Protein AF-0000000087536213 (afdb_homodimer)

Structure (mmCIF, N/CA/C/O backbone):
data_AF-0000000087536213-model_v1
#
loop_
_entity.id
_entity.type
_entity.pdbx_description
1 polymer 'Xylulose kinase'
#
loop_
_atom_site.group_PDB
_atom_site.id
_atom_site.type_symbol
_atom_site.label_atom_id
_atom_site.label_alt_id
_atom_site.label_comp_id
_atom_site.label_asym_id
_atom_site.label_entity_id
_atom_site.label_seq_id
_atom_site.pdbx_PDB_ins_code
_atom_site.Cartn_x
_atom_site.Cartn_y
_atom_site.Cartn_z
_atom_site.occupancy
_atom_site.B_iso_or_equiv
_atom_site.auth_seq_id
_atom_site.auth_comp_id
_atom_site.auth_asym_id
_atom_site.auth_atom_id
_atom_site.pdbx_PDB_model_num
ATOM 1 N N . MET A 1 1 ? -15.266 61.188 14.656 1 58.62 1 MET A N 1
ATOM 2 C CA . MET A 1 1 ? -14.773 59.844 14.297 1 58.62 1 MET A CA 1
ATOM 3 C C . MET A 1 1 ? -15.812 59.094 13.477 1 58.62 1 MET A C 1
ATOM 5 O O . MET A 1 1 ? -17 59.156 13.758 1 58.62 1 MET A O 1
ATOM 9 N N . LYS A 1 2 ? -15.414 58.688 12.219 1 81.06 2 LYS A N 1
ATOM 10 C CA . LYS A 1 2 ? -16.359 58 11.344 1 81.06 2 LYS A CA 1
ATOM 11 C C . LYS A 1 2 ? -16.891 56.719 11.977 1 81.06 2 LYS A C 1
ATOM 13 O O . LYS A 1 2 ? -16.203 56.125 12.812 1 81.06 2 LYS A O 1
ATOM 18 N N . GLU A 1 3 ? -18.062 56.438 11.695 1 92.06 3 GLU A N 1
ATOM 19 C CA . GLU A 1 3 ? -18.656 55.188 12.156 1 92.06 3 GLU A CA 1
ATOM 20 C C . GLU A 1 3 ? -17.859 54 11.664 1 92.06 3 GLU A C 1
ATOM 22 O O . GLU A 1 3 ? -17.469 53.938 10.5 1 92.06 3 GLU A O 1
ATOM 27 N N . LYS A 1 4 ? -17.516 53.125 12.594 1 95.56 4 LYS A N 1
ATOM 28 C CA . LYS A 1 4 ? -16.766 51.906 12.242 1 95.56 4 LYS A CA 1
ATOM 29 C C . LYS A 1 4 ? -17.688 50.875 11.602 1 95.56 4 LYS A C 1
ATOM 31 O O . LYS A 1 4 ? -18.828 50.719 12.008 1 95.56 4 LYS A O 1
ATOM 36 N N . LYS A 1 5 ? -17.078 50.156 10.578 1 96.81 5 LYS A N 1
ATOM 37 C CA . LYS A 1 5 ? -17.891 49.219 9.828 1 96.81 5 LYS A CA 1
ATOM 38 C C . LYS A 1 5 ? -17.125 47.938 9.508 1 96.81 5 LYS A C 1
ATOM 40 O O . LYS A 1 5 ? -17.719 46.906 9.164 1 96.81 5 LYS A O 1
ATOM 45 N N . TYR A 1 6 ? -15.82 48.062 9.742 1 98.38 6 TYR A N 1
ATOM 46 C CA . TYR A 1 6 ? -15.008 46.969 9.227 1 98.38 6 TYR A CA 1
ATOM 47 C C . TYR A 1 6 ? -13.953 46.531 10.242 1 98.38 6 TYR A C 1
ATOM 49 O O . TYR A 1 6 ? -13.648 47.281 11.18 1 98.38 6 TYR A O 1
ATOM 57 N N . VAL A 1 7 ? -13.445 45.344 10.094 1 98.62 7 VAL A N 1
ATOM 58 C CA . VAL A 1 7 ? -12.297 44.812 10.82 1 98.62 7 VAL A CA 1
ATOM 59 C C . VAL A 1 7 ? -11.375 44.062 9.844 1 98.62 7 VAL A C 1
ATOM 61 O O . VAL A 1 7 ? -11.828 43.594 8.805 1 98.62 7 VAL A O 1
ATOM 64 N N . VAL A 1 8 ? -10.133 43.969 10.203 1 98.69 8 VAL A N 1
ATOM 65 C CA . VAL A 1 8 ? -9.133 43.375 9.328 1 98.69 8 VAL A CA 1
ATOM 66 C C . VAL A 1 8 ? -8.539 42.125 10.016 1 98.69 8 VAL A C 1
ATOM 68 O O . VAL A 1 8 ? -8.18 42.188 11.195 1 98.69 8 VAL A O 1
ATOM 71 N N . GLY A 1 9 ? -8.531 41.031 9.312 1 98.62 9 GLY A N 1
ATOM 72 C CA . GLY A 1 9 ? -7.824 39.844 9.727 1 98.62 9 GLY A CA 1
ATOM 73 C C . GLY A 1 9 ? -6.645 39.5 8.836 1 98.62 9 GLY A C 1
ATOM 74 O O . GLY A 1 9 ? -6.801 39.312 7.625 1 98.62 9 GLY A O 1
ATOM 75 N N . VAL A 1 10 ? -5.418 39.375 9.414 1 98.56 10 VAL A N 1
ATOM 76 C CA . VAL A 1 10 ? -4.191 39.031 8.703 1 98.56 10 VAL A CA 1
ATOM 77 C C . VAL A 1 10 ? -3.748 37.625 9.07 1 98.56 10 VAL A C 1
ATOM 79 O O . VAL A 1 10 ? -3.578 37.312 10.25 1 98.56 10 VAL A O 1
ATOM 82 N N . ASP A 1 11 ? -3.615 36.812 8.086 1 97.38 11 ASP A N 1
ATOM 83 C CA . ASP A 1 11 ? -3.131 35.438 8.25 1 97.38 11 ASP A CA 1
ATOM 84 C C . ASP A 1 11 ? -1.73 35.281 7.66 1 97.38 11 ASP A C 1
ATOM 86 O O . ASP A 1 11 ? -1.565 35.219 6.441 1 97.38 11 ASP A O 1
ATOM 90 N N . LEU A 1 12 ? -0.753 35.219 8.539 1 97.19 12 LEU A N 1
ATOM 91 C CA . LEU A 1 12 ? 0.597 34.875 8.102 1 97.19 12 LEU A CA 1
ATOM 92 C C . LEU A 1 12 ? 0.786 33.344 8.047 1 97.19 12 LEU A C 1
ATOM 94 O O . LEU A 1 12 ? 1.367 32.75 8.953 1 97.19 12 LEU A O 1
ATOM 98 N N . GLY A 1 13 ? 0.361 32.844 6.949 1 92.25 13 GLY A N 1
ATOM 99 C CA . GLY A 1 13 ? 0.583 31.422 6.723 1 92.25 13 GLY A CA 1
ATOM 100 C C . GLY A 1 13 ? 2.006 31.094 6.305 1 92.25 13 GLY A C 1
ATOM 101 O O . GLY A 1 13 ? 2.803 32 6.051 1 92.25 13 GLY A O 1
ATOM 102 N N . THR A 1 14 ? 2.291 29.828 6.211 1 87.44 14 THR A N 1
ATOM 103 C CA . THR A 1 14 ? 3.65 29.406 5.887 1 87.44 14 THR A CA 1
ATOM 104 C C . THR A 1 14 ? 3.988 29.734 4.434 1 87.44 14 THR A C 1
ATOM 106 O O . THR A 1 14 ? 5.043 30.297 4.152 1 87.44 14 THR A O 1
ATOM 109 N N . THR A 1 15 ? 3.104 29.484 3.504 1 82.38 15 THR A N 1
ATOM 110 C CA . THR A 1 15 ? 3.402 29.625 2.082 1 82.38 15 THR A CA 1
ATOM 111 C C . THR A 1 15 ? 2.959 30.984 1.566 1 82.38 15 THR A C 1
ATOM 113 O O . THR A 1 15 ? 3.465 31.469 0.551 1 82.38 15 THR A O 1
ATOM 116 N N . SER A 1 16 ? 1.965 31.516 2.244 1 91.06 16 SER A N 1
ATOM 117 C CA . SER A 1 16 ? 1.464 32.812 1.814 1 91.06 16 SER A CA 1
ATOM 118 C C . SER A 1 16 ? 0.905 33.625 2.992 1 91.06 16 SER A C 1
ATOM 120 O O . SER A 1 16 ? 0.621 33.031 4.051 1 91.06 16 SER A O 1
ATOM 122 N N . THR A 1 17 ? 0.858 34.844 2.715 1 96.31 17 THR A N 1
ATOM 123 C CA . THR A 1 17 ? 0.197 35.75 3.637 1 96.31 17 THR A CA 1
ATOM 124 C C . THR A 1 17 ? -1.086 36.312 3.021 1 96.31 17 THR A C 1
ATOM 126 O O . THR A 1 17 ? -1.092 36.75 1.869 1 96.31 17 THR A O 1
ATOM 129 N N . LYS A 1 18 ? -2.113 36.219 3.844 1 97 18 LYS A N 1
ATOM 130 C CA . LYS A 1 18 ? -3.412 36.688 3.377 1 97 18 LYS A CA 1
ATOM 131 C C . LYS A 1 18 ? -3.992 37.75 4.336 1 97 18 LYS A C 1
ATOM 133 O O . LYS A 1 18 ? -3.949 37.562 5.555 1 97 18 LYS A O 1
ATOM 138 N N . THR A 1 19 ? -4.445 38.812 3.764 1 98.38 19 THR A N 1
ATOM 139 C CA . THR A 1 19 ? -5.191 39.844 4.516 1 98.38 19 THR A CA 1
ATOM 140 C C . THR A 1 19 ? -6.613 39.969 3.977 1 98.38 19 THR A C 1
ATOM 142 O O . THR A 1 19 ? -6.816 40.062 2.766 1 98.38 19 THR A O 1
ATOM 145 N N . VAL A 1 20 ? -7.555 39.906 4.906 1 98.31 20 VAL A N 1
ATOM 146 C CA . VAL A 1 20 ? -8.945 40.031 4.496 1 98.31 20 VAL A CA 1
ATOM 147 C C . VAL A 1 20 ? -9.648 41.094 5.332 1 98.31 20 VAL A C 1
ATOM 149 O O . VAL A 1 20 ? -9.43 41.188 6.543 1 98.31 20 VAL A O 1
ATOM 152 N N . ILE A 1 21 ? -10.406 41.938 4.676 1 98.69 21 ILE A N 1
ATOM 153 C CA . ILE A 1 21 ? -11.25 42.906 5.332 1 98.69 21 ILE A CA 1
ATOM 154 C C . ILE A 1 21 ? -12.695 42.406 5.391 1 98.69 21 ILE A C 1
ATOM 156 O O . ILE A 1 21 ? -13.266 42.031 4.363 1 98.69 21 ILE A O 1
ATOM 160 N N . PHE A 1 22 ? -13.219 42.438 6.602 1 98.5 22 PHE A N 1
ATOM 161 C CA . PHE A 1 22 ? -14.578 41.938 6.824 1 98.5 22 PHE A CA 1
ATOM 162 C C . PHE A 1 22 ? -15.477 43.062 7.336 1 98.5 22 PHE A C 1
ATOM 164 O O . PHE A 1 22 ? -15.008 43.969 8.016 1 98.5 22 PHE A O 1
ATOM 171 N N . ASP A 1 23 ? -16.781 42.938 7.012 1 98.38 23 ASP A N 1
ATOM 172 C CA . ASP A 1 23 ? -17.734 43.75 7.773 1 98.38 23 ASP A CA 1
ATOM 173 C C . ASP A 1 23 ? -18.125 43.031 9.07 1 98.38 23 ASP A C 1
ATOM 175 O O . ASP A 1 23 ? -17.609 41.938 9.375 1 98.38 23 ASP A O 1
ATOM 179 N N . PHE A 1 24 ? -18.984 43.656 9.852 1 98 24 PHE A N 1
ATOM 180 C CA . PHE A 1 24 ? -19.297 43.156 11.18 1 98 24 PHE A CA 1
ATOM 181 C C . PHE A 1 24 ? -20.219 41.938 11.094 1 98 24 PHE A C 1
ATOM 183 O O . PHE A 1 24 ? -20.484 41.281 12.102 1 98 24 PHE A O 1
ATOM 190 N N . GLU A 1 25 ? -20.625 41.531 9.875 1 97.06 25 GLU A N 1
ATOM 191 C CA . GLU A 1 25 ? -21.438 40.312 9.664 1 97.06 25 GLU A CA 1
ATOM 192 C C . GLU A 1 25 ? -20.594 39.156 9.164 1 97.06 25 GLU A C 1
ATOM 194 O O . GLU A 1 25 ? -21.109 38.062 8.984 1 97.06 25 GLU A O 1
ATOM 199 N N . GLY A 1 26 ? -19.359 39.438 9.039 1 96.62 26 GLY A N 1
ATOM 200 C CA . GLY A 1 26 ? -18.453 38.375 8.609 1 96.62 26 GLY A CA 1
ATOM 201 C C . GLY A 1 26 ? -18.328 38.25 7.098 1 96.62 26 GLY A C 1
ATOM 202 O O . GLY A 1 26 ? -17.703 37.344 6.582 1 96.62 26 GLY A O 1
ATOM 203 N N . ASN A 1 27 ? -18.891 39.25 6.328 1 96.62 27 ASN A N 1
ATOM 204 C CA . ASN A 1 27 ? -18.766 39.25 4.875 1 96.62 27 ASN A CA 1
ATOM 205 C C . ASN A 1 27 ? -17.422 39.812 4.434 1 96.62 27 ASN A C 1
ATOM 207 O O . ASN A 1 27 ? -16.953 40.812 4.988 1 96.62 27 ASN A O 1
ATOM 211 N N . VAL A 1 28 ? -16.875 39.25 3.424 1 96.94 28 VAL A N 1
ATOM 212 C CA . VAL A 1 28 ? -15.617 39.719 2.867 1 96.94 28 VAL A CA 1
ATOM 213 C C . VAL A 1 28 ? -15.852 40.969 2.029 1 96.94 28 VAL A C 1
ATOM 215 O O . VAL A 1 28 ? -16.703 40.969 1.127 1 96.94 28 VAL A O 1
ATOM 218 N N . VAL A 1 29 ? -15.094 41.906 2.293 1 97.69 29 VAL A N 1
ATOM 219 C CA . VAL A 1 29 ? -15.203 43.188 1.585 1 97.69 29 VAL A CA 1
ATOM 220 C C . VAL A 1 29 ? -13.984 43.375 0.685 1 97.69 29 VAL A C 1
ATOM 222 O O . VAL A 1 29 ? -14.07 44.031 -0.352 1 97.69 29 VAL A O 1
ATOM 225 N N . GLY A 1 30 ? -12.906 42.844 1.032 1 97.69 30 GLY A N 1
ATOM 226 C CA . GLY A 1 30 ? -11.656 42.906 0.291 1 97.69 30 GLY A CA 1
ATOM 227 C C . GLY A 1 30 ? -10.633 41.875 0.774 1 97.69 30 GLY A C 1
ATOM 228 O O . GLY A 1 30 ? -10.656 41.469 1.936 1 97.69 30 GLY A O 1
ATOM 229 N N . ALA A 1 31 ? -9.773 41.531 -0.156 1 97.88 31 ALA A N 1
ATOM 230 C CA . ALA A 1 31 ? -8.766 40.531 0.193 1 97.88 31 ALA A CA 1
ATOM 231 C C . ALA A 1 31 ? -7.48 40.75 -0.6 1 97.88 31 ALA A C 1
ATOM 233 O O . ALA A 1 31 ? -7.516 41.312 -1.71 1 97.88 31 ALA A O 1
ATOM 234 N N . GLY A 1 32 ? -6.371 40.406 -0.011 1 97.75 32 GLY A N 1
ATOM 235 C CA . GLY A 1 32 ? -5.051 40.406 -0.618 1 97.75 32 GLY A CA 1
ATOM 236 C C . GLY A 1 32 ? -4.207 39.219 -0.191 1 97.75 32 GLY A C 1
ATOM 237 O O . GLY A 1 32 ? -4.266 38.781 0.963 1 97.75 32 GLY A O 1
ATOM 238 N N . GLN A 1 33 ? -3.475 38.719 -1.093 1 96.69 33 GLN A N 1
ATOM 239 C CA . GLN A 1 33 ? -2.611 37.594 -0.82 1 96.69 33 GLN A CA 1
ATOM 240 C C . GLN A 1 33 ? -1.28 37.719 -1.555 1 96.69 33 GLN A C 1
ATOM 242 O O . GLN A 1 33 ? -1.24 38.156 -2.705 1 96.69 33 GLN A O 1
ATOM 247 N N . VAL A 1 34 ? -0.228 37.375 -0.865 1 96.88 34 VAL A N 1
ATOM 248 C CA . VAL A 1 34 ? 1.113 37.375 -1.438 1 96.88 34 VAL A CA 1
ATOM 249 C C . VAL A 1 34 ? 1.863 36.125 -0.998 1 96.88 34 VAL A C 1
ATOM 251 O O . VAL A 1 34 ? 1.768 35.719 0.16 1 96.88 34 VAL A O 1
ATOM 254 N N . GLU A 1 35 ? 2.549 35.531 -1.876 1 93.44 35 GLU A N 1
ATOM 255 C CA . GLU A 1 35 ? 3.344 34.344 -1.547 1 93.44 35 GLU A CA 1
ATOM 256 C C . GLU A 1 35 ? 4.543 34.719 -0.68 1 93.44 35 GLU A C 1
ATOM 258 O O . GLU A 1 35 ? 5.184 35.75 -0.902 1 93.44 35 GLU A O 1
ATOM 263 N N . ASN A 1 36 ? 4.75 33.875 0.329 1 93.38 36 ASN A N 1
ATOM 264 C CA . ASN A 1 36 ? 5.91 34.062 1.187 1 93.38 36 ASN A CA 1
ATOM 265 C C . ASN A 1 36 ? 7.195 33.562 0.528 1 93.38 36 ASN A C 1
ATOM 267 O O . ASN A 1 36 ? 7.227 32.469 -0.015 1 93.38 36 ASN A O 1
ATOM 271 N N . PRO A 1 37 ? 8.164 34.344 0.509 1 92.25 37 PRO A N 1
ATOM 272 C CA . PRO A 1 37 ? 9.438 33.844 -0.02 1 92.25 37 PRO A CA 1
ATOM 273 C C . PRO A 1 37 ? 10.133 32.875 0.92 1 92.25 37 PRO A C 1
ATOM 275 O O . PRO A 1 37 ? 10.602 33.281 1.995 1 92.25 37 PRO A O 1
ATOM 278 N N . LEU A 1 38 ? 10.148 31.656 0.631 1 89.81 38 LEU A N 1
ATOM 279 C CA . LEU A 1 38 ? 10.828 30.641 1.415 1 89.81 38 LEU A CA 1
ATOM 280 C C . LEU A 1 38 ? 12.133 30.203 0.745 1 89.81 38 LEU A C 1
ATOM 282 O O . LEU A 1 38 ? 12.219 30.172 -0.484 1 89.81 38 LEU A O 1
ATOM 286 N N . TYR A 1 39 ? 13.148 29.969 1.532 1 90 39 TYR A N 1
ATOM 287 C CA . TYR A 1 39 ? 14.461 29.547 1.063 1 90 39 TYR A CA 1
ATOM 288 C C . TYR A 1 39 ? 14.789 28.141 1.552 1 90 39 TYR A C 1
ATOM 290 O O . TYR A 1 39 ? 14.438 27.766 2.674 1 90 39 TYR A O 1
ATOM 298 N N . TYR A 1 40 ? 15.414 27.406 0.723 1 84.19 40 TYR A N 1
ATOM 299 C CA . TYR A 1 40 ? 15.789 26.031 1.015 1 84.19 40 TYR A CA 1
ATOM 300 C C . TYR A 1 40 ? 17.297 25.844 0.874 1 84.19 40 TYR A C 1
ATOM 302 O O . TYR A 1 40 ? 17.766 25.219 -0.083 1 84.19 40 TYR A O 1
ATOM 310 N N . PRO A 1 41 ? 18.031 26.234 1.802 1 85.25 41 PRO A N 1
ATOM 311 C CA . PRO A 1 41 ? 19.5 26.281 1.681 1 85.25 41 PRO A CA 1
ATOM 312 C C . PRO A 1 41 ? 20.125 24.891 1.597 1 85.25 41 PRO A C 1
ATOM 314 O O . PRO A 1 41 ? 21.25 24.75 1.113 1 85.25 41 PRO A O 1
ATOM 317 N N . ALA A 1 42 ? 19.516 23.891 2.178 1 76.25 42 ALA A N 1
ATOM 318 C CA . ALA A 1 42 ? 19.938 22.484 2.168 1 76.25 42 ALA A CA 1
ATOM 319 C C . ALA A 1 42 ? 18.766 21.547 2.35 1 76.25 42 ALA A C 1
ATOM 321 O O . ALA A 1 42 ? 17.672 21.984 2.734 1 76.25 42 ALA A O 1
ATOM 322 N N . PRO A 1 43 ? 19 20.297 1.912 1 65.25 43 PRO A N 1
ATOM 323 C CA . PRO A 1 43 ? 17.906 19.359 2.145 1 65.25 43 PRO A CA 1
ATOM 324 C C . PRO A 1 43 ? 17.438 19.344 3.598 1 65.25 43 PRO A C 1
ATOM 326 O O . PRO A 1 43 ? 18.266 19.25 4.516 1 65.25 43 PRO A O 1
ATOM 329 N N . GLY A 1 44 ? 16.141 19.516 3.805 1 72 44 GLY A N 1
ATOM 330 C CA . GLY A 1 44 ? 15.547 19.484 5.133 1 72 44 GLY A CA 1
ATOM 331 C C . GLY A 1 44 ? 15.594 20.828 5.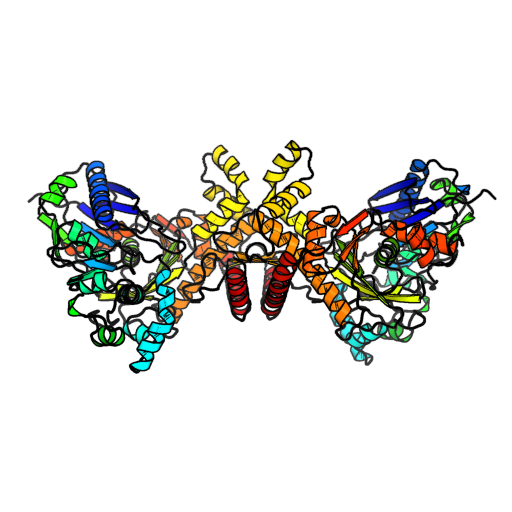836 1 72 44 GLY A C 1
ATOM 332 O O . GLY A 1 44 ? 15.086 20.969 6.949 1 72 44 GLY A O 1
ATOM 333 N N . ARG A 1 45 ? 16.172 21.828 5.086 1 85.19 45 ARG A N 1
ATOM 334 C CA . ARG A 1 45 ? 16.281 23.156 5.695 1 85.19 45 ARG A CA 1
ATOM 335 C C . ARG A 1 45 ? 15.352 24.141 5.004 1 85.19 45 ARG A C 1
ATOM 337 O O . ARG A 1 45 ? 15.227 24.141 3.777 1 85.19 45 ARG A O 1
ATOM 344 N N . GLN A 1 46 ? 14.609 24.797 5.785 1 89.06 46 GLN A N 1
ATOM 345 C CA . GLN A 1 46 ? 13.688 25.828 5.305 1 89.06 46 GLN A CA 1
ATOM 346 C C . GLN A 1 46 ? 13.805 27.109 6.125 1 89.06 46 GLN A C 1
ATOM 348 O O . GLN A 1 46 ? 13.758 27.062 7.355 1 89.06 46 GLN A O 1
ATOM 353 N N . GLU A 1 47 ? 13.969 28.234 5.414 1 94.19 47 GLU A N 1
ATOM 354 C CA . GLU A 1 47 ? 14.18 29.516 6.059 1 94.19 47 GLU A CA 1
ATOM 355 C C . GLU A 1 47 ? 13.383 30.625 5.363 1 94.19 47 GLU A C 1
ATOM 357 O O . GLU A 1 47 ? 12.844 30.422 4.273 1 94.19 47 GLU A O 1
ATOM 362 N N . CYS A 1 48 ? 13.219 31.656 6.051 1 94.69 48 CYS A N 1
ATOM 363 C CA . CYS A 1 48 ? 12.695 32.875 5.434 1 94.69 48 CYS A CA 1
ATOM 364 C C . CYS A 1 48 ? 13.477 34.094 5.902 1 94.69 48 CYS A C 1
ATOM 366 O O . CYS A 1 48 ? 14.195 34.031 6.902 1 94.69 48 CYS A O 1
ATOM 368 N N . ASP A 1 49 ? 13.445 35.125 5.055 1 96.19 49 ASP A N 1
ATOM 369 C CA . ASP A 1 49 ? 14.023 36.438 5.395 1 96.19 49 ASP A CA 1
ATOM 370 C C . ASP A 1 49 ? 13.008 37.312 6.102 1 96.19 49 ASP A C 1
ATOM 372 O O . ASP A 1 49 ? 11.938 37.594 5.562 1 96.19 49 ASP A O 1
ATOM 376 N N . GLY A 1 50 ? 13.398 37.781 7.309 1 96.75 50 GLY A N 1
ATOM 377 C CA . GLY A 1 50 ? 12.469 38.531 8.133 1 96.75 50 GLY A CA 1
ATOM 378 C C . GLY A 1 50 ? 11.984 39.812 7.48 1 96.75 50 GLY A C 1
ATOM 379 O O . GLY A 1 50 ? 10.789 40.125 7.5 1 96.75 50 GLY A O 1
ATOM 380 N N . ASP A 1 51 ? 12.852 40.531 6.926 1 96.81 51 ASP A N 1
ATOM 381 C CA . ASP A 1 51 ? 12.5 41.812 6.289 1 96.81 51 ASP A CA 1
ATOM 382 C C . ASP A 1 51 ? 11.617 41.594 5.066 1 96.81 51 ASP A C 1
ATOM 384 O O . ASP A 1 51 ? 10.672 42.344 4.824 1 96.81 51 ASP A O 1
ATOM 388 N N . GLU A 1 52 ? 11.992 40.625 4.352 1 96.94 52 GLU A N 1
ATOM 389 C CA . GLU A 1 52 ? 11.164 40.281 3.197 1 96.94 52 GLU A CA 1
ATOM 390 C C . GLU A 1 52 ? 9.758 39.875 3.625 1 96.94 52 GLU A C 1
ATOM 392 O O . GLU A 1 52 ? 8.781 40.219 2.967 1 96.94 52 GLU A O 1
ATOM 397 N N . LEU A 1 53 ? 9.727 39.156 4.676 1 96.88 53 LEU A N 1
ATOM 398 C CA . LEU A 1 53 ? 8.43 38.688 5.168 1 96.88 53 LEU A CA 1
ATOM 399 C C . LEU A 1 53 ? 7.586 39.875 5.633 1 96.88 53 LEU A C 1
ATOM 401 O O . LEU A 1 53 ? 6.375 39.906 5.406 1 96.88 53 LEU A O 1
ATOM 405 N N . ILE A 1 54 ? 8.203 40.812 6.266 1 97.44 54 ILE A N 1
ATOM 406 C CA . ILE A 1 54 ? 7.516 42.031 6.715 1 97.44 54 ILE A CA 1
ATOM 407 C C . ILE A 1 54 ? 6.926 42.75 5.512 1 97.44 54 ILE A C 1
ATOM 409 O O . ILE A 1 54 ? 5.773 43.188 5.543 1 97.44 54 ILE A O 1
ATOM 413 N N . HIS A 1 55 ? 7.723 42.812 4.52 1 97.81 55 HIS A N 1
ATOM 414 C CA . HIS A 1 55 ? 7.25 43.469 3.303 1 97.81 55 HIS A CA 1
ATOM 415 C C . HIS A 1 55 ? 6.043 42.75 2.721 1 97.81 55 HIS A C 1
ATOM 417 O O . HIS A 1 55 ? 5.09 43.375 2.262 1 97.81 55 HIS A O 1
ATOM 423 N N . VAL A 1 56 ? 6.078 41.469 2.715 1 97.56 56 VAL A N 1
ATOM 424 C CA . VAL A 1 56 ? 5.012 40.625 2.182 1 97.56 56 VAL A CA 1
ATOM 425 C C . VAL A 1 56 ? 3.73 40.844 2.982 1 97.56 56 VAL A C 1
ATOM 427 O O . VAL A 1 56 ? 2.643 40.938 2.41 1 97.56 56 VAL A O 1
ATOM 430 N N . ILE A 1 57 ? 3.828 40.938 4.258 1 98 57 ILE A N 1
ATOM 431 C CA . ILE A 1 57 ? 2.693 41.125 5.148 1 98 57 ILE A CA 1
ATOM 432 C C . ILE A 1 57 ? 2.012 42.469 4.805 1 98 57 ILE A C 1
ATOM 434 O O . ILE A 1 57 ? 0.791 42.5 4.648 1 98 57 ILE A O 1
ATOM 438 N N . LEU A 1 58 ? 2.793 43.469 4.656 1 98.44 58 LEU A N 1
ATOM 439 C CA . LEU A 1 58 ? 2.262 44.812 4.379 1 98.44 58 LEU A CA 1
ATOM 440 C C . LEU A 1 58 ? 1.706 44.875 2.959 1 98.44 58 LEU A C 1
ATOM 442 O O . LEU A 1 58 ? 0.701 45.531 2.717 1 98.44 58 LEU A O 1
ATOM 446 N N . ASP A 1 59 ? 2.414 44.188 2.107 1 98.62 59 ASP A N 1
ATOM 447 C CA . ASP A 1 59 ? 1.946 44.156 0.726 1 98.62 59 ASP A CA 1
ATOM 448 C C . ASP A 1 59 ? 0.589 43.469 0.61 1 98.62 59 ASP A C 1
ATOM 450 O O . ASP A 1 59 ? -0.286 43.938 -0.128 1 98.62 59 ASP A O 1
ATOM 454 N N . ALA A 1 60 ? 0.397 42.375 1.252 1 98.38 60 ALA A N 1
ATOM 455 C CA . ALA A 1 60 ? -0.894 41.688 1.261 1 98.38 60 ALA A CA 1
ATOM 456 C C . ALA A 1 60 ? -1.994 42.594 1.798 1 98.38 60 ALA A C 1
ATOM 458 O O . ALA A 1 60 ? -3.125 42.594 1.308 1 98.38 60 ALA A O 1
ATOM 459 N N . THR A 1 61 ? -1.648 43.375 2.775 1 98.62 61 THR A N 1
ATOM 460 C CA . THR A 1 61 ? -2.602 44.281 3.375 1 98.62 61 THR A CA 1
ATOM 461 C C . THR A 1 61 ? -2.939 45.406 2.406 1 98.62 61 THR A C 1
ATOM 463 O O . THR A 1 61 ? -4.102 45.812 2.275 1 98.62 61 THR A O 1
ATOM 466 N N . ARG A 1 62 ? -1.941 45.906 1.788 1 98.69 62 ARG A N 1
ATOM 467 C CA . ARG A 1 62 ? -2.156 46.938 0.771 1 98.69 62 ARG A CA 1
ATOM 468 C C . ARG A 1 62 ? -3.127 46.469 -0.3 1 98.69 62 ARG A C 1
ATOM 470 O O . ARG A 1 62 ? -4.047 47.188 -0.686 1 98.69 62 ARG A O 1
ATOM 477 N N . LEU A 1 63 ? -2.885 45.281 -0.761 1 98.62 63 LEU A N 1
ATOM 478 C CA . LEU A 1 63 ? -3.729 44.688 -1.793 1 98.62 63 LEU A CA 1
ATOM 479 C C . LEU A 1 63 ? -5.16 44.531 -1.294 1 98.62 63 LEU A C 1
ATOM 481 O O . LEU A 1 63 ? -6.113 44.75 -2.049 1 98.62 63 LEU A O 1
ATOM 485 N N . ALA A 1 64 ? -5.355 44.156 -0.074 1 98.5 64 ALA A N 1
ATOM 486 C CA . ALA A 1 64 ? -6.688 44 0.504 1 98.5 64 ALA A CA 1
ATOM 487 C C . ALA A 1 64 ? -7.418 45.344 0.573 1 98.5 64 ALA A C 1
ATOM 489 O O . ALA A 1 64 ? -8.617 45.406 0.282 1 98.5 64 ALA A O 1
ATOM 490 N N . VAL A 1 65 ? -6.719 46.344 0.993 1 98.38 65 VAL A N 1
ATOM 491 C CA . VAL A 1 65 ? -7.297 47.688 1.113 1 98.38 65 VAL A CA 1
ATOM 492 C C . VAL A 1 65 ? -7.711 48.188 -0.265 1 98.38 65 VAL A C 1
ATOM 494 O O . VAL A 1 65 ? -8.805 48.75 -0.429 1 98.38 65 VAL A O 1
ATOM 497 N N . LYS A 1 66 ? -6.809 48 -1.174 1 98.31 66 LYS A N 1
ATOM 498 C CA . LYS A 1 66 ? -7.109 48.438 -2.541 1 98.31 66 LYS A CA 1
ATOM 499 C C . LYS A 1 66 ? -8.344 47.688 -3.076 1 98.31 66 LYS A C 1
ATOM 501 O O . LYS A 1 66 ? -9.203 48.312 -3.711 1 98.31 66 LYS A O 1
ATOM 506 N N . ASP A 1 67 ? -8.414 46.469 -2.82 1 98.19 67 ASP A N 1
ATOM 507 C CA . ASP A 1 67 ? -9.531 45.656 -3.287 1 98.19 67 ASP A CA 1
ATOM 508 C C . ASP A 1 67 ? -10.836 46.094 -2.637 1 98.19 67 ASP A C 1
ATOM 510 O O . ASP A 1 67 ? -11.883 46.094 -3.287 1 98.19 67 ASP A O 1
ATOM 514 N N . ALA A 1 68 ? -10.812 46.344 -1.38 1 97.69 68 ALA A N 1
ATOM 515 C CA . ALA A 1 68 ? -12.008 46.719 -0.625 1 97.69 68 ALA A CA 1
ATOM 516 C C . ALA A 1 68 ? -12.562 48.062 -1.084 1 97.69 68 ALA A C 1
ATOM 518 O O . ALA A 1 68 ? -13.773 48.281 -1.044 1 97.69 68 ALA A O 1
ATOM 519 N N . ASP A 1 69 ? -11.648 48.969 -1.452 1 97.19 69 ASP A N 1
ATOM 520 C CA . ASP A 1 69 ? -12.023 50.281 -1.922 1 97.19 69 ASP A CA 1
ATOM 521 C C . ASP A 1 69 ? -13 50.969 -0.956 1 97.19 69 ASP A C 1
ATOM 523 O O . ASP A 1 69 ? -14.086 51.406 -1.359 1 97.19 69 ASP A O 1
ATOM 527 N N . ILE A 1 70 ? -12.641 51 0.269 1 96.75 70 ILE A N 1
ATOM 528 C CA . ILE A 1 70 ? -13.469 51.594 1.312 1 96.75 70 ILE A CA 1
ATOM 529 C C . ILE A 1 70 ? -12.734 52.781 1.949 1 96.75 70 ILE A C 1
ATOM 531 O O . ILE A 1 70 ? -11.555 53 1.68 1 96.75 70 ILE A O 1
ATOM 535 N N . ASP A 1 71 ? -13.492 53.531 2.74 1 97.38 71 ASP A N 1
ATOM 536 C CA . ASP A 1 71 ? -12.867 54.5 3.629 1 97.38 71 ASP A CA 1
ATOM 537 C C . ASP A 1 71 ? -12.242 53.812 4.84 1 97.38 71 ASP A C 1
ATOM 539 O O . ASP A 1 71 ? -12.953 53.406 5.762 1 97.38 71 ASP A O 1
ATOM 543 N N . THR A 1 72 ? -10.977 53.781 4.945 1 97.44 72 THR A N 1
ATOM 544 C CA . THR A 1 72 ? -10.258 52.969 5.93 1 97.44 72 THR A CA 1
ATOM 545 C C . THR A 1 72 ? -10.414 53.562 7.328 1 97.44 72 THR A C 1
ATOM 547 O O . THR A 1 72 ? -10.102 52.906 8.32 1 97.44 72 THR A O 1
ATOM 550 N N . GLU A 1 73 ? -10.867 54.75 7.398 1 97 73 GLU A N 1
ATOM 551 C CA . GLU A 1 73 ? -11.195 55.312 8.703 1 97 73 GLU A CA 1
ATOM 552 C C . GLU A 1 73 ? -12.32 54.5 9.375 1 97 73 GLU A C 1
ATOM 554 O O . GLU A 1 73 ? -12.539 54.625 10.578 1 97 73 GLU A O 1
ATOM 559 N N . GLN A 1 74 ? -12.984 53.75 8.562 1 98.06 74 GLN A N 1
ATOM 560 C CA . GLN A 1 74 ? -14.109 52.969 9.07 1 98.06 74 GLN A CA 1
ATOM 561 C C . GLN A 1 74 ? -13.648 51.625 9.609 1 98.06 74 GLN A C 1
ATOM 563 O O . GLN A 1 74 ? -14.461 50.844 10.094 1 98.06 74 GLN A O 1
ATOM 568 N N . ILE A 1 75 ? -12.406 51.344 9.594 1 98.38 75 ILE A N 1
ATOM 569 C CA . ILE A 1 75 ? -11.859 50.094 10.148 1 98.38 75 ILE A CA 1
ATOM 570 C C . ILE A 1 75 ? -11.68 50.25 11.656 1 98.38 75 ILE A C 1
ATOM 572 O O . ILE A 1 75 ? -10.992 51.156 12.117 1 98.38 75 ILE A O 1
ATOM 576 N N . ALA A 1 76 ? -12.273 49.344 12.383 1 98.5 76 ALA A N 1
ATOM 577 C CA . ALA A 1 76 ? -12.297 49.438 13.836 1 98.5 76 ALA A CA 1
ATOM 578 C C . ALA A 1 76 ? -11.008 48.875 14.445 1 98.5 76 ALA A C 1
ATOM 580 O O . ALA A 1 76 ? -10.609 49.281 15.539 1 98.5 76 ALA A O 1
ATOM 581 N N . GLY A 1 77 ? -10.398 47.938 13.742 1 98.44 77 GLY A N 1
ATOM 582 C CA . GLY A 1 77 ? -9.188 47.344 14.266 1 98.44 77 GLY A CA 1
ATOM 583 C C . GLY A 1 77 ? -8.625 46.25 13.367 1 98.44 77 GLY A C 1
ATOM 584 O O . GLY A 1 77 ? -9.297 45.812 12.438 1 98.44 77 GLY A O 1
ATOM 585 N N . ILE A 1 78 ? -7.406 45.875 13.625 1 98.62 78 ILE A N 1
ATOM 586 C CA . ILE A 1 78 ? -6.695 44.844 12.906 1 98.62 78 ILE A CA 1
ATOM 587 C C . ILE A 1 78 ? -6.16 43.812 13.898 1 98.62 78 ILE A C 1
ATOM 589 O O . ILE A 1 78 ? -5.688 44.156 14.977 1 98.62 78 ILE A O 1
ATOM 593 N N . SER A 1 79 ? -6.352 42.562 13.625 1 98.75 79 SER A N 1
ATOM 594 C CA . SER A 1 79 ? -5.691 41.469 14.344 1 98.75 79 SER A CA 1
ATOM 595 C C . SER A 1 79 ? -5.012 40.5 13.383 1 98.75 79 SER A C 1
ATOM 597 O O . SER A 1 79 ? -5.242 40.562 12.172 1 98.75 79 SER A O 1
ATOM 599 N N . VAL A 1 80 ? -4.145 39.625 13.961 1 98.31 80 VAL A N 1
ATOM 600 C CA . VAL A 1 80 ? -3.26 38.844 13.109 1 98.31 80 VAL A CA 1
ATOM 601 C C . VAL A 1 80 ? -3.135 37.438 13.656 1 98.31 80 VAL A C 1
ATOM 603 O O . VAL A 1 80 ? -3.387 37.188 14.844 1 98.31 80 VAL A O 1
ATOM 606 N N . ASP A 1 81 ? -2.9 36.531 12.828 1 97.31 81 ASP A N 1
ATOM 607 C CA . ASP A 1 81 ? -2.377 35.219 13.227 1 97.31 81 ASP A CA 1
ATOM 608 C C . ASP A 1 81 ? -1.074 34.906 12.492 1 97.31 81 ASP A C 1
ATOM 610 O O . ASP A 1 81 ? -0.615 35.688 11.664 1 97.31 81 ASP A O 1
ATOM 614 N N . CYS A 1 82 ? -0.423 33.844 12.906 1 96.06 82 CYS A N 1
ATOM 615 C CA . CYS A 1 82 ? 0.838 33.438 12.297 1 96.06 82 CYS A CA 1
ATOM 616 C C . CYS A 1 82 ? 1.032 31.922 12.414 1 96.06 82 CYS A C 1
ATOM 618 O O . CYS A 1 82 ? 0.444 31.281 13.289 1 96.06 82 CYS A O 1
ATOM 620 N N . PHE A 1 83 ? 1.785 31.438 11.414 1 92.12 83 PHE A N 1
ATOM 621 C CA . PHE A 1 83 ? 2.227 30.062 11.641 1 92.12 83 PHE A CA 1
ATOM 622 C C . PHE A 1 83 ? 3.057 29.969 12.914 1 92.12 83 PHE A C 1
ATOM 624 O O . PHE A 1 83 ? 3.791 30.891 13.258 1 92.12 83 PHE A O 1
ATOM 631 N N . ARG A 1 84 ? 2.943 28.844 13.578 1 92.38 84 ARG A N 1
ATOM 632 C CA . ARG A 1 84 ? 3.514 28.703 14.914 1 92.38 84 ARG A CA 1
ATOM 633 C C . ARG A 1 84 ? 4.852 27.969 14.859 1 92.38 84 ARG A C 1
ATOM 635 O O . ARG A 1 84 ? 5.461 27.859 13.789 1 92.38 84 ARG A O 1
ATOM 642 N N . CYS A 1 85 ? 5.402 27.734 15.984 1 91.5 85 CYS A N 1
ATOM 643 C CA . CYS A 1 85 ? 6.59 26.922 16.219 1 91.5 85 CYS A CA 1
ATOM 644 C C . CYS A 1 85 ? 7.805 27.531 15.516 1 91.5 85 CYS A C 1
ATOM 646 O O . CYS A 1 85 ? 8.664 26.797 15.016 1 91.5 85 CYS A O 1
ATOM 648 N N . THR A 1 86 ? 7.789 28.797 15.359 1 94.19 86 THR A N 1
ATOM 649 C CA . THR A 1 86 ? 8.867 29.547 14.734 1 94.19 86 THR A CA 1
ATOM 650 C C . THR A 1 86 ? 9.227 30.781 15.562 1 94.19 86 THR A C 1
ATOM 652 O O . THR A 1 86 ? 8.344 31.453 16.094 1 94.19 86 THR A O 1
ATOM 655 N N . ILE A 1 87 ? 10.547 30.984 15.656 1 94.69 87 ILE A N 1
ATOM 656 C CA . ILE A 1 87 ? 10.992 32.125 16.438 1 94.69 87 ILE A CA 1
ATOM 657 C C . ILE A 1 87 ? 11.945 32.969 15.609 1 94.69 87 ILE A C 1
ATOM 659 O O . ILE A 1 87 ? 12.555 32.5 14.648 1 94.69 87 ILE A O 1
ATOM 663 N N . ALA A 1 88 ? 12 34.219 15.984 1 96.81 88 ALA A N 1
ATOM 664 C CA . ALA A 1 88 ? 12.922 35.188 15.398 1 96.81 88 ALA A CA 1
ATOM 665 C C . ALA A 1 88 ? 13.781 35.844 16.469 1 96.81 88 ALA A C 1
ATOM 667 O O . ALA A 1 88 ? 13.305 36.156 17.562 1 96.81 88 ALA A O 1
ATOM 668 N N . LEU A 1 89 ? 15.031 36.062 16.156 1 97.81 89 LEU A N 1
ATOM 669 C CA . LEU A 1 89 ? 15.984 36.688 17.062 1 97.81 89 LEU A CA 1
ATOM 670 C C . LEU A 1 89 ? 16.328 38.094 16.578 1 97.81 89 LEU A C 1
ATOM 672 O O . LEU A 1 89 ? 16.766 38.281 15.438 1 97.81 89 LEU A O 1
ATOM 676 N N . ARG A 1 90 ? 16.125 39.031 17.516 1 98.06 90 ARG A N 1
ATOM 677 C CA . ARG A 1 90 ? 16.359 40.438 17.188 1 98.06 90 ARG A CA 1
ATOM 678 C C . ARG A 1 90 ? 17.531 41 18 1 98.06 90 ARG A C 1
ATOM 680 O O . ARG A 1 90 ? 17.672 40.688 19.188 1 98.06 90 ARG A O 1
ATOM 687 N N . ASP A 1 91 ? 18.344 41.875 17.391 1 97.56 91 ASP A N 1
ATOM 688 C CA . ASP A 1 91 ? 19.406 42.562 18.125 1 97.56 91 ASP A CA 1
ATOM 689 C C . ASP A 1 91 ? 18.875 43.812 18.812 1 97.56 91 ASP A C 1
ATOM 691 O O . ASP A 1 91 ? 17.672 44.062 18.812 1 97.56 91 ASP A O 1
ATOM 695 N N . LYS A 1 92 ? 19.734 44.562 19.406 1 95.81 92 LYS A N 1
ATOM 696 C CA . LYS A 1 92 ? 19.359 45.719 20.219 1 95.81 92 LYS A CA 1
ATOM 697 C C . LYS A 1 92 ? 18.719 46.812 19.359 1 95.81 92 LYS A C 1
ATOM 699 O O . LYS A 1 92 ? 17.906 47.594 19.859 1 95.81 92 LYS A O 1
ATOM 704 N N . ASP A 1 93 ? 18.984 46.812 18.078 1 94.94 93 ASP A N 1
ATOM 705 C CA . ASP A 1 93 ? 18.469 47.844 17.172 1 94.94 93 ASP A CA 1
ATOM 706 C C . ASP A 1 93 ? 17.25 47.344 16.406 1 94.94 93 ASP A C 1
ATOM 708 O O . ASP A 1 93 ? 16.703 48.031 15.555 1 94.94 93 ASP A O 1
ATOM 712 N N . GLY A 1 94 ? 16.875 46.125 16.703 1 94.12 94 GLY A N 1
ATOM 713 C CA . GLY A 1 94 ? 15.672 45.594 16.078 1 94.12 94 GLY A CA 1
ATOM 714 C C . GLY A 1 94 ? 15.953 44.781 14.82 1 94.12 94 GLY A C 1
ATOM 715 O O . GLY A 1 94 ? 15.031 44.281 14.188 1 94.12 94 GLY A O 1
ATOM 716 N N . GLY A 1 95 ? 17.172 44.688 14.484 1 96.31 95 GLY A N 1
ATOM 717 C CA . GLY A 1 95 ? 17.562 43.875 13.336 1 96.31 95 GLY A CA 1
ATOM 718 C C . GLY A 1 95 ? 17.594 42.406 13.625 1 96.31 95 GLY A C 1
ATOM 719 O O . GLY A 1 95 ? 17.781 41.969 14.766 1 96.31 95 GLY A O 1
ATOM 720 N N . PHE A 1 96 ? 17.391 41.594 12.547 1 97.69 96 PHE A N 1
ATOM 721 C CA . PHE A 1 96 ? 17.469 40.156 12.695 1 97.69 96 PHE A CA 1
ATOM 722 C C . PHE A 1 96 ? 18.922 39.688 12.82 1 97.69 96 PHE A C 1
ATOM 724 O O . PHE A 1 96 ? 19.797 40.156 12.078 1 97.69 96 PHE A O 1
ATOM 731 N N . THR A 1 97 ? 19.203 38.719 13.734 1 97.56 97 THR A N 1
ATOM 732 C CA . THR A 1 97 ? 20.578 38.281 13.945 1 97.56 97 THR A CA 1
ATOM 733 C C . THR A 1 97 ? 20.891 37.094 13.031 1 97.56 97 THR A C 1
ATOM 735 O O . THR A 1 97 ? 22.047 36.656 12.938 1 97.56 97 THR A O 1
ATOM 738 N N . MET A 1 98 ? 19.969 36.562 12.375 1 96.62 98 MET A N 1
ATOM 739 C CA . MET A 1 98 ? 20.062 35.406 11.477 1 96.62 98 MET A CA 1
ATOM 740 C C . MET A 1 98 ? 18.797 35.281 10.641 1 96.62 98 MET A C 1
ATOM 742 O O . MET A 1 98 ? 17.781 35.875 10.938 1 96.62 98 MET A O 1
ATOM 746 N N . PRO A 1 99 ? 18.891 34.469 9.539 1 96.25 99 PRO A N 1
ATOM 747 C CA . PRO A 1 99 ? 17.641 34.125 8.883 1 96.25 99 PRO A CA 1
ATOM 748 C C . PRO A 1 99 ? 16.688 33.375 9.805 1 96.25 99 PRO A C 1
ATOM 750 O O . PRO A 1 99 ? 17.125 32.719 10.766 1 96.25 99 PRO A O 1
ATOM 753 N N . ILE A 1 100 ? 15.438 33.469 9.57 1 96.94 100 ILE A N 1
ATOM 754 C CA . ILE A 1 100 ? 14.438 32.781 10.391 1 96.94 100 ILE A CA 1
ATOM 755 C C . ILE A 1 100 ? 14.305 31.328 9.961 1 96.94 100 ILE A C 1
ATOM 757 O O . ILE A 1 100 ? 14 31.047 8.805 1 96.94 100 ILE A O 1
ATOM 761 N N . ILE A 1 101 ? 14.562 30.422 10.875 1 94.62 101 ILE A N 1
ATOM 762 C CA . ILE A 1 101 ? 14.328 29 10.656 1 94.62 101 ILE A CA 1
ATOM 763 C C . ILE A 1 101 ? 12.859 28.672 10.914 1 94.62 101 ILE A C 1
ATOM 765 O O . ILE A 1 101 ? 12.367 28.844 12.031 1 94.62 101 ILE A O 1
ATOM 769 N N . ILE A 1 102 ? 12.18 28.156 9.898 1 92.31 102 ILE A N 1
ATOM 770 C CA . ILE A 1 102 ? 10.734 28.031 10.086 1 92.31 102 ILE A CA 1
ATOM 771 C C . ILE A 1 102 ? 10.406 26.625 10.578 1 92.31 102 ILE A C 1
ATOM 773 O O . ILE A 1 102 ? 11.281 25.75 10.609 1 92.31 102 ILE A O 1
ATOM 777 N N . TRP A 1 103 ? 9.148 26.375 10.93 1 88.25 103 TRP A N 1
ATOM 778 C CA . TRP A 1 103 ? 8.703 25.203 11.68 1 88.25 103 TRP A CA 1
ATOM 779 C C . TRP A 1 103 ? 8.891 23.922 10.852 1 88.25 103 TRP A C 1
ATOM 781 O O . TRP A 1 103 ? 9.023 22.828 11.406 1 88.25 103 TRP A O 1
ATOM 791 N N . GLN A 1 104 ? 8.914 24.031 9.539 1 81 104 GLN A N 1
ATOM 792 C CA . GLN A 1 104 ? 9.016 22.859 8.68 1 81 104 GLN A CA 1
ATOM 793 C C . GLN A 1 104 ? 10.461 22.359 8.578 1 81 104 GLN A C 1
ATOM 795 O O . GLN A 1 104 ? 10.719 21.297 8.039 1 81 104 GLN A O 1
ATOM 800 N N . ASP A 1 105 ? 11.391 23.203 9.156 1 85.62 105 ASP A N 1
ATOM 801 C CA . ASP A 1 105 ? 12.805 22.859 9.117 1 85.62 105 ASP A CA 1
ATOM 802 C C . ASP A 1 105 ? 13.109 21.688 10.047 1 85.62 105 ASP A C 1
ATOM 804 O O . ASP A 1 105 ? 12.586 21.625 11.164 1 85.62 105 ASP A O 1
ATOM 808 N N . LEU A 1 106 ? 13.945 20.781 9.641 1 74.75 106 LEU A N 1
ATOM 809 C CA . LEU A 1 106 ? 14.141 19.547 10.375 1 74.75 106 LEU A CA 1
ATOM 810 C C . LEU A 1 106 ? 15.492 19.531 11.086 1 74.75 106 LEU A C 1
ATOM 812 O O . LEU A 1 106 ? 15.836 18.562 11.766 1 74.75 106 LEU A O 1
ATOM 816 N N . ARG A 1 107 ? 16.234 20.516 10.961 1 82.06 107 ARG A N 1
ATOM 817 C CA . ARG A 1 107 ? 17.609 20.484 11.461 1 82.06 107 ARG A CA 1
ATOM 818 C C . ARG A 1 107 ? 17.641 20.312 12.977 1 82.06 107 ARG A C 1
ATOM 820 O O . ARG A 1 107 ? 18.562 19.719 13.531 1 82.06 107 ARG A O 1
ATOM 827 N N . SER A 1 108 ? 16.656 20.766 13.617 1 88.12 108 SER A N 1
ATOM 828 C CA . SER A 1 108 ? 16.656 20.766 15.078 1 88.12 108 SER A CA 1
ATOM 829 C C . SER A 1 108 ? 16.406 19.359 15.633 1 88.12 108 SER A C 1
ATOM 831 O O . SER A 1 108 ? 16.609 19.109 16.812 1 88.12 108 SER A O 1
ATOM 833 N N . SER A 1 109 ? 15.938 18.469 14.844 1 81.62 109 SER A N 1
ATOM 834 C CA . SER A 1 109 ? 15.719 17.094 15.266 1 81.62 109 SER A CA 1
ATOM 835 C C . SER A 1 109 ? 17 16.484 15.82 1 81.62 109 SER A C 1
ATOM 837 O O . SER A 1 109 ? 16.953 15.609 16.688 1 81.62 109 SER A O 1
ATOM 839 N N . GLU A 1 110 ? 18.141 16.906 15.297 1 83.62 110 GLU A N 1
ATOM 840 C CA . GLU A 1 110 ? 19.422 16.375 15.742 1 83.62 110 GLU A CA 1
ATOM 841 C C . GLU A 1 110 ? 19.688 16.734 17.203 1 83.62 110 GLU A C 1
ATOM 843 O O . GLU A 1 110 ? 20.5 16.094 17.875 1 83.62 110 GLU A O 1
ATOM 848 N N . MET A 1 111 ? 18.906 17.656 17.719 1 91.19 111 MET A N 1
ATOM 849 C CA . MET A 1 111 ? 19.125 18.156 19.078 1 91.19 111 MET A CA 1
ATOM 850 C C . MET A 1 111 ? 18.344 17.328 20.094 1 91.19 111 MET A C 1
ATOM 852 O O . MET A 1 111 ? 18.594 17.406 21.297 1 91.19 111 MET A O 1
ATOM 856 N N . ILE A 1 112 ? 17.406 16.484 19.688 1 89.25 112 ILE A N 1
ATOM 857 C CA . ILE A 1 112 ? 16.422 15.867 20.562 1 89.25 112 ILE A CA 1
ATOM 858 C C . ILE A 1 112 ? 17.109 14.977 21.594 1 89.25 112 ILE A C 1
ATOM 860 O O . ILE A 1 112 ? 16.828 15.047 22.781 1 89.25 112 ILE A O 1
ATOM 864 N N . PRO A 1 113 ? 18.125 14.188 21.203 1 89.62 113 PRO A N 1
ATOM 865 C CA . PRO A 1 113 ? 18.812 13.383 22.219 1 89.62 113 PRO A CA 1
ATOM 866 C C . PRO A 1 113 ? 19.531 14.234 23.266 1 89.62 113 PRO A C 1
ATOM 868 O O . PRO A 1 113 ? 19.484 13.914 24.453 1 89.62 113 PRO A O 1
ATOM 871 N N . GLU A 1 114 ? 20.062 15.219 22.766 1 91.88 114 GLU A N 1
ATOM 872 C CA . GLU A 1 114 ? 20.781 16.109 23.688 1 91.88 114 GLU A CA 1
ATOM 873 C C . GLU A 1 114 ? 19.812 16.812 24.625 1 91.88 114 GLU A C 1
ATOM 875 O O . GLU A 1 114 ? 20.125 17.016 25.812 1 91.88 114 GLU A O 1
ATOM 880 N N . ILE A 1 115 ? 18.672 17.25 24.156 1 93.81 115 ILE A N 1
ATOM 881 C CA . ILE A 1 115 ? 17.672 17.922 24.969 1 93.81 115 ILE A CA 1
ATOM 882 C C . ILE A 1 115 ? 17.141 16.969 26.031 1 93.81 115 ILE A C 1
ATOM 884 O O . ILE A 1 115 ? 16.984 17.344 27.203 1 93.81 115 ILE A O 1
ATOM 888 N N . LYS A 1 116 ? 16.906 15.781 25.672 1 93.81 116 LYS A N 1
ATOM 889 C CA . LYS A 1 116 ? 16.438 14.773 26.625 1 93.81 116 LYS A CA 1
ATOM 890 C C . LYS A 1 116 ? 17.453 14.555 27.734 1 93.81 116 LYS A C 1
ATOM 892 O O . LYS A 1 116 ? 17.078 14.461 28.906 1 93.81 116 LYS A O 1
ATOM 897 N N . LYS A 1 117 ? 18.703 14.484 27.297 1 94.44 117 LYS A N 1
ATOM 898 C CA . LYS A 1 117 ? 19.766 14.328 28.281 1 94.44 117 LYS A CA 1
ATOM 899 C C . LYS A 1 117 ? 19.828 15.516 29.234 1 94.44 117 LYS A C 1
ATOM 901 O O . LYS A 1 117 ? 20 15.352 30.438 1 94.44 117 LYS A O 1
ATOM 906 N N . MET A 1 118 ? 19.688 16.688 28.688 1 93.31 118 MET A N 1
ATOM 907 C CA . MET A 1 118 ? 19.688 17.906 29.484 1 93.31 118 MET A CA 1
ATOM 908 C C . MET A 1 118 ? 18.578 17.891 30.516 1 93.31 118 MET A C 1
ATOM 910 O O . MET A 1 118 ? 18.781 18.266 31.672 1 93.31 118 MET A O 1
ATOM 914 N N . LEU A 1 119 ? 17.391 17.5 30.094 1 94.88 119 LEU A N 1
ATOM 915 C CA . LEU A 1 119 ? 16.234 17.422 31 1 94.88 119 LEU A CA 1
ATOM 916 C C . LEU A 1 119 ? 16.5 16.406 32.094 1 94.88 119 LEU A C 1
ATOM 918 O O . LEU A 1 119 ? 16.25 16.688 33.281 1 94.88 119 LEU A O 1
ATOM 922 N N . GLU A 1 120 ? 17.031 15.328 31.766 1 95.62 120 GLU A N 1
ATOM 923 C CA . GLU A 1 120 ? 17.328 14.266 32.719 1 95.62 120 GLU A CA 1
ATOM 924 C C . GLU A 1 120 ? 18.359 14.711 33.75 1 95.62 120 GLU A C 1
ATOM 926 O O . GLU A 1 120 ? 18.234 14.438 34.938 1 95.62 120 GLU A O 1
ATOM 931 N N . GLU A 1 121 ? 19.328 15.289 33.219 1 96.19 121 GLU A N 1
ATOM 932 C CA . GLU A 1 121 ? 20.406 15.766 34.094 1 96.19 121 GLU A CA 1
ATOM 933 C C . GLU A 1 121 ? 19.891 16.766 35.125 1 96.19 121 GLU A C 1
ATOM 935 O O . GLU A 1 121 ? 20.438 16.891 36.219 1 96.19 121 GLU A O 1
ATOM 940 N N . LYS A 1 122 ? 18.875 17.406 34.781 1 96 122 LYS A N 1
ATOM 941 C CA . LYS A 1 122 ? 18.297 18.406 35.688 1 96 122 LYS A CA 1
ATOM 942 C C . LYS A 1 122 ? 17.078 17.859 36.406 1 96 122 LYS A C 1
ATOM 944 O O . LYS A 1 122 ? 16.25 18.625 36.906 1 96 122 LYS A O 1
ATOM 949 N N . GLY A 1 123 ? 16.891 16.594 36.344 1 95.19 123 GLY A N 1
ATOM 950 C CA . GLY A 1 123 ? 15.859 15.914 37.125 1 95.19 123 GLY A CA 1
ATOM 951 C C . GLY A 1 123 ? 14.484 16 36.5 1 95.19 123 GLY A C 1
ATOM 952 O O . GLY A 1 123 ? 13.469 15.922 37.188 1 95.19 123 GLY A O 1
ATOM 953 N N . SER A 1 124 ? 14.453 16.219 35.219 1 95.31 124 SER A N 1
ATOM 954 C CA . SER A 1 124 ? 13.188 16.297 34.5 1 95.31 124 SER A CA 1
ATOM 955 C C . SER A 1 124 ? 13.164 15.305 33.344 1 95.31 124 SER A C 1
ATOM 957 O O . SER A 1 124 ? 14.016 14.422 33.25 1 95.31 124 SER A O 1
ATOM 959 N N . SER A 1 125 ? 12.07 15.328 32.594 1 94.19 125 SER A N 1
ATOM 960 C CA . SER A 1 125 ? 11.914 14.438 31.438 1 94.19 125 SER A CA 1
ATOM 961 C C . SER A 1 125 ? 11.078 15.094 30.328 1 94.19 125 SER A C 1
ATOM 963 O O . SER A 1 125 ? 10.477 16.141 30.547 1 94.19 125 SER A O 1
ATOM 965 N N . ALA A 1 126 ? 11.141 14.469 29.188 1 90.62 126 ALA A N 1
ATOM 966 C CA . ALA A 1 126 ? 10.297 14.93 28.078 1 90.62 126 ALA A CA 1
ATOM 967 C C . ALA A 1 126 ? 8.82 14.867 28.453 1 90.62 126 ALA A C 1
ATOM 969 O O . ALA A 1 126 ? 8.031 15.719 28.047 1 90.62 126 ALA A O 1
ATOM 970 N N . GLU A 1 127 ? 8.445 13.891 29.234 1 90.88 127 GLU A N 1
ATOM 971 C CA . GLU A 1 127 ? 7.074 13.734 29.703 1 90.88 127 GLU A CA 1
ATOM 972 C C . GLU A 1 127 ? 6.672 14.875 30.641 1 90.88 127 GLU A C 1
ATOM 974 O O . GLU A 1 127 ? 5.574 15.422 30.516 1 90.88 127 GLU A O 1
ATOM 979 N N . GLU A 1 128 ? 7.582 15.18 31.469 1 90.69 128 GLU A N 1
ATOM 980 C CA . GLU A 1 128 ? 7.312 16.281 32.375 1 90.69 128 GLU A CA 1
ATOM 981 C C . GLU A 1 128 ? 7.227 17.609 31.641 1 90.69 128 GLU A C 1
ATOM 983 O O . GLU A 1 128 ? 6.426 18.484 32 1 90.69 128 GLU A O 1
ATOM 988 N N . LEU A 1 129 ? 8.094 17.75 30.719 1 90.62 129 LEU A N 1
ATOM 989 C CA . LEU A 1 129 ? 8.031 18.953 29.906 1 90.62 129 LEU A CA 1
ATOM 990 C C . LEU A 1 129 ? 6.676 19.078 29.219 1 90.62 129 LEU A C 1
ATOM 992 O O . LEU A 1 129 ? 6.086 20.156 29.188 1 90.62 129 LEU A O 1
ATOM 996 N N . TYR A 1 130 ? 6.141 18.016 28.688 1 90.19 130 TYR A N 1
ATOM 997 C CA . TYR A 1 130 ? 4.816 18 28.078 1 90.19 130 TYR A CA 1
ATOM 998 C C . TYR A 1 130 ? 3.748 18.406 29.094 1 90.19 130 TYR A C 1
ATOM 1000 O O . TYR A 1 130 ? 2.844 19.188 28.766 1 90.19 130 TYR A O 1
ATOM 1008 N N . ASP A 1 131 ? 3.848 17.859 30.25 1 88.88 131 ASP A N 1
ATOM 1009 C CA . ASP A 1 131 ? 2.85 18.125 31.281 1 88.88 131 ASP A CA 1
ATOM 1010 C C . ASP A 1 131 ? 2.846 19.609 31.672 1 88.88 131 ASP A C 1
ATOM 1012 O O . ASP A 1 131 ? 1.824 20.141 32.125 1 88.88 131 ASP A O 1
ATOM 1016 N N . ARG A 1 132 ? 3.938 20.203 31.438 1 88.56 132 ARG A N 1
ATOM 1017 C CA . ARG A 1 132 ? 4.047 21.609 31.797 1 88.56 132 ARG A CA 1
ATOM 1018 C C . ARG A 1 132 ? 3.639 22.516 30.625 1 88.56 132 ARG A C 1
ATOM 1020 O O . ARG A 1 132 ? 2.973 23.531 30.828 1 88.56 132 ARG A O 1
ATOM 1027 N N . CYS A 1 133 ? 4.035 22.141 29.469 1 88.88 133 CYS A N 1
ATOM 1028 C CA . CYS A 1 133 ? 3.885 23.109 28.391 1 88.88 133 CYS A CA 1
ATOM 1029 C C . CYS A 1 133 ? 2.865 22.641 27.359 1 88.88 133 CYS A C 1
ATOM 1031 O O . CYS A 1 133 ? 2.391 23.422 26.547 1 88.88 133 CYS A O 1
ATOM 1033 N N . GLY A 1 134 ? 2.473 21.375 27.359 1 88 134 GLY A N 1
ATOM 1034 C CA . GLY A 1 134 ? 1.348 20.906 26.562 1 88 134 GLY A CA 1
ATOM 1035 C C . GLY A 1 134 ? 1.745 20.469 25.172 1 88 134 GLY A C 1
ATOM 1036 O O . GLY A 1 134 ? 0.889 20.312 24.297 1 88 134 GLY A O 1
ATOM 1037 N N . MET A 1 135 ? 3.02 20.25 24.875 1 88.06 135 MET A N 1
ATOM 1038 C CA . MET A 1 135 ? 3.465 19.828 23.547 1 88.06 135 MET A CA 1
ATOM 1039 C C . MET A 1 135 ? 4.582 18.797 23.656 1 88.06 135 MET A C 1
ATOM 1041 O O . MET A 1 135 ? 5.523 18.969 24.438 1 88.06 135 MET A O 1
ATOM 1045 N N . PRO A 1 136 ? 4.449 17.719 22.906 1 86.56 136 PRO A N 1
ATOM 1046 C CA . PRO A 1 136 ? 5.527 16.734 22.906 1 86.56 136 PRO A CA 1
ATOM 1047 C C . PRO A 1 136 ? 6.84 17.297 22.359 1 86.56 136 PRO A C 1
ATOM 1049 O O . PRO A 1 136 ? 6.836 18.094 21.422 1 86.56 136 PRO A O 1
ATOM 1052 N N . LEU A 1 137 ? 7.926 16.734 22.969 1 87.19 137 LEU A N 1
ATOM 1053 C CA . LEU A 1 137 ? 9.25 17.141 22.484 1 87.19 137 LEU A CA 1
ATOM 1054 C C . LEU A 1 137 ? 9.477 16.625 21.078 1 87.19 137 LEU A C 1
ATOM 1056 O O . LEU A 1 137 ? 9.258 15.445 20.781 1 87.19 137 LEU A O 1
ATOM 1060 N N . GLY A 1 138 ? 9.82 17.578 20.219 1 80.44 138 GLY A N 1
ATOM 1061 C CA . GLY A 1 138 ? 10.062 17.203 18.828 1 80.44 138 GLY A CA 1
ATOM 1062 C C . GLY A 1 138 ? 10.852 18.234 18.062 1 80.44 138 GLY A C 1
ATOM 1063 O O . GLY A 1 138 ? 11.297 19.234 18.625 1 80.44 138 GLY A O 1
ATOM 1064 N N . GLY A 1 139 ? 11.023 17.891 16.781 1 75.5 139 GLY A N 1
ATOM 1065 C CA . GLY A 1 139 ? 11.82 18.766 15.938 1 75.5 139 GLY A CA 1
ATOM 1066 C C . GLY A 1 139 ? 11.109 20.031 15.547 1 75.5 139 GLY A C 1
ATOM 1067 O O . GLY A 1 139 ? 11.742 21 15.102 1 75.5 139 GLY A O 1
ATOM 1068 N N . VAL A 1 140 ? 9.859 20.109 15.805 1 78.38 140 VAL A N 1
ATOM 1069 C CA . VAL A 1 140 ? 9.07 21.266 15.367 1 78.38 140 VAL A CA 1
ATOM 1070 C C . VAL A 1 140 ? 8.992 22.297 16.484 1 78.38 140 VAL A C 1
ATOM 1072 O O . VAL A 1 140 ? 8.695 23.469 16.234 1 78.38 140 VAL A O 1
ATOM 1075 N N . ASN A 1 141 ? 9.398 21.922 17.609 1 85 141 ASN A N 1
ATOM 1076 C CA . ASN A 1 141 ? 9.328 22.828 18.75 1 85 141 ASN A CA 1
ATOM 1077 C C . ASN A 1 141 ? 10.289 24 18.594 1 85 141 ASN A C 1
ATOM 1079 O O . ASN A 1 141 ? 11.461 23.812 18.25 1 85 141 ASN A O 1
ATOM 1083 N N . PRO A 1 142 ? 9.805 25.156 18.922 1 88.88 142 PRO A N 1
ATOM 1084 C CA . PRO A 1 142 ? 10.695 26.312 18.828 1 88.88 142 PRO A CA 1
ATOM 1085 C C . PRO A 1 142 ? 11.875 26.219 19.797 1 88.88 142 PRO A C 1
ATOM 1087 O O . PRO A 1 142 ? 12.961 26.719 19.5 1 88.88 142 PRO A O 1
ATOM 1090 N N . GLN A 1 143 ? 11.695 25.531 20.906 1 89.69 143 GLN A N 1
ATOM 1091 C CA . GLN A 1 143 ? 12.781 25.391 21.875 1 89.69 143 GLN A CA 1
ATOM 1092 C C . GLN A 1 143 ? 13.898 24.5 21.312 1 89.69 143 GLN A C 1
ATOM 1094 O O . GLN A 1 143 ? 15.07 24.719 21.609 1 89.69 143 GLN A O 1
ATOM 1099 N N . SER A 1 144 ? 13.508 23.516 20.578 1 90.94 144 SER A N 1
ATOM 1100 C CA . SER A 1 144 ? 14.508 22.672 19.938 1 90.94 144 SER A CA 1
ATOM 1101 C C . SER A 1 144 ? 15.312 23.469 18.906 1 90.94 144 SER A C 1
ATOM 1103 O O . SER A 1 144 ? 16.531 23.297 18.797 1 90.94 144 SER A O 1
ATOM 1105 N N . ASN A 1 145 ? 14.625 24.266 18.203 1 92 145 ASN A N 1
ATOM 1106 C CA . ASN A 1 145 ? 15.305 25.141 17.266 1 92 145 ASN A CA 1
ATOM 1107 C C . ASN A 1 145 ? 16.281 26.078 17.969 1 92 145 ASN A C 1
ATOM 1109 O O . ASN A 1 145 ? 17.391 26.312 17.484 1 92 145 ASN A O 1
ATOM 1113 N N . LEU A 1 146 ? 15.867 26.594 19.016 1 94.62 146 LEU A N 1
ATOM 1114 C CA . LEU A 1 146 ? 16.719 27.516 19.781 1 94.62 146 LEU A CA 1
ATOM 1115 C C . LEU A 1 146 ? 17.969 26.797 20.281 1 94.62 146 LEU A C 1
ATOM 1117 O O . LEU A 1 146 ? 19.047 27.391 20.312 1 94.62 146 LEU A O 1
ATOM 1121 N N . GLN A 1 147 ? 17.766 25.547 20.703 1 94.69 147 GLN A N 1
ATOM 1122 C CA . GLN A 1 147 ? 18.922 24.766 21.125 1 94.69 147 GLN A CA 1
ATOM 1123 C C . GLN A 1 147 ? 19.891 24.562 19.969 1 94.69 147 GLN A C 1
ATOM 1125 O O . GLN A 1 147 ? 21.109 24.625 20.172 1 94.69 147 GLN A O 1
ATOM 1130 N N . TRP A 1 148 ? 19.359 24.312 18.875 1 95.25 148 TRP A N 1
ATOM 1131 C CA . TRP A 1 148 ? 20.219 24.172 17.703 1 95.25 148 TRP A CA 1
ATOM 1132 C C . TRP A 1 148 ? 20.969 25.469 17.422 1 95.25 148 TRP A C 1
ATOM 1134 O O . TRP A 1 148 ? 22.172 25.453 17.109 1 95.25 148 TRP A O 1
ATOM 1144 N N . ILE A 1 149 ? 20.344 26.609 17.531 1 96 149 ILE A N 1
ATOM 1145 C CA . ILE A 1 149 ? 20.922 27.922 17.281 1 96 149 ILE A CA 1
ATOM 1146 C C . ILE A 1 149 ? 22.031 28.203 18.297 1 96 149 ILE A C 1
ATOM 1148 O O . ILE A 1 149 ? 23.125 28.641 17.922 1 96 149 ILE A O 1
ATOM 1152 N N . LYS A 1 150 ? 21.766 27.906 19.5 1 95.88 150 LYS A N 1
ATOM 1153 C CA . LYS A 1 150 ? 22.75 28.125 20.562 1 95.88 150 LYS A CA 1
ATOM 1154 C C . LYS A 1 150 ? 24.016 27.328 20.281 1 95.88 150 LYS A C 1
ATOM 1156 O O . LYS A 1 150 ? 25.125 27.812 20.531 1 95.88 150 LYS A O 1
ATOM 1161 N N . ARG A 1 151 ? 23.844 26.188 19.766 1 95.19 151 ARG A N 1
ATOM 1162 C CA . ARG A 1 151 ? 24.969 25.281 19.516 1 95.19 151 ARG A CA 1
ATOM 1163 C C . ARG A 1 151 ? 25.703 25.656 18.234 1 95.19 151 ARG A C 1
ATOM 1165 O O . ARG A 1 151 ? 26.938 25.688 18.203 1 95.19 151 ARG A O 1
ATOM 1172 N N . ASN A 1 152 ? 25 25.953 17.203 1 95.44 152 ASN A N 1
ATOM 1173 C CA . ASN A 1 152 ? 25.594 26.031 15.867 1 95.44 152 ASN A CA 1
ATOM 1174 C C . ASN A 1 152 ? 25.797 27.484 15.438 1 95.44 152 ASN A C 1
ATOM 1176 O O . ASN A 1 152 ? 26.594 27.766 14.531 1 95.44 152 ASN A O 1
ATOM 1180 N N . MET A 1 153 ? 25.062 28.359 16.031 1 96 153 MET A N 1
ATOM 1181 C CA . MET A 1 153 ? 25.156 29.781 15.727 1 96 153 MET A CA 1
ATOM 1182 C C . MET A 1 153 ? 25.172 30.609 17.016 1 96 153 MET A C 1
ATOM 1184 O O . MET A 1 153 ? 24.359 31.516 17.188 1 96 153 MET A O 1
ATOM 1188 N N . PRO A 1 154 ? 26.141 30.406 17.812 1 96.38 154 PRO A N 1
ATOM 1189 C CA . PRO A 1 154 ? 26.141 31.047 19.141 1 96.38 154 PRO A CA 1
ATOM 1190 C C . PRO A 1 154 ? 26.172 32.562 19.062 1 96.38 154 PRO A C 1
ATOM 1192 O O . PRO A 1 154 ? 25.578 33.25 19.922 1 96.38 154 PRO A O 1
ATOM 1195 N N . GLU A 1 155 ? 26.734 33.188 18.094 1 97.56 155 GLU A N 1
ATOM 1196 C CA . GLU A 1 155 ? 26.781 34.625 17.938 1 97.56 155 GLU A CA 1
ATOM 1197 C C . GLU A 1 155 ? 25.375 35.188 17.703 1 97.56 155 GLU A C 1
ATOM 1199 O O . GLU A 1 155 ? 25.062 36.281 18.188 1 97.56 155 GLU A O 1
ATOM 1204 N N . ALA A 1 156 ? 24.609 34.469 16.969 1 97.62 156 ALA A N 1
ATOM 1205 C CA . ALA A 1 156 ? 23.234 34.906 16.703 1 97.62 156 ALA A CA 1
ATOM 1206 C C . ALA A 1 156 ? 22.438 34.969 18 1 97.62 156 ALA A C 1
ATOM 1208 O O . ALA A 1 156 ? 21.672 35.938 18.219 1 97.62 156 ALA A O 1
ATOM 1209 N N . TYR A 1 157 ? 22.625 34 18.859 1 97.31 157 TYR A N 1
ATOM 1210 C CA . TYR A 1 157 ? 21.922 34 20.141 1 97.31 157 TYR A CA 1
ATOM 1211 C C . TYR A 1 157 ? 22.453 35.062 21.078 1 97.31 157 TYR A C 1
ATOM 1213 O O . TYR A 1 157 ? 21.672 35.75 21.734 1 97.31 157 TYR A O 1
ATOM 1221 N N . GLU A 1 158 ? 23.75 35.188 21.109 1 96.94 158 GLU A N 1
ATOM 1222 C CA . GLU A 1 158 ? 24.375 36.188 22 1 96.94 158 GLU A CA 1
ATOM 1223 C C . GLU A 1 158 ? 23.984 37.594 21.625 1 96.94 158 GLU A C 1
ATOM 1225 O O . GLU A 1 158 ? 23.766 38.438 22.5 1 96.94 158 GLU A O 1
ATOM 1230 N N . ASN A 1 159 ? 23.859 37.844 20.375 1 97.56 159 ASN A N 1
ATOM 1231 C CA . ASN A 1 159 ? 23.547 39.188 19.891 1 97.56 159 ASN A CA 1
ATOM 1232 C C . ASN A 1 159 ? 22.062 39.5 19.984 1 97.56 159 ASN A C 1
ATOM 1234 O O . ASN A 1 159 ? 21.641 40.656 19.875 1 97.56 159 ASN A O 1
ATOM 1238 N N . ALA A 1 160 ? 21.281 38.531 20.266 1 97.88 160 ALA A N 1
ATOM 1239 C CA . ALA A 1 160 ? 19.844 38.75 20.359 1 97.88 160 ALA A CA 1
ATOM 1240 C C . ALA A 1 160 ? 19.469 39.344 21.703 1 97.88 160 ALA A C 1
ATOM 1242 O O . ALA A 1 160 ? 19.891 38.875 22.75 1 97.88 160 ALA A O 1
ATOM 1243 N N . THR A 1 161 ? 18.734 40.406 21.625 1 97.56 161 THR A N 1
ATOM 1244 C CA . THR A 1 161 ? 18.219 41.031 22.828 1 97.56 161 THR A CA 1
ATOM 1245 C C . THR A 1 161 ? 16.734 40.688 23.016 1 97.56 161 THR A C 1
ATOM 1247 O O . THR A 1 161 ? 16.219 40.781 24.141 1 97.56 161 THR A O 1
ATOM 1250 N N . THR A 1 162 ? 16.109 40.344 21.922 1 97.56 162 THR A N 1
ATOM 1251 C CA . THR A 1 162 ? 14.703 39.938 21.969 1 97.56 162 THR A CA 1
ATOM 1252 C C . THR A 1 162 ? 14.477 38.688 21.094 1 97.56 162 THR A C 1
ATOM 1254 O O . THR A 1 162 ? 14.922 38.656 19.953 1 97.56 162 THR A O 1
ATOM 1257 N N . ILE A 1 163 ? 13.859 37.75 21.688 1 97.38 163 ILE A N 1
ATOM 1258 C CA . ILE A 1 163 ? 13.391 36.562 20.969 1 97.38 163 ILE A CA 1
ATOM 1259 C C . ILE A 1 163 ? 11.867 36.5 20.984 1 97.38 163 ILE A C 1
ATOM 1261 O O . ILE A 1 163 ? 11.25 36.531 22.047 1 97.38 163 ILE A O 1
ATOM 1265 N N . HIS A 1 164 ? 11.305 36.562 19.844 1 96.5 164 HIS A N 1
ATOM 1266 C CA . HIS A 1 164 ? 9.852 36.5 19.734 1 96.5 164 HIS A CA 1
ATOM 1267 C C . HIS A 1 164 ? 9.406 35.469 18.719 1 96.5 164 HIS A C 1
ATOM 1269 O O . HIS A 1 164 ? 10.203 35.031 17.875 1 96.5 164 HIS A O 1
ATOM 1275 N N . THR A 1 165 ? 8.141 35 18.859 1 96.06 165 THR A N 1
ATOM 1276 C CA . THR A 1 165 ? 7.539 34.156 17.828 1 96.06 165 THR A CA 1
ATOM 1277 C C . THR A 1 165 ? 7.164 35 16.609 1 96.06 165 THR A C 1
ATOM 1279 O O . THR A 1 165 ? 7.473 36.188 16.547 1 96.06 165 THR A O 1
ATOM 1282 N N . MET A 1 166 ? 6.551 34.375 15.656 1 96.19 166 MET A N 1
ATOM 1283 C CA . MET A 1 166 ? 6.148 35.125 14.461 1 96.19 166 MET A CA 1
ATOM 1284 C C . MET A 1 166 ? 5.059 36.125 14.781 1 96.19 166 MET A C 1
ATOM 1286 O O . MET A 1 166 ? 4.84 37.062 14.023 1 96.19 166 MET A O 1
ATOM 1290 N N . MET A 1 167 ? 4.418 35.938 15.898 1 96.75 167 MET A N 1
ATOM 1291 C CA . MET A 1 167 ? 3.424 36.906 16.359 1 96.75 167 MET A CA 1
ATOM 1292 C C . MET A 1 167 ? 4.062 38.281 16.578 1 96.75 167 MET A C 1
ATOM 1294 O O . MET A 1 167 ? 3.527 39.312 16.141 1 96.75 167 MET A O 1
ATOM 1298 N N . GLY A 1 168 ? 5.18 38.281 17.234 1 97.06 168 GLY A N 1
ATOM 1299 C CA . GLY A 1 168 ? 5.906 39.531 17.438 1 97.06 168 GLY A CA 1
ATOM 1300 C C . GLY A 1 168 ? 6.32 40.188 16.141 1 97.06 168 GLY A C 1
ATOM 1301 O O . GLY A 1 168 ? 6.336 41.406 16.047 1 97.06 168 GLY A O 1
ATOM 1302 N N . LEU A 1 169 ? 6.648 39.344 15.211 1 97.19 169 LEU A N 1
ATOM 1303 C CA . LEU A 1 169 ? 7.055 39.875 13.906 1 97.19 169 LEU A CA 1
ATOM 1304 C C . LEU A 1 169 ? 5.895 40.562 13.219 1 97.19 169 LEU A C 1
ATOM 1306 O O . LEU A 1 169 ? 6.039 41.719 12.766 1 97.19 169 LEU A O 1
ATOM 1310 N N . VAL A 1 170 ? 4.766 39.969 13.164 1 97.62 170 VAL A N 1
ATOM 1311 C CA . VAL A 1 170 ? 3.645 40.469 12.383 1 97.62 170 VAL A CA 1
ATOM 1312 C C . VAL A 1 170 ? 3.047 41.688 13.078 1 97.62 170 VAL A C 1
ATOM 1314 O O . VAL A 1 170 ? 2.742 42.688 12.438 1 97.62 170 VAL A O 1
ATOM 1317 N N . THR A 1 171 ? 2.896 41.688 14.367 1 97.81 171 THR A N 1
ATOM 1318 C CA . THR A 1 171 ? 2.297 42.812 15.078 1 97.81 171 THR A CA 1
ATOM 1319 C C . THR A 1 171 ? 3.207 44.031 15.023 1 97.81 171 THR A C 1
ATOM 1321 O O . THR A 1 171 ? 2.736 45.156 14.82 1 97.81 171 THR A O 1
ATOM 1324 N N . LYS A 1 172 ? 4.473 43.812 15.219 1 97.75 172 LYS A N 1
ATOM 1325 C CA . LYS A 1 172 ? 5.422 44.906 15.148 1 97.75 172 LYS A CA 1
ATOM 1326 C C . LYS A 1 172 ? 5.449 45.531 13.758 1 97.75 172 LYS A C 1
ATOM 1328 O O . LYS A 1 172 ? 5.633 46.719 13.609 1 97.75 172 LYS A O 1
ATOM 1333 N N . ALA A 1 173 ? 5.281 44.75 12.773 1 97.38 173 ALA A N 1
ATOM 1334 C CA . ALA A 1 173 ? 5.258 45.219 11.391 1 97.38 173 ALA A CA 1
ATOM 1335 C C . ALA A 1 173 ? 4.168 46.25 11.188 1 97.38 173 ALA A C 1
ATOM 1337 O O . ALA A 1 173 ? 4.324 47.188 10.375 1 97.38 173 ALA A O 1
ATOM 1338 N N . PHE A 1 174 ? 3.098 46.125 11.922 1 97.75 174 PHE A N 1
ATOM 1339 C CA . PHE A 1 174 ? 1.968 47.031 11.742 1 97.75 174 PHE A CA 1
ATOM 1340 C C . PHE A 1 174 ? 2.109 48.281 12.641 1 97.75 174 PHE A C 1
ATOM 1342 O O . PHE A 1 174 ? 1.365 49.25 12.492 1 97.75 174 PHE A O 1
ATOM 1349 N N . GLY A 1 175 ? 2.984 48.156 13.625 1 96.75 175 GLY A N 1
ATOM 1350 C CA . GLY A 1 175 ? 3.213 49.344 14.438 1 96.75 175 GLY A CA 1
ATOM 1351 C C . GLY A 1 175 ? 2.982 49.094 15.914 1 96.75 175 GLY A C 1
ATOM 1352 O O . GLY A 1 175 ? 2.896 50.062 16.688 1 96.75 175 GLY A O 1
ATOM 1353 N N . ALA A 1 176 ? 2.891 47.906 16.375 1 97.38 176 ALA A N 1
ATOM 1354 C CA . ALA A 1 176 ? 2.734 47.625 17.812 1 97.38 176 ALA A CA 1
ATOM 1355 C C . ALA A 1 176 ? 3.812 48.344 18.625 1 97.38 176 ALA A C 1
ATOM 1357 O O . ALA A 1 176 ? 4.895 48.625 18.109 1 97.38 176 ALA A O 1
ATOM 1358 N N . ASP A 1 177 ? 3.586 48.5 19.953 1 95.94 177 ASP A N 1
ATOM 1359 C CA . ASP A 1 177 ? 4.441 49.281 20.828 1 95.94 177 ASP A CA 1
ATOM 1360 C C . ASP A 1 177 ? 5.762 48.562 21.094 1 95.94 177 ASP A C 1
ATOM 1362 O O . ASP A 1 177 ? 6.77 49.219 21.406 1 95.94 177 ASP A O 1
ATOM 1366 N N . ASP A 1 178 ? 5.715 47.312 21.062 1 96.31 178 ASP A N 1
ATOM 1367 C CA . ASP A 1 178 ? 6.855 46.438 21.328 1 96.31 178 ASP A CA 1
ATOM 1368 C C . ASP A 1 178 ? 6.699 45.125 20.594 1 96.31 178 ASP A C 1
ATOM 1370 O O . ASP A 1 178 ? 5.734 44.906 19.859 1 96.31 178 ASP A O 1
ATOM 1374 N N . TYR A 1 179 ? 7.727 44.375 20.672 1 96.31 179 TYR A N 1
ATOM 1375 C CA . TYR A 1 179 ? 7.562 42.969 20.25 1 96.31 179 TYR A CA 1
ATOM 1376 C C . TYR A 1 179 ? 6.777 42.188 21.297 1 96.31 179 TYR A C 1
ATOM 1378 O O . TYR A 1 179 ? 7.219 42.031 22.438 1 96.31 179 TYR A O 1
ATOM 1386 N N . TYR A 1 180 ? 5.59 41.719 20.875 1 96.44 180 TYR A N 1
ATOM 1387 C CA . TYR A 1 180 ? 4.746 40.969 21.797 1 96.44 180 TYR A CA 1
ATOM 1388 C C . TYR A 1 180 ? 4.469 39.562 21.266 1 96.44 180 TYR A C 1
ATOM 1390 O O . TYR A 1 180 ? 4.328 39.375 20.047 1 96.44 180 TYR A O 1
ATOM 1398 N N . ASP A 1 181 ? 4.398 38.656 22.172 1 95.56 181 ASP A N 1
ATOM 1399 C CA . ASP A 1 181 ? 3.861 37.344 21.859 1 95.56 181 ASP A CA 1
ATOM 1400 C C . ASP A 1 181 ? 2.543 37.094 22.594 1 95.56 181 ASP A C 1
ATOM 1402 O O . ASP A 1 181 ? 2.289 37.688 23.641 1 95.56 181 ASP A O 1
ATOM 1406 N N . ASP A 1 182 ? 1.691 36.281 21.969 1 93.44 182 ASP A N 1
ATOM 1407 C CA . ASP A 1 182 ? 0.444 35.938 22.656 1 93.44 182 ASP A CA 1
ATOM 1408 C C . ASP A 1 182 ? 0.682 34.906 23.75 1 93.44 182 ASP A C 1
ATOM 1410 O O . ASP A 1 182 ? 1.589 34.094 23.656 1 93.44 182 ASP A O 1
ATOM 1414 N N . TYR A 1 183 ? -0.095 34.938 24.734 1 90.5 183 TYR A N 1
ATOM 1415 C CA . TYR A 1 183 ? 0.133 34.062 25.891 1 90.5 183 TYR A CA 1
ATOM 1416 C C . TYR A 1 183 ? -0.471 32.688 25.672 1 90.5 183 TYR A C 1
ATOM 1418 O O . TYR A 1 183 ? -0.432 31.844 26.562 1 90.5 183 TYR A O 1
ATOM 1426 N N . THR A 1 184 ? -1.041 32.438 24.484 1 92.06 184 THR A N 1
ATOM 1427 C CA . THR A 1 184 ? -1.757 31.203 24.25 1 92.06 184 THR A CA 1
ATOM 1428 C C . THR A 1 184 ? -0.847 30.172 23.594 1 92.06 184 THR A C 1
ATOM 1430 O O . THR A 1 184 ? -1.229 29.016 23.422 1 92.06 184 THR A O 1
ATOM 1433 N N . ASP A 1 185 ? 0.296 30.516 23.141 1 87.69 185 ASP A N 1
ATOM 1434 C CA . ASP A 1 185 ? 1.214 29.641 22.422 1 87.69 185 ASP A CA 1
ATOM 1435 C C . ASP A 1 185 ? 2.092 28.844 23.375 1 87.69 185 ASP A C 1
ATOM 1437 O O . ASP A 1 185 ? 3.32 28.922 23.312 1 87.69 185 ASP A O 1
ATOM 1441 N N . THR A 1 186 ? 1.614 28.016 24.109 1 73.75 186 THR A N 1
ATOM 1442 C CA . THR A 1 186 ? 2.23 27.391 25.266 1 73.75 186 THR A CA 1
ATOM 1443 C C . THR A 1 186 ? 3.426 26.531 24.844 1 73.75 186 THR A C 1
ATOM 1445 O O . THR A 1 186 ? 4.395 26.406 25.609 1 73.75 186 THR A O 1
ATOM 1448 N N . PRO A 1 187 ? 3.418 26.031 23.703 1 71.12 187 PRO A N 1
ATOM 1449 C CA . PRO A 1 187 ? 4.59 25.234 23.328 1 71.12 187 PRO A CA 1
ATOM 1450 C C . PRO A 1 187 ? 5.875 26.062 23.297 1 71.12 187 PRO A C 1
ATOM 1452 O O . PRO A 1 187 ? 6.969 25.5 23.219 1 71.12 187 PRO A O 1
ATOM 1455 N N . TRP A 1 188 ? 5.73 27.344 23.391 1 72.19 188 TRP A N 1
ATOM 1456 C CA . TRP A 1 188 ? 6.871 28.25 23.422 1 72.19 188 TRP A CA 1
ATOM 1457 C C . TRP A 1 188 ? 7.215 28.641 24.859 1 72.19 188 TRP A C 1
ATOM 1459 O O . TRP A 1 188 ? 7.07 29.797 25.25 1 72.19 188 TRP A O 1
ATOM 1469 N N . LEU A 1 189 ? 7.699 27.688 25.656 1 78.19 189 LEU A N 1
ATOM 1470 C CA . LEU A 1 189 ? 8.312 27.844 26.984 1 78.19 189 LEU A CA 1
ATOM 1471 C C . LEU A 1 189 ? 7.293 28.359 27.984 1 78.19 189 LEU A C 1
ATOM 1473 O O . LEU A 1 189 ? 7.668 28.969 29 1 78.19 189 LEU A O 1
ATOM 1477 N N . GLN A 1 190 ? 6.086 28.297 27.703 1 83.06 190 GLN A N 1
ATOM 1478 C CA . GLN A 1 190 ? 5.016 28.719 28.594 1 83.06 190 GLN A CA 1
ATOM 1479 C C . GLN A 1 190 ? 4.449 27.547 29.375 1 83.06 190 GLN A C 1
ATOM 1481 O O . GLN A 1 190 ? 4.5 26.406 28.906 1 83.06 190 GLN A O 1
ATOM 1486 N N . LEU A 1 191 ? 3.996 27.969 30.562 1 76.56 191 LEU A N 1
ATOM 1487 C CA . LEU A 1 191 ? 3.244 26.969 31.328 1 76.56 191 LEU A CA 1
ATOM 1488 C C . LEU A 1 191 ? 1.82 26.844 30.797 1 76.56 191 LEU A C 1
ATOM 1490 O O . LEU A 1 191 ? 1.143 27.859 30.578 1 76.56 191 LEU A O 1
ATOM 1494 N N . ASN A 1 192 ? 1.521 25.578 30.547 1 78.94 192 ASN A N 1
ATOM 1495 C CA . ASN A 1 192 ? 0.122 25.297 30.25 1 78.94 192 ASN A CA 1
ATOM 1496 C C . ASN A 1 192 ? -0.729 25.266 31.516 1 78.94 192 ASN A C 1
ATOM 1498 O O . ASN A 1 192 ? -1.179 24.203 31.953 1 78.94 192 ASN A O 1
ATOM 1502 N N . GLY A 1 193 ? -0.937 26.375 32.094 1 78.56 193 GLY A N 1
ATOM 1503 C CA . GLY A 1 193 ? -1.656 26.578 33.344 1 78.56 193 GLY A CA 1
ATOM 1504 C C . GLY A 1 193 ? -2.584 27.781 33.281 1 78.56 193 GLY A C 1
ATOM 1505 O O . GLY A 1 193 ? -2.955 28.25 32.219 1 78.56 193 GLY A O 1
ATOM 1506 N N . PRO A 1 194 ? -2.912 28.172 34.438 1 74.69 194 PRO A N 1
ATOM 1507 C CA . PRO A 1 194 ? -3.979 29.188 34.531 1 74.69 194 PRO A CA 1
ATOM 1508 C C . PRO A 1 194 ? -3.555 30.531 33.969 1 74.69 194 PRO A C 1
ATOM 1510 O O . PRO A 1 194 ? -4.402 31.328 33.531 1 74.69 194 PRO A O 1
ATOM 1513 N N . ASP A 1 195 ? -2.256 30.781 33.906 1 79.75 195 ASP A N 1
ATOM 1514 C CA . ASP A 1 195 ? -1.915 32.156 33.5 1 79.75 195 ASP A CA 1
ATOM 1515 C C . ASP A 1 195 ? -1.027 32.156 32.25 1 79.75 195 ASP A C 1
ATOM 1517 O O . ASP A 1 195 ? -0.692 33.219 31.734 1 79.75 195 ASP A O 1
ATOM 1521 N N . PHE A 1 196 ? -0.65 31.078 31.719 1 88.31 196 PHE A N 1
ATOM 1522 C CA . PHE A 1 196 ? 0.05 30.891 30.453 1 88.31 196 PHE A CA 1
ATOM 1523 C C . PHE A 1 196 ? 1.321 31.719 30.406 1 88.31 196 PHE A C 1
ATOM 1525 O O . PHE A 1 196 ? 1.736 32.156 29.328 1 88.31 196 PHE A O 1
ATOM 1532 N N . GLN A 1 197 ? 1.9 31.984 31.547 1 90.88 197 GLN A N 1
ATOM 1533 C CA . GLN A 1 197 ? 3.117 32.781 31.594 1 90.88 197 GLN A CA 1
ATOM 1534 C C . GLN A 1 197 ? 4.348 31.938 31.281 1 90.88 197 GLN A C 1
ATOM 1536 O O . GLN A 1 197 ? 4.309 30.719 31.391 1 90.88 197 GLN A O 1
ATOM 1541 N N . TYR A 1 198 ? 5.387 32.656 30.875 1 93.88 198 TYR A N 1
ATOM 1542 C CA . TYR A 1 198 ? 6.652 31.953 30.766 1 93.88 198 TYR A CA 1
ATOM 1543 C C . TYR A 1 198 ? 7 31.25 32.094 1 93.88 198 TYR A C 1
ATOM 1545 O O . TYR A 1 198 ? 6.793 31.797 33.156 1 93.88 198 TYR A O 1
ATOM 1553 N N . ASP A 1 199 ? 7.438 30.094 31.953 1 92 199 ASP A N 1
ATOM 1554 C CA . ASP A 1 199 ? 7.809 29.328 33.156 1 92 199 ASP A CA 1
ATOM 1555 C C . ASP A 1 199 ? 9.32 29.391 33.375 1 92 199 ASP A C 1
ATOM 1557 O O . ASP A 1 199 ? 10.094 28.812 32.625 1 92 199 ASP A O 1
ATOM 1561 N N . PRO A 1 200 ? 9.703 30.016 34.469 1 93 200 PRO A N 1
ATOM 1562 C CA . PRO A 1 200 ? 11.133 30.109 34.75 1 93 200 PRO A CA 1
ATOM 1563 C C . PRO A 1 200 ? 11.797 28.734 34.875 1 93 200 PRO A C 1
ATOM 1565 O O . PRO A 1 200 ? 12.969 28.578 34.531 1 93 200 PRO A O 1
ATOM 1568 N N . GLU A 1 201 ? 11.094 27.812 35.312 1 92.12 201 GLU A N 1
ATOM 1569 C CA . GLU A 1 201 ? 11.656 26.469 35.469 1 92.12 201 GLU A CA 1
ATOM 1570 C C . GLU A 1 201 ? 11.938 25.844 34.094 1 92.12 201 GLU A C 1
ATOM 1572 O O . GLU A 1 201 ? 12.969 25.188 33.906 1 92.12 201 GLU A O 1
ATOM 1577 N N . ILE A 1 202 ? 11.023 26 33.156 1 91.12 202 ILE A N 1
ATOM 1578 C CA . ILE A 1 202 ? 11.234 25.5 31.812 1 91.12 202 ILE A CA 1
ATOM 1579 C C . ILE A 1 202 ? 12.438 26.188 31.188 1 91.12 202 ILE A C 1
ATOM 1581 O O . ILE A 1 202 ? 13.266 25.547 30.531 1 91.12 202 ILE A O 1
ATOM 1585 N N . CYS A 1 203 ? 12.531 27.469 31.375 1 94.19 203 CYS A N 1
ATOM 1586 C CA . CYS A 1 203 ? 13.648 28.25 30.844 1 94.19 203 CYS A CA 1
ATOM 1587 C C . CYS A 1 203 ? 14.969 27.766 31.422 1 94.19 203 CYS A C 1
ATOM 1589 O O . CYS A 1 203 ? 15.961 27.641 30.703 1 94.19 203 CYS A O 1
ATOM 1591 N N . ASP A 1 204 ? 14.938 27.453 32.688 1 94.06 204 ASP A N 1
ATOM 1592 C CA . ASP A 1 204 ? 16.141 26.969 33.344 1 94.06 204 ASP A CA 1
ATOM 1593 C C . ASP A 1 204 ? 16.516 25.578 32.844 1 94.06 204 ASP A C 1
ATOM 1595 O O . ASP A 1 204 ? 17.688 25.312 32.562 1 94.06 204 ASP A O 1
ATOM 1599 N N . LEU A 1 205 ? 15.539 24.734 32.75 1 93.19 205 LEU A N 1
ATOM 1600 C CA . LEU A 1 205 ? 15.758 23.375 32.281 1 93.19 205 LEU A CA 1
ATOM 1601 C C . LEU A 1 205 ? 16.406 23.391 30.891 1 93.19 205 LEU A C 1
ATOM 1603 O O . LEU A 1 205 ? 17.25 22.547 30.594 1 93.19 205 LEU A O 1
ATOM 1607 N N . LEU A 1 206 ? 16.047 24.359 30.094 1 93.06 206 LEU A N 1
ATOM 1608 C CA . LEU A 1 206 ? 16.5 24.406 28.703 1 93.06 206 LEU A CA 1
ATOM 1609 C C . LEU A 1 206 ? 17.609 25.438 28.531 1 93.06 206 LEU A C 1
ATOM 1611 O O . LEU A 1 206 ? 18.078 25.672 27.422 1 93.06 206 LEU A O 1
ATOM 1615 N N . GLU A 1 207 ? 17.984 26.078 29.578 1 93.81 207 GLU A N 1
ATOM 1616 C CA . GLU A 1 207 ? 19.047 27.078 29.594 1 93.81 207 GLU A CA 1
ATOM 1617 C C . GLU A 1 207 ? 18.766 28.219 28.625 1 93.81 207 GLU A C 1
ATOM 1619 O O . GLU A 1 207 ? 19.609 28.562 27.812 1 93.81 207 GLU A O 1
ATOM 1624 N N . ILE A 1 208 ? 17.609 28.641 28.734 1 94.12 208 ILE A N 1
ATOM 1625 C CA . ILE A 1 208 ? 17.172 29.781 27.938 1 94.12 208 ILE A CA 1
ATOM 1626 C C . ILE A 1 208 ? 17.031 31.016 28.812 1 94.12 208 ILE A C 1
A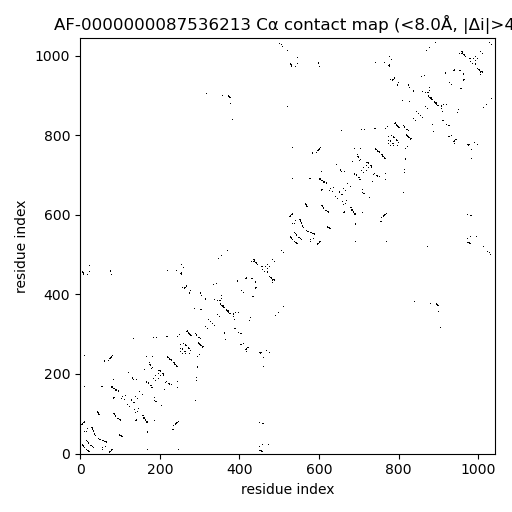TOM 1628 O O . ILE A 1 208 ? 16.406 30.953 29.875 1 94.12 208 ILE A O 1
ATOM 1632 N N . ASP A 1 209 ? 17.594 32.125 28.406 1 95.69 209 ASP A N 1
ATOM 1633 C CA . ASP A 1 209 ? 17.484 33.375 29.156 1 95.69 209 ASP A CA 1
ATOM 1634 C C . ASP A 1 209 ? 16.094 33.969 29.016 1 95.69 209 ASP A C 1
ATOM 1636 O O . ASP A 1 209 ? 15.75 34.531 27.969 1 95.69 209 ASP A O 1
ATOM 1640 N N . ILE A 1 210 ? 15.352 33.938 30.062 1 95.5 210 ILE A N 1
ATOM 1641 C CA . ILE A 1 210 ? 13.953 34.344 30.078 1 95.5 210 ILE A CA 1
ATOM 1642 C C . ILE A 1 210 ? 13.867 35.844 29.781 1 95.5 210 ILE A C 1
ATOM 1644 O O . ILE A 1 210 ? 12.859 36.344 29.281 1 95.5 210 ILE A O 1
ATOM 1648 N N . ASN A 1 211 ? 14.938 36.562 30 1 95.81 211 ASN A N 1
ATOM 1649 C CA . ASN A 1 211 ? 14.953 38.031 29.812 1 95.81 211 ASN A CA 1
ATOM 1650 C C . ASN A 1 211 ? 15.008 38.406 28.328 1 95.81 211 ASN A C 1
ATOM 1652 O O . ASN A 1 211 ? 14.75 39.531 27.969 1 95.81 211 ASN A O 1
ATOM 1656 N N . LYS A 1 212 ? 15.305 37.469 27.5 1 96.62 212 LYS A N 1
ATOM 1657 C CA . LYS A 1 212 ? 15.367 37.719 26.062 1 96.62 212 LYS A CA 1
ATOM 1658 C C . LYS A 1 212 ? 14 37.531 25.406 1 96.62 212 LYS A C 1
ATOM 1660 O O . LYS A 1 212 ? 13.789 37.906 24.266 1 96.62 212 LYS A O 1
ATOM 1665 N N . LEU A 1 213 ? 13.078 37 26.156 1 96.31 213 LEU A N 1
ATOM 1666 C CA . LEU A 1 213 ? 11.797 36.625 25.578 1 96.31 213 LEU A CA 1
ATOM 1667 C C . LEU A 1 213 ? 10.875 37.844 25.484 1 96.31 213 LEU A C 1
ATOM 1669 O O . LEU A 1 213 ? 10.836 38.656 26.391 1 96.31 213 LEU A O 1
ATOM 1673 N N . ALA A 1 214 ? 10.18 37.938 24.406 1 96.44 214 ALA A N 1
ATOM 1674 C CA . ALA A 1 214 ? 9.219 39.031 24.234 1 96.44 214 ALA A CA 1
ATOM 1675 C C . ALA A 1 214 ? 8.117 38.969 25.281 1 96.44 214 ALA A C 1
ATOM 1677 O O . ALA A 1 214 ? 7.656 37.875 25.641 1 96.44 214 ALA A O 1
ATOM 1678 N N . PRO A 1 215 ? 7.664 40.125 25.797 1 95.62 215 PRO A N 1
ATOM 1679 C CA . PRO A 1 215 ? 6.562 40.094 26.75 1 95.62 215 PRO A CA 1
ATOM 1680 C C . PRO A 1 215 ? 5.285 39.5 26.172 1 95.62 215 PRO A C 1
ATOM 1682 O O . PRO A 1 215 ? 5.02 39.625 24.969 1 95.62 215 PRO A O 1
ATOM 1685 N N . LEU A 1 216 ? 4.508 38.875 27.062 1 95.25 216 LEU A N 1
ATOM 1686 C CA . LEU A 1 216 ? 3.273 38.219 26.656 1 95.25 216 LEU A CA 1
ATOM 1687 C C . LEU A 1 216 ? 2.084 39.156 26.781 1 95.25 216 LEU A C 1
ATOM 1689 O O . LEU A 1 216 ? 2.053 40.031 27.656 1 95.25 216 LEU A O 1
ATOM 1693 N N . ARG A 1 217 ? 1.187 39.031 25.844 1 95.88 217 ARG A N 1
ATOM 1694 C CA . ARG A 1 217 ? -0.074 39.781 25.891 1 95.88 217 ARG A CA 1
ATOM 1695 C C . ARG A 1 217 ? -1.257 38.844 25.641 1 95.88 217 ARG A C 1
ATOM 1697 O O . ARG A 1 217 ? -1.111 37.812 24.969 1 95.88 217 ARG A O 1
ATOM 1704 N N . LYS A 1 218 ? -2.373 39.219 26.188 1 95 218 LYS A N 1
ATOM 1705 C CA . LYS A 1 218 ? -3.596 38.469 25.984 1 95 218 LYS A CA 1
ATOM 1706 C C . LYS A 1 218 ? -4.211 38.781 24.609 1 95 218 LYS A C 1
ATOM 1708 O O . LYS A 1 218 ? -4.34 39.938 24.25 1 95 218 LYS A O 1
ATOM 1713 N N . PRO A 1 219 ? -4.543 37.719 23.922 1 96.12 219 PRO A N 1
ATOM 1714 C CA . PRO A 1 219 ? -5.289 38.031 22.688 1 96.12 219 PRO A CA 1
ATOM 1715 C C . PRO A 1 219 ? -6.523 38.875 22.938 1 96.12 219 PRO A C 1
ATOM 1717 O O . PRO A 1 219 ? -7.23 38.688 23.938 1 96.12 219 PRO A O 1
ATOM 1720 N N . GLY A 1 220 ? -6.738 39.844 22.031 1 96.75 220 GLY A N 1
ATOM 1721 C CA . GLY A 1 220 ? -7.867 40.75 22.203 1 96.75 220 GLY A CA 1
ATOM 1722 C C . GLY A 1 220 ? -7.477 42.062 22.812 1 96.75 220 GLY A C 1
ATOM 1723 O O . GLY A 1 220 ? -8.242 43.031 22.766 1 96.75 220 GLY A O 1
ATOM 1724 N N . GLU A 1 221 ? -6.305 42.156 23.375 1 97.31 221 GLU A N 1
ATOM 1725 C CA . GLU A 1 221 ? -5.82 43.406 23.938 1 97.31 221 GLU A CA 1
ATOM 1726 C C . GLU A 1 221 ? -5.289 44.344 22.844 1 97.31 221 GLU A C 1
ATOM 1728 O O . GLU A 1 221 ? -4.668 43.875 21.891 1 97.31 221 GLU A O 1
ATOM 1733 N N . VAL A 1 222 ? -5.535 45.625 23.062 1 98.12 222 VAL A N 1
ATOM 1734 C CA . VAL A 1 222 ? -4.922 46.594 22.188 1 98.12 222 VAL A CA 1
ATOM 1735 C C . VAL A 1 222 ? -3.439 46.75 22.516 1 98.12 222 VAL A C 1
ATOM 1737 O O . VAL A 1 222 ? -3.082 47.031 23.672 1 98.12 222 VAL A O 1
ATOM 1740 N N . ILE A 1 223 ? -2.617 46.625 21.547 1 98.31 223 ILE A N 1
ATOM 1741 C CA . ILE A 1 223 ? -1.187 46.594 21.828 1 98.31 223 ILE A CA 1
ATOM 1742 C C . ILE A 1 223 ? -0.476 47.688 21.047 1 98.31 223 ILE A C 1
ATOM 1744 O O . ILE A 1 223 ? 0.753 47.688 20.938 1 98.31 223 ILE A O 1
ATOM 1748 N N . GLY A 1 224 ? -1.201 48.5 20.469 1 98 224 GLY A N 1
ATOM 1749 C CA . GLY A 1 224 ? -0.689 49.594 19.672 1 98 224 GLY A CA 1
ATOM 1750 C C . GLY A 1 224 ? -1.645 50.031 18.578 1 98 224 GLY A C 1
ATOM 1751 O O . GLY A 1 224 ? -2.84 49.75 18.625 1 98 224 GLY A O 1
ATOM 1752 N N . ALA A 1 225 ? -1.078 50.844 17.672 1 98.06 225 ALA A N 1
ATOM 1753 C CA . ALA A 1 225 ? -1.865 51.344 16.547 1 98.06 225 ALA A CA 1
ATOM 1754 C C . ALA A 1 225 ? -1.025 51.406 15.281 1 98.06 225 ALA A C 1
ATOM 1756 O O . ALA A 1 225 ? 0.202 51.5 15.344 1 98.06 225 ALA A O 1
ATOM 1757 N N . VAL A 1 226 ? -1.759 51.344 14.203 1 98.38 226 VAL A N 1
ATOM 1758 C CA . VAL A 1 226 ? -1.09 51.438 12.914 1 98.38 226 VAL A CA 1
ATOM 1759 C C . VAL A 1 226 ? -0.279 52.719 12.828 1 98.38 226 VAL A C 1
ATOM 1761 O O . VAL A 1 226 ? -0.809 53.812 13.062 1 98.38 226 VAL A O 1
ATOM 1764 N N . SER A 1 227 ? 0.967 52.594 12.453 1 97.25 227 SER A N 1
ATOM 1765 C CA . SER A 1 227 ? 1.846 53.75 12.375 1 97.25 227 SER A CA 1
ATOM 1766 C C . SER A 1 227 ? 1.593 54.531 11.102 1 97.25 227 SER A C 1
ATOM 1768 O O . SER A 1 227 ? 0.929 54.062 10.18 1 97.25 227 SER A O 1
ATOM 1770 N N . GLU A 1 228 ? 2.139 55.75 11.109 1 97 228 GLU A N 1
ATOM 1771 C CA . GLU A 1 228 ? 2.012 56.625 9.938 1 97 228 GLU A CA 1
ATOM 1772 C C . GLU A 1 228 ? 2.686 56 8.719 1 97 228 GLU A C 1
ATOM 1774 O O . GLU A 1 228 ? 2.148 56.031 7.609 1 97 228 GLU A O 1
ATOM 1779 N N . GLU A 1 229 ? 3.795 55.469 8.938 1 96.44 229 GLU A N 1
ATOM 1780 C CA . GLU A 1 229 ? 4.551 54.844 7.855 1 96.44 229 GLU A CA 1
ATOM 1781 C C . GLU A 1 229 ? 3.787 53.656 7.254 1 96.44 229 GLU A C 1
ATOM 1783 O O . GLU A 1 229 ? 3.73 53.5 6.031 1 96.44 229 GLU A O 1
ATOM 1788 N N . VAL A 1 230 ? 3.266 52.844 8.125 1 97.62 230 VAL A N 1
ATOM 1789 C CA . VAL A 1 230 ? 2.508 51.656 7.684 1 97.62 230 VAL A CA 1
ATOM 1790 C C . VAL A 1 230 ? 1.241 52.125 6.961 1 97.62 230 VAL A C 1
ATOM 1792 O O . VAL A 1 230 ? 0.848 51.531 5.953 1 97.62 230 VAL A O 1
ATOM 1795 N N . ALA A 1 231 ? 0.634 53.156 7.445 1 97.81 231 ALA A N 1
ATOM 1796 C CA . ALA A 1 231 ? -0.562 53.719 6.82 1 97.81 231 ALA A CA 1
ATOM 1797 C C . ALA A 1 231 ? -0.272 54.188 5.402 1 97.81 231 ALA A C 1
ATOM 1799 O O . ALA A 1 231 ? -1.071 53.969 4.488 1 97.81 231 ALA A O 1
ATOM 1800 N N . GLU A 1 232 ? 0.812 54.844 5.281 1 97.5 232 GLU A N 1
ATOM 1801 C CA . GLU A 1 232 ? 1.201 55.344 3.967 1 97.5 232 GLU A CA 1
ATOM 1802 C C . GLU A 1 232 ? 1.41 54.188 2.979 1 97.5 232 GLU A C 1
ATOM 1804 O O . GLU A 1 232 ? 1.038 54.312 1.808 1 97.5 232 GLU A O 1
ATOM 1809 N N . PHE A 1 233 ? 1.976 53.219 3.451 1 97.69 233 PHE A N 1
ATOM 1810 C CA . PHE A 1 233 ? 2.314 52.094 2.572 1 97.69 233 PHE A CA 1
ATOM 1811 C C . PHE A 1 233 ? 1.084 51.25 2.273 1 97.69 233 PHE A C 1
ATOM 1813 O O . PHE A 1 233 ? 0.887 50.812 1.138 1 97.69 233 PHE A O 1
ATOM 1820 N N . THR A 1 234 ? 0.209 50.938 3.246 1 98.06 234 THR A N 1
ATOM 1821 C CA . THR A 1 234 ? -0.842 49.906 3.129 1 98.06 234 THR A CA 1
ATOM 1822 C C . THR A 1 234 ? -2.166 50.562 2.734 1 98.06 234 THR A C 1
ATOM 1824 O O . THR A 1 234 ? -3.08 49.875 2.264 1 98.06 234 THR A O 1
ATOM 1827 N N . GLY A 1 235 ? -2.283 51.844 3.018 1 97.94 235 GLY A N 1
ATOM 1828 C CA . GLY A 1 235 ? -3.557 52.531 2.84 1 97.94 235 GLY A CA 1
ATOM 1829 C C . GLY A 1 235 ? -4.449 52.438 4.066 1 97.94 235 GLY A C 1
ATOM 1830 O O . GLY A 1 235 ? -5.527 53.062 4.094 1 97.94 235 GLY A O 1
ATOM 1831 N N . LEU A 1 236 ? -4.055 51.781 5.078 1 98.12 236 LEU A N 1
ATOM 1832 C CA . LEU A 1 236 ? -4.773 51.812 6.348 1 98.12 236 LEU A CA 1
ATOM 1833 C C . LEU A 1 236 ? -4.73 53.219 6.961 1 98.12 236 LEU A C 1
ATOM 1835 O O . LEU A 1 236 ? -3.922 54.062 6.555 1 98.12 236 LEU A O 1
ATOM 1839 N N . THR A 1 237 ? -5.59 53.438 7.918 1 97.94 237 THR A N 1
ATOM 1840 C CA . THR A 1 237 ? -5.578 54.719 8.609 1 97.94 237 THR A CA 1
ATOM 1841 C C . THR A 1 237 ? -4.641 54.656 9.812 1 97.94 237 THR A C 1
ATOM 1843 O O . THR A 1 237 ? -4.727 53.75 10.641 1 97.94 237 THR A O 1
ATOM 1846 N N . ALA A 1 238 ? -3.75 55.656 9.852 1 97.69 238 ALA A N 1
ATOM 1847 C CA . ALA A 1 238 ? -2.914 55.781 11.047 1 97.69 238 ALA A CA 1
ATOM 1848 C C . ALA A 1 238 ? -3.768 55.906 12.305 1 97.69 238 ALA A C 1
ATOM 1850 O O . ALA A 1 238 ? -4.785 56.594 12.312 1 97.69 238 ALA A O 1
ATOM 1851 N N . GLY A 1 239 ? -3.303 55.125 13.32 1 97.38 239 GLY A N 1
ATOM 1852 C CA . GLY A 1 239 ? -4.07 55.188 14.555 1 97.38 239 GLY A CA 1
ATOM 1853 C C . GLY A 1 239 ? -5.043 54.031 14.703 1 97.38 239 GLY A C 1
ATOM 1854 O O . GLY A 1 239 ? -5.59 53.781 15.781 1 97.38 239 GLY A O 1
ATOM 1855 N N . THR A 1 240 ? -5.332 53.312 13.633 1 97.88 240 THR A N 1
ATOM 1856 C CA . THR A 1 240 ? -6.164 52.094 13.742 1 97.88 240 THR A CA 1
ATOM 1857 C C . THR A 1 240 ? -5.602 51.156 14.805 1 97.88 240 THR A C 1
ATOM 1859 O O . THR A 1 240 ? -4.422 50.812 14.766 1 97.88 240 THR A O 1
ATOM 1862 N N . PRO A 1 241 ? -6.41 50.688 15.758 1 98.5 241 PRO A N 1
ATOM 1863 C CA . PRO A 1 241 ? -5.914 49.844 16.828 1 98.5 241 PRO A CA 1
ATOM 1864 C C . PRO A 1 241 ? -5.398 48.5 16.328 1 98.5 241 PRO A C 1
ATOM 1866 O O . PRO A 1 241 ? -6.008 47.875 15.438 1 98.5 241 PRO A O 1
ATOM 1869 N N . ILE A 1 242 ? -4.285 48.094 16.828 1 98.69 242 ILE A N 1
ATOM 1870 C CA . ILE A 1 242 ? -3.75 46.75 16.625 1 98.69 242 ILE A CA 1
ATOM 1871 C C . ILE A 1 242 ? -4.121 45.875 17.812 1 98.69 242 ILE A C 1
ATOM 1873 O O . ILE A 1 242 ? -3.719 46.156 18.938 1 98.69 242 ILE A O 1
ATOM 1877 N N . ILE A 1 243 ? -4.875 44.844 17.562 1 98.62 243 ILE A N 1
ATOM 1878 C CA . ILE A 1 243 ? -5.359 43.938 18.594 1 98.62 243 ILE A CA 1
ATOM 1879 C C . ILE A 1 243 ? -4.539 42.656 18.578 1 98.62 243 ILE A C 1
ATOM 1881 O O . ILE A 1 243 ? -4.344 42.062 17.531 1 98.62 243 ILE A O 1
ATOM 1885 N N . MET A 1 244 ? -4.09 42.219 19.734 1 98.25 244 MET A N 1
ATOM 1886 C CA . MET A 1 244 ? -3.277 41.031 19.859 1 98.25 244 MET A CA 1
ATOM 1887 C C . MET A 1 244 ? -4.016 39.812 19.297 1 98.25 244 MET A C 1
ATOM 1889 O O . MET A 1 244 ? -5.168 39.562 19.656 1 98.25 244 MET A O 1
ATOM 1893 N N . GLY A 1 245 ? -3.375 39.125 18.391 1 97.44 245 GLY A N 1
ATOM 1894 C CA . GLY A 1 245 ? -3.943 37.906 17.797 1 97.44 245 GLY A CA 1
ATOM 1895 C C . GLY A 1 245 ? -3.479 36.625 18.469 1 97.44 245 GLY A C 1
ATOM 1896 O O . GLY A 1 245 ? -3.16 36.625 19.656 1 97.44 245 GLY A O 1
ATOM 1897 N N . VAL A 1 246 ? -3.613 35.5 17.766 1 96.38 246 VAL A N 1
ATOM 1898 C CA . VAL A 1 246 ? -3.256 34.188 18.25 1 96.38 246 VAL A CA 1
ATOM 1899 C C . VAL A 1 246 ? -2.664 33.344 17.109 1 96.38 246 VAL A C 1
ATOM 1901 O O . VAL A 1 246 ? -2.572 33.812 15.977 1 96.38 246 VAL A O 1
ATOM 1904 N N . GLY A 1 247 ? -2.234 32.156 17.406 1 94.94 247 GLY A N 1
ATOM 1905 C CA . GLY A 1 247 ? -1.71 31.281 16.375 1 94.94 247 GLY A CA 1
ATOM 1906 C C . GLY A 1 247 ? -2.732 30.938 15.305 1 94.94 247 GLY A C 1
ATOM 1907 O O . GLY A 1 247 ? -3.938 31.078 15.523 1 94.94 247 GLY A O 1
ATOM 1908 N N . ASP A 1 248 ? -2.252 30.453 14.156 1 92.44 248 ASP A N 1
ATOM 1909 C CA . ASP A 1 248 ? -3.092 30.266 12.977 1 92.44 248 ASP A CA 1
ATOM 1910 C C . ASP A 1 248 ? -4.172 29.219 13.242 1 92.44 248 ASP A C 1
ATOM 1912 O O . ASP A 1 248 ? -5.34 29.422 12.914 1 92.44 248 ASP A O 1
ATOM 1916 N N . GLN A 1 249 ? -3.854 28.141 13.906 1 89.94 249 GLN A N 1
ATOM 1917 C CA . GLN A 1 249 ? -4.852 27.094 14.117 1 89.94 249 GLN A CA 1
ATOM 1918 C C . GLN A 1 249 ? -5.879 27.516 15.164 1 89.94 249 GLN A C 1
ATOM 1920 O O . GLN A 1 249 ? -7.062 27.188 15.047 1 89.94 249 GLN A O 1
ATOM 1925 N N . GLN A 1 250 ? -5.426 28.25 16.156 1 93.25 250 GLN A N 1
ATOM 1926 C CA . GLN A 1 250 ? -6.363 28.828 17.109 1 93.25 250 GLN A CA 1
ATOM 1927 C C . GLN A 1 250 ? -7.301 29.812 16.438 1 93.25 250 GLN A C 1
ATOM 1929 O O . GLN A 1 250 ? -8.508 29.828 16.703 1 93.25 250 GLN A O 1
ATOM 1934 N N . ALA A 1 251 ? -6.699 30.641 15.594 1 95.19 251 ALA A N 1
ATOM 1935 C CA . ALA A 1 251 ? -7.508 31.594 14.844 1 95.19 251 ALA A CA 1
ATOM 1936 C C . ALA A 1 251 ? -8.508 30.875 13.945 1 95.19 251 ALA A C 1
ATOM 1938 O O . ALA A 1 251 ? -9.648 31.328 13.797 1 95.19 251 ALA A O 1
ATOM 1939 N N . GLY A 1 252 ? -8.055 29.844 13.359 1 93.12 252 GLY A N 1
ATOM 1940 C CA . GLY A 1 252 ? -8.953 29.047 12.547 1 93.12 252 GLY A CA 1
ATOM 1941 C C . GLY A 1 252 ? -10.125 28.484 13.328 1 93.12 252 GLY A C 1
ATOM 1942 O O . GLY A 1 252 ? -11.258 28.484 12.844 1 93.12 252 GLY A O 1
ATOM 1943 N N . CYS A 1 253 ? -9.898 28.016 14.484 1 92.81 253 CYS A N 1
ATOM 1944 C CA . CYS A 1 253 ? -10.953 27.516 15.359 1 92.81 253 CYS A CA 1
ATOM 1945 C C . CYS A 1 253 ? -11.977 28.609 15.656 1 92.81 253 CYS A C 1
ATOM 1947 O O . CYS A 1 253 ? -13.18 28.391 15.57 1 92.81 253 CYS A O 1
ATOM 1949 N N . VAL A 1 254 ? -11.43 29.719 15.953 1 95.38 254 VAL A N 1
ATOM 1950 C CA . VAL A 1 254 ? -12.297 30.859 16.25 1 95.38 254 VAL A CA 1
ATOM 1951 C C . VAL A 1 254 ? -13.117 31.219 15 1 95.38 254 VAL A C 1
ATOM 1953 O O . VAL A 1 254 ? -14.328 31.406 15.086 1 95.38 254 VAL A O 1
ATOM 1956 N N . GLY A 1 255 ? -12.469 31.25 13.914 1 95.81 255 GLY A N 1
ATOM 1957 C CA . GLY A 1 255 ? -13.117 31.609 12.664 1 95.81 255 GLY A CA 1
ATOM 1958 C C . GLY A 1 255 ? -14.195 30.625 12.242 1 95.81 255 GLY A C 1
ATOM 1959 O O . GLY A 1 255 ? -15.102 30.969 11.492 1 95.81 255 GLY A O 1
ATOM 1960 N N . CYS A 1 256 ? -14.078 29.469 12.734 1 94.38 256 CYS A N 1
ATOM 1961 C CA . CYS A 1 256 ? -15.07 28.438 12.438 1 94.38 256 CYS A CA 1
ATOM 1962 C C . CYS A 1 256 ? -16.156 28.406 13.5 1 94.38 256 CYS A C 1
ATOM 1964 O O . CYS A 1 256 ? -17.062 27.578 13.43 1 94.38 256 CYS A O 1
ATOM 1966 N N . GLY A 1 257 ? -16.016 29.281 14.438 1 93.81 257 GLY A N 1
ATOM 1967 C CA . GLY A 1 257 ? -17.031 29.422 15.469 1 93.81 257 GLY A CA 1
ATOM 1968 C C . GLY A 1 257 ? -16.859 28.438 16.609 1 93.81 257 GLY A C 1
ATOM 1969 O O . GLY A 1 257 ? -17.766 28.25 17.422 1 93.81 257 GLY A O 1
ATOM 1970 N N . CYS A 1 258 ? -15.797 27.812 16.688 1 91.38 258 CYS A N 1
ATOM 1971 C CA . CYS A 1 258 ? -15.516 26.906 17.781 1 91.38 258 CYS A CA 1
ATOM 1972 C C . CYS A 1 258 ? -15.047 27.672 19.016 1 91.38 258 CYS A C 1
ATOM 1974 O O . CYS A 1 258 ? -13.922 27.484 19.484 1 91.38 258 CYS A O 1
ATOM 1976 N N . VAL A 1 259 ? -15.984 28.438 19.562 1 93.75 259 VAL A N 1
ATOM 1977 C CA . VAL A 1 259 ? -15.664 29.359 20.641 1 93.75 259 VAL A CA 1
ATOM 1978 C C . VAL A 1 259 ? -16.344 28.891 21.938 1 93.75 259 VAL A C 1
ATOM 1980 O O . VAL A 1 259 ? -16.203 29.531 22.984 1 93.75 259 VAL A O 1
ATOM 1983 N N . ARG A 1 260 ? -17.062 27.797 21.844 1 90.12 260 ARG A N 1
ATOM 1984 C CA . ARG A 1 260 ? -17.688 27.172 23 1 90.12 260 ARG A CA 1
ATOM 1985 C C . ARG A 1 260 ? -17.391 25.672 23.047 1 90.12 260 ARG A C 1
ATOM 1987 O O . ARG A 1 260 ? -16.891 25.109 22.062 1 90.12 260 ARG A O 1
ATOM 1994 N N . GLU A 1 261 ? -17.672 25.078 24.203 1 89.06 261 GLU A N 1
ATOM 1995 C CA . GLU A 1 261 ? -17.562 23.625 24.297 1 89.06 261 GLU A CA 1
ATOM 1996 C C . GLU A 1 261 ? -18.688 22.938 23.531 1 89.06 261 GLU A C 1
ATOM 1998 O O . GLU A 1 261 ? -19.75 23.531 23.312 1 89.06 261 GLU A O 1
ATOM 2003 N N . GLY A 1 262 ? -18.375 21.703 23.109 1 86.31 262 GLY A N 1
ATOM 2004 C CA . GLY A 1 262 ? -19.406 20.906 22.453 1 86.31 262 GLY A CA 1
ATOM 2005 C C . GLY A 1 262 ? -19.344 20.969 20.938 1 86.31 262 GLY A C 1
ATOM 2006 O O . GLY A 1 262 ? -20.188 20.406 20.25 1 86.31 262 GLY A O 1
ATOM 2007 N N . LEU A 1 263 ? -18.406 21.75 20.469 1 90.38 263 LEU A N 1
ATOM 2008 C CA . LEU A 1 263 ? -18.188 21.844 19.031 1 90.38 263 LEU A CA 1
ATOM 2009 C C . LEU A 1 263 ? -16.766 21.438 18.672 1 90.38 263 LEU A C 1
ATOM 2011 O O . LEU A 1 263 ? -15.797 22 19.172 1 90.38 263 LEU A O 1
ATOM 2015 N N . GLY A 1 264 ? -16.688 20.438 17.891 1 91.38 264 GLY A N 1
ATOM 2016 C CA . GLY A 1 264 ? -15.383 20.062 17.359 1 91.38 264 GLY A CA 1
ATOM 2017 C C . GLY A 1 264 ? -15 20.812 16.094 1 91.38 264 GLY A C 1
ATOM 2018 O O . GLY A 1 264 ? -15.852 21.438 15.461 1 91.38 264 GLY A O 1
ATOM 2019 N N . TYR A 1 265 ? -13.734 20.75 15.812 1 92.62 265 TYR A N 1
ATOM 2020 C CA . TYR A 1 265 ? -13.18 21.422 14.641 1 92.62 265 TYR A CA 1
ATOM 2021 C C . TYR A 1 265 ? -12.273 20.484 13.852 1 92.62 265 TYR A C 1
ATOM 2023 O O . TYR A 1 265 ? -11.5 19.719 14.438 1 92.62 265 TYR A O 1
ATOM 2031 N N . ALA A 1 266 ? -12.469 20.438 12.516 1 93.94 266 ALA A N 1
ATOM 2032 C CA . ALA A 1 266 ? -11.578 19.703 11.633 1 93.94 266 ALA A CA 1
ATOM 2033 C C . ALA A 1 266 ? -11.273 20.5 10.367 1 93.94 266 ALA A C 1
ATOM 2035 O O . ALA A 1 266 ? -12.188 21 9.703 1 93.94 266 ALA A O 1
ATOM 2036 N N . CYS A 1 267 ? -10.031 20.625 10.086 1 91.81 267 CYS A N 1
ATOM 2037 C CA . CYS A 1 267 ? -9.57 21.312 8.883 1 91.81 267 CYS A CA 1
ATOM 2038 C C . CYS A 1 267 ? -8.797 20.359 7.973 1 91.81 267 CYS A C 1
ATOM 2040 O O . CYS A 1 267 ? -7.84 19.719 8.406 1 91.81 267 CYS A O 1
ATOM 2042 N N . GLY A 1 268 ? -9.211 20.297 6.754 1 89.25 268 GLY A N 1
ATOM 2043 C CA . GLY A 1 268 ? -8.531 19.469 5.762 1 89.25 268 GLY A CA 1
ATOM 2044 C C . GLY A 1 268 ? -7.863 20.297 4.672 1 89.25 268 GLY A C 1
ATOM 2045 O O . GLY A 1 268 ? -8.461 20.562 3.629 1 89.25 268 GLY A O 1
ATOM 2046 N N . GLY A 1 269 ? -6.66 20.719 4.816 1 84.19 269 GLY A N 1
ATOM 2047 C CA . GLY A 1 269 ? -5.797 21.328 3.824 1 84.19 269 GLY A CA 1
ATOM 2048 C C . GLY A 1 269 ? -4.645 20.438 3.398 1 84.19 269 GLY A C 1
ATOM 2049 O O . GLY A 1 269 ? -4.805 19.234 3.27 1 84.19 269 GLY A O 1
ATOM 2050 N N . THR A 1 270 ? -3.504 21.141 3.141 1 79.81 270 THR A N 1
ATOM 2051 C CA . THR A 1 270 ? -2.314 20.328 2.912 1 79.81 270 THR A CA 1
ATOM 2052 C C . THR A 1 270 ? -2.076 19.375 4.078 1 79.81 270 THR A C 1
ATOM 2054 O O . THR A 1 270 ? -1.872 18.172 3.877 1 79.81 270 THR A O 1
ATOM 2057 N N . ALA A 1 271 ? -2.199 19.969 5.246 1 86.19 271 ALA A N 1
ATOM 2058 C CA . ALA A 1 271 ? -2.16 19.203 6.496 1 86.19 271 ALA A CA 1
ATOM 2059 C C . ALA A 1 271 ? -3.555 19.062 7.098 1 86.19 271 ALA A C 1
ATOM 2061 O O . ALA A 1 271 ? -4.508 19.688 6.621 1 86.19 271 ALA A O 1
ATOM 2062 N N . GLY A 1 272 ? -3.684 18.141 7.977 1 89.38 272 GLY A N 1
ATOM 2063 C CA . GLY A 1 272 ? -4.922 18 8.719 1 89.38 272 GLY A CA 1
ATOM 2064 C C . GLY A 1 272 ? -4.82 18.484 10.156 1 89.38 272 GLY A C 1
ATOM 2065 O O . GLY A 1 272 ? -3.791 18.297 10.805 1 89.38 272 GLY A O 1
ATOM 2066 N N . ILE A 1 273 ? -5.934 19.141 10.602 1 91.94 273 ILE A N 1
ATOM 2067 C CA . ILE A 1 273 ? -5.969 19.656 11.969 1 91.94 273 ILE A CA 1
ATOM 2068 C C . ILE A 1 273 ? -7.316 19.328 12.609 1 91.94 273 ILE A C 1
ATOM 2070 O O . ILE A 1 273 ? -8.359 19.406 11.953 1 91.94 273 ILE A O 1
ATOM 2074 N N . THR A 1 274 ? -7.289 18.906 13.789 1 93.44 274 THR A N 1
ATOM 2075 C CA . THR A 1 274 ? -8.477 18.844 14.625 1 93.44 274 THR A CA 1
ATOM 2076 C C . THR A 1 274 ? -8.273 19.641 15.914 1 93.44 274 THR A C 1
ATOM 2078 O O . THR A 1 274 ? -7.141 19.844 16.359 1 93.44 274 THR A O 1
ATOM 2081 N N . ALA A 1 275 ? -9.383 20.141 16.406 1 92.88 275 ALA A N 1
ATOM 2082 C CA . ALA A 1 275 ? -9.281 20.891 17.656 1 92.88 275 ALA A CA 1
ATOM 2083 C C . ALA A 1 275 ? -10.594 20.844 18.438 1 92.88 275 ALA A C 1
ATOM 2085 O O . ALA A 1 275 ? -11.664 20.672 17.844 1 92.88 275 ALA A O 1
ATOM 2086 N N . ASP A 1 276 ? -10.438 20.984 19.688 1 89.19 276 ASP A N 1
ATOM 2087 C CA . ASP A 1 276 ? -11.57 21.078 20.609 1 89.19 276 ASP A CA 1
ATOM 2088 C C . ASP A 1 276 ? -11.25 22 21.781 1 89.19 276 ASP A C 1
ATOM 2090 O O . ASP A 1 276 ? -10.125 21.984 22.297 1 89.19 276 ASP A O 1
ATOM 2094 N N . LYS A 1 277 ? -12.234 22.766 22.125 1 90.19 277 LYS A N 1
ATOM 2095 C CA . LYS A 1 277 ? -12.062 23.734 23.203 1 90.19 277 LYS A CA 1
ATOM 2096 C C . LYS A 1 277 ? -12.617 23.219 24.531 1 90.19 277 LYS A C 1
ATOM 2098 O O . LYS A 1 277 ? -13.617 22.484 24.531 1 90.19 277 LYS A O 1
ATOM 2103 N N . SER A 1 278 ? -11.914 23.594 25.578 1 88.75 278 SER A N 1
ATOM 2104 C CA . SER A 1 278 ? -12.406 23.312 26.922 1 88.75 278 SER A CA 1
ATOM 2105 C C . SER A 1 278 ? -12.148 24.484 27.859 1 88.75 278 SER A C 1
ATOM 2107 O O . SER A 1 278 ? -11.094 25.125 27.797 1 88.75 278 SER A O 1
ATOM 2109 N N . PHE A 1 279 ? -13.086 24.719 28.719 1 88.25 279 PHE A N 1
ATOM 2110 C CA . PHE A 1 279 ? -12.906 25.766 29.719 1 88.25 279 PHE A CA 1
ATOM 2111 C C . PHE A 1 279 ? -12.195 25.219 30.953 1 88.25 279 PHE A C 1
ATOM 2113 O O . PHE A 1 279 ? -11.805 25.984 31.844 1 88.25 279 PHE A O 1
ATOM 2120 N N . LYS A 1 280 ? -11.938 23.922 30.891 1 85.75 280 LYS A N 1
ATOM 2121 C CA . LYS A 1 280 ? -11.148 23.297 31.953 1 85.75 280 LYS A CA 1
ATOM 2122 C C . LYS A 1 280 ? -9.742 22.953 31.453 1 85.75 280 LYS A C 1
ATOM 2124 O O . LYS A 1 280 ? -9.539 22.703 30.266 1 85.75 280 LYS A O 1
ATOM 2129 N N . LEU A 1 281 ? -8.914 22.969 32.5 1 83.62 281 LEU A N 1
ATOM 2130 C CA . LEU A 1 281 ? -7.535 22.625 32.156 1 83.62 281 LEU A CA 1
ATOM 2131 C C . LEU A 1 281 ? -7.469 21.266 31.5 1 83.62 281 LEU A C 1
ATOM 2133 O O . LEU A 1 281 ? -8.031 20.281 32 1 83.62 281 LEU A O 1
ATOM 2137 N N . LEU A 1 282 ? -6.852 21.266 30.328 1 82.94 282 LEU A N 1
ATOM 2138 C CA . LEU A 1 282 ? -6.727 20.047 29.562 1 82.94 282 LEU A CA 1
ATOM 2139 C C . LEU A 1 282 ? -5.336 19.438 29.719 1 82.94 282 LEU A C 1
ATOM 2141 O O . LEU A 1 282 ? -4.336 20.156 29.719 1 82.94 282 LEU A O 1
ATOM 2145 N N . ARG A 1 283 ? -5.332 18.141 30.062 1 80.44 283 ARG A N 1
ATOM 2146 C CA . ARG A 1 283 ? -4.109 17.344 30.062 1 80.44 283 ARG A CA 1
ATOM 2147 C C . ARG A 1 283 ? -4.32 16.016 29.328 1 80.44 283 ARG A C 1
ATOM 2149 O O . ARG A 1 283 ? -5.168 15.211 29.734 1 80.44 283 ARG A O 1
ATOM 2156 N N . ASP A 1 284 ? -3.613 15.844 28.25 1 85.12 284 ASP A N 1
ATOM 2157 C CA . ASP A 1 284 ? -3.674 14.547 27.578 1 85.12 284 ASP A CA 1
ATOM 2158 C C . ASP A 1 284 ? -2.838 13.508 28.344 1 85.12 284 ASP A C 1
ATOM 2160 O O . ASP A 1 284 ? -1.607 13.562 28.312 1 85.12 284 ASP A O 1
ATOM 2164 N N . PRO A 1 285 ? -3.475 12.57 28.922 1 83.31 285 PRO A N 1
ATOM 2165 C CA . PRO A 1 285 ? -2.715 11.594 29.719 1 83.31 285 PRO A CA 1
ATOM 2166 C C . PRO A 1 285 ? -1.742 10.781 28.859 1 83.31 285 PRO A C 1
ATOM 2168 O O . PRO A 1 285 ? -0.729 10.297 29.359 1 83.31 285 PRO A O 1
ATOM 2171 N N . SER A 1 286 ? -2.066 10.719 27.625 1 84.12 286 SER A N 1
ATOM 2172 C CA . SER A 1 286 ? -1.218 9.938 26.719 1 84.12 286 SER A CA 1
ATOM 2173 C C . SER A 1 286 ? -0.171 10.82 26.047 1 84.12 286 SER A C 1
ATOM 2175 O O . SER A 1 286 ? 0.729 10.312 25.375 1 84.12 286 SER A O 1
ATOM 2177 N N . ARG A 1 287 ? -0.227 12.141 26.281 1 86.19 287 ARG A N 1
ATOM 2178 C CA . ARG A 1 287 ? 0.747 13.125 25.812 1 86.19 287 ARG A CA 1
ATOM 2179 C C . ARG A 1 287 ? 0.906 13.062 24.297 1 86.19 287 ARG A C 1
ATOM 2181 O O . ARG A 1 287 ? 2.027 13.094 23.781 1 86.19 287 ARG A O 1
ATOM 2188 N N . ARG A 1 288 ? -0.252 12.883 23.672 1 86.44 288 ARG A N 1
ATOM 2189 C CA . ARG A 1 288 ? -0.242 12.703 22.219 1 86.44 288 ARG A CA 1
ATOM 2190 C C . ARG A 1 288 ? -0.681 13.977 21.516 1 86.44 288 ARG A C 1
ATOM 2192 O O . ARG A 1 288 ? -0.257 14.242 20.391 1 86.44 288 ARG A O 1
ATOM 2199 N N . CYS A 1 289 ? -1.533 14.773 22.125 1 89 289 CYS A N 1
ATOM 2200 C CA . CYS A 1 289 ? -2.146 15.945 21.516 1 89 289 CYS A CA 1
ATOM 2201 C C . CYS A 1 289 ? -1.442 17.219 21.969 1 89 289 CYS A C 1
ATOM 2203 O O . CYS A 1 289 ? -0.729 17.219 22.969 1 89 289 CYS A O 1
ATOM 2205 N N . TYR A 1 290 ? -1.638 18.297 21.203 1 89.38 290 TYR A N 1
ATOM 2206 C CA . TYR A 1 290 ? -1.168 19.609 21.609 1 89.38 290 TYR A CA 1
ATOM 2207 C C . TYR A 1 290 ? -2.205 20.328 22.469 1 89.38 290 TYR A C 1
ATOM 2209 O O . TYR A 1 290 ? -3.408 20.234 22.219 1 89.38 290 TYR A O 1
ATOM 2217 N N . VAL A 1 291 ? -1.762 20.922 23.5 1 90.25 291 VAL A N 1
ATOM 2218 C CA . VAL A 1 291 ? -2.66 21.703 24.344 1 90.25 291 VAL A CA 1
ATOM 2219 C C . VAL A 1 291 ? -2.184 23.156 24.422 1 90.25 291 VAL A C 1
ATOM 2221 O O . VAL A 1 291 ? -1.037 23.422 24.797 1 90.25 291 VAL A O 1
ATOM 2224 N N . LEU A 1 292 ? -3.039 24.047 24.016 1 92 292 LEU A N 1
ATOM 2225 C CA . LEU A 1 292 ? -2.729 25.469 23.969 1 92 292 LEU A CA 1
ATOM 2226 C C . LEU A 1 292 ? -3.84 26.281 24.641 1 92 292 LEU A C 1
ATOM 2228 O O . LEU A 1 292 ? -4.863 25.719 25.047 1 92 292 LEU A O 1
ATOM 2232 N N . GLY A 1 293 ? -3.562 27.547 24.719 1 91.69 293 GLY A N 1
ATOM 2233 C CA . GLY A 1 293 ? -4.598 28.453 25.219 1 91.69 293 GLY A CA 1
ATOM 2234 C C . GLY A 1 293 ? -5.48 29 24.109 1 91.69 293 GLY A C 1
ATOM 2235 O O . GLY A 1 293 ? -5.129 28.922 22.922 1 91.69 293 GLY A O 1
ATOM 2236 N N . THR A 1 294 ? -6.672 29.438 24.5 1 92.38 294 THR A N 1
ATOM 2237 C CA . THR A 1 294 ? -7.551 30.156 23.594 1 92.38 294 THR A CA 1
ATOM 2238 C C . THR A 1 294 ? -7.574 31.641 23.922 1 92.38 294 THR A C 1
ATOM 2240 O O . THR A 1 294 ? -7.164 32.062 25 1 92.38 294 THR A O 1
ATOM 2243 N N . PRO A 1 295 ? -8.031 32.406 22.984 1 92.31 295 PRO A N 1
ATOM 2244 C CA . PRO A 1 295 ? -8.008 33.875 23.219 1 92.31 295 PRO A CA 1
ATOM 2245 C C . PRO A 1 295 ? -8.781 34.281 24.469 1 92.31 295 PRO A C 1
ATOM 2247 O O . PRO A 1 295 ? -8.461 35.281 25.078 1 92.31 295 PRO A O 1
ATOM 2250 N N . ASP A 1 296 ? -9.719 33.531 24.891 1 91.19 296 ASP A N 1
ATOM 2251 C CA . ASP A 1 296 ? -10.57 33.906 26 1 91.19 296 ASP A CA 1
ATOM 2252 C C . ASP A 1 296 ? -10.117 33.219 27.297 1 91.19 296 ASP A C 1
ATOM 2254 O O . ASP A 1 296 ? -10.875 33.156 28.266 1 91.19 296 ASP A O 1
ATOM 2258 N N . GLY A 1 297 ? -8.93 32.688 27.297 1 90.12 297 GLY A N 1
ATOM 2259 C CA . GLY A 1 297 ? -8.328 32.188 28.516 1 90.12 297 GLY A CA 1
ATOM 2260 C C . GLY A 1 297 ? -8.648 30.719 28.797 1 90.12 297 GLY A C 1
ATOM 2261 O O . GLY A 1 297 ? -8.375 30.219 29.875 1 90.12 297 GLY A O 1
ATOM 2262 N N . ALA A 1 298 ? -9.258 30.125 27.859 1 91.62 298 ALA A N 1
ATOM 2263 C CA . ALA A 1 298 ? -9.547 28.688 27.953 1 91.62 298 ALA A CA 1
ATOM 2264 C C . ALA A 1 298 ? -8.445 27.859 27.312 1 91.62 298 ALA A C 1
ATOM 2266 O O . ALA A 1 298 ? -7.305 28.312 27.188 1 91.62 298 ALA A O 1
ATOM 2267 N N . TRP A 1 299 ? -8.727 26.547 27.141 1 91.38 299 TRP A N 1
ATOM 2268 C CA . TRP A 1 299 ? -7.754 25.656 26.531 1 91.38 299 TRP A CA 1
ATOM 2269 C C . TRP A 1 299 ? -8.305 25.031 25.266 1 91.38 299 TRP A C 1
ATOM 2271 O O . TRP A 1 299 ? -9.523 24.891 25.109 1 91.38 299 TRP A O 1
ATOM 2281 N N . VAL A 1 300 ? -7.375 24.703 24.406 1 91.88 300 VAL A N 1
ATOM 2282 C CA . VAL A 1 300 ? -7.715 23.969 23.188 1 91.88 300 VAL A CA 1
ATOM 2283 C C . VAL A 1 300 ? -6.758 22.797 23 1 91.88 300 VAL A C 1
ATOM 2285 O O . VAL A 1 300 ? -5.562 22.906 23.297 1 91.88 300 VAL A O 1
ATOM 2288 N N . MET A 1 301 ? -7.312 21.703 22.719 1 91.31 301 MET A N 1
ATOM 2289 C CA . MET A 1 301 ? -6.527 20.531 22.344 1 91.31 301 MET A CA 1
ATOM 2290 C C . MET A 1 301 ? -6.535 20.344 20.828 1 91.31 301 MET A C 1
ATOM 2292 O O . MET A 1 301 ? -7.578 20.469 20.188 1 91.31 301 MET A O 1
ATOM 2296 N N . GLU A 1 302 ? -5.305 20.094 20.297 1 92 302 GLU A N 1
ATOM 2297 C CA . GLU A 1 302 ? -5.176 20.016 18.859 1 92 302 GLU A CA 1
ATOM 2298 C C . GLU A 1 302 ? -4.535 18.688 18.422 1 92 302 GLU A C 1
ATOM 2300 O O . GLU A 1 302 ? -3.65 18.172 19.125 1 92 302 GLU A O 1
ATOM 2305 N N . GLY A 1 303 ? -5.043 18.141 17.359 1 92.06 303 GLY A N 1
ATOM 2306 C CA . GLY A 1 303 ? -4.367 17.109 16.594 1 92.06 303 GLY A CA 1
ATOM 2307 C C . GLY A 1 303 ? -3.896 17.578 15.234 1 92.06 303 GLY A C 1
ATOM 2308 O O . GLY A 1 303 ? -4.578 18.359 14.57 1 92.06 303 GLY A O 1
ATOM 2309 N N . VAL A 1 304 ? -2.729 17.016 14.828 1 90.94 304 VAL A N 1
ATOM 2310 C CA . VAL A 1 304 ? -2.15 17.469 13.57 1 90.94 304 VAL A CA 1
ATOM 2311 C C . VAL A 1 304 ? -1.741 16.266 12.727 1 90.94 304 VAL A C 1
ATOM 2313 O O . VAL A 1 304 ? -1.257 15.266 13.258 1 90.94 304 VAL A O 1
ATOM 2316 N N . ALA A 1 305 ? -2.016 16.359 11.453 1 92.12 305 ALA A N 1
ATOM 2317 C CA . ALA A 1 305 ? -1.513 15.414 10.461 1 92.12 305 ALA A CA 1
ATOM 2318 C C . ALA A 1 305 ? -0.672 16.125 9.406 1 92.12 305 ALA A C 1
ATOM 2320 O O . ALA A 1 305 ? -1.06 17.188 8.906 1 92.12 305 ALA A O 1
ATOM 2321 N N . ASN A 1 306 ? 0.409 15.547 9.055 1 86.69 306 ASN A N 1
ATOM 2322 C CA . ASN A 1 306 ? 1.313 16.172 8.102 1 86.69 306 ASN A CA 1
ATOM 2323 C C . ASN A 1 306 ? 0.756 16.109 6.684 1 86.69 306 ASN A C 1
ATOM 2325 O O . ASN A 1 306 ? 1.06 16.984 5.855 1 86.69 306 ASN A O 1
ATOM 2329 N N . ALA A 1 307 ? 0.001 15.07 6.457 1 89.25 307 ALA A N 1
ATOM 2330 C CA . ALA A 1 307 ? -0.542 14.898 5.109 1 89.25 307 ALA A CA 1
ATOM 2331 C C . ALA A 1 307 ? -2.041 14.617 5.156 1 89.25 307 ALA A C 1
ATOM 2333 O O . ALA A 1 307 ? -2.473 13.641 5.781 1 89.25 307 ALA A O 1
ATOM 2334 N N . SER A 1 308 ? -2.799 15.5 4.613 1 92.75 308 SER A N 1
ATOM 2335 C CA . SER A 1 308 ? -4.23 15.32 4.398 1 92.75 308 SER A CA 1
ATOM 2336 C C . SER A 1 308 ? -4.605 15.547 2.938 1 92.75 308 SER A C 1
ATOM 2338 O O . SER A 1 308 ? -4.395 14.68 2.092 1 92.75 308 SER A O 1
ATOM 2340 N N . GLY A 1 309 ? -4.898 16.797 2.621 1 90 309 GLY A N 1
ATOM 2341 C CA . GLY A 1 309 ? -5.137 17.094 1.218 1 90 309 GLY A CA 1
ATOM 2342 C C . GLY A 1 309 ? -3.928 16.828 0.339 1 90 309 GLY A C 1
ATOM 2343 O O . GLY A 1 309 ? -4.074 16.484 -0.835 1 90 309 GLY A O 1
ATOM 2344 N N . SER A 1 310 ? -2.777 16.953 0.89 1 87.75 310 SER A N 1
ATOM 2345 C CA . SER A 1 310 ? -1.548 16.719 0.135 1 87.75 310 SER A CA 1
ATOM 2346 C C . SER A 1 310 ? -1.401 15.258 -0.268 1 87.75 310 SER A C 1
ATOM 2348 O O . SER A 1 310 ? -0.801 14.953 -1.299 1 87.75 310 SER A O 1
ATOM 2350 N N . ALA A 1 311 ? -1.896 14.391 0.544 1 93.19 311 ALA A N 1
ATOM 2351 C CA . ALA A 1 311 ? -1.86 12.969 0.188 1 93.19 311 ALA A CA 1
ATOM 2352 C C . ALA A 1 311 ? -2.699 12.695 -1.058 1 93.19 311 ALA A C 1
ATOM 2354 O O . ALA A 1 311 ? -2.289 11.93 -1.932 1 93.19 311 ALA A O 1
ATOM 2355 N N . PHE A 1 312 ? -3.865 13.312 -1.088 1 92.5 312 PHE A N 1
ATOM 2356 C CA . PHE A 1 312 ? -4.73 13.156 -2.252 1 92.5 312 PHE A CA 1
ATOM 2357 C C . PHE A 1 312 ? -4.109 13.812 -3.479 1 92.5 312 PHE A C 1
ATOM 2359 O O . PHE A 1 312 ? -4.188 13.273 -4.586 1 92.5 312 PHE A O 1
ATOM 2366 N N . LYS A 1 313 ? -3.555 14.953 -3.291 1 87.5 313 LYS A N 1
ATOM 2367 C CA . LYS A 1 313 ? -2.861 15.633 -4.383 1 87.5 313 LYS A CA 1
ATOM 2368 C C . LYS A 1 313 ? -1.74 14.766 -4.945 1 87.5 313 LYS A C 1
ATOM 2370 O O . LYS A 1 313 ? -1.573 14.672 -6.16 1 87.5 313 LYS A O 1
ATOM 2375 N N . TRP A 1 314 ? -0.975 14.219 -4.059 1 90.81 314 TRP A N 1
ATOM 2376 C CA . TRP A 1 314 ? 0.096 13.312 -4.461 1 90.81 314 TRP A CA 1
ATOM 2377 C C . TRP A 1 314 ? -0.445 12.18 -5.328 1 90.81 314 TRP A C 1
ATOM 2379 O O . TRP A 1 314 ? 0.094 11.898 -6.398 1 90.81 314 TRP A O 1
ATOM 2389 N N . PHE A 1 315 ? -1.472 11.523 -4.895 1 93.81 315 PHE A N 1
ATOM 2390 C CA . PHE A 1 315 ? -2.059 10.414 -5.645 1 93.81 315 PHE A CA 1
ATOM 2391 C C . PHE A 1 315 ? -2.504 10.875 -7.027 1 93.81 315 PHE A C 1
ATOM 2393 O O . PHE A 1 315 ? -2.248 10.188 -8.023 1 93.81 315 PHE A O 1
ATOM 2400 N N . LYS A 1 316 ? -3.215 12.008 -7.043 1 89.12 316 LYS A N 1
ATOM 2401 C CA . LYS A 1 316 ? -3.697 12.562 -8.305 1 89.12 316 LYS A CA 1
ATOM 2402 C C . LYS A 1 316 ? -2.543 12.812 -9.273 1 89.12 316 LYS A C 1
ATOM 2404 O O . LYS A 1 316 ? -2.627 12.461 -10.453 1 89.12 316 LYS A O 1
ATOM 2409 N N . GLU A 1 317 ? -1.559 13.383 -8.82 1 86.75 317 GLU A N 1
ATOM 2410 C CA . GLU A 1 317 ? -0.43 13.758 -9.664 1 86.75 317 GLU A CA 1
ATOM 2411 C C . GLU A 1 317 ? 0.299 12.523 -10.188 1 86.75 317 GLU A C 1
ATOM 2413 O O . GLU A 1 317 ? 0.746 12.5 -11.336 1 86.75 317 GLU A O 1
ATOM 2418 N N . GLU A 1 318 ? 0.412 11.516 -9.438 1 89.25 318 GLU A N 1
ATOM 2419 C CA . GLU A 1 318 ? 1.209 10.352 -9.812 1 89.25 318 GLU A CA 1
ATOM 2420 C C . GLU A 1 318 ? 0.387 9.359 -10.633 1 89.25 318 GLU A C 1
ATOM 2422 O O . GLU A 1 318 ? 0.915 8.703 -11.531 1 89.25 318 GLU A O 1
ATOM 2427 N N . PHE A 1 319 ? -0.906 9.258 -10.406 1 90.12 319 PHE A N 1
ATOM 2428 C CA . PHE A 1 319 ? -1.607 8.109 -10.953 1 90.12 319 PHE A CA 1
ATOM 2429 C C . PHE A 1 319 ? -2.803 8.547 -11.789 1 90.12 319 PHE A C 1
ATOM 2431 O O . PHE A 1 319 ? -3.396 7.742 -12.508 1 90.12 319 PHE A O 1
ATOM 2438 N N . CYS A 1 320 ? -3.207 9.781 -11.719 1 82.81 320 CYS A N 1
ATOM 2439 C CA . CYS A 1 320 ? -4.422 10.188 -12.414 1 82.81 320 CYS A CA 1
ATOM 2440 C C . CYS A 1 320 ? -4.113 11.211 -13.508 1 82.81 320 CYS A C 1
ATOM 2442 O O . CYS A 1 320 ? -4.918 12.102 -13.773 1 82.81 320 CYS A O 1
ATOM 2444 N N . ASN A 1 321 ? -2.975 11.18 -14.047 1 69.5 321 ASN A N 1
ATOM 2445 C CA . ASN A 1 321 ? -2.559 12.156 -15.047 1 69.5 321 ASN A CA 1
ATOM 2446 C C . ASN A 1 321 ? -3.535 12.203 -16.219 1 69.5 321 ASN A C 1
ATOM 2448 O O . ASN A 1 321 ? -3.83 13.281 -16.75 1 69.5 321 ASN A O 1
ATOM 2452 N N . SER A 1 322 ? -3.992 11.086 -16.609 1 60.66 322 SER A N 1
ATOM 2453 C CA . SER A 1 322 ? -4.914 11.062 -17.734 1 60.66 322 SER A CA 1
ATOM 2454 C C . SER A 1 322 ? -6.207 11.797 -17.406 1 60.66 322 SER A C 1
ATOM 2456 O O . SER A 1 322 ? -6.836 12.391 -18.281 1 60.66 322 SER A O 1
ATOM 2458 N N . ALA A 1 323 ? -6.547 11.797 -16.297 1 55.22 323 ALA A N 1
ATOM 2459 C CA . ALA A 1 323 ? -7.758 12.461 -15.812 1 55.22 323 ALA A CA 1
ATOM 2460 C C . ALA A 1 323 ? -7.66 13.977 -15.984 1 55.22 323 ALA A C 1
ATOM 2462 O O . ALA A 1 323 ? -8.672 14.648 -16.188 1 55.22 323 ALA A O 1
ATOM 2463 N N . ASN A 1 324 ? -6.445 14.352 -15.852 1 52.53 324 ASN A N 1
ATOM 2464 C CA . ASN A 1 324 ? -6.227 15.781 -16.047 1 52.53 324 ASN A CA 1
ATOM 2465 C C . ASN A 1 324 ? -6.684 16.234 -17.422 1 52.53 324 ASN A C 1
ATOM 2467 O O . ASN A 1 324 ? -7.332 17.281 -17.562 1 52.53 324 ASN A O 1
ATOM 2471 N N . GLU A 1 325 ? -6.402 15.383 -18.25 1 50.28 325 GLU A N 1
ATOM 2472 C CA . GLU A 1 325 ? -6.785 15.711 -19.625 1 50.28 325 GLU A CA 1
ATOM 2473 C C . GLU A 1 325 ? -8.305 15.672 -19.797 1 50.28 325 GLU A C 1
ATOM 2475 O O . GLU A 1 325 ? -8.875 16.547 -20.453 1 50.28 325 GLU A O 1
ATOM 2480 N N . THR A 1 326 ? -8.867 14.828 -19.141 1 47.72 326 THR A N 1
ATOM 2481 C CA . THR A 1 326 ? -10.312 14.672 -19.234 1 47.72 326 THR A CA 1
ATOM 2482 C C . THR A 1 326 ? -11.023 15.805 -18.5 1 47.72 326 THR A C 1
ATOM 2484 O O . THR A 1 326 ? -12.023 16.344 -18.984 1 47.72 326 THR A O 1
ATOM 2487 N N . ALA A 1 327 ? -10.539 16.172 -17.375 1 57.22 327 ALA A N 1
ATOM 2488 C CA . ALA A 1 327 ? -11.148 17.203 -16.547 1 57.22 327 ALA A CA 1
ATOM 2489 C C . ALA A 1 327 ? -11.109 18.562 -17.266 1 57.22 327 ALA A C 1
ATOM 2491 O O . ALA A 1 327 ? -12.07 19.328 -17.188 1 57.22 327 ALA A O 1
ATOM 2492 N N . ILE A 1 328 ? -10.023 18.766 -17.844 1 46.31 328 ILE A N 1
ATOM 2493 C CA . ILE A 1 328 ? -9.891 19.984 -18.625 1 46.31 328 ILE A CA 1
ATOM 2494 C C . ILE A 1 328 ? -10.969 20.031 -19.703 1 46.31 328 ILE A C 1
ATOM 2496 O O . ILE A 1 328 ? -11.578 21.078 -19.938 1 46.31 328 ILE A O 1
ATOM 2500 N N . GLY A 1 329 ? -11.164 18.969 -20.234 1 46.53 329 GLY A N 1
ATOM 2501 C CA . GLY A 1 329 ? -12.211 18.906 -21.234 1 46.53 329 GLY A CA 1
ATOM 2502 C C . GLY A 1 329 ? -13.594 19.188 -20.688 1 46.53 329 GLY A C 1
ATOM 2503 O O . GLY A 1 329 ? -14.43 19.797 -21.359 1 46.53 329 GLY A O 1
ATOM 2504 N N . LEU A 1 330 ? -13.812 18.891 -19.484 1 48.16 330 LEU A N 1
ATOM 2505 C CA . LEU A 1 330 ? -15.141 19.031 -18.891 1 48.16 330 LEU A CA 1
ATOM 2506 C C . LEU A 1 330 ? -15.234 20.312 -18.062 1 48.16 330 LEU A C 1
ATOM 2508 O O . LEU A 1 330 ? -16.281 20.609 -17.484 1 48.16 330 LEU A O 1
ATOM 2512 N N . LYS A 1 331 ? -14.266 21.219 -18 1 54.97 331 LYS A N 1
ATOM 2513 C CA . LYS A 1 331 ? -14.211 22.484 -17.266 1 54.97 331 LYS A CA 1
ATOM 2514 C C . LYS A 1 331 ? -14.477 22.25 -15.773 1 54.97 331 LYS A C 1
ATOM 2516 O O . LYS A 1 331 ? -15.234 23 -15.148 1 54.97 331 LYS A O 1
ATOM 2521 N N . GLU A 1 332 ? -14.203 21.047 -15.336 1 62.31 332 GLU A N 1
ATOM 2522 C CA . GLU A 1 332 ? -14.336 20.688 -13.93 1 62.31 332 GLU A CA 1
ATOM 2523 C C . GLU A 1 332 ? -12.977 20.453 -13.281 1 62.31 332 GLU A C 1
ATOM 2525 O O . GLU A 1 332 ? -11.992 20.188 -13.977 1 62.31 332 GLU A O 1
ATOM 2530 N N . SER A 1 333 ? -12.945 20.844 -12.016 1 74.81 333 SER A N 1
ATOM 2531 C CA . SER A 1 333 ? -11.703 20.531 -11.305 1 74.81 333 SER A CA 1
ATOM 2532 C C . SER A 1 333 ? -11.43 19.031 -11.312 1 74.81 333 SER A C 1
ATOM 2534 O O . SER A 1 333 ? -12.352 18.234 -11.195 1 74.81 333 SER A O 1
ATOM 2536 N N . VAL A 1 334 ? -10.289 18.672 -11.695 1 76.56 334 VAL A N 1
ATOM 2537 C CA . VAL A 1 334 ? -9.859 17.266 -11.719 1 76.56 334 VAL A CA 1
ATOM 2538 C C . VAL A 1 334 ? -10.18 16.609 -10.383 1 76.56 334 VAL A C 1
ATOM 2540 O O . VAL A 1 334 ? -10.578 15.445 -10.336 1 76.56 334 VAL A O 1
ATOM 2543 N N . TYR A 1 335 ? -10.141 17.391 -9.367 1 79.19 335 TYR A N 1
ATOM 2544 C CA . TYR A 1 335 ? -10.43 16.875 -8.031 1 79.19 335 TYR A CA 1
ATOM 2545 C C . TYR A 1 335 ? -11.898 16.5 -7.902 1 79.19 335 TYR A C 1
ATOM 2547 O O . TYR A 1 335 ? -12.227 15.43 -7.379 1 79.19 335 TYR A O 1
ATOM 2555 N N . ASP A 1 336 ? -12.734 17.312 -8.383 1 81.12 336 ASP A N 1
ATOM 2556 C CA . ASP A 1 336 ? -14.172 17.062 -8.305 1 81.12 336 ASP A CA 1
ATOM 2557 C C . ASP A 1 336 ? -14.562 15.836 -9.133 1 81.12 336 ASP A C 1
ATOM 2559 O O . ASP A 1 336 ? -15.406 15.039 -8.719 1 81.12 336 ASP A O 1
ATOM 2563 N N . MET A 1 337 ? -13.945 15.766 -10.234 1 80.44 337 MET A N 1
ATOM 2564 C CA . MET A 1 337 ? -14.227 14.625 -11.102 1 80.44 337 MET A CA 1
ATOM 2565 C C . MET A 1 337 ? -13.805 13.32 -10.438 1 80.44 337 MET A C 1
ATOM 2567 O O . MET A 1 337 ? -14.578 12.359 -10.406 1 80.44 337 MET A O 1
ATOM 2571 N N . LEU A 1 338 ? -12.641 13.289 -9.875 1 84.31 338 LEU A N 1
ATOM 2572 C CA . LEU A 1 338 ? -12.109 12.086 -9.25 1 84.31 338 LEU A CA 1
ATOM 2573 C C . LEU A 1 338 ? -12.961 11.688 -8.047 1 84.31 338 LEU A C 1
ATOM 2575 O O . LEU A 1 338 ? -13.266 10.508 -7.863 1 84.31 338 LEU A O 1
ATOM 2579 N N . THR A 1 339 ? -13.359 12.656 -7.309 1 86.44 339 THR A N 1
ATOM 2580 C CA . THR A 1 339 ? -14.133 12.383 -6.098 1 86.44 339 THR A CA 1
ATOM 2581 C C . THR A 1 339 ? -15.523 11.875 -6.445 1 86.44 339 THR A C 1
ATOM 2583 O O . THR A 1 339 ? -16.047 10.961 -5.789 1 86.44 339 THR A O 1
ATOM 2586 N N . ARG A 1 340 ? -16.062 12.398 -7.461 1 84.06 340 ARG A N 1
ATOM 2587 C CA . ARG A 1 340 ? -17.391 11.977 -7.891 1 84.06 340 ARG A CA 1
ATOM 2588 C C . ARG A 1 340 ? -17.359 10.562 -8.461 1 84.06 340 ARG A C 1
ATOM 2590 O O . ARG A 1 340 ? -18.25 9.75 -8.18 1 84.06 340 ARG A O 1
ATOM 2597 N N . ILE A 1 341 ? -16.375 10.344 -9.211 1 81.88 341 ILE A N 1
ATOM 2598 C CA . ILE A 1 341 ? -16.25 9.023 -9.812 1 81.88 341 ILE A CA 1
ATOM 2599 C C . ILE A 1 341 ? -16.031 7.98 -8.719 1 81.88 341 ILE A C 1
ATOM 2601 O O . ILE A 1 341 ? -16.641 6.906 -8.75 1 81.88 341 ILE A O 1
ATOM 2605 N N . ALA A 1 342 ? -15.266 8.336 -7.793 1 83.56 342 ALA A N 1
ATOM 2606 C CA . ALA A 1 342 ? -15.008 7.41 -6.691 1 83.56 342 ALA A CA 1
ATOM 2607 C C . ALA A 1 342 ? -16.281 7.16 -5.875 1 83.56 342 ALA A C 1
ATO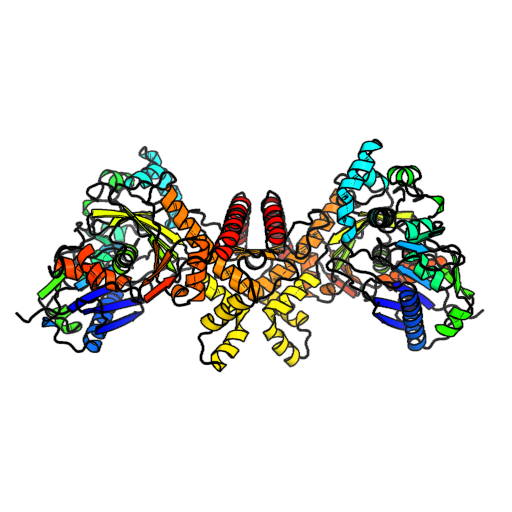M 2609 O O . ALA A 1 342 ? -16.531 6.035 -5.438 1 83.56 342 ALA A O 1
ATOM 2610 N N . ASP A 1 343 ? -17.031 8.125 -5.699 1 84.69 343 ASP A N 1
ATOM 2611 C CA . ASP A 1 343 ? -18.25 8.023 -4.914 1 84.69 343 ASP A CA 1
ATOM 2612 C C . ASP A 1 343 ? -19.281 7.117 -5.605 1 84.69 343 ASP A C 1
ATOM 2614 O O . ASP A 1 343 ? -20.031 6.402 -4.941 1 84.69 343 ASP A O 1
ATOM 2618 N N . ARG A 1 344 ? -19.219 7.133 -6.906 1 83.06 344 ARG A N 1
ATOM 2619 C CA . ARG A 1 344 ? -20.203 6.375 -7.672 1 83.06 344 ARG A CA 1
ATOM 2620 C C . ARG A 1 344 ? -19.719 4.953 -7.934 1 83.06 344 ARG A C 1
ATOM 2622 O O . ARG A 1 344 ? -20.531 4.023 -8.016 1 83.06 344 ARG A O 1
ATOM 2629 N N . SER A 1 345 ? -18.469 4.789 -7.977 1 84 345 SER A N 1
ATOM 2630 C CA . SER A 1 345 ? -17.953 3.539 -8.523 1 84 345 SER A CA 1
ATOM 2631 C C . SER A 1 345 ? -17.375 2.646 -7.426 1 84 345 SER A C 1
ATOM 2633 O O . SER A 1 345 ? -17.125 1.464 -7.656 1 84 345 SER A O 1
ATOM 2635 N N . SER A 1 346 ? -17.203 3.164 -6.281 1 87.56 346 SER A N 1
ATOM 2636 C CA . SER A 1 346 ? -16.656 2.41 -5.16 1 87.56 346 SER A CA 1
ATOM 2637 C C . SER A 1 346 ? -17.469 2.637 -3.889 1 87.56 346 SER A C 1
ATOM 2639 O O . SER A 1 346 ? -17.719 3.781 -3.504 1 87.56 346 SER A O 1
ATOM 2641 N N . ARG A 1 347 ? -17.859 1.657 -3.232 1 90.81 347 ARG A N 1
ATOM 2642 C CA . ARG A 1 347 ? -18.719 1.739 -2.059 1 90.81 347 ARG A CA 1
ATOM 2643 C C . ARG A 1 347 ? -17.922 2.145 -0.822 1 90.81 347 ARG A C 1
ATOM 2645 O O . ARG A 1 347 ? -16.703 2.031 -0.802 1 90.81 347 ARG A O 1
ATOM 2652 N N . ALA A 1 348 ? -18.656 2.607 0.221 1 95.5 348 ALA A N 1
ATOM 2653 C CA . ALA A 1 348 ? -18.047 2.881 1.515 1 95.5 348 ALA A CA 1
ATOM 2654 C C . ALA A 1 348 ? -17.172 1.708 1.965 1 95.5 348 ALA A C 1
ATOM 2656 O O . ALA A 1 348 ? -17.594 0.552 1.897 1 95.5 348 ALA A O 1
ATOM 2657 N N . GLY A 1 349 ? -15.961 2.027 2.287 1 96.75 349 GLY A N 1
ATOM 2658 C CA . GLY A 1 349 ? -15.016 0.996 2.68 1 96.75 349 GLY A CA 1
ATOM 2659 C C . GLY A 1 349 ? -14.086 0.575 1.554 1 96.75 349 GLY A C 1
ATOM 2660 O O . GLY A 1 349 ? -13.211 -0.268 1.748 1 96.75 349 GLY A O 1
ATOM 2661 N N . ALA A 1 350 ? -14.297 1.122 0.379 1 96.81 350 ALA A N 1
ATOM 2662 C CA . ALA A 1 350 ? -13.43 0.948 -0.785 1 96.81 350 ALA A CA 1
ATOM 2663 C C . ALA A 1 350 ? -13.156 -0.53 -1.049 1 96.81 350 ALA A C 1
ATOM 2665 O O . ALA A 1 350 ? -12.016 -0.921 -1.299 1 96.81 350 ALA A O 1
ATOM 2666 N N . ASN A 1 351 ? -14.125 -1.356 -0.788 1 94.44 351 ASN A N 1
ATOM 2667 C CA . ASN A 1 351 ? -14.055 -2.799 -1.002 1 94.44 351 ASN A CA 1
ATOM 2668 C C . ASN A 1 351 ? -12.914 -3.424 -0.207 1 94.44 351 ASN A C 1
ATOM 2670 O O . ASN A 1 351 ? -12.281 -4.379 -0.665 1 94.44 351 ASN A O 1
ATOM 2674 N N . GLY A 1 352 ? -12.562 -2.828 0.883 1 97.12 352 GLY A N 1
ATOM 2675 C CA . GLY A 1 352 ? -11.578 -3.395 1.79 1 97.12 352 GLY A CA 1
ATOM 2676 C C . GLY A 1 352 ? -10.164 -2.951 1.484 1 97.12 352 GLY A C 1
ATOM 2677 O O . GLY A 1 352 ? -9.203 -3.508 2.023 1 97.12 352 GLY A O 1
ATOM 2678 N N . LEU A 1 353 ? -10.047 -1.999 0.568 1 97.81 353 LEU A N 1
ATOM 2679 C CA . LEU A 1 353 ? -8.758 -1.354 0.325 1 97.81 353 LEU A CA 1
ATOM 2680 C C . LEU A 1 353 ? -8.531 -0.208 1.305 1 97.81 353 LEU A C 1
ATOM 2682 O O . LEU A 1 353 ? -9.398 0.655 1.468 1 97.81 353 LEU A O 1
ATOM 2686 N N . PHE A 1 354 ? -7.398 -0.207 2.01 1 98.75 354 PHE A N 1
ATOM 2687 C CA . PHE A 1 354 ? -7.105 0.802 3.021 1 98.75 354 PHE A CA 1
ATOM 2688 C C . PHE A 1 354 ? -5.871 1.612 2.639 1 98.75 354 PHE A C 1
ATOM 2690 O O . PHE A 1 354 ? -4.961 1.094 1.993 1 98.75 354 PHE A O 1
ATOM 2697 N N . PHE A 1 355 ? -5.898 2.828 3.059 1 98.62 355 PHE A N 1
ATOM 2698 C CA . PHE A 1 355 ? -4.766 3.73 2.871 1 98.62 355 PHE A CA 1
ATOM 2699 C C . PHE A 1 355 ? -4.383 4.398 4.188 1 98.62 355 PHE A C 1
ATOM 2701 O O . PHE A 1 355 ? -5.238 4.945 4.883 1 98.62 355 PHE A O 1
ATOM 2708 N N . LEU A 1 356 ? -3.156 4.305 4.609 1 98.62 356 LEU A N 1
ATOM 2709 C CA . LEU A 1 356 ? -2.592 5.074 5.711 1 98.62 356 LEU A CA 1
ATOM 2710 C C . LEU A 1 356 ? -1.788 6.262 5.191 1 98.62 356 LEU A C 1
ATOM 2712 O O . LEU A 1 356 ? -0.729 6.078 4.586 1 98.62 356 LEU A O 1
ATOM 2716 N N . PRO A 1 357 ? -2.26 7.465 5.422 1 97.69 357 PRO A N 1
ATOM 2717 C CA . PRO A 1 357 ? -1.753 8.641 4.707 1 97.69 357 PRO A CA 1
ATOM 2718 C C . PRO A 1 357 ? -0.472 9.203 5.324 1 97.69 357 PRO A C 1
ATOM 2720 O O . PRO A 1 357 ? -0.323 10.414 5.449 1 97.69 357 PRO A O 1
ATOM 2723 N N . TYR A 1 358 ? 0.492 8.391 5.699 1 96.19 358 TYR A N 1
ATOM 2724 C CA . TYR A 1 358 ? 1.693 8.828 6.398 1 96.19 358 TYR A CA 1
ATOM 2725 C C . TYR A 1 358 ? 2.848 9.031 5.426 1 96.19 358 TYR A C 1
ATOM 2727 O O . TYR A 1 358 ? 3.943 8.508 5.637 1 96.19 358 TYR A O 1
ATOM 2735 N N . LEU A 1 359 ? 2.576 9.82 4.348 1 94.19 359 LEU A N 1
ATOM 2736 C CA . LEU A 1 359 ? 3.57 10.148 3.336 1 94.19 359 LEU A CA 1
ATOM 2737 C C . LEU A 1 359 ? 4.672 11.023 3.922 1 94.19 359 LEU A C 1
ATOM 2739 O O . LEU A 1 359 ? 5.742 11.172 3.322 1 94.19 359 LEU A O 1
ATOM 2743 N N . ALA A 1 360 ? 4.391 11.617 5.09 1 87.69 360 ALA A N 1
ATOM 2744 C CA . ALA A 1 360 ? 5.359 12.453 5.797 1 87.69 360 ALA A CA 1
ATOM 2745 C C . ALA A 1 360 ? 5.375 12.133 7.289 1 87.69 360 ALA A C 1
ATOM 2747 O O . ALA A 1 360 ? 5.43 13.031 8.125 1 87.69 360 ALA A O 1
ATOM 2748 N N . GLY A 1 361 ? 5.223 10.812 7.578 1 89.44 361 GLY A N 1
ATOM 2749 C CA . GLY A 1 361 ? 5.203 10.383 8.969 1 89.44 361 GLY A CA 1
ATOM 2750 C C . GLY A 1 361 ? 3.869 10.633 9.648 1 89.44 361 GLY A C 1
ATOM 2751 O O . GLY A 1 361 ? 3.018 11.344 9.117 1 89.44 361 GLY A O 1
ATOM 2752 N N . ALA A 1 362 ? 3.734 9.984 10.797 1 91.38 362 ALA A N 1
ATOM 2753 C CA . ALA A 1 362 ? 2.535 10.164 11.609 1 91.38 362 ALA A CA 1
ATOM 2754 C C . ALA A 1 362 ? 2.801 11.117 12.773 1 91.38 362 ALA A C 1
ATOM 2756 O O . ALA A 1 362 ? 3.863 11.062 13.398 1 91.38 362 ALA A O 1
ATOM 2757 N N . VAL A 1 363 ? 1.86 12 13.008 1 90.12 363 VAL A N 1
ATOM 2758 C CA . VAL A 1 363 ? 1.979 12.906 14.148 1 90.12 363 VAL A CA 1
ATOM 2759 C C . VAL A 1 363 ? 0.941 12.539 15.203 1 90.12 363 VAL A C 1
ATOM 2761 O O . VAL A 1 363 ? 1.103 11.555 15.93 1 90.12 363 VAL A O 1
ATOM 2764 N N . THR A 1 364 ? -0.201 13.273 15.297 1 90.69 364 THR A N 1
ATOM 2765 C CA . THR A 1 364 ? -1.206 12.961 16.297 1 90.69 364 THR A CA 1
ATOM 2766 C C . THR A 1 364 ? -2.135 11.852 15.812 1 90.69 364 THR A C 1
ATOM 2768 O O . THR A 1 364 ? -2.635 11.906 14.688 1 90.69 364 THR A O 1
ATOM 2771 N N . PRO A 1 365 ? -2.428 10.836 16.438 1 90.56 365 PRO A N 1
ATOM 2772 C CA . PRO A 1 365 ? -2.014 10.586 17.828 1 90.56 365 PRO A CA 1
ATOM 2773 C C . PRO A 1 365 ? -0.775 9.703 17.922 1 90.56 365 PRO A C 1
ATOM 2775 O O . PRO A 1 365 ? -0.324 9.383 19.016 1 90.56 365 PRO A O 1
ATOM 2778 N N . ASN A 1 366 ? -0.226 9.273 16.844 1 88.88 366 ASN A N 1
ATOM 2779 C CA . ASN A 1 366 ? 0.726 8.164 16.844 1 88.88 366 ASN A CA 1
ATOM 2780 C C . ASN A 1 366 ? 2.148 8.648 17.109 1 88.88 366 ASN A C 1
ATOM 2782 O O . ASN A 1 366 ? 2.982 7.898 17.609 1 88.88 366 ASN A O 1
ATOM 2786 N N . GLN A 1 367 ? 2.439 9.867 16.844 1 86.19 367 GLN A N 1
ATOM 2787 C CA . GLN A 1 367 ? 3.758 10.461 17.031 1 86.19 367 GLN A CA 1
ATOM 2788 C C . GLN A 1 367 ? 4.859 9.523 16.531 1 86.19 367 GLN A C 1
ATOM 2790 O O . GLN A 1 367 ? 5.785 9.203 17.281 1 86.19 367 GLN A O 1
ATOM 2795 N N . ASN A 1 368 ? 4.77 9.117 15.328 1 89.5 368 ASN A N 1
ATOM 2796 C CA . ASN A 1 368 ? 5.684 8.164 14.703 1 89.5 368 ASN A CA 1
ATOM 2797 C C . ASN A 1 368 ? 6.273 8.727 13.414 1 89.5 368 ASN A C 1
ATOM 2799 O O . ASN A 1 368 ? 5.715 8.523 12.336 1 89.5 368 ASN A O 1
ATOM 2803 N N . PRO A 1 369 ? 7.398 9.344 13.547 1 84.38 369 PRO A N 1
ATOM 2804 C CA . PRO A 1 369 ? 8 9.945 12.352 1 84.38 369 PRO A CA 1
ATOM 2805 C C . PRO A 1 369 ? 8.422 8.906 11.312 1 84.38 369 PRO A C 1
ATOM 2807 O O . PRO A 1 369 ? 8.656 9.25 10.156 1 84.38 369 PRO A O 1
ATOM 2810 N N . ASN A 1 370 ? 8.516 7.645 11.719 1 90.88 370 ASN A N 1
ATOM 2811 C CA . ASN A 1 370 ? 8.977 6.594 10.812 1 90.88 370 ASN A CA 1
ATOM 2812 C C . ASN A 1 370 ? 7.82 5.977 10.039 1 90.88 370 ASN A C 1
ATOM 2814 O O . ASN A 1 370 ? 8.039 5.199 9.102 1 90.88 370 ASN A O 1
ATOM 2818 N N . ALA A 1 371 ? 6.617 6.324 10.43 1 95.19 371 ALA A N 1
ATOM 2819 C CA . ALA A 1 371 ? 5.473 5.797 9.688 1 95.19 371 ALA A CA 1
ATOM 2820 C C . ALA A 1 371 ? 5.527 6.219 8.227 1 95.19 371 ALA A C 1
ATOM 2822 O O . ALA A 1 371 ? 6.043 7.289 7.898 1 95.19 371 ALA A O 1
ATOM 2823 N N . ARG A 1 372 ? 5.07 5.383 7.316 1 95.62 372 ARG A N 1
ATOM 2824 C CA . ARG A 1 372 ? 5.129 5.602 5.875 1 95.62 372 ARG A CA 1
ATOM 2825 C C . ARG A 1 372 ? 3.768 5.355 5.227 1 95.62 372 ARG A C 1
ATOM 2827 O O . ARG A 1 372 ? 2.951 4.602 5.758 1 95.62 372 ARG A O 1
ATOM 2834 N N . GLY A 1 373 ? 3.566 6.062 4.082 1 97.81 373 GLY A N 1
ATOM 2835 C CA . GLY A 1 373 ? 2.367 5.785 3.309 1 97.81 373 GLY A CA 1
ATOM 2836 C C . GLY A 1 373 ? 2.201 4.312 2.969 1 97.81 373 GLY A C 1
ATOM 2837 O O . GLY A 1 373 ? 3.182 3.627 2.674 1 97.81 373 GLY A O 1
ATOM 2838 N N . THR A 1 374 ? 0.938 3.797 3.049 1 98.62 374 THR A N 1
ATOM 2839 C CA . THR A 1 374 ? 0.67 2.375 2.875 1 98.62 374 THR A CA 1
ATOM 2840 C C . THR A 1 374 ? -0.671 2.158 2.182 1 98.62 374 THR A C 1
ATOM 2842 O O . THR A 1 374 ? -1.693 2.693 2.613 1 98.62 374 THR A O 1
ATOM 2845 N N . TYR A 1 375 ? -0.722 1.496 1.083 1 98.69 375 TYR A N 1
ATOM 2846 C CA . TYR A 1 375 ? -1.926 0.875 0.541 1 98.69 375 TYR A CA 1
ATOM 2847 C C . TYR A 1 375 ? -1.96 -0.615 0.855 1 98.69 375 TYR A C 1
ATOM 2849 O O . TYR A 1 375 ? -0.97 -1.322 0.652 1 98.69 375 TYR A O 1
ATOM 2857 N N . ILE A 1 376 ? -3.033 -1.156 1.326 1 98.62 376 ILE A N 1
ATOM 2858 C CA . ILE A 1 376 ? -3.102 -2.568 1.689 1 98.62 376 ILE A CA 1
ATOM 2859 C C . ILE A 1 376 ? -4.531 -3.078 1.51 1 98.62 376 ILE A C 1
ATOM 2861 O O . ILE A 1 376 ? -5.488 -2.309 1.612 1 98.62 376 ILE A O 1
ATOM 2865 N N . GLY A 1 377 ? -4.703 -4.277 1.252 1 97.75 377 GLY A N 1
ATOM 2866 C CA . GLY A 1 377 ? -6 -4.922 1.101 1 97.75 377 GLY A CA 1
ATOM 2867 C C . GLY A 1 377 ? -6.336 -5.246 -0.341 1 97.75 377 GLY A C 1
ATOM 2868 O O . GLY A 1 377 ? -7.418 -5.77 -0.627 1 97.75 377 GLY A O 1
ATOM 2869 N N . MET A 1 378 ? -5.422 -5.07 -1.227 1 96.25 378 MET A N 1
ATOM 2870 C CA . MET A 1 378 ? -5.66 -5.156 -2.664 1 96.25 378 MET A CA 1
ATOM 2871 C C . MET A 1 378 ? -5.863 -6.602 -3.098 1 96.25 378 MET A C 1
ATOM 2873 O O . MET A 1 378 ? -5.141 -7.496 -2.65 1 96.25 378 MET A O 1
ATOM 2877 N N . THR A 1 379 ? -6.781 -6.82 -3.902 1 91.25 379 THR A N 1
ATOM 2878 C CA . THR A 1 379 ? -7 -8.023 -4.699 1 91.25 379 THR A CA 1
ATOM 2879 C C . THR A 1 379 ? -6.988 -7.691 -6.188 1 91.25 379 THR A C 1
ATOM 2881 O O . THR A 1 379 ? -6.902 -6.523 -6.57 1 91.25 379 THR A O 1
ATOM 2884 N N . VAL A 1 380 ? -7.055 -8.672 -7.047 1 86.62 380 VAL A N 1
ATOM 2885 C CA . VAL A 1 380 ? -7.035 -8.477 -8.492 1 86.62 380 VAL A CA 1
ATOM 2886 C C . VAL A 1 380 ? -8.281 -7.703 -8.93 1 86.62 380 VAL A C 1
ATOM 2888 O O . VAL A 1 380 ? -8.297 -7.102 -10 1 86.62 380 VAL A O 1
ATOM 2891 N N . GLY A 1 381 ? -9.273 -7.645 -8.055 1 86.69 381 GLY A N 1
ATOM 2892 C CA . GLY A 1 381 ? -10.523 -7 -8.406 1 86.69 381 GLY A CA 1
ATOM 2893 C C . GLY A 1 381 ? -10.531 -5.508 -8.125 1 86.69 381 GLY A C 1
ATOM 2894 O O . GLY A 1 381 ? -11.414 -4.785 -8.594 1 86.69 381 GLY A O 1
ATOM 2895 N N . HIS A 1 382 ? -9.57 -5.027 -7.422 1 92.25 382 HIS A N 1
ATOM 2896 C CA . HIS A 1 382 ? -9.531 -3.611 -7.078 1 92.25 382 HIS A CA 1
ATOM 2897 C C . HIS A 1 382 ? -9.141 -2.762 -8.281 1 92.25 382 HIS A C 1
ATOM 2899 O O . HIS A 1 382 ? -8.281 -3.16 -9.078 1 92.25 382 HIS A O 1
ATOM 2905 N N . THR A 1 383 ? -9.742 -1.639 -8.398 1 90.31 383 THR A N 1
ATOM 2906 C CA . THR A 1 383 ? -9.539 -0.732 -9.523 1 90.31 383 THR A CA 1
ATOM 2907 C C . THR A 1 383 ? -8.961 0.6 -9.047 1 90.31 383 THR A C 1
ATOM 2909 O O . THR A 1 383 ? -8.875 0.851 -7.844 1 90.31 383 THR A O 1
ATOM 2912 N N . LYS A 1 384 ? -8.656 1.414 -10.031 1 91.56 384 LYS A N 1
ATOM 2913 C CA . LYS A 1 384 ? -8.141 2.75 -9.742 1 91.56 384 LYS A CA 1
ATOM 2914 C C . LYS A 1 384 ? -9.141 3.555 -8.914 1 91.56 384 LYS A C 1
ATOM 2916 O O . LYS A 1 384 ? -8.742 4.332 -8.039 1 91.56 384 LYS A O 1
ATOM 2921 N N . THR A 1 385 ? -10.398 3.396 -9.148 1 92.62 385 THR A N 1
ATOM 2922 C CA . THR A 1 385 ? -11.422 4.145 -8.43 1 92.62 385 THR A CA 1
ATOM 2923 C C . THR A 1 385 ? -11.461 3.74 -6.957 1 92.62 385 THR A C 1
ATOM 2925 O O . THR A 1 385 ? -11.75 4.562 -6.086 1 92.62 385 THR A O 1
ATOM 2928 N N . ASP A 1 386 ? -11.195 2.463 -6.668 1 95 386 ASP A N 1
ATOM 2929 C CA . ASP A 1 386 ? -11.086 2.021 -5.281 1 95 386 ASP A CA 1
ATOM 2930 C C . ASP A 1 386 ? -9.938 2.734 -4.566 1 95 386 ASP A C 1
ATOM 2932 O O . ASP A 1 386 ? -10.031 3.037 -3.377 1 95 386 ASP A O 1
ATOM 2936 N N . PHE A 1 387 ? -8.867 2.979 -5.324 1 96 387 PHE A N 1
ATOM 2937 C CA . PHE A 1 387 ? -7.711 3.664 -4.754 1 96 387 PHE A CA 1
ATOM 2938 C C . PHE A 1 387 ? -8.047 5.121 -4.453 1 96 387 PHE A C 1
ATOM 2940 O O . PHE A 1 387 ? -7.609 5.668 -3.438 1 96 387 PHE A O 1
ATOM 2947 N N . VAL A 1 388 ? -8.781 5.754 -5.344 1 94.44 388 VAL A N 1
ATOM 2948 C CA . VAL A 1 388 ? -9.203 7.125 -5.102 1 94.44 388 VAL A CA 1
ATOM 2949 C C . VAL A 1 388 ? -10.016 7.195 -3.809 1 94.44 388 VAL A C 1
ATOM 2951 O O . VAL A 1 388 ? -9.727 8.016 -2.932 1 94.44 388 VAL A O 1
ATOM 2954 N N . ARG A 1 389 ? -10.969 6.344 -3.66 1 96.31 389 ARG A N 1
ATOM 2955 C CA . ARG A 1 389 ? -11.812 6.348 -2.471 1 96.31 389 ARG A CA 1
ATOM 2956 C C . ARG A 1 389 ? -11.008 6.008 -1.224 1 96.31 389 ARG A C 1
ATOM 2958 O O . ARG A 1 389 ? -11.18 6.633 -0.176 1 96.31 389 ARG A O 1
ATOM 2965 N N . ALA A 1 390 ? -10.156 4.961 -1.346 1 97.69 390 ALA A N 1
ATOM 2966 C CA . ALA A 1 390 ? -9.344 4.566 -0.2 1 97.69 390 ALA A CA 1
ATOM 2967 C C . ALA A 1 390 ? -8.461 5.719 0.27 1 97.69 390 ALA A C 1
ATOM 2969 O O . ALA A 1 390 ? -8.227 5.883 1.471 1 97.69 390 ALA A O 1
ATOM 2970 N N . THR A 1 391 ? -7.906 6.453 -0.7 1 97.19 391 THR A N 1
ATOM 2971 C CA . THR A 1 391 ? -7.082 7.605 -0.348 1 97.19 391 THR A CA 1
ATOM 2972 C C . THR A 1 391 ? -7.902 8.641 0.422 1 97.19 391 THR A C 1
ATOM 2974 O O . THR A 1 391 ? -7.453 9.156 1.448 1 97.19 391 THR A O 1
ATOM 2977 N N . MET A 1 392 ? -9.078 8.898 -0.044 1 96.62 392 MET A N 1
ATOM 2978 C CA . MET A 1 392 ? -9.977 9.82 0.647 1 96.62 392 MET A CA 1
ATOM 2979 C C . MET A 1 392 ? -10.312 9.305 2.043 1 96.62 392 MET A C 1
ATOM 2981 O O . MET A 1 392 ? -10.195 10.047 3.023 1 96.62 392 MET A O 1
ATOM 2985 N N . GLU A 1 393 ? -10.719 8.062 2.127 1 98.12 393 GLU A N 1
ATOM 2986 C CA . GLU A 1 393 ? -11.094 7.465 3.406 1 98.12 393 GLU A CA 1
ATOM 2987 C C . GLU A 1 393 ? -9.914 7.461 4.375 1 98.12 393 GLU A C 1
ATOM 2989 O O . GLU A 1 393 ? -10.094 7.691 5.574 1 98.12 393 GLU A O 1
ATOM 2994 N N . GLY A 1 394 ? -8.719 7.148 3.828 1 98.44 394 GLY A N 1
ATOM 2995 C CA . GLY A 1 394 ? -7.531 7.137 4.676 1 98.44 394 GLY A CA 1
ATOM 2996 C C . GLY A 1 394 ? -7.273 8.461 5.359 1 98.44 394 GLY A C 1
ATOM 2997 O O . GLY A 1 394 ? -6.949 8.508 6.547 1 98.44 394 GLY A O 1
ATOM 2998 N N . VAL A 1 395 ? -7.406 9.477 4.605 1 97.06 395 VAL A N 1
ATOM 2999 C CA . VAL A 1 395 ? -7.254 10.82 5.148 1 97.06 395 VAL A CA 1
ATOM 3000 C C . VAL A 1 395 ? -8.312 11.07 6.215 1 97.06 395 VAL A C 1
ATOM 3002 O O . VAL A 1 395 ? -8.008 11.562 7.305 1 97.06 395 VAL A O 1
ATOM 3005 N N . CYS A 1 396 ? -9.539 10.695 5.93 1 97.75 396 CYS A N 1
ATOM 3006 C CA . CYS A 1 396 ? -10.641 10.906 6.855 1 97.75 396 CYS A CA 1
ATOM 3007 C C . CYS A 1 396 ? -10.469 10.062 8.109 1 97.75 396 CYS A C 1
ATOM 3009 O O . CYS A 1 396 ? -10.836 10.484 9.211 1 97.75 396 CYS A O 1
ATOM 3011 N N . PHE A 1 397 ? -9.969 8.844 7.984 1 98.5 397 PHE A N 1
ATOM 3012 C CA . PHE A 1 397 ? -9.703 7.988 9.141 1 98.5 397 PHE A CA 1
ATOM 3013 C C . PHE A 1 397 ? -8.633 8.594 10.031 1 98.5 397 PHE A C 1
ATOM 3015 O O . PHE A 1 397 ? -8.719 8.508 11.258 1 98.5 397 PHE A O 1
ATOM 3022 N N . ASP A 1 398 ? -7.621 9.164 9.398 1 97.62 398 ASP A N 1
ATOM 3023 C CA . ASP A 1 398 ? -6.566 9.812 10.164 1 97.62 398 ASP A CA 1
ATOM 3024 C C . ASP A 1 398 ? -7.121 10.977 10.977 1 97.62 398 ASP A C 1
ATOM 3026 O O . ASP A 1 398 ? -6.766 11.156 12.148 1 97.62 398 ASP A O 1
ATOM 3030 N N . ILE A 1 399 ? -8.016 11.719 10.391 1 96.31 399 ILE A N 1
ATOM 3031 C CA . ILE A 1 399 ? -8.656 12.836 11.07 1 96.31 399 ILE A CA 1
ATOM 3032 C C . ILE A 1 399 ? -9.531 12.312 12.211 1 96.31 399 ILE A C 1
ATOM 3034 O O . ILE A 1 399 ? -9.562 12.891 13.297 1 96.31 399 ILE A O 1
ATOM 3038 N N . LYS A 1 400 ? -10.227 11.273 11.977 1 96.38 400 LYS A N 1
ATOM 3039 C CA . LYS A 1 400 ? -11.016 10.664 13.039 1 96.38 400 LYS A CA 1
ATOM 3040 C C . LYS A 1 400 ? -10.125 10.188 14.188 1 96.38 400 LYS A C 1
ATOM 3042 O O . LYS A 1 400 ? -10.477 10.344 15.359 1 96.38 400 LYS A O 1
ATOM 3047 N N . ASP A 1 401 ? -9.039 9.586 13.805 1 95.38 401 ASP A N 1
ATOM 3048 C CA . ASP A 1 401 ? -8.117 9.078 14.82 1 95.38 401 ASP A CA 1
ATOM 3049 C C . ASP A 1 401 ? -7.641 10.203 15.734 1 95.38 401 ASP A C 1
ATOM 3051 O O . ASP A 1 401 ? -7.523 10.016 16.953 1 95.38 401 ASP A O 1
ATOM 3055 N N . MET A 1 402 ? -7.402 11.32 15.18 1 93.12 402 MET A N 1
ATOM 3056 C CA . MET A 1 402 ? -7.023 12.5 15.953 1 93.12 402 MET A CA 1
ATOM 3057 C C . MET A 1 402 ? -8.164 12.938 16.875 1 93.12 402 MET A C 1
ATOM 3059 O O . MET A 1 402 ? -7.938 13.227 18.047 1 93.12 402 MET A O 1
ATOM 3063 N N . LEU A 1 403 ? -9.312 12.953 16.297 1 90.62 403 LEU A N 1
ATOM 3064 C CA . LEU A 1 403 ? -10.477 13.383 17.062 1 90.62 403 LEU A CA 1
ATOM 3065 C C . LEU A 1 403 ? -10.719 12.461 18.266 1 90.62 403 LEU A C 1
ATOM 3067 O O . LEU A 1 403 ? -11.008 12.922 19.359 1 90.62 403 LEU A O 1
ATOM 3071 N N . GLU A 1 404 ? -10.594 11.227 18 1 90.06 404 GLU A N 1
ATOM 3072 C CA . GLU A 1 404 ? -10.781 10.258 19.078 1 90.06 404 GLU A CA 1
ATOM 3073 C C . GLU A 1 404 ? -9.711 10.414 20.156 1 90.06 404 GLU A C 1
ATOM 3075 O O . GLU A 1 404 ? -9.992 10.242 21.344 1 90.06 404 GLU A O 1
ATOM 3080 N N . ALA A 1 405 ? -8.555 10.68 19.734 1 88.88 405 ALA A N 1
ATOM 3081 C CA . ALA A 1 405 ? -7.465 10.891 20.688 1 88.88 405 ALA A CA 1
ATOM 3082 C C . ALA A 1 405 ? -7.742 12.102 21.578 1 88.88 405 ALA A C 1
ATOM 3084 O O . ALA A 1 405 ? -7.414 12.102 22.766 1 88.88 405 ALA A O 1
ATOM 3085 N N . MET A 1 406 ? -8.297 13.094 21.031 1 87.62 406 MET A N 1
ATOM 3086 C CA . MET A 1 406 ? -8.641 14.289 21.797 1 87.62 406 MET A CA 1
ATOM 3087 C C . MET A 1 406 ? -9.711 13.977 22.844 1 87.62 406 MET A C 1
ATOM 3089 O O . MET A 1 406 ? -9.617 14.438 23.984 1 87.62 406 MET A O 1
ATOM 3093 N N . ILE A 1 407 ? -10.633 13.219 22.422 1 85.31 407 ILE A N 1
ATOM 3094 C CA . ILE A 1 407 ? -11.703 12.828 23.328 1 85.31 407 ILE A CA 1
ATOM 3095 C C . ILE A 1 407 ? -11.133 11.992 24.469 1 85.31 407 ILE A C 1
ATOM 3097 O O . ILE A 1 407 ? -11.438 12.227 25.641 1 85.31 407 ILE A O 1
ATOM 3101 N N . GLU A 1 408 ? -10.312 11.102 24.094 1 85.56 408 GLU A N 1
ATOM 3102 C CA . GLU A 1 408 ? -9.648 10.266 25.094 1 85.56 408 GLU A CA 1
ATOM 3103 C C . GLU A 1 408 ? -8.75 11.094 26 1 85.56 408 GLU A C 1
ATOM 3105 O O . GLU A 1 408 ? -8.516 10.734 27.156 1 85.56 408 GLU A O 1
ATOM 3110 N N . GLY A 1 409 ? -8.297 12.188 25.438 1 82.62 409 GLY A N 1
ATOM 3111 C CA . GLY A 1 409 ? -7.414 13.078 26.172 1 82.62 409 GLY A CA 1
ATOM 3112 C C . GLY A 1 409 ? -8.156 14.008 27.109 1 82.62 409 GLY A C 1
ATOM 3113 O O . GLY A 1 409 ? -7.543 14.773 27.844 1 82.62 409 GLY A O 1
ATOM 3114 N N . GLY A 1 410 ? -9.555 13.914 27.078 1 81.75 410 GLY A N 1
ATOM 3115 C CA . GLY A 1 410 ? -10.336 14.672 28.047 1 81.75 410 GLY A CA 1
ATOM 3116 C C . GLY A 1 410 ? -11.086 15.836 27.422 1 81.75 410 GLY A C 1
ATOM 3117 O O . GLY A 1 410 ? -11.688 16.641 28.125 1 81.75 410 GLY A O 1
ATOM 3118 N N . ALA A 1 411 ? -10.984 15.938 26.141 1 79.06 411 ALA A N 1
ATOM 3119 C CA . ALA A 1 411 ? -11.789 16.969 25.484 1 79.06 411 ALA A CA 1
ATOM 3120 C C . ALA A 1 411 ? -13.281 16.734 25.75 1 79.06 411 ALA A C 1
ATOM 3122 O O . ALA A 1 411 ? -13.711 15.602 25.953 1 79.06 411 ALA A O 1
ATOM 3123 N N . ALA A 1 412 ? -13.984 17.797 25.812 1 76.62 412 ALA A N 1
ATOM 3124 C CA . ALA A 1 412 ? -15.43 17.703 26 1 76.62 412 ALA A CA 1
ATOM 3125 C C . ALA A 1 412 ? -16.094 16.969 24.828 1 76.62 412 ALA A C 1
ATOM 3127 O O . ALA A 1 412 ? -15.68 17.125 23.672 1 76.62 412 ALA A O 1
ATOM 3128 N N . PRO A 1 413 ? -17 16.188 25.172 1 77.5 413 PRO A N 1
ATOM 3129 C CA . PRO A 1 413 ? -17.703 15.492 24.094 1 77.5 413 PRO A CA 1
ATOM 3130 C C . PRO A 1 413 ? -18.406 16.453 23.141 1 77.5 413 PRO A C 1
ATOM 3132 O O . PRO A 1 413 ? -18.938 17.484 23.562 1 77.5 413 PRO A O 1
ATOM 3135 N N . PHE A 1 414 ? -18.406 16.172 21.906 1 82.38 414 PHE A N 1
ATOM 3136 C CA . PHE A 1 414 ? -19.141 17 20.953 1 82.38 414 PHE A CA 1
ATOM 3137 C C . PHE A 1 414 ? -19.906 16.125 19.953 1 82.38 414 PHE A C 1
ATOM 3139 O O . PHE A 1 414 ? -19.438 15.039 19.594 1 82.38 414 PHE A O 1
ATOM 3146 N N . ASP A 1 415 ? -21.062 16.688 19.578 1 86.19 415 ASP A N 1
ATOM 3147 C CA . ASP A 1 415 ? -21.938 15.977 18.641 1 86.19 415 ASP A CA 1
ATOM 3148 C C . ASP A 1 415 ? -21.828 16.547 17.234 1 86.19 415 ASP A C 1
ATOM 3150 O O . ASP A 1 415 ? -22.266 15.938 16.266 1 86.19 415 ASP A O 1
ATOM 3154 N N . THR A 1 416 ? -21.234 17.766 17.188 1 94.31 416 THR A N 1
ATOM 3155 C CA . THR A 1 416 ? -21.078 18.453 15.914 1 94.31 416 THR A CA 1
ATOM 3156 C C . THR A 1 416 ? -19.625 18.828 15.664 1 94.31 416 THR A C 1
ATOM 3158 O O . THR A 1 416 ? -18.922 19.25 16.594 1 94.31 416 THR A O 1
ATOM 3161 N N . VAL A 1 417 ? -19.203 18.609 14.453 1 95.62 417 VAL A N 1
ATOM 3162 C CA . VAL A 1 417 ? -17.859 19 14.055 1 95.62 417 VAL A CA 1
ATOM 3163 C C . VAL A 1 417 ? -17.938 19.984 12.883 1 95.62 417 VAL A C 1
ATOM 3165 O O . VAL A 1 417 ? -18.578 19.703 11.875 1 95.62 417 VAL A O 1
ATOM 3168 N N . ARG A 1 418 ? -17.344 21.078 13.031 1 95.81 418 ARG A N 1
ATOM 3169 C CA . ARG A 1 418 ? -17.297 22.047 11.938 1 95.81 418 ARG A CA 1
ATOM 3170 C C . ARG A 1 418 ? -16.078 21.797 11.039 1 95.81 418 ARG A C 1
ATOM 3172 O O . ARG A 1 418 ? -14.969 21.594 11.531 1 95.81 418 ARG A O 1
ATOM 3179 N N . LEU A 1 419 ? -16.344 21.781 9.758 1 94.69 419 LEU A N 1
ATOM 3180 C CA . LEU A 1 419 ? -15.328 21.438 8.758 1 94.69 419 LEU A CA 1
ATOM 3181 C C . LEU A 1 419 ? -14.891 22.672 7.984 1 94.69 419 LEU A C 1
ATOM 3183 O O . LEU A 1 419 ? -15.719 23.531 7.652 1 94.69 419 LEU A O 1
ATOM 3187 N N . THR A 1 420 ? -13.578 22.75 7.738 1 90.5 420 THR A N 1
ATOM 3188 C CA . THR A 1 420 ? -13.016 23.766 6.863 1 90.5 420 THR A CA 1
ATOM 3189 C C . THR A 1 420 ? -11.797 23.219 6.117 1 90.5 420 THR A C 1
ATOM 3191 O O . THR A 1 420 ? -11.383 22.094 6.344 1 90.5 420 THR A O 1
ATOM 3194 N N . GLY A 1 421 ? -11.32 24.047 5.113 1 86.44 421 GLY A N 1
ATOM 3195 C CA . GLY A 1 421 ? -10.148 23.641 4.355 1 86.44 421 GLY A CA 1
ATOM 3196 C C . GLY A 1 421 ? -10.484 23.188 2.947 1 86.44 421 GLY A C 1
ATOM 3197 O O . GLY A 1 421 ? -11.648 22.953 2.619 1 86.44 421 GLY A O 1
ATOM 3198 N N . GLY A 1 422 ? -9.492 22.938 2.229 1 82.75 422 GLY A N 1
ATOM 3199 C CA . GLY A 1 422 ? -9.617 22.688 0.801 1 82.75 422 GLY A CA 1
ATOM 3200 C C . GLY A 1 422 ? -10.367 21.406 0.487 1 82.75 422 GLY A C 1
ATOM 3201 O O . GLY A 1 422 ? -11.18 21.359 -0.445 1 82.75 422 GLY A O 1
ATOM 3202 N N . ILE A 1 423 ? -10.141 20.312 1.219 1 87.62 423 ILE A N 1
ATOM 3203 C CA . ILE A 1 423 ? -10.758 19.031 0.852 1 87.62 423 ILE A CA 1
ATOM 3204 C C . ILE A 1 423 ? -12.25 19.078 1.18 1 87.62 423 ILE A C 1
ATOM 3206 O O . ILE A 1 423 ? -13.055 18.406 0.53 1 87.62 423 ILE A O 1
ATOM 3210 N N . PHE A 1 424 ? -12.688 19.953 2.064 1 90.5 424 PHE A N 1
ATOM 3211 C CA . PHE A 1 424 ? -14.086 19.984 2.486 1 90.5 424 PHE A CA 1
ATOM 3212 C C . PHE A 1 424 ? -14.883 20.984 1.641 1 90.5 424 PHE A C 1
ATOM 3214 O O . PHE A 1 424 ? -16 21.344 1.991 1 90.5 424 PHE A O 1
ATOM 3221 N N . ARG A 1 425 ? -14.289 21.406 0.614 1 85.31 425 ARG A N 1
ATOM 3222 C CA . ARG A 1 425 ? -15.055 22.094 -0.415 1 85.31 425 ARG A CA 1
ATOM 3223 C C . ARG A 1 425 ? -15.898 21.109 -1.223 1 85.31 425 ARG A C 1
ATOM 3225 O O . ARG A 1 425 ? -16.891 21.5 -1.845 1 85.31 425 ARG A O 1
ATOM 3232 N N . SER A 1 426 ? -15.43 19.906 -1.199 1 89.69 426 SER A N 1
ATOM 3233 C CA . SER A 1 426 ? -16.125 18.828 -1.9 1 89.69 426 SER A CA 1
ATOM 3234 C C . SER A 1 426 ? -17.234 18.234 -1.039 1 89.69 426 SER A C 1
ATOM 3236 O O . SER A 1 426 ? -17 17.844 0.109 1 89.69 426 SER A O 1
ATOM 3238 N N . GLU A 1 427 ? -18.391 18.125 -1.625 1 92.62 427 GLU A N 1
ATOM 3239 C CA . GLU A 1 427 ? -19.516 17.547 -0.904 1 92.62 427 GLU A CA 1
ATOM 3240 C C . GLU A 1 427 ? -19.266 16.094 -0.548 1 92.62 427 GLU A C 1
ATOM 3242 O O . GLU A 1 427 ? -19.688 15.625 0.509 1 92.62 427 GLU A O 1
ATOM 3247 N N . VAL A 1 428 ? -18.594 15.422 -1.406 1 93.69 428 VAL A N 1
ATOM 3248 C CA . VAL A 1 428 ? -18.312 14.008 -1.194 1 93.69 428 VAL A CA 1
ATOM 3249 C C . VAL A 1 428 ? -17.406 13.836 0.031 1 93.69 428 VAL A C 1
ATOM 3251 O O . VAL A 1 428 ? -17.672 12.977 0.877 1 93.69 428 VAL A O 1
ATOM 3254 N N . TRP A 1 429 ? -16.391 14.664 0.139 1 95.12 429 TRP A N 1
ATOM 3255 C CA . TRP A 1 429 ? -15.492 14.633 1.289 1 95.12 429 TRP A CA 1
ATOM 3256 C C . TRP A 1 429 ? -16.25 14.93 2.578 1 95.12 429 TRP A C 1
ATOM 3258 O O . TRP A 1 429 ? -16.031 14.281 3.602 1 95.12 429 TRP A O 1
ATOM 3268 N N . CYS A 1 430 ? -17.109 15.898 2.512 1 96.19 430 CYS A N 1
ATOM 3269 C CA . CYS A 1 430 ? -17.859 16.328 3.688 1 96.19 430 CYS A CA 1
ATOM 3270 C C . CYS A 1 430 ? -18.766 15.203 4.191 1 96.19 430 CYS A C 1
ATOM 3272 O O . CYS A 1 430 ? -18.781 14.891 5.383 1 96.19 430 CYS A O 1
ATOM 3274 N N . GLN A 1 431 ? -19.531 14.656 3.281 1 96.69 431 GLN A N 1
ATOM 3275 C CA . GLN A 1 431 ? -20.422 13.562 3.662 1 96.69 431 GLN A CA 1
ATOM 3276 C C . GLN A 1 431 ? -19.625 12.375 4.191 1 96.69 431 GLN A C 1
ATOM 3278 O O . GLN A 1 431 ? -20 11.766 5.195 1 96.69 431 GLN A O 1
ATOM 3283 N N . MET A 1 432 ? -18.578 12.062 3.535 1 97 432 MET A N 1
ATOM 3284 C CA . MET A 1 432 ? -17.734 10.953 3.949 1 97 432 MET A CA 1
ATOM 3285 C C . MET A 1 432 ? -17.219 11.156 5.371 1 97 432 MET A C 1
ATOM 3287 O O . MET A 1 432 ? -17.234 10.227 6.18 1 97 432 MET A O 1
ATOM 3291 N N . GLN A 1 433 ? -16.75 12.375 5.648 1 97.5 433 GLN A N 1
ATOM 3292 C CA . GLN A 1 433 ? -16.219 12.656 6.98 1 97.5 433 GLN A CA 1
ATOM 3293 C C . GLN A 1 433 ? -17.328 12.562 8.039 1 97.5 433 GLN A C 1
ATOM 3295 O O . GLN A 1 433 ? -17.094 12.062 9.141 1 97.5 433 GLN A O 1
ATOM 3300 N N . ALA A 1 434 ? -18.484 13.039 7.723 1 98 434 ALA A N 1
ATOM 3301 C CA . ALA A 1 434 ? -19.625 12.906 8.633 1 98 434 ALA A CA 1
ATOM 3302 C C . ALA A 1 434 ? -19.938 11.438 8.914 1 98 434 ALA A C 1
ATOM 3304 O O . ALA A 1 434 ? -20.172 11.062 10.062 1 98 434 ALA A O 1
ATOM 3305 N N . ASP A 1 435 ? -19.953 10.68 7.879 1 98.25 435 ASP A N 1
ATOM 3306 C CA . ASP A 1 435 ? -20.219 9.25 8.023 1 98.25 435 ASP A CA 1
ATOM 3307 C C . ASP A 1 435 ? -19.156 8.586 8.891 1 98.25 435 ASP A C 1
ATOM 3309 O O . ASP A 1 435 ? -19.469 7.742 9.734 1 98.25 435 ASP A O 1
ATOM 3313 N N . ILE A 1 436 ? -17.922 8.953 8.664 1 98.06 436 ILE A N 1
ATOM 3314 C CA . ILE A 1 436 ? -16.812 8.328 9.359 1 98.06 436 ILE A CA 1
ATOM 3315 C C . ILE A 1 436 ? -16.797 8.781 10.82 1 98.06 436 ILE A C 1
ATOM 3317 O O . ILE A 1 436 ? -16.516 7.98 11.719 1 98.06 436 ILE A O 1
ATOM 3321 N N . PHE A 1 437 ? -17.125 10.031 11.039 1 96.44 437 PHE A N 1
ATOM 3322 C CA . PHE A 1 437 ? -17.219 10.539 12.406 1 96.44 437 PHE A CA 1
ATOM 3323 C C . PHE A 1 437 ? -18.438 9.953 13.109 1 96.44 437 PHE A C 1
ATOM 3325 O O . PHE A 1 437 ? -18.438 9.812 14.336 1 96.44 437 PHE A O 1
ATOM 3332 N N . ASN A 1 438 ? -19.406 9.648 12.32 1 96.19 438 ASN A N 1
ATOM 3333 C CA . ASN A 1 438 ? -20.734 9.359 12.844 1 96.19 438 ASN A CA 1
ATOM 3334 C C . ASN A 1 438 ? -2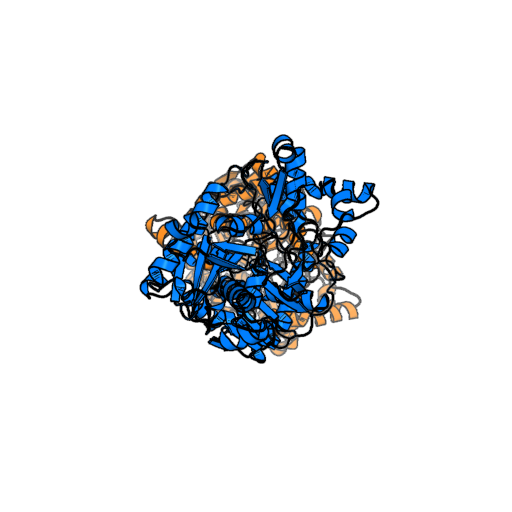1.25 10.492 13.719 1 96.19 438 ASN A C 1
ATOM 3336 O O . ASN A 1 438 ? -21.672 10.266 14.859 1 96.19 438 ASN A O 1
ATOM 3340 N N . ARG A 1 439 ? -21.094 11.711 13.25 1 95.69 439 ARG A N 1
ATOM 3341 C CA . ARG A 1 439 ? -21.516 12.961 13.859 1 95.69 439 ARG A CA 1
ATOM 3342 C C . ARG A 1 439 ? -21.984 13.961 12.805 1 95.69 439 ARG A C 1
ATOM 3344 O O . ARG A 1 439 ? -21.578 13.867 11.641 1 95.69 439 ARG A O 1
ATOM 3351 N N . THR A 1 440 ? -22.766 14.867 13.242 1 97.12 440 THR A N 1
ATOM 3352 C CA . THR A 1 440 ? -23.141 15.969 12.367 1 97.12 440 THR A CA 1
ATOM 3353 C C . THR A 1 440 ? -21.938 16.828 12.023 1 97.12 440 THR A C 1
ATOM 3355 O O . THR A 1 440 ? -21.141 17.172 12.898 1 97.12 440 THR A O 1
ATOM 3358 N N . CYS A 1 441 ? -21.781 17.125 10.711 1 97.44 441 CYS A N 1
ATOM 3359 C CA . CYS A 1 441 ? -20.719 18.031 10.266 1 97.44 441 CYS A CA 1
ATOM 3360 C C . CYS A 1 441 ? -21.297 19.281 9.617 1 97.44 441 CYS A C 1
ATOM 3362 O O . CYS A 1 441 ? -22.25 19.188 8.836 1 97.44 441 CYS A O 1
ATOM 3364 N N . GLU A 1 442 ? -20.797 20.391 10.023 1 97.06 442 GLU A N 1
ATOM 3365 C CA . GLU A 1 442 ? -21.172 21.672 9.438 1 97.06 442 GLU A CA 1
ATOM 3366 C C . GLU A 1 442 ? -20.016 22.312 8.688 1 97.06 442 GLU A C 1
ATOM 3368 O O . GLU A 1 442 ? -18.906 22.422 9.227 1 97.06 442 GLU A O 1
ATOM 3373 N N . VAL A 1 443 ? -20.281 22.672 7.484 1 95.5 443 VAL A N 1
ATOM 3374 C CA . VAL A 1 443 ? -19.266 23.391 6.727 1 95.5 443 VAL A CA 1
ATOM 3375 C C . VAL A 1 443 ? -19.469 24.906 6.875 1 95.5 443 VAL A C 1
ATOM 3377 O O . VAL A 1 443 ? -20.562 25.406 6.621 1 95.5 443 VAL A O 1
ATOM 3380 N N . VAL A 1 444 ? -18.438 25.516 7.25 1 93.44 444 VAL A N 1
ATOM 3381 C CA . VAL A 1 444 ? -18.516 26.953 7.422 1 93.44 444 VAL A CA 1
ATOM 3382 C C . VAL A 1 444 ? -18.406 27.641 6.066 1 93.44 444 VAL A C 1
ATOM 3384 O O . VAL A 1 444 ? -17.703 27.156 5.176 1 93.44 444 VAL A O 1
ATOM 3387 N N . ALA A 1 445 ? -19.031 28.734 5.902 1 90.19 445 ALA A N 1
ATOM 3388 C CA . ALA A 1 445 ? -19.156 29.438 4.625 1 90.19 445 ALA A CA 1
ATOM 3389 C C . ALA A 1 445 ? -17.844 30.141 4.258 1 90.19 445 ALA A C 1
ATOM 3391 O O . ALA A 1 445 ? -17.516 30.25 3.076 1 90.19 445 ALA A O 1
ATOM 3392 N N . VAL A 1 446 ? -17.156 30.547 5.223 1 85.94 446 VAL A N 1
ATOM 3393 C CA . VAL A 1 446 ? -15.961 31.328 4.965 1 85.94 446 VAL A CA 1
ATOM 3394 C C . VAL A 1 446 ? -14.852 30.438 4.434 1 85.94 446 VAL A C 1
ATOM 3396 O O . VAL A 1 446 ? -14.656 29.312 4.926 1 85.94 446 VAL A O 1
ATOM 3399 N N . GLU A 1 447 ? -14.172 30.875 3.502 1 80.06 447 GLU A N 1
ATOM 3400 C CA . GLU A 1 447 ? -13.055 30.141 2.93 1 80.06 447 GLU A CA 1
ATOM 3401 C C . GLU A 1 447 ? -11.766 30.375 3.715 1 80.06 447 GLU A C 1
ATOM 3403 O O . GLU A 1 447 ? -10.922 29.484 3.828 1 80.06 447 GLU A O 1
ATOM 3408 N N . GLU A 1 448 ? -11.68 31.594 4.176 1 87.06 448 GLU A N 1
ATOM 3409 C CA . GLU A 1 448 ? -10.508 31.984 4.945 1 87.06 448 GLU A CA 1
ATOM 3410 C C . GLU A 1 448 ? -10.82 32.062 6.438 1 87.06 448 GLU A C 1
ATOM 3412 O O . GLU A 1 448 ? -10.836 33.125 7.02 1 87.06 448 GLU A O 1
ATOM 3417 N N . ALA A 1 449 ? -10.852 30.891 7.02 1 91.38 449 ALA A N 1
ATOM 3418 C CA . ALA A 1 449 ? -11.297 30.797 8.406 1 91.38 449 ALA A CA 1
ATOM 3419 C C . ALA A 1 449 ? -10.297 31.438 9.359 1 91.38 449 ALA A C 1
ATOM 3421 O O . ALA A 1 449 ? -10.672 32.031 10.367 1 91.38 449 ALA A O 1
ATOM 3422 N N . THR A 1 450 ? -9.055 31.312 9.07 1 93.75 450 THR A N 1
ATOM 3423 C CA . THR A 1 450 ? -8.039 31.875 9.945 1 93.75 450 THR A CA 1
ATOM 3424 C C . THR A 1 450 ? -8.125 33.406 9.961 1 93.75 450 THR A C 1
ATOM 3426 O O . THR A 1 450 ? -8.062 34 11.031 1 93.75 450 THR A O 1
ATOM 3429 N N . SER A 1 451 ? -8.359 33.969 8.797 1 96.81 451 SER A N 1
ATOM 3430 C CA . SER A 1 451 ? -8.508 35.438 8.727 1 96.81 451 SER A CA 1
ATOM 3431 C C . SER A 1 451 ? -9.781 35.875 9.438 1 96.81 451 SER A C 1
ATOM 3433 O O . SER A 1 451 ? -9.797 36.938 10.078 1 96.81 451 SER A O 1
ATOM 3435 N N . LEU A 1 452 ? -10.75 35.125 9.273 1 97.62 452 LEU A N 1
ATOM 3436 C CA . LEU A 1 452 ? -11.984 35.469 9.953 1 97.62 452 LEU A CA 1
ATOM 3437 C C . LEU A 1 452 ? -11.812 35.406 11.469 1 97.62 452 LEU A C 1
ATOM 3439 O O . LEU A 1 452 ? -12.352 36.25 12.188 1 97.62 452 LEU A O 1
ATOM 3443 N N . GLY A 1 453 ? -11.148 34.375 11.898 1 97.75 453 GLY A N 1
ATOM 3444 C CA . GLY A 1 453 ? -10.836 34.312 13.32 1 97.75 453 GLY A CA 1
ATOM 3445 C C . GLY A 1 453 ? -10.133 35.531 13.836 1 97.75 453 GLY A C 1
ATOM 3446 O O . GLY A 1 453 ? -10.477 36.062 14.898 1 97.75 453 GLY A O 1
ATOM 3447 N N . CYS A 1 454 ? -9.18 36 13.125 1 98.31 454 CYS A N 1
ATOM 3448 C CA . CYS A 1 454 ? -8.477 37.219 13.484 1 98.31 454 CYS A CA 1
ATOM 3449 C C . CYS A 1 454 ? -9.43 38.406 13.508 1 98.31 454 CYS A C 1
ATOM 3451 O O . CYS A 1 454 ? -9.383 39.25 14.43 1 98.31 454 CYS A O 1
ATOM 3453 N N . ALA A 1 455 ? -10.266 38.469 12.516 1 98.5 455 ALA A N 1
ATOM 3454 C CA . ALA A 1 455 ? -11.227 39.562 12.43 1 98.5 455 ALA A CA 1
ATOM 3455 C C . ALA A 1 455 ? -12.172 39.562 13.625 1 98.5 455 ALA A C 1
ATOM 3457 O O . ALA A 1 455 ? -12.547 40.625 14.141 1 98.5 455 ALA A O 1
ATOM 3458 N N . MET A 1 456 ? -12.562 38.438 14 1 98.56 456 MET A N 1
ATOM 3459 C CA . MET A 1 456 ? -13.43 38.281 15.164 1 98.56 456 MET A CA 1
ATOM 3460 C C . MET A 1 456 ? -12.727 38.781 16.422 1 98.56 456 MET A C 1
ATOM 3462 O O . MET A 1 456 ? -13.32 39.5 17.25 1 98.56 456 MET A O 1
ATOM 3466 N N . ILE A 1 457 ? -11.516 38.406 16.562 1 98.44 457 ILE A N 1
ATOM 3467 C CA . ILE A 1 457 ? -10.727 38.844 17.703 1 98.44 457 ILE A CA 1
ATOM 3468 C C . ILE A 1 457 ? -10.586 40.375 17.672 1 98.44 457 ILE A C 1
ATOM 3470 O O . ILE A 1 457 ? -10.703 41.031 18.703 1 98.44 457 ILE A O 1
ATOM 3474 N N . ALA A 1 458 ? -10.344 40.875 16.5 1 98.69 458 ALA A N 1
ATOM 3475 C CA . ALA A 1 458 ? -10.25 42.344 16.312 1 98.69 458 ALA A CA 1
ATOM 3476 C C . ALA A 1 458 ? -11.555 43.031 16.719 1 98.69 458 ALA A C 1
ATOM 3478 O O . ALA A 1 458 ? -11.547 44.062 17.359 1 98.69 458 ALA A O 1
ATOM 3479 N N . ALA A 1 459 ? -12.625 42.469 16.297 1 98.62 459 ALA A N 1
ATOM 3480 C CA . ALA A 1 459 ? -13.93 43.031 16.594 1 98.62 459 ALA A CA 1
ATOM 3481 C C . ALA A 1 459 ? -14.188 43.062 18.094 1 98.62 459 ALA A C 1
ATOM 3483 O O . ALA A 1 459 ? -14.727 44.031 18.625 1 98.62 459 ALA A O 1
ATOM 3484 N N . VAL A 1 460 ? -13.859 42.031 18.75 1 98.25 460 VAL A N 1
ATOM 3485 C CA . VAL A 1 460 ? -14.023 41.969 20.203 1 98.25 460 VAL A CA 1
ATOM 3486 C C . VAL A 1 460 ? -13.086 42.969 20.875 1 98.25 460 VAL A C 1
ATOM 3488 O O . VAL A 1 460 ? -13.508 43.75 21.75 1 98.25 460 VAL A O 1
ATOM 3491 N N . GLY A 1 461 ? -11.828 42.969 20.484 1 98 461 GLY A N 1
ATOM 3492 C CA . GLY A 1 461 ? -10.852 43.906 21.047 1 98 461 GLY A CA 1
ATOM 3493 C C . GLY A 1 461 ? -11.188 45.344 20.828 1 98 461 GLY A C 1
ATOM 3494 O O . GLY A 1 461 ? -10.852 46.219 21.656 1 98 461 GLY A O 1
ATOM 3495 N N . ALA A 1 462 ? -11.844 45.625 19.75 1 97.75 462 ALA A N 1
ATOM 3496 C CA . ALA A 1 462 ? -12.234 47 19.406 1 97.75 462 ALA A CA 1
ATOM 3497 C C . ALA A 1 462 ? -13.547 47.375 20.078 1 97.75 462 ALA A C 1
ATOM 3499 O O . ALA A 1 462 ? -14.008 48.5 19.953 1 97.75 462 ALA A O 1
ATOM 3500 N N . GLY A 1 463 ? -14.148 46.438 20.672 1 97.19 463 GLY A N 1
ATOM 3501 C CA . GLY A 1 463 ? -15.359 46.688 21.422 1 97.19 463 GLY A CA 1
ATOM 3502 C C . GLY A 1 463 ? -16.625 46.594 20.594 1 97.19 463 GLY A C 1
ATOM 3503 O O . GLY A 1 463 ? -17.688 47.062 21.016 1 97.19 463 GLY A O 1
ATOM 3504 N N . ILE A 1 464 ? -16.516 46.125 19.422 1 97.88 464 ILE A N 1
ATOM 3505 C CA . ILE A 1 464 ? -17.688 45.969 18.562 1 97.88 464 ILE A CA 1
ATOM 3506 C C . ILE A 1 464 ? -18.578 44.844 19.125 1 97.88 464 ILE A C 1
ATOM 3508 O O . ILE A 1 464 ? -19.797 45 19.172 1 97.88 464 ILE A O 1
ATOM 3512 N N . TYR A 1 465 ? -17.984 43.75 19.531 1 97.94 465 TYR A N 1
ATOM 3513 C CA . TYR A 1 465 ? -18.672 42.625 20.188 1 97.94 465 TYR A CA 1
ATOM 3514 C C . TYR A 1 465 ? -18.141 42.438 21.594 1 97.94 465 TYR A C 1
ATOM 3516 O O . TYR A 1 465 ? -16.969 42.688 21.875 1 97.94 465 TYR A O 1
ATOM 3524 N N . LYS A 1 466 ? -18.984 41.906 22.453 1 97.19 466 LYS A N 1
ATOM 3525 C CA . LYS A 1 466 ? -18.641 41.75 23.875 1 97.19 466 LYS A CA 1
ATOM 3526 C C . LYS A 1 466 ? -17.641 40.594 24.062 1 97.19 466 LYS A C 1
ATOM 3528 O O . LYS A 1 466 ? -16.797 40.656 24.969 1 97.19 466 LYS A O 1
ATOM 3533 N N . ASP A 1 467 ? -17.859 39.594 23.328 1 96.88 467 ASP A N 1
ATOM 3534 C CA . ASP A 1 467 ? -17 38.406 23.422 1 96.88 467 ASP A CA 1
ATOM 3535 C C . ASP A 1 467 ? -17.031 37.594 22.125 1 96.88 467 ASP A C 1
ATOM 3537 O O . ASP A 1 467 ? -17.672 38 21.156 1 96.88 467 ASP A O 1
ATOM 3541 N N . LEU A 1 468 ? -16.281 36.562 22.156 1 97.19 468 LEU A N 1
ATOM 3542 C CA . LEU A 1 468 ? -16.156 35.75 20.953 1 97.19 468 LEU A CA 1
ATOM 3543 C C . LEU A 1 468 ? -17.469 35.062 20.625 1 97.19 468 LEU A C 1
ATOM 3545 O O . LEU A 1 468 ? -17.766 34.812 19.453 1 97.19 468 LEU A O 1
ATOM 3549 N N . GLU A 1 469 ? -18.25 34.719 21.562 1 96.19 469 GLU A N 1
ATOM 3550 C CA . GLU A 1 469 ? -19.547 34.094 21.312 1 96.19 469 GLU A CA 1
ATOM 3551 C C . GLU A 1 469 ? -20.469 35.031 20.516 1 96.19 469 GLU A C 1
ATOM 3553 O O . GLU A 1 469 ? -21.156 34.594 19.594 1 96.19 469 GLU A O 1
ATOM 3558 N N . GLU A 1 470 ? -20.484 36.25 20.984 1 97.5 470 GLU A N 1
ATOM 3559 C CA . GLU A 1 470 ? -21.281 37.219 20.234 1 97.5 470 GLU A CA 1
ATOM 3560 C C . GLU A 1 470 ? -20.75 37.406 18.828 1 97.5 470 GLU A C 1
ATOM 3562 O O . GLU A 1 470 ? -21.531 37.5 17.859 1 97.5 470 GLU A O 1
ATOM 3567 N N . ALA A 1 471 ? -19.469 37.531 18.688 1 98 471 ALA A N 1
ATOM 3568 C CA . ALA A 1 471 ? -18.859 37.656 17.375 1 98 471 ALA A CA 1
ATOM 3569 C C . ALA A 1 471 ? -19.25 36.5 16.469 1 98 471 ALA A C 1
ATOM 3571 O O . ALA A 1 471 ? -19.547 36.688 15.289 1 98 471 ALA A O 1
ATOM 3572 N N . GLU A 1 472 ? -19.203 35.281 17.031 1 96.94 472 GLU A N 1
ATOM 3573 C CA . GLU A 1 472 ? -19.547 34.094 16.281 1 96.94 472 GLU A CA 1
ATOM 3574 C C . GLU A 1 472 ? -20.969 34.156 15.742 1 96.94 472 GLU A C 1
ATOM 3576 O O . GLU A 1 472 ? -21.219 33.812 14.578 1 96.94 472 GLU A O 1
ATOM 3581 N N . LYS A 1 473 ? -21.891 34.562 16.531 1 96.44 473 LYS A N 1
ATOM 3582 C CA . LYS A 1 473 ? -23.297 34.656 16.141 1 96.44 473 LYS A CA 1
ATOM 3583 C C . LYS A 1 473 ? -23.484 35.562 14.938 1 96.44 473 LYS A C 1
ATOM 3585 O O . LYS A 1 473 ? -24.375 35.344 14.109 1 96.44 473 LYS A O 1
ATOM 3590 N N . HIS A 1 474 ? -22.656 36.5 14.844 1 97.44 474 HIS A N 1
ATOM 3591 C CA . HIS A 1 474 ? -22.859 37.5 13.812 1 97.44 474 HIS A CA 1
ATOM 3592 C C . HIS A 1 474 ? -22 37.219 12.586 1 97.44 474 HIS A C 1
ATOM 3594 O O . HIS A 1 474 ? -22.422 37.469 11.453 1 97.44 474 HIS A O 1
ATOM 3600 N N . MET A 1 475 ? -20.844 36.656 12.797 1 97.88 475 MET A N 1
ATOM 3601 C CA . MET A 1 475 ? -19.844 36.688 11.727 1 97.88 475 MET A CA 1
ATOM 3602 C C . MET A 1 475 ? -19.672 35.312 11.094 1 97.88 475 MET A C 1
ATOM 3604 O O . MET A 1 475 ? -19.188 35.188 9.977 1 97.88 475 MET A O 1
ATOM 3608 N N . VAL A 1 476 ? -19.969 34.25 11.844 1 96.94 476 VAL A N 1
ATOM 3609 C CA . VAL A 1 476 ? -19.797 32.906 11.32 1 96.94 476 VAL A CA 1
ATOM 3610 C C . VAL A 1 476 ? -21.094 32.406 10.703 1 96.94 476 VAL A C 1
ATOM 3612 O O . VAL A 1 476 ? -22.156 32.469 11.328 1 96.94 476 VAL A O 1
ATOM 3615 N N . LYS A 1 477 ? -20.984 31.969 9.477 1 95.75 477 LYS A N 1
ATOM 3616 C CA . LYS A 1 477 ? -22.125 31.422 8.758 1 95.75 477 LYS A CA 1
ATOM 3617 C C . LYS A 1 477 ? -21.891 29.969 8.344 1 95.75 477 LYS A C 1
ATOM 3619 O O . LYS A 1 477 ? -20.766 29.609 7.965 1 95.75 477 LYS A O 1
ATOM 3624 N N . ILE A 1 478 ? -22.922 29.188 8.469 1 95.12 478 ILE A N 1
ATOM 3625 C CA . ILE A 1 478 ? -22.859 27.781 8.062 1 95.12 478 ILE A CA 1
ATOM 3626 C C . ILE A 1 478 ? -23.344 27.641 6.625 1 95.12 478 ILE A C 1
ATOM 3628 O O . ILE A 1 478 ? -24.453 28.094 6.293 1 95.12 478 ILE A O 1
ATOM 3632 N N . LYS A 1 479 ? -22.562 27.047 5.84 1 94.81 479 LYS A N 1
ATOM 3633 C CA . LYS A 1 479 ? -22.891 26.859 4.434 1 94.81 479 LYS A CA 1
ATOM 3634 C C . LYS A 1 479 ? -23.781 25.641 4.242 1 94.81 479 LYS A C 1
ATOM 3636 O O . LYS A 1 479 ? -24.766 25.688 3.488 1 94.81 479 LYS A O 1
ATOM 3641 N N . LYS A 1 480 ? -23.422 24.547 4.824 1 96.25 480 LYS A N 1
ATOM 3642 C CA . LYS A 1 480 ? -24.156 23.297 4.633 1 96.25 480 LYS A CA 1
ATOM 3643 C C . LYS A 1 480 ? -23.938 22.344 5.812 1 96.25 480 LYS A C 1
ATOM 3645 O O . LYS A 1 480 ? -22.891 22.391 6.469 1 96.25 480 LYS A O 1
ATOM 3650 N N . ILE A 1 481 ? -24.969 21.562 6.105 1 97.44 481 ILE A N 1
ATOM 3651 C CA . ILE A 1 481 ? -24.938 20.562 7.168 1 97.44 481 ILE A CA 1
ATOM 3652 C C . ILE A 1 481 ? -24.984 19.156 6.562 1 97.44 481 ILE A C 1
ATOM 3654 O O . ILE A 1 481 ? -25.766 18.906 5.637 1 97.44 481 ILE A O 1
ATOM 3658 N N . TYR A 1 482 ? -24.141 18.297 7.031 1 97.69 482 TYR A N 1
ATOM 3659 C CA . TYR A 1 482 ? -24.109 16.906 6.605 1 97.69 482 TYR A CA 1
ATOM 3660 C C . TYR A 1 482 ? -24.391 15.969 7.781 1 97.69 482 TYR A C 1
ATOM 3662 O O . TYR A 1 482 ? -23.656 15.977 8.773 1 97.69 482 TYR A O 1
ATOM 3670 N N . GLU A 1 483 ? -25.391 15.211 7.652 1 98.12 483 GLU A N 1
ATOM 3671 C CA . GLU A 1 483 ? -25.703 14.18 8.641 1 98.12 483 GLU A CA 1
ATOM 3672 C C . GLU A 1 483 ? -25.141 12.828 8.234 1 98.12 483 GLU A C 1
ATOM 3674 O O . GLU A 1 483 ? -25.141 12.477 7.055 1 98.12 483 GLU A O 1
ATOM 3679 N N . PRO A 1 484 ? -24.688 12.094 9.227 1 97.75 484 PRO A N 1
ATOM 3680 C CA . PRO A 1 484 ? -24.172 10.766 8.875 1 97.75 484 PRO A CA 1
ATOM 3681 C C . PRO A 1 484 ? -25.25 9.867 8.266 1 97.75 484 PRO A C 1
ATOM 3683 O O . PRO A 1 484 ? -26.406 9.891 8.703 1 97.75 484 PRO A O 1
ATOM 3686 N N . ILE A 1 485 ? -24.891 9.188 7.254 1 97.56 485 ILE A N 1
ATOM 3687 C CA . ILE A 1 485 ? -25.734 8.133 6.695 1 97.56 485 ILE A CA 1
ATOM 3688 C C . ILE A 1 485 ? -25.516 6.832 7.461 1 97.56 485 ILE A C 1
ATOM 3690 O O . ILE A 1 485 ? -24.422 6.258 7.422 1 97.56 485 ILE A O 1
ATOM 3694 N N . PRO A 1 486 ? -26.516 6.332 8.109 1 97.38 486 PRO A N 1
ATOM 3695 C CA . PRO A 1 486 ? -26.344 5.219 9.047 1 97.38 486 PRO A CA 1
ATOM 3696 C C . PRO A 1 486 ? -25.688 4.004 8.406 1 97.38 486 PRO A C 1
ATOM 3698 O O . PRO A 1 486 ? -24.828 3.363 9.023 1 97.38 486 PRO A O 1
ATOM 3701 N N . GLU A 1 487 ? -26.031 3.66 7.211 1 96.5 487 GLU A N 1
ATOM 3702 C CA . GLU A 1 487 ? -25.453 2.506 6.531 1 96.5 487 GLU A CA 1
ATOM 3703 C C . GLU A 1 487 ? -23.953 2.682 6.328 1 96.5 487 GLU A C 1
ATOM 3705 O O . GLU A 1 487 ? -23.172 1.754 6.562 1 96.5 487 GLU A O 1
ATOM 3710 N N . ASN A 1 488 ? -23.594 3.848 5.895 1 97.38 488 ASN A N 1
ATOM 3711 C CA . ASN A 1 488 ? -22.188 4.152 5.715 1 97.38 488 ASN A CA 1
ATOM 3712 C C . ASN A 1 488 ? -21.438 4.156 7.047 1 97.38 488 ASN A C 1
ATOM 3714 O O . ASN A 1 488 ? -20.328 3.631 7.141 1 97.38 488 ASN A O 1
ATOM 3718 N N . ALA A 1 489 ? -22.062 4.734 8.023 1 97.88 489 ALA A N 1
ATOM 3719 C CA . ALA A 1 489 ? -21.438 4.859 9.336 1 97.88 489 ALA A CA 1
ATOM 3720 C C . ALA A 1 489 ? -21.094 3.486 9.914 1 97.88 489 ALA A C 1
ATOM 3722 O O . ALA A 1 489 ? -20.047 3.305 10.531 1 97.88 489 ALA A O 1
ATOM 3723 N N . ALA A 1 490 ? -21.953 2.568 9.719 1 97.56 490 ALA A N 1
ATOM 3724 C CA . ALA A 1 490 ? -21.734 1.215 10.219 1 97.56 490 ALA A CA 1
ATOM 3725 C C . ALA A 1 490 ? -20.531 0.567 9.539 1 97.56 490 ALA A C 1
ATOM 3727 O O . ALA A 1 490 ? -19.719 -0.081 10.188 1 97.56 490 ALA A O 1
ATOM 3728 N N . ILE A 1 491 ? -20.422 0.705 8.242 1 97.94 491 ILE A N 1
ATOM 3729 C CA . ILE A 1 491 ? -19.312 0.17 7.473 1 97.94 491 ILE A CA 1
ATOM 3730 C C . ILE A 1 491 ? -18.016 0.833 7.922 1 97.94 491 ILE A C 1
ATOM 3732 O O . ILE A 1 491 ? -17 0.157 8.125 1 97.94 491 ILE A O 1
ATOM 3736 N N . TYR A 1 492 ? -18.062 2.15 8.125 1 98.44 492 TYR A N 1
ATOM 3737 C CA . TYR A 1 492 ? -16.859 2.906 8.453 1 98.44 492 TYR A CA 1
ATOM 3738 C C . TYR A 1 492 ? -16.406 2.619 9.875 1 98.44 492 TYR A C 1
ATOM 3740 O O . TYR A 1 492 ? -15.211 2.705 10.188 1 98.44 492 TYR A O 1
ATOM 3748 N N . GLU A 1 493 ? -17.344 2.27 10.742 1 98.06 493 GLU A N 1
ATOM 3749 C CA . GLU A 1 493 ? -16.953 1.844 12.078 1 98.06 493 GLU A CA 1
ATOM 3750 C C . GLU A 1 493 ? -16.078 0.594 12.031 1 98.06 493 GLU A C 1
ATOM 3752 O O . GLU A 1 493 ? -15.039 0.525 12.695 1 98.06 493 GLU A O 1
ATOM 3757 N N . ASP A 1 494 ? -16.484 -0.347 11.25 1 98.25 494 ASP A N 1
ATOM 3758 C CA . ASP A 1 494 ? -15.695 -1.565 11.078 1 98.25 494 ASP A CA 1
ATOM 3759 C C . ASP A 1 494 ? -14.375 -1.27 10.367 1 98.25 494 ASP A C 1
ATOM 3761 O O . ASP A 1 494 ? -13.328 -1.795 10.758 1 98.25 494 ASP A O 1
ATOM 3765 N N . ALA A 1 495 ? -14.477 -0.474 9.359 1 98.56 495 ALA A N 1
ATOM 3766 C CA . ALA A 1 495 ? -13.281 -0.136 8.586 1 98.56 495 ALA A CA 1
ATOM 3767 C C . ALA A 1 495 ? -12.242 0.563 9.453 1 98.56 495 ALA A C 1
ATOM 3769 O O . ALA A 1 495 ? -11.039 0.311 9.312 1 98.56 495 ALA A O 1
ATOM 3770 N N . PHE A 1 496 ? -12.719 1.455 10.32 1 98.44 496 PHE A N 1
ATOM 3771 C CA . PHE A 1 496 ? -11.805 2.217 11.164 1 98.44 496 PHE A CA 1
ATOM 3772 C C . PHE A 1 496 ? -11.055 1.297 12.125 1 98.44 496 PHE A C 1
ATOM 3774 O O . PHE A 1 496 ? -9.875 1.501 12.391 1 98.44 496 PHE A O 1
ATOM 3781 N N . LYS A 1 497 ? -11.711 0.307 12.641 1 98.19 497 LYS A N 1
ATOM 3782 C CA . LYS A 1 497 ? -11.062 -0.68 13.5 1 98.19 497 LYS A CA 1
ATOM 3783 C C . LYS A 1 497 ? -9.945 -1.406 12.766 1 98.19 497 LYS A C 1
ATOM 3785 O O . LYS A 1 497 ? -8.859 -1.605 13.312 1 98.19 497 LYS A O 1
ATOM 3790 N N . VAL A 1 498 ? -10.219 -1.815 11.516 1 98.5 498 VAL A N 1
ATOM 3791 C CA . VAL A 1 498 ? -9.219 -2.494 10.695 1 98.5 498 VAL A CA 1
ATOM 3792 C C . VAL A 1 498 ? -8.055 -1.549 10.414 1 98.5 498 VAL A C 1
ATOM 3794 O O . VAL A 1 498 ? -6.891 -1.936 10.539 1 98.5 498 VAL A O 1
ATOM 3797 N N . TRP A 1 499 ? -8.406 -0.298 10.062 1 98.56 499 TRP A N 1
ATOM 3798 C CA . TRP A 1 499 ? -7.43 0.731 9.742 1 98.56 499 TRP A CA 1
ATOM 3799 C C . TRP A 1 499 ? -6.457 0.94 10.891 1 98.56 499 TRP A C 1
ATOM 3801 O O . TRP A 1 499 ? -5.238 0.98 10.688 1 98.56 499 TRP A O 1
ATOM 3811 N N . ARG A 1 500 ? -6.914 1.005 12.109 1 97.81 500 ARG A N 1
ATOM 3812 C CA . ARG A 1 500 ? -6.09 1.198 13.297 1 97.81 500 ARG A CA 1
ATOM 3813 C C . ARG A 1 500 ? -5.207 -0.02 13.555 1 97.81 500 ARG A C 1
ATOM 3815 O O . ARG A 1 500 ? -4.055 0.118 13.969 1 97.81 500 ARG A O 1
ATOM 3822 N N . GLN A 1 501 ? -5.777 -1.184 13.336 1 98.06 501 GLN A N 1
ATOM 3823 C CA . GLN A 1 501 ? -5.016 -2.404 13.578 1 98.06 501 GLN A CA 1
ATOM 3824 C C . GLN A 1 501 ? -3.861 -2.535 12.586 1 98.06 501 GLN A C 1
ATOM 3826 O O . GLN A 1 501 ? -2.787 -3.027 12.938 1 98.06 501 GLN A O 1
ATOM 3831 N N . ILE A 1 502 ? -4.105 -2.199 11.328 1 98.5 502 ILE A N 1
ATOM 3832 C CA . ILE A 1 502 ? -3.043 -2.207 10.328 1 98.5 502 ILE A CA 1
ATOM 3833 C C . ILE A 1 502 ? -1.867 -1.365 10.82 1 98.5 502 ILE A C 1
ATOM 3835 O O . ILE A 1 502 ? -0.72 -1.817 10.797 1 98.5 502 ILE A O 1
ATOM 3839 N N . TYR A 1 503 ? -2.162 -0.13 11.281 1 98 503 TYR A N 1
ATOM 3840 C CA . TYR A 1 503 ? -1.104 0.734 11.797 1 98 503 TYR A CA 1
ATOM 3841 C C . TYR A 1 503 ? -0.37 0.067 12.953 1 98 503 TYR A C 1
ATOM 3843 O O . TYR A 1 503 ? 0.862 0.068 12.992 1 98 503 TYR A O 1
ATOM 3851 N N . LYS A 1 504 ? -1.129 -0.461 13.906 1 97.56 504 LYS A N 1
ATOM 3852 C CA . LYS A 1 504 ? -0.542 -1.057 15.102 1 97.56 504 LYS A CA 1
ATOM 3853 C C . LYS A 1 504 ? 0.426 -2.18 14.742 1 97.56 504 LYS A C 1
ATOM 3855 O O . LYS A 1 504 ? 1.501 -2.295 15.336 1 97.56 504 LYS A O 1
ATOM 3860 N N . ASN A 1 505 ? 0.081 -3.012 13.797 1 98.19 505 ASN A N 1
ATOM 3861 C CA . ASN A 1 505 ? 0.949 -4.105 13.375 1 98.19 505 ASN A CA 1
ATOM 3862 C C . ASN A 1 505 ? 2.217 -3.59 12.703 1 98.19 505 ASN A C 1
ATOM 3864 O O . ASN A 1 505 ? 3.318 -4.051 13.008 1 98.19 505 ASN A O 1
ATOM 3868 N N . LEU A 1 506 ? 2.057 -2.652 11.805 1 98 506 LEU A N 1
ATOM 3869 C CA . LEU A 1 506 ? 3.191 -2.145 11.039 1 98 506 LEU A CA 1
ATOM 3870 C C . LEU A 1 506 ? 4.133 -1.347 11.938 1 98 506 LEU A C 1
ATOM 3872 O O . LEU A 1 506 ? 5.336 -1.268 11.672 1 98 506 LEU A O 1
ATOM 3876 N N . ALA A 1 507 ? 3.607 -0.756 13.039 1 95.81 507 ALA A N 1
ATOM 3877 C CA . ALA A 1 507 ? 4.387 0.073 13.953 1 95.81 507 ALA A CA 1
ATOM 3878 C C . ALA A 1 507 ? 5.266 -0.786 14.859 1 95.81 507 ALA A C 1
ATOM 3880 O O . ALA A 1 507 ? 6.137 -0.268 15.562 1 95.81 507 ALA A O 1
ATOM 3881 N N . ILE A 1 508 ? 5.125 -2.117 14.867 1 94.62 508 ILE A N 1
ATOM 3882 C CA . ILE A 1 508 ? 5.941 -3.004 15.688 1 94.62 508 ILE A CA 1
ATOM 3883 C C . ILE A 1 508 ? 7.402 -2.902 15.258 1 94.62 508 ILE A C 1
ATOM 3885 O O . ILE A 1 508 ? 8.273 -2.547 16.062 1 94.62 508 ILE A O 1
ATOM 3889 N N . ASP A 1 509 ? 7.648 -3.115 13.875 1 95 509 ASP A N 1
ATOM 3890 C CA . ASP A 1 509 ? 9.031 -3.1 13.414 1 95 509 ASP A CA 1
ATOM 3891 C C . ASP A 1 509 ? 9.125 -2.607 11.969 1 95 509 ASP A C 1
ATOM 3893 O O . ASP A 1 509 ? 10.156 -2.07 11.555 1 95 509 ASP A O 1
ATOM 3897 N N . ALA A 1 510 ? 8.133 -2.83 11.227 1 97 510 ALA A N 1
ATOM 3898 C CA . ALA A 1 510 ? 8.188 -2.637 9.781 1 97 510 ALA A CA 1
ATOM 3899 C C . ALA A 1 510 ? 8.508 -1.185 9.438 1 97 510 ALA A C 1
ATOM 3901 O O . ALA A 1 510 ? 9.383 -0.915 8.609 1 97 510 ALA A O 1
ATOM 3902 N N . TYR A 1 511 ? 7.781 -0.193 10.047 1 96.12 511 TYR A N 1
ATOM 3903 C CA . TYR A 1 511 ? 8.016 1.216 9.75 1 96.12 511 TYR A CA 1
ATOM 3904 C C . TYR A 1 511 ? 9.453 1.608 10.07 1 96.12 511 TYR A C 1
ATOM 3906 O O . TYR A 1 511 ? 10.102 2.312 9.289 1 96.12 511 TYR A O 1
ATOM 3914 N N . ASP A 1 512 ? 9.961 1.113 11.195 1 94.94 512 ASP A N 1
ATOM 3915 C CA . ASP A 1 512 ? 11.328 1.435 11.586 1 94.94 512 ASP A CA 1
ATOM 3916 C C . ASP A 1 512 ? 12.328 0.846 10.602 1 94.94 512 ASP A C 1
ATOM 3918 O O . ASP A 1 512 ? 13.297 1.511 10.219 1 94.94 512 ASP A O 1
ATOM 3922 N N . MET A 1 513 ? 12.141 -0.363 10.234 1 97.12 513 MET A N 1
ATOM 3923 C CA . MET A 1 513 ? 13.055 -1.029 9.312 1 97.12 513 MET A CA 1
ATOM 3924 C C . MET A 1 513 ? 13.016 -0.362 7.941 1 97.12 513 MET A C 1
ATOM 3926 O O . MET A 1 513 ? 14.047 -0.244 7.277 1 97.12 513 MET A O 1
ATOM 3930 N N . ILE A 1 514 ? 11.844 0.045 7.492 1 96.75 514 ILE A N 1
ATOM 3931 C CA . ILE A 1 514 ? 11.719 0.744 6.215 1 96.75 514 ILE A CA 1
ATOM 3932 C C . ILE A 1 514 ? 12.477 2.066 6.273 1 96.75 514 ILE A C 1
ATOM 3934 O O . ILE A 1 514 ? 13.242 2.389 5.359 1 96.75 514 ILE A O 1
ATOM 3938 N N . ALA A 1 515 ? 12.203 2.816 7.324 1 92.19 515 ALA A N 1
ATOM 3939 C CA . ALA A 1 515 ? 12.875 4.105 7.48 1 92.19 515 ALA A CA 1
ATOM 3940 C C . ALA A 1 515 ? 14.391 3.932 7.496 1 92.19 515 ALA A C 1
ATOM 3942 O O . ALA A 1 515 ? 15.117 4.719 6.887 1 92.19 515 ALA A O 1
ATOM 3943 N N . GLU A 1 516 ? 14.875 2.91 8.227 1 93.12 516 GLU A N 1
ATOM 3944 C CA . GLU A 1 516 ? 16.297 2.615 8.289 1 93.12 516 GLU A CA 1
ATOM 3945 C C . GLU A 1 516 ? 16.844 2.266 6.902 1 93.12 516 GLU A C 1
ATOM 3947 O O . GLU A 1 516 ? 17.938 2.707 6.531 1 93.12 516 GLU A O 1
ATOM 3952 N N . PHE A 1 517 ? 16.188 1.467 6.121 1 96.69 517 PHE A N 1
ATOM 3953 C CA . PHE A 1 517 ? 16.578 1.101 4.77 1 96.69 517 PHE A CA 1
ATOM 3954 C C . PHE A 1 517 ? 16.672 2.332 3.875 1 96.69 517 PHE A C 1
ATOM 3956 O O . PHE A 1 517 ? 17.625 2.498 3.123 1 96.69 517 PHE A O 1
ATOM 3963 N N . GLN A 1 518 ? 15.602 3.188 3.979 1 92.12 518 GLN A N 1
ATOM 3964 C CA . GLN A 1 518 ? 15.547 4.398 3.166 1 92.12 518 GLN A CA 1
ATOM 3965 C C . GLN A 1 518 ? 16.719 5.32 3.479 1 92.12 518 GLN A C 1
ATOM 3967 O O . GLN A 1 518 ? 17.281 5.953 2.578 1 92.12 518 GLN A O 1
ATOM 3972 N N . GLU A 1 519 ? 17.047 5.41 4.719 1 86.5 519 GLU A N 1
ATOM 3973 C CA . GLU A 1 519 ? 18.156 6.25 5.125 1 86.5 519 GLU A CA 1
ATOM 3974 C C . GLU A 1 519 ? 19.484 5.664 4.656 1 86.5 519 GLU A C 1
ATOM 3976 O O . GLU A 1 519 ? 20.359 6.395 4.188 1 86.5 519 GLU A O 1
ATOM 3981 N N . LYS A 1 520 ? 19.656 4.336 4.754 1 90.62 520 LYS A N 1
ATOM 3982 C CA . LYS A 1 520 ? 20.906 3.643 4.422 1 90.62 520 LYS A CA 1
ATOM 3983 C C . LYS A 1 520 ? 21.172 3.682 2.922 1 90.62 520 LYS A C 1
ATOM 3985 O O . LYS A 1 520 ? 22.328 3.805 2.496 1 90.62 520 LYS A O 1
ATOM 3990 N N . HIS A 1 521 ? 20.156 3.555 2.115 1 89.88 521 HIS A N 1
ATOM 3991 C CA . HIS A 1 521 ? 20.359 3.389 0.68 1 89.88 521 HIS A CA 1
ATOM 3992 C C . HIS A 1 521 ? 19.828 4.59 -0.092 1 89.88 521 HIS A C 1
ATOM 3994 O O . HIS A 1 521 ? 19.453 4.465 -1.261 1 89.88 521 HIS A O 1
ATOM 4000 N N . ARG A 1 522 ? 19.766 5.805 0.499 1 77.31 522 ARG A N 1
ATOM 4001 C CA . ARG A 1 522 ? 19.328 7.047 -0.127 1 77.31 522 ARG A CA 1
ATOM 4002 C C . ARG A 1 522 ? 20.297 7.488 -1.214 1 77.31 522 ARG A C 1
ATOM 4004 O O . ARG A 1 522 ? 21.516 7.348 -1.059 1 77.31 522 ARG A O 1
ATOM 4011 N N . MET B 1 1 ? 10.773 -48.844 -41.844 1 59.25 1 MET B N 1
ATOM 4012 C CA . MET B 1 1 ? 10.383 -47.75 -40.938 1 59.25 1 MET B CA 1
ATOM 4013 C C . MET B 1 1 ? 11.242 -46.531 -41.156 1 59.25 1 MET B C 1
ATOM 4015 O O . MET B 1 1 ? 12.445 -46.625 -41.375 1 59.25 1 MET B O 1
ATOM 4019 N N . LYS B 1 2 ? 10.57 -45.406 -41.5 1 81.31 2 LYS B N 1
ATOM 4020 C CA . LYS B 1 2 ? 11.312 -44.156 -41.781 1 81.31 2 LYS B CA 1
ATOM 4021 C C . LYS B 1 2 ? 12.164 -43.75 -40.594 1 81.31 2 LYS B C 1
ATOM 4023 O O . LYS B 1 2 ? 11.836 -44.062 -39.438 1 81.31 2 LYS B O 1
ATOM 4028 N N . GLU B 1 3 ? 13.234 -43.188 -40.938 1 92.12 3 GLU B N 1
ATOM 4029 C CA . GLU B 1 3 ? 14.109 -42.656 -39.875 1 92.12 3 GLU B CA 1
ATOM 4030 C C . GLU B 1 3 ? 13.375 -41.625 -39.031 1 92.12 3 GLU B C 1
ATOM 4032 O O . GLU B 1 3 ? 12.68 -40.75 -39.562 1 92.12 3 GLU B O 1
ATOM 4037 N N . LYS B 1 4 ? 13.43 -41.812 -37.75 1 95.56 4 LYS B N 1
ATOM 4038 C CA . LYS B 1 4 ? 12.781 -40.844 -36.812 1 95.56 4 LYS B CA 1
ATOM 4039 C C . LYS B 1 4 ? 13.609 -39.562 -36.688 1 95.56 4 LYS B C 1
ATOM 4041 O O . LYS B 1 4 ? 14.836 -39.625 -36.656 1 95.56 4 LYS B O 1
ATOM 4046 N N . LYS B 1 5 ? 12.828 -38.438 -36.594 1 96.81 5 LYS B N 1
ATOM 4047 C CA . LYS B 1 5 ? 13.523 -37.156 -36.562 1 96.81 5 LYS B CA 1
ATOM 4048 C C . LYS B 1 5 ? 12.867 -36.188 -35.562 1 96.81 5 LYS B C 1
ATOM 4050 O O . LYS B 1 5 ? 13.469 -35.188 -35.188 1 96.81 5 LYS B O 1
ATOM 4055 N N . TYR B 1 6 ? 11.688 -36.625 -35.125 1 98.38 6 TYR B N 1
ATOM 4056 C CA . TYR B 1 6 ? 10.906 -35.625 -34.375 1 98.38 6 TYR B CA 1
ATOM 4057 C C . TYR B 1 6 ? 10.266 -36.25 -33.156 1 98.38 6 TYR B C 1
ATOM 4059 O O . TYR B 1 6 ? 10.156 -37.5 -33.062 1 98.38 6 TYR B O 1
ATOM 4067 N N . VAL B 1 7 ? 9.898 -35.438 -32.188 1 98.62 7 VAL B N 1
ATOM 4068 C CA . VAL B 1 7 ? 9.094 -35.812 -31.031 1 98.62 7 VAL B CA 1
ATOM 4069 C C . VAL B 1 7 ? 8.047 -34.719 -30.797 1 98.62 7 VAL B C 1
ATOM 4071 O O . VAL B 1 7 ? 8.234 -33.562 -31.172 1 98.62 7 VAL B O 1
ATOM 4074 N N . VAL B 1 8 ? 6.977 -35.094 -30.156 1 98.69 8 VAL B N 1
ATOM 4075 C CA . VAL B 1 8 ? 5.859 -34.188 -29.922 1 98.69 8 VAL B CA 1
ATOM 4076 C C . VAL B 1 8 ? 5.66 -34 -28.422 1 98.69 8 VAL B C 1
ATOM 4078 O O . VAL B 1 8 ? 5.648 -34.969 -27.656 1 98.69 8 VAL B O 1
ATOM 4081 N N . GLY B 1 9 ? 5.59 -32.75 -28.016 1 98.62 9 GLY B N 1
ATOM 4082 C CA . GLY B 1 9 ? 5.207 -32.375 -26.656 1 98.62 9 GLY B CA 1
ATOM 4083 C C . GLY B 1 9 ? 3.877 -31.656 -26.594 1 98.62 9 GLY B C 1
ATOM 4084 O O . GLY B 1 9 ? 3.697 -30.609 -27.219 1 98.62 9 GLY B O 1
ATOM 4085 N N . VAL B 1 10 ? 2.902 -32.188 -25.781 1 98.56 10 VAL B N 1
ATOM 4086 C CA . VAL B 1 10 ? 1.578 -31.594 -25.609 1 98.56 10 VAL B CA 1
ATOM 4087 C C . VAL B 1 10 ? 1.458 -31.016 -24.188 1 98.56 10 VAL B C 1
ATOM 4089 O O . VAL B 1 10 ? 1.674 -31.719 -23.203 1 98.56 10 VAL B O 1
ATOM 4092 N N . ASP B 1 11 ? 1.159 -29.766 -24.109 1 97.44 11 ASP B N 1
ATOM 4093 C CA . ASP B 1 11 ? 0.935 -29.078 -22.844 1 97.44 11 ASP B CA 1
ATOM 4094 C C . ASP B 1 11 ? -0.541 -28.719 -22.672 1 97.44 11 ASP B C 1
ATOM 4096 O O . ASP B 1 11 ? -1.038 -27.781 -23.297 1 97.44 11 ASP B O 1
ATOM 4100 N N . LEU B 1 12 ? -1.21 -29.469 -21.828 1 97.25 12 LEU B N 1
ATOM 4101 C CA . LEU B 1 12 ? -2.57 -29.109 -21.438 1 97.25 12 LEU B CA 1
ATOM 4102 C C . LEU B 1 12 ? -2.562 -28.109 -20.281 1 97.25 12 LEU B C 1
ATOM 4104 O O . LEU B 1 12 ? -2.777 -28.484 -19.125 1 97.25 12 LEU B O 1
ATOM 4108 N N . GLY B 1 13 ? -2.4 -26.891 -20.656 1 92.31 13 GLY B N 1
ATOM 4109 C CA . GLY B 1 13 ? -2.486 -25.844 -19.656 1 92.31 13 GLY B CA 1
ATOM 4110 C C . GLY B 1 13 ? -3.912 -25.516 -19.25 1 92.31 13 GLY B C 1
ATOM 4111 O O . GLY B 1 13 ? -4.863 -26.016 -19.859 1 92.31 13 GLY B O 1
ATOM 4112 N N . THR B 1 14 ? -4.031 -24.656 -18.266 1 87.38 14 THR B N 1
ATOM 4113 C CA . THR B 1 14 ? -5.359 -24.328 -17.75 1 87.38 14 THR B CA 1
ATOM 4114 C C . THR B 1 14 ? -6.145 -23.5 -18.766 1 87.38 14 THR B C 1
ATOM 4116 O O . THR B 1 14 ? -7.305 -23.797 -19.062 1 87.38 14 THR B O 1
ATOM 4119 N N . THR B 1 15 ? -5.547 -22.516 -19.406 1 82.38 15 THR B N 1
ATOM 4120 C CA . THR B 1 15 ? -6.262 -21.578 -20.266 1 82.38 15 THR B CA 1
ATOM 4121 C C . THR B 1 15 ? -6.172 -22.016 -21.719 1 82.38 15 THR B C 1
ATOM 4123 O O . THR B 1 15 ? -7.012 -21.641 -22.547 1 82.38 15 THR B O 1
ATOM 4126 N N . SER B 1 16 ? -5.109 -22.734 -22.016 1 91 16 SER B N 1
ATOM 4127 C CA . SER B 1 16 ? -4.934 -23.188 -23.391 1 91 16 SER B CA 1
ATOM 4128 C C . SER B 1 16 ? -4.168 -24.5 -23.438 1 91 16 SER B C 1
ATOM 4130 O O . SER B 1 16 ? -3.514 -24.891 -22.469 1 91 16 SER B O 1
ATOM 4132 N N . THR B 1 17 ? -4.375 -25.094 -24.547 1 96.31 17 THR B N 1
ATOM 4133 C CA . THR B 1 17 ? -3.607 -26.281 -24.875 1 96.31 17 THR B CA 1
ATOM 4134 C C . THR B 1 17 ? -2.648 -26 -26.031 1 96.31 17 THR B C 1
ATOM 4136 O O . THR B 1 17 ? -3.041 -25.422 -27.047 1 96.31 17 THR B O 1
ATOM 4139 N N . LYS B 1 18 ? -1.364 -26.406 -25.766 1 95.56 18 LYS B N 1
ATOM 4140 C CA . LYS B 1 18 ? -0.336 -26.188 -26.781 1 95.56 18 LYS B CA 1
ATOM 4141 C C . LYS B 1 18 ? 0.345 -27.5 -27.172 1 95.56 18 LYS B C 1
ATOM 4143 O O . LYS B 1 18 ? 0.694 -28.312 -26.297 1 95.56 18 LYS B O 1
ATOM 4148 N N . THR B 1 19 ? 0.422 -27.703 -28.453 1 98.5 19 THR B N 1
ATOM 4149 C CA . THR B 1 19 ? 1.211 -28.812 -28.984 1 98.5 19 THR B CA 1
ATOM 4150 C C . THR B 1 19 ? 2.385 -28.297 -29.812 1 98.5 19 THR B C 1
ATOM 4152 O O . THR B 1 19 ? 2.213 -27.422 -30.672 1 98.5 19 THR B O 1
ATOM 4155 N N . VAL B 1 20 ? 3.553 -28.859 -29.5 1 98.31 20 VAL B N 1
ATOM 4156 C CA . VAL B 1 20 ? 4.742 -28.438 -30.234 1 98.31 20 VAL B CA 1
ATOM 4157 C C . VAL B 1 20 ? 5.5 -29.656 -30.75 1 98.31 20 VAL B C 1
ATOM 4159 O O . VAL B 1 20 ? 5.637 -30.656 -30.031 1 98.31 20 VAL B O 1
ATOM 4162 N N . ILE B 1 21 ? 5.914 -29.594 -31.969 1 98.69 21 ILE B N 1
ATOM 4163 C CA . ILE B 1 21 ? 6.766 -30.609 -32.562 1 98.69 21 ILE B CA 1
ATOM 4164 C C . ILE B 1 21 ? 8.219 -30.141 -32.594 1 98.69 21 ILE B C 1
ATOM 4166 O O . ILE B 1 21 ? 8.516 -29.047 -33.062 1 98.69 21 ILE B O 1
ATOM 4170 N N . PHE B 1 22 ? 9.07 -30.984 -32 1 98.44 22 PHE B N 1
ATOM 4171 C CA . PHE B 1 22 ? 10.484 -30.641 -31.906 1 98.44 22 PHE B CA 1
ATOM 4172 C C . PHE B 1 22 ? 11.328 -31.641 -32.688 1 98.44 22 PHE B C 1
ATOM 4174 O O . PHE B 1 22 ? 10.961 -32.812 -32.844 1 98.44 22 PHE B O 1
ATOM 4181 N N . ASP B 1 23 ? 12.492 -31.125 -33.188 1 98.38 23 ASP B N 1
ATOM 4182 C CA . ASP B 1 23 ? 13.508 -32.094 -33.594 1 98.38 23 ASP B CA 1
ATOM 4183 C C . ASP B 1 23 ? 14.352 -32.562 -32.406 1 98.38 23 ASP B C 1
ATOM 4185 O O . ASP B 1 23 ? 14.102 -32.156 -31.266 1 98.38 23 ASP B O 1
ATOM 4189 N N . PHE B 1 24 ? 15.312 -33.406 -32.688 1 98 24 PHE B N 1
ATOM 4190 C CA . PHE B 1 24 ? 16.062 -34.031 -31.594 1 98 24 PHE B CA 1
ATOM 4191 C C . PHE B 1 24 ? 17.078 -33.062 -31 1 98 24 PHE B C 1
ATOM 4193 O O . PHE B 1 24 ? 17.703 -33.375 -29.984 1 98 24 PHE B O 1
ATOM 4200 N N . GLU B 1 25 ? 17.156 -31.828 -31.516 1 97.06 25 GLU B N 1
ATOM 4201 C CA . GLU B 1 25 ? 18.031 -30.781 -30.984 1 97.06 25 GLU B CA 1
ATOM 4202 C C . GLU B 1 25 ? 17.25 -29.781 -30.156 1 97.06 25 GLU B C 1
ATOM 4204 O O . GLU B 1 25 ? 17.828 -28.859 -29.578 1 97.06 25 GLU B O 1
ATOM 4209 N N . GLY B 1 26 ? 15.992 -30.016 -30.078 1 96.62 26 GLY B N 1
ATOM 4210 C CA . GLY B 1 26 ? 15.156 -29.141 -29.281 1 96.62 26 GLY B CA 1
ATOM 4211 C C . GLY B 1 26 ? 14.617 -27.953 -30.062 1 96.62 26 GLY B C 1
ATOM 4212 O O . GLY B 1 26 ? 14.016 -27.047 -29.484 1 96.62 26 GLY B O 1
ATOM 4213 N N . ASN B 1 27 ? 14.789 -27.938 -3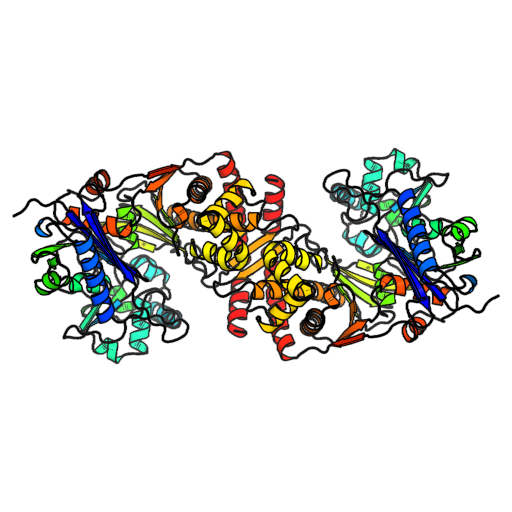1.406 1 96.62 27 ASN B N 1
ATOM 4214 C CA . ASN B 1 27 ? 14.25 -26.859 -32.25 1 96.62 27 ASN B CA 1
ATOM 4215 C C . ASN B 1 27 ? 12.773 -27.094 -32.562 1 96.62 27 ASN B C 1
ATOM 4217 O O . ASN B 1 27 ? 12.359 -28.203 -32.844 1 96.62 27 ASN B O 1
ATOM 4221 N N . VAL B 1 28 ? 12.039 -26.031 -32.562 1 96.94 28 VAL B N 1
ATOM 4222 C CA . VAL B 1 28 ? 10.617 -26.094 -32.875 1 96.94 28 VAL B CA 1
ATOM 4223 C C . VAL B 1 28 ? 10.438 -26.234 -34.375 1 96.94 28 VAL B C 1
ATOM 4225 O O . VAL B 1 28 ? 10.969 -25.453 -35.156 1 96.94 28 VAL B O 1
ATOM 4228 N N . VAL B 1 29 ? 9.664 -27.156 -34.719 1 97.69 29 VAL B N 1
ATOM 4229 C CA . VAL B 1 29 ? 9.391 -27.438 -36.125 1 97.69 29 VAL B CA 1
ATOM 4230 C C . VAL B 1 29 ? 7.949 -27.047 -36.469 1 97.69 29 VAL B C 1
ATOM 4232 O O . VAL B 1 29 ? 7.641 -26.688 -37.594 1 97.69 29 VAL B O 1
ATOM 4235 N N . GLY B 1 30 ? 7.098 -27.125 -35.531 1 97.69 30 GLY B N 1
ATOM 4236 C CA . GLY B 1 30 ? 5.691 -26.766 -35.656 1 97.69 30 GLY B CA 1
ATOM 4237 C C . GLY B 1 30 ? 5 -26.609 -34.312 1 97.69 30 GLY B C 1
ATOM 4238 O O . GLY B 1 30 ? 5.418 -27.219 -33.312 1 97.69 30 GLY B O 1
ATOM 4239 N N . ALA B 1 31 ? 3.963 -25.812 -34.375 1 97.88 31 ALA B N 1
ATOM 4240 C CA . ALA B 1 31 ? 3.244 -25.562 -33.125 1 97.88 31 ALA B CA 1
ATOM 4241 C C . ALA B 1 31 ? 1.768 -25.281 -33.375 1 97.88 31 ALA B C 1
ATOM 4243 O O . ALA B 1 31 ? 1.404 -24.781 -34.438 1 97.88 31 ALA B O 1
ATOM 4244 N N . GLY B 1 32 ? 0.922 -25.656 -32.438 1 97.69 32 GLY B N 1
ATOM 4245 C CA . GLY B 1 32 ? -0.504 -25.375 -32.406 1 97.69 32 GLY B CA 1
ATOM 4246 C C . GLY B 1 32 ? -1.016 -25.047 -31.016 1 97.69 32 GLY B C 1
ATOM 4247 O O . GLY B 1 32 ? -0.566 -25.625 -30.031 1 97.69 32 GLY B O 1
ATOM 4248 N N . GLN B 1 33 ? -1.895 -24.156 -30.984 1 96.69 33 GLN B N 1
ATOM 4249 C CA . GLN B 1 33 ? -2.477 -23.734 -29.703 1 96.69 33 GLN B CA 1
ATOM 4250 C C . GLN B 1 33 ? -3.969 -23.453 -29.859 1 96.69 33 GLN B C 1
ATOM 4252 O O . GLN B 1 33 ? -4.398 -22.875 -30.859 1 96.69 33 GLN B O 1
ATOM 4257 N N . VAL B 1 34 ? -4.727 -23.891 -28.906 1 96.88 34 VAL B N 1
ATOM 4258 C CA . VAL B 1 34 ? -6.164 -23.641 -28.859 1 96.88 34 VAL B CA 1
ATOM 4259 C C . VAL B 1 34 ? -6.578 -23.266 -27.438 1 96.88 34 VAL B C 1
ATOM 4261 O O . VAL B 1 34 ? -6.098 -23.844 -26.469 1 96.88 34 VAL B O 1
ATOM 4264 N N . GLU B 1 35 ? -7.402 -22.297 -27.297 1 93.5 35 GLU B N 1
ATOM 4265 C CA . GLU B 1 35 ? -7.902 -21.891 -25.984 1 93.5 35 GLU B CA 1
ATOM 4266 C C . GLU B 1 35 ? -8.844 -22.938 -25.406 1 93.5 35 GLU B C 1
ATOM 4268 O O . GLU B 1 35 ? -9.648 -23.531 -26.125 1 93.5 35 GLU B O 1
ATOM 4273 N N . ASN B 1 36 ? -8.617 -23.188 -24.109 1 93.5 36 ASN B N 1
ATOM 4274 C CA . ASN B 1 36 ? -9.5 -24.125 -23.422 1 93.5 36 ASN B CA 1
ATOM 4275 C C . ASN B 1 36 ? -10.836 -23.469 -23.062 1 93.5 36 ASN B C 1
ATOM 4277 O O . ASN B 1 36 ? -10.875 -22.359 -22.547 1 93.5 36 ASN B O 1
ATOM 4281 N N . PRO B 1 37 ? -11.867 -24.078 -23.375 1 92.25 37 PRO B N 1
ATOM 4282 C CA . PRO B 1 37 ? -13.164 -23.547 -22.969 1 92.25 37 PRO B CA 1
ATOM 4283 C C . PRO B 1 37 ? -13.422 -23.703 -21.469 1 92.25 37 PRO B C 1
ATOM 4285 O O . PRO B 1 37 ? -13.625 -24.828 -21 1 92.25 37 PRO B O 1
ATOM 4288 N N . LEU B 1 38 ? -13.359 -22.719 -20.719 1 89.75 38 LEU B N 1
ATOM 4289 C CA . LEU B 1 38 ? -13.633 -22.734 -19.281 1 89.75 38 LEU B CA 1
ATOM 4290 C C . LEU B 1 38 ? -15.008 -22.141 -19 1 89.75 38 LEU B C 1
ATOM 4292 O O . LEU B 1 38 ? -15.445 -21.219 -19.672 1 89.75 38 LEU B O 1
ATOM 4296 N N . TYR B 1 39 ? -15.703 -22.719 -18.047 1 90.19 39 TYR B N 1
ATOM 4297 C CA . TYR B 1 39 ? -17.031 -22.281 -17.641 1 90.19 39 TYR B CA 1
ATOM 4298 C C . TYR B 1 39 ? -17 -21.781 -16.188 1 90.19 39 TYR B C 1
ATOM 4300 O O . TYR B 1 39 ? -16.297 -22.328 -15.352 1 90.19 39 TYR B O 1
ATOM 4308 N N . TYR B 1 40 ? -17.734 -20.781 -15.953 1 84.12 40 TYR B N 1
ATOM 4309 C CA . TYR B 1 40 ? -17.828 -20.156 -14.633 1 84.12 40 TYR B CA 1
ATOM 4310 C C . TYR B 1 40 ? -19.266 -20.125 -14.141 1 84.12 40 TYR B C 1
ATOM 4312 O O . TYR B 1 40 ? -19.891 -19.078 -14.102 1 84.12 40 TYR B O 1
ATOM 4320 N N . PRO B 1 41 ? -19.75 -21.188 -13.672 1 85.12 41 PRO B N 1
ATOM 4321 C CA . PRO B 1 41 ? -21.172 -21.328 -13.359 1 85.12 41 PRO B CA 1
ATOM 4322 C C . PRO B 1 41 ? -21.609 -20.438 -12.188 1 85.12 41 PRO B C 1
ATOM 4324 O O . PRO B 1 41 ? -22.797 -20.141 -12.039 1 85.12 41 PRO B O 1
ATOM 4327 N N . ALA B 1 42 ? -20.719 -20.141 -11.258 1 76.19 42 ALA B N 1
ATOM 4328 C CA . ALA B 1 42 ? -20.938 -19.297 -10.094 1 76.19 42 ALA B CA 1
ATOM 4329 C C . ALA B 1 42 ? -19.641 -18.656 -9.617 1 76.19 42 ALA B C 1
ATOM 4331 O O . ALA B 1 42 ? -18.547 -19.078 -10.031 1 76.19 42 ALA B O 1
ATOM 4332 N N . PRO B 1 43 ? -19.828 -17.562 -8.875 1 65.25 43 PRO B N 1
ATOM 4333 C CA . PRO B 1 43 ? -18.594 -16.969 -8.336 1 65.25 43 PRO B CA 1
ATOM 4334 C C . PRO B 1 43 ? -17.734 -17.984 -7.605 1 65.25 43 PRO B C 1
ATOM 4336 O O . PRO B 1 43 ? -18.219 -18.719 -6.75 1 65.25 43 PRO B O 1
ATOM 4339 N N . GLY B 1 44 ? -16.453 -18.078 -7.992 1 72.12 44 GLY B N 1
ATOM 4340 C CA . GLY B 1 44 ? -15.508 -18.969 -7.355 1 72.12 44 GLY B CA 1
ATOM 4341 C C . GLY B 1 44 ? -15.523 -20.375 -7.934 1 72.12 44 GLY B C 1
ATOM 4342 O O . GLY B 1 44 ? -14.742 -21.234 -7.527 1 72.12 44 GLY B O 1
ATOM 4343 N N . ARG B 1 45 ? -16.438 -20.531 -8.945 1 85.44 45 ARG B N 1
ATOM 4344 C CA . ARG B 1 45 ? -16.547 -21.859 -9.547 1 85.44 45 ARG B CA 1
ATOM 4345 C C . ARG B 1 45 ? -16 -21.859 -10.977 1 85.44 45 ARG B C 1
ATOM 4347 O O . ARG B 1 45 ? -16.25 -20.938 -11.734 1 85.44 45 ARG B O 1
ATOM 4354 N N . GLN B 1 46 ? -15.156 -22.766 -11.219 1 89.38 46 GLN B N 1
ATOM 4355 C CA . GLN B 1 46 ? -14.562 -22.938 -12.539 1 89.38 46 GLN B CA 1
ATOM 4356 C C . GLN B 1 46 ? -14.609 -24.406 -12.977 1 89.38 46 GLN B C 1
ATOM 4358 O O . GLN B 1 46 ? -14.203 -25.297 -12.227 1 89.38 46 GLN B O 1
ATOM 4363 N N . GLU B 1 47 ? -15.117 -24.625 -14.203 1 94.25 47 GLU B N 1
ATOM 4364 C CA . GLU B 1 47 ? -15.305 -25.969 -14.727 1 94.25 47 GLU B CA 1
ATOM 4365 C C . GLU B 1 47 ? -14.906 -26.047 -16.188 1 94.25 47 GLU B C 1
ATOM 4367 O O . GLU B 1 47 ? -14.688 -25.031 -16.844 1 94.25 47 GLU B O 1
ATOM 4372 N N . CYS B 1 48 ? -14.688 -27.219 -16.609 1 94.75 48 CYS B N 1
ATOM 4373 C CA . CYS B 1 48 ? -14.539 -27.469 -18.047 1 94.75 48 CYS B CA 1
ATOM 4374 C C . CYS B 1 48 ? -15.312 -28.719 -18.453 1 94.75 48 CYS B C 1
ATOM 4376 O O . CYS B 1 48 ? -15.695 -29.516 -17.609 1 94.75 48 CYS B O 1
ATOM 4378 N N . ASP B 1 49 ? -15.664 -28.75 -19.75 1 96.25 49 ASP B N 1
ATOM 4379 C CA . ASP B 1 49 ? -16.297 -29.922 -20.359 1 96.25 49 ASP B CA 1
ATOM 4380 C C . ASP B 1 49 ? -15.242 -30.891 -20.891 1 96.25 49 ASP B C 1
ATOM 4382 O O . ASP B 1 49 ? -14.422 -30.516 -21.734 1 96.25 49 ASP B O 1
ATOM 4386 N N . GLY B 1 50 ? -15.32 -32.156 -20.406 1 96.81 50 GLY B N 1
ATOM 4387 C CA . GLY B 1 50 ? -14.297 -33.125 -20.75 1 96.81 50 GLY B CA 1
ATOM 4388 C C . GLY B 1 50 ? -14.203 -33.406 -22.234 1 96.81 50 GLY B C 1
ATOM 4389 O O . GLY B 1 50 ? -13.109 -33.438 -22.797 1 96.81 50 GLY B O 1
ATOM 4390 N N . ASP B 1 51 ? -15.289 -33.594 -22.859 1 96.81 51 ASP B N 1
ATOM 4391 C CA . ASP B 1 51 ? -15.312 -33.875 -24.281 1 96.81 51 ASP B CA 1
ATOM 4392 C C . ASP B 1 51 ? -14.797 -32.688 -25.094 1 96.81 51 ASP B C 1
ATOM 4394 O O . ASP B 1 51 ? -14.07 -32.875 -26.078 1 96.81 51 ASP B O 1
ATOM 4398 N N . GLU B 1 52 ? -15.234 -31.578 -24.688 1 97 52 GLU B N 1
ATOM 4399 C CA . GLU B 1 52 ? -14.742 -30.375 -25.359 1 97 52 GLU B CA 1
ATOM 4400 C C . GLU B 1 52 ? -13.227 -30.234 -25.219 1 97 52 GLU B C 1
ATOM 4402 O O . GLU B 1 52 ? -12.539 -29.844 -26.156 1 97 52 GLU B O 1
ATOM 4407 N N . LEU B 1 53 ? -12.797 -30.562 -24.062 1 96.94 53 LEU B N 1
ATOM 4408 C CA . LEU B 1 53 ? -11.367 -30.453 -23.812 1 96.94 53 LEU B CA 1
ATOM 4409 C C . LEU B 1 53 ? -10.586 -31.453 -24.656 1 96.94 53 LEU B C 1
ATOM 4411 O O . LEU B 1 53 ? -9.508 -31.125 -25.172 1 96.94 53 LEU B O 1
ATOM 4415 N N . ILE B 1 54 ? -11.117 -32.625 -24.797 1 97.44 54 ILE B N 1
ATOM 4416 C CA . ILE B 1 54 ? -10.5 -33.625 -25.641 1 97.44 54 ILE B CA 1
ATOM 4417 C C . ILE B 1 54 ? -10.391 -33.125 -27.078 1 97.44 54 ILE B C 1
ATOM 4419 O O . ILE B 1 54 ? -9.344 -33.281 -27.719 1 97.44 54 ILE B O 1
ATOM 4423 N N . HIS B 1 55 ? -11.43 -32.531 -27.484 1 97.81 55 HIS B N 1
ATOM 4424 C CA . HIS B 1 55 ? -11.422 -31.969 -28.828 1 97.81 55 HIS B CA 1
ATOM 4425 C C . HIS B 1 55 ? -10.352 -30.891 -28.969 1 97.81 55 HIS B C 1
ATOM 4427 O O . HIS B 1 55 ? -9.672 -30.828 -30 1 97.81 55 HIS B O 1
ATOM 4433 N N . VAL B 1 56 ? -10.227 -30.078 -28 1 97.56 56 VAL B N 1
ATOM 4434 C CA . VAL B 1 56 ? -9.25 -28.984 -28 1 97.56 56 VAL B CA 1
ATOM 4435 C C . VAL B 1 56 ? -7.836 -29.562 -28.062 1 97.56 56 VAL B C 1
ATOM 4437 O O . VAL B 1 56 ? -6.988 -29.047 -28.797 1 97.56 56 VAL B O 1
ATOM 4440 N N . ILE B 1 57 ? -7.57 -30.578 -27.344 1 98 57 ILE B N 1
ATOM 4441 C CA . ILE B 1 57 ? -6.27 -31.234 -27.312 1 98 57 ILE B CA 1
ATOM 4442 C C . ILE B 1 57 ? -5.902 -31.734 -28.703 1 98 57 ILE B C 1
ATOM 4444 O O . ILE B 1 57 ? -4.801 -31.484 -29.188 1 98 57 ILE B O 1
ATOM 4448 N N . LEU B 1 58 ? -6.816 -32.375 -29.312 1 98.44 58 LEU B N 1
ATOM 4449 C CA . LEU B 1 58 ? -6.574 -32.969 -30.625 1 98.44 58 LEU B CA 1
ATOM 4450 C C . LEU B 1 58 ? -6.469 -31.859 -31.688 1 98.44 58 LEU B C 1
ATOM 4452 O O . LEU B 1 58 ? -5.68 -31.984 -32.625 1 98.44 58 LEU B O 1
ATOM 4456 N N . ASP B 1 59 ? -7.297 -30.875 -31.484 1 98.56 59 ASP B N 1
ATOM 4457 C CA . ASP B 1 59 ? -7.254 -29.766 -32.438 1 98.56 59 ASP B CA 1
ATOM 4458 C C . ASP B 1 59 ? -5.906 -29.047 -32.375 1 98.56 59 ASP B C 1
ATOM 4460 O O . ASP B 1 59 ? -5.352 -28.672 -33.406 1 98.56 59 ASP B O 1
ATOM 4464 N N . ALA B 1 60 ? -5.387 -28.812 -31.219 1 98.31 60 ALA B N 1
ATOM 4465 C CA . ALA B 1 60 ? -4.07 -28.188 -31.078 1 98.31 60 ALA B CA 1
ATOM 4466 C C . ALA B 1 60 ? -2.996 -29.031 -31.75 1 98.31 60 ALA B C 1
ATOM 4468 O O . ALA B 1 60 ? -2.066 -28.5 -32.344 1 98.31 60 ALA B O 1
ATOM 4469 N N . THR B 1 61 ? -3.141 -30.297 -31.656 1 98.62 61 THR B N 1
ATOM 4470 C CA . THR B 1 61 ? -2.191 -31.219 -32.281 1 98.62 61 THR B CA 1
ATOM 4471 C C . THR B 1 61 ? -2.305 -31.172 -33.781 1 98.62 61 THR B C 1
ATOM 4473 O O . THR B 1 61 ? -1.293 -31.172 -34.5 1 98.62 61 THR B O 1
ATOM 4476 N N . ARG B 1 62 ? -3.5 -31.172 -34.25 1 98.69 62 ARG B N 1
ATOM 4477 C CA . ARG B 1 62 ? -3.732 -31.031 -35.656 1 98.69 62 ARG B CA 1
ATOM 4478 C C . ARG B 1 62 ? -3.059 -29.781 -36.219 1 98.69 62 ARG B C 1
ATOM 4480 O O . ARG B 1 62 ? -2.396 -29.844 -37.25 1 98.69 62 ARG B O 1
ATOM 4487 N N . LEU B 1 63 ? -3.252 -28.703 -35.531 1 98.62 63 LEU B N 1
ATOM 4488 C CA . LEU B 1 63 ? -2.67 -27.438 -35.969 1 98.62 63 LEU B CA 1
ATOM 4489 C C . LEU B 1 63 ? -1.146 -27.516 -35.969 1 98.62 63 LEU B C 1
ATOM 4491 O O . LEU B 1 63 ? -0.492 -26.953 -36.844 1 98.62 63 LEU B O 1
ATOM 4495 N N . ALA B 1 64 ? -0.557 -28.172 -35 1 98.5 64 ALA B N 1
ATOM 4496 C CA . ALA B 1 64 ? 0.894 -28.312 -34.938 1 98.5 64 ALA B CA 1
ATOM 4497 C C . ALA B 1 64 ? 1.426 -29.125 -36.125 1 98.5 64 ALA B C 1
ATOM 4499 O O . ALA B 1 64 ? 2.461 -28.797 -36.688 1 98.5 64 ALA B O 1
ATOM 4500 N N . VAL B 1 65 ? 0.749 -30.188 -36.406 1 98.44 65 VAL B N 1
ATOM 4501 C CA . VAL B 1 65 ? 1.151 -31.062 -37.5 1 98.44 65 VAL B CA 1
ATOM 4502 C C . VAL B 1 65 ? 1.075 -30.297 -38.812 1 98.44 65 VAL B C 1
ATOM 4504 O O . VAL B 1 65 ? 1.99 -30.375 -39.656 1 98.44 65 VAL B O 1
ATOM 4507 N N . LYS B 1 66 ? -0.019 -29.625 -38.969 1 98.31 66 LYS B N 1
ATOM 4508 C CA . LYS B 1 66 ? -0.187 -28.828 -40.188 1 98.31 66 LYS B CA 1
ATOM 4509 C C . LYS B 1 66 ? 0.921 -27.781 -40.312 1 98.31 66 LYS B C 1
ATOM 4511 O O . LYS B 1 66 ? 1.47 -27.578 -41.406 1 98.31 66 LYS B O 1
ATOM 4516 N N . ASP B 1 67 ? 1.23 -27.172 -39.25 1 98.19 67 ASP B N 1
ATOM 4517 C CA . ASP B 1 67 ? 2.26 -26.141 -39.25 1 98.19 67 ASP B CA 1
ATOM 4518 C C . ASP B 1 67 ? 3.635 -26.719 -39.562 1 98.19 67 ASP B C 1
ATOM 4520 O O . ASP B 1 67 ? 4.434 -26.094 -40.25 1 98.19 67 ASP B O 1
ATOM 4524 N N . ALA B 1 68 ? 3.936 -27.859 -39 1 97.75 68 ALA B N 1
ATOM 4525 C CA . ALA B 1 68 ? 5.238 -28.484 -39.188 1 97.75 68 ALA B CA 1
ATOM 4526 C C . ALA B 1 68 ? 5.453 -28.938 -40.625 1 97.75 68 ALA B C 1
ATOM 4528 O O . ALA B 1 68 ? 6.582 -28.938 -41.125 1 97.75 68 ALA B O 1
ATOM 4529 N N . ASP B 1 69 ? 4.363 -29.359 -41.25 1 97.25 69 ASP B N 1
ATOM 4530 C CA . ASP B 1 69 ? 4.402 -29.812 -42.625 1 97.25 69 ASP B CA 1
ATOM 4531 C C . ASP B 1 69 ? 5.52 -30.844 -42.844 1 97.25 69 ASP B C 1
ATOM 4533 O O . ASP B 1 69 ? 6.367 -30.672 -43.719 1 97.25 69 ASP B O 1
ATOM 4537 N N . ILE B 1 70 ? 5.516 -31.844 -42.062 1 96.75 70 ILE B N 1
ATOM 4538 C CA . ILE B 1 70 ? 6.523 -32.906 -42.125 1 96.75 70 ILE B CA 1
ATOM 4539 C C . ILE B 1 70 ? 5.859 -34.25 -42.406 1 96.75 70 ILE B C 1
ATOM 4541 O O . ILE B 1 70 ? 4.629 -34.344 -42.406 1 96.75 70 ILE B O 1
ATOM 4545 N N . ASP B 1 71 ? 6.715 -35.219 -42.719 1 97.31 71 ASP B N 1
ATOM 4546 C CA . ASP B 1 71 ? 6.246 -36.594 -42.719 1 97.31 71 ASP B CA 1
ATOM 4547 C C . ASP B 1 71 ? 6.098 -37.125 -41.312 1 97.31 71 ASP B C 1
ATOM 4549 O O . ASP B 1 71 ? 7.09 -37.5 -40.656 1 97.31 71 ASP B O 1
ATOM 4553 N N . THR B 1 72 ? 4.922 -37.375 -40.875 1 97.38 72 THR B N 1
ATOM 4554 C CA . THR B 1 72 ? 4.633 -37.688 -39.469 1 97.38 72 THR B CA 1
ATOM 4555 C C . THR B 1 72 ? 5.102 -39.094 -39.125 1 97.38 72 THR B C 1
ATOM 4557 O O . THR B 1 72 ? 5.172 -39.469 -37.969 1 97.38 72 THR B O 1
ATOM 4560 N N . GLU B 1 73 ? 5.402 -39.844 -40.094 1 96.94 73 GLU B N 1
ATOM 4561 C CA . GLU B 1 73 ? 6.016 -41.125 -39.844 1 96.94 73 GLU B CA 1
ATOM 4562 C C . GLU B 1 73 ? 7.379 -40.969 -39.188 1 96.94 73 GLU B C 1
ATOM 4564 O O . GLU B 1 73 ? 7.918 -41.938 -38.625 1 96.94 73 GLU B O 1
ATOM 4569 N N . GLN B 1 74 ? 7.875 -39.781 -39.281 1 98.06 74 GLN B N 1
ATOM 4570 C CA . GLN B 1 74 ? 9.195 -39.531 -38.719 1 98.06 74 GLN B CA 1
ATOM 4571 C C . GLN B 1 74 ? 9.102 -39.125 -37.25 1 98.06 74 GLN B C 1
ATOM 4573 O O . GLN B 1 74 ? 10.117 -38.844 -36.625 1 98.06 74 GLN B O 1
ATOM 4578 N N . ILE B 1 75 ? 7.953 -39.094 -36.719 1 98.38 75 ILE B N 1
ATOM 4579 C CA . ILE B 1 75 ? 7.766 -38.781 -35.281 1 98.38 75 ILE B CA 1
ATOM 4580 C C . ILE B 1 75 ? 8.008 -40.031 -34.469 1 98.38 75 ILE B C 1
ATOM 4582 O O . ILE B 1 75 ? 7.371 -41.062 -34.656 1 98.38 75 ILE B O 1
ATOM 4586 N N . ALA B 1 76 ? 8.906 -39.906 -33.5 1 98.5 76 ALA B N 1
ATOM 4587 C CA . ALA B 1 76 ? 9.344 -41.062 -32.719 1 98.5 76 ALA B CA 1
ATOM 4588 C C . ALA B 1 76 ? 8.375 -41.344 -31.562 1 98.5 76 ALA B C 1
ATOM 4590 O O . ALA B 1 76 ? 8.258 -42.469 -31.109 1 98.5 76 ALA B O 1
ATOM 4591 N N . GLY B 1 77 ? 7.715 -40.281 -31.109 1 98.5 77 GLY B N 1
ATOM 4592 C CA . GLY B 1 77 ? 6.797 -40.438 -29.984 1 98.5 77 GLY B CA 1
ATOM 4593 C C . GLY B 1 77 ? 6.152 -39.156 -29.547 1 98.5 77 GLY B C 1
ATOM 4594 O O . GLY B 1 77 ? 6.582 -38.062 -29.953 1 98.5 77 GLY B O 1
ATOM 4595 N N . ILE B 1 78 ? 5.129 -39.281 -28.766 1 98.62 78 ILE B N 1
ATOM 4596 C CA . ILE B 1 78 ? 4.387 -38.156 -28.188 1 98.62 78 ILE B CA 1
ATOM 4597 C C . ILE B 1 78 ? 4.309 -38.312 -26.672 1 98.62 78 ILE B C 1
ATOM 4599 O O . ILE B 1 78 ? 4.125 -39.406 -26.156 1 98.62 78 ILE B O 1
ATOM 4603 N N . SER B 1 79 ? 4.57 -37.25 -25.953 1 98.75 79 SER B N 1
ATOM 4604 C CA . SER B 1 79 ? 4.305 -37.188 -24.516 1 98.75 79 SER B CA 1
ATOM 4605 C C . SER B 1 79 ? 3.514 -35.938 -24.156 1 98.75 79 SER B C 1
ATOM 4607 O O . SER B 1 79 ? 3.379 -35.031 -24.984 1 98.75 79 SER B O 1
ATOM 4609 N N . VAL B 1 80 ? 2.979 -35.938 -22.906 1 98.38 80 VAL B N 1
ATOM 4610 C CA . VAL B 1 80 ? 1.997 -34.906 -22.578 1 98.38 80 VAL B CA 1
ATOM 4611 C C . VAL B 1 80 ? 2.23 -34.406 -21.141 1 98.38 80 VAL B C 1
ATOM 4613 O O . VAL B 1 80 ? 2.844 -35.125 -20.344 1 98.38 80 VAL B O 1
ATOM 4616 N N . ASP B 1 81 ? 1.891 -33.25 -20.891 1 97.38 81 ASP B N 1
ATOM 4617 C CA . ASP B 1 81 ? 1.69 -32.781 -19.531 1 97.38 81 ASP B CA 1
ATOM 4618 C C . ASP B 1 81 ? 0.288 -32.188 -19.344 1 97.38 81 ASP B C 1
ATOM 4620 O O . ASP B 1 81 ? -0.496 -32.156 -20.297 1 97.38 81 ASP B O 1
ATOM 4624 N N . CYS B 1 82 ? -0.067 -31.906 -18.109 1 96.06 82 CYS B N 1
ATOM 4625 C CA . CYS B 1 82 ? -1.381 -31.359 -17.797 1 96.06 82 CYS B CA 1
ATOM 4626 C C . CYS B 1 82 ? -1.326 -30.5 -16.531 1 96.06 82 CYS B C 1
ATOM 4628 O O . CYS B 1 82 ? -0.434 -30.672 -15.703 1 96.06 82 CYS B O 1
ATOM 4630 N N . PHE B 1 83 ? -2.26 -29.516 -16.547 1 92.25 83 PHE B N 1
ATOM 4631 C CA . PHE B 1 83 ? -2.424 -28.875 -15.258 1 92.25 83 PHE B CA 1
ATOM 4632 C C . PHE B 1 83 ? -2.83 -29.875 -14.188 1 92.25 83 PHE B C 1
ATOM 4634 O O . PHE B 1 83 ? -3.555 -30.828 -14.469 1 92.25 83 PHE B O 1
ATOM 4641 N N . ARG B 1 84 ? -2.381 -29.625 -12.992 1 92.44 84 ARG B N 1
ATOM 4642 C CA . ARG B 1 84 ? -2.516 -30.609 -11.914 1 92.44 84 ARG B CA 1
ATOM 4643 C C . ARG B 1 84 ? -3.699 -30.281 -11.016 1 92.44 84 ARG B C 1
ATOM 4645 O O . ARG B 1 84 ? -4.578 -29.5 -11.398 1 92.44 84 ARG B O 1
ATOM 4652 N N . CYS B 1 85 ? -3.863 -31.062 -10.016 1 91.56 85 CYS B N 1
ATOM 4653 C CA . CYS B 1 85 ? -4.816 -30.859 -8.922 1 91.56 85 CYS B CA 1
ATOM 4654 C C . CYS B 1 85 ? -6.25 -30.891 -9.438 1 91.56 85 CYS B C 1
ATOM 4656 O O . CYS B 1 85 ? -7.109 -30.172 -8.945 1 91.56 85 CYS B O 1
ATOM 4658 N N . THR B 1 86 ? -6.449 -31.609 -10.484 1 94.31 86 THR B N 1
ATOM 4659 C CA . THR B 1 86 ? -7.758 -31.766 -11.109 1 94.31 86 THR B CA 1
ATOM 4660 C C . THR B 1 86 ? -8.023 -33.25 -11.438 1 94.31 86 THR B C 1
ATOM 4662 O O . THR B 1 86 ? -7.125 -33.938 -11.891 1 94.31 86 THR B O 1
ATOM 4665 N N . ILE B 1 87 ? -9.273 -33.625 -11.156 1 94.88 87 ILE B N 1
ATOM 4666 C CA . ILE B 1 87 ? -9.625 -35 -11.422 1 94.88 87 ILE B CA 1
ATOM 4667 C C . ILE B 1 87 ? -10.883 -35.062 -12.281 1 94.88 87 ILE B C 1
ATOM 4669 O O . ILE B 1 87 ? -11.68 -34.125 -12.297 1 94.88 87 ILE B O 1
ATOM 4673 N N . ALA B 1 88 ? -11 -36.188 -12.984 1 97 88 ALA B N 1
ATOM 4674 C CA . ALA B 1 88 ? -12.18 -36.469 -13.797 1 97 88 ALA B CA 1
ATOM 4675 C C . ALA B 1 88 ? -12.773 -37.844 -13.398 1 97 88 ALA B C 1
ATOM 4677 O O . ALA B 1 88 ? -12.039 -38.781 -13.102 1 97 88 ALA B O 1
ATOM 4678 N N . LEU B 1 89 ? -14.062 -37.906 -13.367 1 97.88 89 LEU B N 1
ATOM 4679 C CA . LEU B 1 89 ? -14.797 -39.125 -13.039 1 97.88 89 LEU B CA 1
ATOM 4680 C C . LEU B 1 89 ? -15.445 -39.719 -14.281 1 97.88 89 LEU B C 1
ATOM 4682 O O . LEU B 1 89 ? -16.219 -39.031 -14.969 1 97.88 89 LEU B O 1
ATOM 4686 N N . ARG B 1 90 ? -15.109 -41 -14.5 1 98.12 90 ARG B N 1
ATOM 4687 C CA . ARG B 1 90 ? -15.625 -41.688 -15.672 1 98.12 90 ARG B CA 1
ATOM 4688 C C . ARG B 1 90 ? -16.562 -42.812 -15.266 1 98.12 90 ARG B C 1
ATOM 4690 O O . ARG B 1 90 ? -16.312 -43.531 -14.289 1 98.12 90 ARG B O 1
ATOM 4697 N N . ASP B 1 91 ? -17.641 -43.031 -16.062 1 97.56 91 ASP B N 1
ATOM 4698 C CA . ASP B 1 91 ? -18.516 -44.188 -15.828 1 97.56 91 ASP B CA 1
ATOM 4699 C C . ASP B 1 91 ? -17.984 -45.438 -16.516 1 97.56 91 ASP B C 1
ATOM 4701 O O . ASP B 1 91 ? -16.875 -45.438 -17.047 1 97.56 91 ASP B O 1
ATOM 4705 N N . LYS B 1 92 ? -18.734 -46.469 -16.453 1 95.88 92 LYS B N 1
ATOM 4706 C CA . LYS B 1 92 ? -18.297 -47.781 -16.953 1 95.88 92 LYS B CA 1
ATOM 4707 C C . LYS B 1 92 ? -18.078 -47.75 -18.469 1 95.88 92 LYS B C 1
ATOM 4709 O O . LYS B 1 92 ? -17.281 -48.531 -19 1 95.88 92 LYS B O 1
ATOM 4714 N N . ASP B 1 93 ? -18.719 -46.812 -19.156 1 95 93 ASP B N 1
ATOM 4715 C CA . ASP B 1 93 ? -18.625 -46.75 -20.609 1 95 93 ASP B CA 1
ATOM 4716 C C . ASP B 1 93 ? -17.625 -45.688 -21.047 1 95 93 ASP B C 1
ATOM 4718 O O . ASP B 1 93 ? -17.469 -45.406 -22.234 1 95 93 ASP B O 1
ATOM 4722 N N . GLY B 1 94 ? -17.016 -45.062 -20.078 1 94.31 94 GLY B N 1
ATOM 4723 C CA . GLY B 1 94 ? -15.992 -44.094 -20.391 1 94.31 94 GLY B CA 1
ATOM 4724 C C . GLY B 1 94 ? -16.516 -42.688 -20.469 1 94.31 94 GLY B C 1
ATOM 4725 O O . GLY B 1 94 ? -15.758 -41.75 -20.734 1 94.31 94 GLY B O 1
ATOM 4726 N N . GLY B 1 95 ? -17.766 -42.5 -20.234 1 96.38 95 GLY B N 1
ATOM 4727 C CA . GLY B 1 95 ? -18.359 -41.188 -20.203 1 96.38 95 GLY B CA 1
ATOM 4728 C C . GLY B 1 95 ? -18.094 -40.438 -18.906 1 96.38 95 GLY B C 1
ATOM 4729 O O . GLY B 1 95 ? -17.875 -41.062 -17.859 1 96.38 95 GLY B O 1
ATOM 4730 N N . PHE B 1 96 ? -18.109 -39.125 -19 1 97.75 96 PHE B N 1
ATOM 4731 C CA . PHE B 1 96 ? -17.953 -38.281 -17.797 1 97.75 96 PHE B CA 1
ATOM 4732 C C . PHE B 1 96 ? -19.234 -38.281 -16.969 1 97.75 96 PHE B C 1
ATOM 4734 O O . PHE B 1 96 ? -20.328 -38.156 -17.5 1 97.75 96 PHE B O 1
ATOM 4741 N N . THR B 1 97 ? -19.094 -38.375 -15.617 1 97.62 97 THR B N 1
ATOM 4742 C CA . THR B 1 97 ? -20.266 -38.438 -14.758 1 97.62 97 THR B CA 1
ATOM 4743 C C . THR B 1 97 ? -20.672 -37.031 -14.32 1 97.62 97 THR B C 1
ATOM 4745 O O . THR B 1 97 ? -21.734 -36.844 -13.734 1 97.62 97 THR B O 1
ATOM 4748 N N . MET B 1 98 ? -19.922 -36.062 -14.57 1 96.69 98 MET B N 1
ATOM 4749 C CA . MET B 1 98 ? -20.125 -34.656 -14.219 1 96.69 98 MET B CA 1
ATOM 4750 C C . MET B 1 98 ? -19.141 -33.75 -14.969 1 96.69 98 MET B C 1
ATOM 4752 O O . MET B 1 98 ? -18.172 -34.25 -15.555 1 96.69 98 MET B O 1
ATOM 4756 N N . PRO B 1 99 ? -19.438 -32.438 -15.016 1 96.31 99 PRO B N 1
ATOM 4757 C CA . PRO B 1 99 ? -18.391 -31.531 -15.492 1 96.31 99 PRO B CA 1
ATOM 4758 C C . PRO B 1 99 ? -17.109 -31.609 -14.664 1 96.31 99 PRO B C 1
ATOM 4760 O O . PRO B 1 99 ? -17.156 -31.969 -13.484 1 96.31 99 PRO B O 1
ATOM 4763 N N . ILE B 1 100 ? -16.016 -31.328 -15.234 1 97 100 ILE B N 1
ATOM 4764 C CA . ILE B 1 100 ? -14.742 -31.375 -14.531 1 97 100 ILE B CA 1
ATOM 4765 C C . ILE B 1 100 ? -14.547 -30.094 -13.734 1 97 100 ILE B C 1
ATOM 4767 O O . ILE B 1 100 ? -14.547 -29 -14.297 1 97 100 ILE B O 1
ATOM 4771 N N . ILE B 1 101 ? -14.391 -30.219 -12.414 1 94.75 101 ILE B N 1
ATOM 4772 C CA . ILE B 1 101 ? -14.039 -29.109 -11.547 1 94.75 101 ILE B CA 1
ATOM 4773 C C . ILE B 1 101 ? -12.531 -28.891 -11.578 1 94.75 101 ILE B C 1
ATOM 4775 O O . ILE B 1 101 ? -11.758 -29.766 -11.18 1 94.75 101 ILE B O 1
ATOM 4779 N N . ILE B 1 102 ? -12.109 -27.703 -11.992 1 92.5 102 ILE B N 1
ATOM 4780 C CA . ILE B 1 102 ? -10.672 -27.547 -12.203 1 92.5 102 ILE B CA 1
ATOM 4781 C C . ILE B 1 102 ? -10.031 -26.969 -10.953 1 92.5 102 ILE B C 1
ATOM 4783 O O . ILE B 1 102 ? -10.727 -26.547 -10.023 1 92.5 102 ILE B O 1
ATOM 4787 N N . TRP B 1 103 ? -8.695 -26.891 -10.914 1 88.38 103 TRP B N 1
ATOM 4788 C CA . TRP B 1 103 ? -7.902 -26.641 -9.719 1 88.38 103 TRP B CA 1
ATO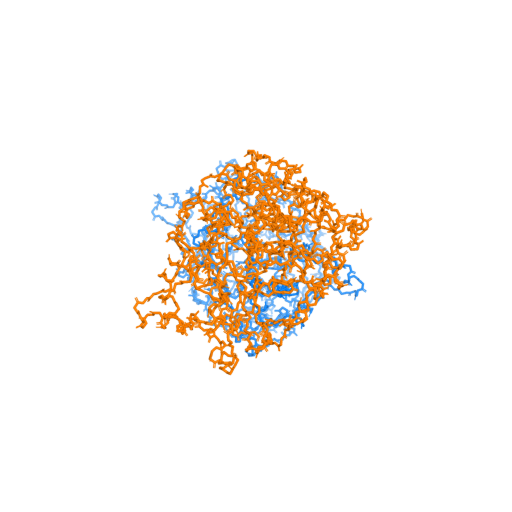M 4789 C C . TRP B 1 103 ? -8.148 -25.219 -9.195 1 88.38 103 TRP B C 1
ATOM 4791 O O . TRP B 1 103 ? -7.961 -24.953 -8.008 1 88.38 103 TRP B O 1
ATOM 4801 N N . GLN B 1 104 ? -8.562 -24.312 -10.039 1 81.06 104 GLN B N 1
ATOM 4802 C CA . GLN B 1 104 ? -8.742 -22.922 -9.641 1 81.06 104 GLN B CA 1
ATOM 4803 C C . GLN B 1 104 ? -10.078 -22.719 -8.922 1 81.06 104 GLN B C 1
ATOM 4805 O O . GLN B 1 104 ? -10.344 -21.641 -8.375 1 81.06 104 GLN B O 1
ATOM 4810 N N . ASP B 1 105 ? -10.906 -23.828 -8.938 1 85.81 105 ASP B N 1
ATOM 4811 C CA . ASP B 1 105 ? -12.219 -23.766 -8.297 1 85.81 105 ASP B CA 1
ATOM 4812 C C . ASP B 1 105 ? -12.078 -23.734 -6.773 1 85.81 105 ASP B C 1
ATOM 4814 O O . ASP B 1 105 ? -11.25 -24.453 -6.211 1 85.81 105 ASP B O 1
ATOM 4818 N N . LEU B 1 106 ? -12.875 -22.969 -6.105 1 74.69 106 LEU B N 1
ATOM 4819 C CA . LEU B 1 106 ? -12.688 -22.734 -4.68 1 74.69 106 LEU B CA 1
ATOM 4820 C C . LEU B 1 106 ? -13.758 -23.453 -3.865 1 74.69 106 LEU B C 1
ATOM 4822 O O . LEU B 1 106 ? -13.758 -23.391 -2.633 1 74.69 106 LEU B O 1
ATOM 4826 N N . ARG B 1 107 ? -14.625 -24.109 -4.453 1 82.12 107 ARG B N 1
ATOM 4827 C CA . ARG B 1 107 ? -15.766 -24.641 -3.732 1 82.12 107 ARG B CA 1
ATOM 4828 C C . ARG B 1 107 ? -15.328 -25.688 -2.705 1 82.12 107 ARG B C 1
ATOM 4830 O O . ARG B 1 107 ? -15.961 -25.844 -1.658 1 82.12 107 ARG B O 1
ATOM 4837 N N . SER B 1 108 ? -14.273 -26.328 -2.945 1 88.19 108 SER B N 1
ATOM 4838 C CA . SER B 1 108 ? -13.844 -27.422 -2.08 1 88.19 108 SER B CA 1
ATOM 4839 C C . SER B 1 108 ? -13.258 -26.891 -0.775 1 88.19 108 SER B C 1
ATOM 4841 O O . SER B 1 108 ? -13.078 -27.656 0.179 1 88.19 108 SER B O 1
ATOM 4843 N N . SER B 1 109 ? -12.922 -25.656 -0.708 1 81.62 109 SER B N 1
ATOM 4844 C CA . SER B 1 109 ? -12.406 -25.062 0.519 1 81.62 109 SER B CA 1
ATOM 4845 C C . SER B 1 109 ? -13.383 -25.25 1.678 1 81.62 109 SER B C 1
ATOM 4847 O O . SER B 1 109 ? -12.969 -25.328 2.836 1 81.62 109 SER B O 1
ATOM 4849 N N . GLU B 1 110 ? -14.672 -25.297 1.373 1 83.5 110 GLU B N 1
ATOM 4850 C CA . GLU B 1 110 ? -15.688 -25.484 2.406 1 83.5 110 GLU B CA 1
ATOM 4851 C C . GLU B 1 110 ? -15.555 -26.844 3.084 1 83.5 110 GLU B C 1
ATOM 4853 O O . GLU B 1 110 ? -16.047 -27.031 4.195 1 83.5 110 GLU B O 1
ATOM 4858 N N . MET B 1 111 ? -14.781 -27.703 2.475 1 91.19 111 MET B N 1
ATOM 4859 C CA . MET B 1 111 ? -14.664 -29.078 2.979 1 91.19 111 MET B CA 1
ATOM 4860 C C . MET B 1 111 ? -13.516 -29.188 3.973 1 91.19 111 MET B C 1
ATOM 4862 O O . MET B 1 111 ? -13.414 -30.188 4.699 1 91.19 111 MET B O 1
ATOM 4866 N N . ILE B 1 112 ? -12.641 -28.219 4.094 1 89.38 112 ILE B N 1
ATOM 4867 C CA . ILE B 1 112 ? -11.359 -28.328 4.789 1 89.38 112 ILE B CA 1
ATOM 4868 C C . ILE B 1 112 ? -11.602 -28.625 6.27 1 89.38 112 ILE B C 1
ATOM 4870 O O . ILE B 1 112 ? -10.984 -29.516 6.84 1 89.38 112 ILE B O 1
ATOM 4874 N N . PRO B 1 113 ? -12.562 -27.953 6.93 1 89.62 113 PRO B N 1
ATOM 4875 C CA . PRO B 1 113 ? -12.812 -28.281 8.336 1 89.62 113 PRO B CA 1
ATOM 4876 C C . PRO B 1 113 ? -13.297 -29.719 8.523 1 89.62 113 PRO B C 1
ATOM 4878 O O . PRO B 1 113 ? -12.867 -30.406 9.461 1 89.62 113 PRO B O 1
ATOM 4881 N N . GLU B 1 114 ? -14.086 -30.062 7.641 1 91.94 114 GLU B N 1
ATOM 4882 C CA . GLU B 1 114 ? -14.617 -31.422 7.73 1 91.94 114 GLU B CA 1
ATOM 4883 C C . GLU B 1 114 ? -13.523 -32.469 7.484 1 91.94 114 GLU B C 1
ATOM 4885 O O . GLU B 1 114 ? -13.5 -33.5 8.133 1 91.94 114 GLU B O 1
ATOM 4890 N N . ILE B 1 115 ? -12.641 -32.219 6.551 1 94 115 ILE B N 1
ATOM 4891 C CA . ILE B 1 115 ? -11.547 -33.156 6.238 1 94 115 ILE B CA 1
ATOM 4892 C C . ILE B 1 115 ? -10.609 -33.25 7.438 1 94 115 ILE B C 1
ATOM 4894 O O . ILE B 1 115 ? -10.172 -34.344 7.801 1 94 115 ILE B O 1
ATOM 4898 N N . LYS B 1 116 ? -10.312 -32.156 8.031 1 93.94 116 LYS B N 1
ATOM 4899 C CA . LYS B 1 116 ? -9.461 -32.156 9.211 1 93.94 116 LYS B CA 1
ATOM 4900 C C . LYS B 1 116 ? -10.07 -33 10.336 1 93.94 116 LYS B C 1
ATOM 4902 O O . LYS B 1 116 ? -9.367 -33.75 10.992 1 93.94 116 LYS B O 1
ATOM 4907 N N . LYS B 1 117 ? -11.367 -32.781 10.492 1 94.56 117 LYS B N 1
ATOM 4908 C CA . LYS B 1 117 ? -12.078 -33.562 11.508 1 94.56 117 LYS B CA 1
ATOM 4909 C C . LYS B 1 117 ? -12.023 -35.062 11.195 1 94.56 117 LYS B C 1
ATOM 4911 O O . LYS B 1 117 ? -11.805 -35.875 12.086 1 94.56 117 LYS B O 1
ATOM 4916 N N . MET B 1 118 ? -12.211 -35.406 9.945 1 93.38 118 MET B N 1
ATOM 4917 C CA . MET B 1 118 ? -12.148 -36.781 9.5 1 93.38 118 MET B CA 1
ATOM 4918 C C . MET B 1 118 ? -10.781 -37.406 9.805 1 93.38 118 MET B C 1
ATOM 4920 O O . MET B 1 118 ? -10.695 -38.531 10.273 1 93.38 118 MET B O 1
ATOM 4924 N N . LEU B 1 119 ? -9.719 -36.688 9.508 1 94.94 119 LEU B N 1
ATOM 4925 C CA . LEU B 1 119 ? -8.359 -37.125 9.781 1 94.94 119 LEU B CA 1
ATOM 4926 C C . LEU B 1 119 ? -8.141 -37.344 11.273 1 94.94 119 LEU B C 1
ATOM 4928 O O . LEU B 1 119 ? -7.613 -38.375 11.688 1 94.94 119 LEU B O 1
ATOM 4932 N N . GLU B 1 120 ? -8.617 -36.438 12.039 1 95.69 120 GLU B N 1
ATOM 4933 C CA . GLU B 1 120 ? -8.461 -36.531 13.492 1 95.69 120 GLU B CA 1
ATOM 4934 C C . GLU B 1 120 ? -9.211 -37.719 14.062 1 95.69 120 GLU B C 1
ATOM 4936 O O . GLU B 1 120 ? -8.695 -38.406 14.945 1 95.69 120 GLU B O 1
ATOM 4941 N N . GLU B 1 121 ? -10.352 -37.844 13.594 1 96.25 121 GLU B N 1
ATOM 4942 C CA . GLU B 1 121 ? -11.188 -38.969 14.07 1 96.25 121 GLU B CA 1
ATOM 4943 C C . GLU B 1 121 ? -10.539 -40.312 13.773 1 96.25 121 GLU B C 1
ATOM 4945 O O . GLU B 1 121 ? -10.766 -41.281 14.492 1 96.25 121 GLU B O 1
ATOM 4950 N N . LYS B 1 122 ? -9.758 -40.312 12.797 1 96.06 122 LYS B N 1
ATOM 4951 C CA . LYS B 1 122 ? -9.094 -41.562 12.414 1 96.06 122 LYS B CA 1
ATOM 4952 C C . LYS B 1 122 ? -7.645 -41.594 12.906 1 96.06 122 LYS B C 1
ATOM 4954 O O . LYS B 1 122 ? -6.824 -42.344 12.391 1 96.06 122 LYS B O 1
ATOM 4959 N N . GLY B 1 123 ? -7.316 -40.688 13.758 1 95.25 123 GLY B N 1
ATOM 4960 C CA . GLY B 1 123 ? -6.027 -40.688 14.438 1 95.25 123 GLY B CA 1
ATOM 4961 C C . GLY B 1 123 ? -4.918 -40.094 13.594 1 95.25 123 GLY B C 1
ATOM 4962 O O . GLY B 1 123 ? -3.746 -40.406 13.766 1 95.25 123 GLY B O 1
ATOM 4963 N N . SER B 1 124 ? -5.285 -39.281 12.672 1 95.44 124 SER B N 1
ATOM 4964 C CA . SER B 1 124 ? -4.316 -38.594 11.812 1 95.44 124 SER B CA 1
ATOM 4965 C C . SER B 1 124 ? -4.492 -37.094 11.852 1 95.44 124 SER B C 1
ATOM 4967 O O . SER B 1 124 ? -5.199 -36.562 12.719 1 95.44 124 SER B O 1
ATOM 4969 N N . SER B 1 125 ? -3.676 -36.375 11.078 1 94.31 125 SER B N 1
ATOM 4970 C CA . SER B 1 125 ? -3.744 -34.906 11.023 1 94.31 125 SER B CA 1
ATOM 4971 C C . SER B 1 125 ? -3.359 -34.406 9.641 1 94.31 125 SER B C 1
ATOM 4973 O O . SER B 1 125 ? -2.867 -35.156 8.805 1 94.31 125 SER B O 1
ATOM 4975 N N . ALA B 1 126 ? -3.672 -33.156 9.445 1 90.88 126 ALA B N 1
ATOM 4976 C CA . ALA B 1 126 ? -3.254 -32.5 8.195 1 90.88 126 ALA B CA 1
ATOM 4977 C C . ALA B 1 126 ? -1.737 -32.562 8.039 1 90.88 126 ALA B C 1
ATOM 4979 O O . ALA B 1 126 ? -1.225 -32.688 6.926 1 90.88 126 ALA B O 1
ATOM 4980 N N . GLU B 1 127 ? -1.022 -32.438 9.125 1 91 127 GLU B N 1
ATOM 4981 C CA . GLU B 1 127 ? 0.437 -32.5 9.125 1 91 127 GLU B CA 1
ATOM 4982 C C . GLU B 1 127 ? 0.932 -33.875 8.703 1 91 127 GLU B C 1
ATOM 4984 O O . GLU B 1 127 ? 1.86 -34 7.902 1 91 127 GLU B O 1
ATOM 4989 N N . GLU B 1 128 ? 0.265 -34.844 9.227 1 90.94 128 GLU B N 1
ATOM 4990 C CA . GLU B 1 128 ? 0.638 -36.188 8.867 1 90.94 128 GLU B CA 1
ATOM 4991 C C . GLU B 1 128 ? 0.322 -36.5 7.406 1 90.94 128 GLU B C 1
ATOM 4993 O O . GLU B 1 128 ? 1.066 -37.219 6.734 1 90.94 128 GLU B O 1
ATOM 4998 N N . LEU B 1 129 ? -0.787 -36 7.012 1 90.88 129 LEU B N 1
ATOM 4999 C CA . LEU B 1 129 ? -1.131 -36.156 5.602 1 90.88 129 LEU B CA 1
ATOM 5000 C C . LEU B 1 129 ? -0.058 -35.562 4.711 1 90.88 129 LEU B C 1
ATOM 5002 O O . LEU B 1 129 ? 0.343 -36.156 3.709 1 90.88 129 LEU B O 1
ATOM 5006 N N . TYR B 1 130 ? 0.441 -34.375 5.039 1 90.31 130 TYR B N 1
ATOM 5007 C CA . TYR B 1 130 ? 1.522 -33.75 4.301 1 90.31 130 TYR B CA 1
ATOM 5008 C C . TYR B 1 130 ? 2.771 -34.625 4.289 1 90.31 130 TYR B C 1
ATOM 5010 O O . TYR B 1 130 ? 3.426 -34.75 3.254 1 90.31 130 TYR B O 1
ATOM 5018 N N . ASP B 1 131 ? 3.086 -35.156 5.414 1 89.06 131 ASP B N 1
ATOM 5019 C CA . ASP B 1 131 ? 4.293 -35.969 5.539 1 89.06 131 ASP B CA 1
ATOM 5020 C C . ASP B 1 131 ? 4.211 -37.219 4.664 1 89.06 131 ASP B C 1
ATOM 5022 O O . ASP B 1 131 ? 5.234 -37.75 4.238 1 89.06 131 ASP B O 1
ATOM 5026 N N . ARG B 1 132 ? 3.02 -37.562 4.387 1 88.75 132 ARG B N 1
ATOM 5027 C CA . ARG B 1 132 ? 2.83 -38.75 3.576 1 88.75 132 ARG B CA 1
ATOM 5028 C C . ARG B 1 132 ? 2.762 -38.406 2.094 1 88.75 132 ARG B C 1
ATOM 5030 O O . ARG B 1 132 ? 3.316 -39.125 1.257 1 88.75 132 ARG B O 1
ATOM 5037 N N . CYS B 1 133 ? 2.094 -37.344 1.795 1 89 133 CYS B N 1
ATOM 5038 C CA . CYS B 1 133 ? 1.796 -37.156 0.38 1 89 133 CYS B CA 1
ATOM 5039 C C . CYS B 1 133 ? 2.523 -35.938 -0.168 1 89 133 CYS B C 1
ATOM 5041 O O . CYS B 1 133 ? 2.615 -35.75 -1.384 1 89 133 CYS B O 1
ATOM 5043 N N . GLY B 1 134 ? 3.076 -35.062 0.655 1 88.19 134 GLY B N 1
ATOM 5044 C CA . GLY B 1 134 ? 3.971 -34 0.21 1 88.19 134 GLY B CA 1
ATOM 5045 C C . GLY B 1 134 ? 3.244 -32.75 -0.182 1 88.19 134 GLY B C 1
ATOM 5046 O O . GLY B 1 134 ? 3.814 -31.875 -0.846 1 88.19 134 GLY B O 1
ATOM 5047 N N . MET B 1 135 ? 1.979 -32.562 0.188 1 88.12 135 MET B N 1
ATOM 5048 C CA . MET B 1 135 ? 1.229 -31.344 -0.153 1 88.12 135 MET B CA 1
ATOM 5049 C C . MET B 1 135 ? 0.345 -30.906 1.01 1 88.12 135 MET B C 1
ATOM 5051 O O . MET B 1 135 ? -0.349 -31.734 1.611 1 88.12 135 MET B O 1
ATOM 5055 N N . PRO B 1 136 ? 0.403 -29.641 1.331 1 86.75 136 PRO B N 1
ATOM 5056 C CA . PRO B 1 136 ? -0.486 -29.156 2.387 1 86.75 136 PRO B CA 1
ATOM 5057 C C . PRO B 1 136 ? -1.963 -29.281 2.025 1 86.75 136 PRO B C 1
ATOM 5059 O O . PRO B 1 136 ? -2.34 -29.109 0.865 1 86.75 136 PRO B O 1
ATOM 5062 N N . LEU B 1 137 ? -2.738 -29.531 3.119 1 87.5 137 LEU B N 1
ATOM 5063 C CA . LEU B 1 137 ? -4.184 -29.609 2.92 1 87.5 137 LEU B CA 1
ATOM 5064 C C . LEU B 1 137 ? -4.746 -28.25 2.525 1 87.5 137 LEU B C 1
ATOM 5066 O O . LEU B 1 137 ? -4.461 -27.234 3.176 1 87.5 137 LEU B O 1
ATOM 5070 N N . GLY B 1 138 ? -5.453 -28.266 1.403 1 80.88 138 GLY B N 1
ATOM 5071 C CA . GLY B 1 138 ? -6.035 -27.016 0.927 1 80.88 138 GLY B CA 1
ATOM 5072 C C . GLY B 1 138 ? -7.152 -27.219 -0.076 1 80.88 138 GLY B C 1
ATOM 5073 O O . GLY B 1 138 ? -7.543 -28.359 -0.351 1 80.88 138 GLY B O 1
ATOM 5074 N N . GLY B 1 139 ? -7.637 -26.062 -0.53 1 76.12 139 GLY B N 1
ATOM 5075 C CA . GLY B 1 139 ? -8.766 -26.109 -1.45 1 76.12 139 GLY B CA 1
ATOM 5076 C C . GLY B 1 139 ? -8.375 -26.547 -2.85 1 76.12 139 GLY B C 1
ATOM 5077 O O . GLY B 1 139 ? -9.234 -26.938 -3.643 1 76.12 139 GLY B O 1
ATOM 5078 N N . VAL B 1 140 ? -7.129 -26.594 -3.125 1 78.75 140 VAL B N 1
ATOM 5079 C CA . VAL B 1 140 ? -6.668 -26.891 -4.477 1 78.75 140 VAL B CA 1
ATOM 5080 C C . VAL B 1 140 ? -6.414 -28.391 -4.613 1 78.75 140 VAL B C 1
ATOM 5082 O O . VAL B 1 140 ? -6.367 -28.922 -5.727 1 78.75 140 VAL B O 1
ATOM 5085 N N . ASN B 1 141 ? -6.41 -29.062 -3.539 1 85.5 141 ASN B N 1
ATOM 5086 C CA . ASN B 1 141 ? -6.133 -30.484 -3.559 1 85.5 141 ASN B CA 1
ATOM 5087 C C . ASN B 1 141 ? -7.242 -31.266 -4.258 1 85.5 141 ASN B C 1
ATOM 5089 O O . ASN B 1 141 ? -8.422 -31.047 -3.98 1 85.5 141 ASN B O 1
ATOM 5093 N N . PRO B 1 142 ? -6.84 -32.188 -5.074 1 89.25 142 PRO B N 1
ATOM 5094 C CA . PRO B 1 142 ? -7.867 -33 -5.73 1 89.25 142 PRO B CA 1
ATOM 5095 C C . PRO B 1 142 ? -8.695 -33.844 -4.746 1 89.25 142 PRO B C 1
ATOM 5097 O O . PRO B 1 142 ? -9.875 -34.094 -4.984 1 89.25 142 PRO B O 1
ATOM 5100 N N . GLN B 1 143 ? -8.109 -34.188 -3.623 1 90 143 GLN B N 1
ATOM 5101 C CA . GLN B 1 143 ? -8.844 -34.969 -2.633 1 90 143 GLN B CA 1
ATOM 5102 C C . GLN B 1 143 ? -9.938 -34.125 -1.973 1 90 143 GLN B C 1
ATOM 5104 O O . GLN B 1 143 ? -11 -34.656 -1.63 1 90 143 GLN B O 1
ATOM 5109 N N . SER B 1 144 ? -9.641 -32.875 -1.782 1 91.19 144 SER B N 1
ATOM 5110 C CA . SER B 1 144 ? -10.672 -32 -1.243 1 91.19 144 SER B CA 1
ATOM 5111 C C . SER B 1 144 ? -11.836 -31.844 -2.215 1 91.19 144 SER B C 1
ATOM 5113 O O . SER B 1 144 ? -12.992 -31.828 -1.801 1 91.19 144 SER B O 1
ATOM 5115 N N . ASN B 1 145 ? -11.492 -31.734 -3.43 1 92.19 145 ASN B N 1
ATOM 5116 C CA . ASN B 1 145 ? -12.523 -31.703 -4.457 1 92.19 145 ASN B CA 1
ATOM 5117 C C . ASN B 1 145 ? -13.375 -32.969 -4.449 1 92.19 145 ASN B C 1
ATOM 5119 O O . ASN B 1 145 ? -14.594 -32.906 -4.598 1 92.19 145 ASN B O 1
ATOM 5123 N N . LEU B 1 146 ? -12.75 -34.031 -4.336 1 94.75 146 LEU B N 1
ATOM 5124 C CA . LEU B 1 146 ? -13.461 -35.312 -4.328 1 94.75 146 LEU B CA 1
ATOM 5125 C C . LEU B 1 146 ? -14.398 -35.406 -3.127 1 94.75 146 LEU B C 1
ATOM 5127 O O . LEU B 1 146 ? -15.492 -35.969 -3.234 1 94.75 146 LEU B O 1
ATOM 5131 N N . GLN B 1 147 ? -13.906 -34.875 -1.997 1 94.81 147 GLN B N 1
ATOM 5132 C CA . GLN B 1 147 ? -14.773 -34.844 -0.824 1 94.81 147 GLN B CA 1
ATOM 5133 C C . GLN B 1 147 ? -16.016 -34 -1.077 1 94.81 147 GLN B C 1
ATOM 5135 O O . GLN B 1 147 ? -17.109 -34.344 -0.658 1 94.81 147 GLN B O 1
ATOM 5140 N N . TRP B 1 148 ? -15.789 -32.938 -1.704 1 95.38 148 TRP B N 1
ATOM 5141 C CA . TRP B 1 148 ? -16.922 -32.062 -2.057 1 95.38 148 TRP B CA 1
ATOM 5142 C C . TRP B 1 148 ? -17.891 -32.812 -2.969 1 95.38 148 TRP B C 1
ATOM 5144 O O . TRP B 1 148 ? -19.109 -32.719 -2.789 1 95.38 148 TRP B O 1
ATOM 5154 N N . ILE B 1 149 ? -17.422 -33.531 -3.943 1 96.06 149 ILE B N 1
ATOM 5155 C CA . ILE B 1 149 ? -18.219 -34.281 -4.91 1 96.06 149 ILE B CA 1
ATOM 5156 C C . ILE B 1 149 ? -19.016 -35.375 -4.191 1 96.06 149 ILE B C 1
ATOM 5158 O O . ILE B 1 149 ? -20.219 -35.531 -4.418 1 96.06 149 ILE B O 1
ATOM 5162 N N . LYS B 1 150 ? -18.375 -36.062 -3.336 1 95.88 150 LYS B N 1
ATOM 5163 C CA . LYS B 1 150 ? -19.031 -37.125 -2.58 1 95.88 150 LYS B CA 1
ATOM 5164 C C . LYS B 1 150 ? -20.203 -36.562 -1.775 1 95.88 150 LYS B C 1
ATOM 5166 O O . LYS B 1 150 ? -21.25 -37.219 -1.672 1 95.88 150 LYS B O 1
ATOM 5171 N N . ARG B 1 151 ? -20.047 -35.438 -1.274 1 95.19 151 ARG B N 1
ATOM 5172 C CA . ARG B 1 151 ? -21.062 -34.812 -0.418 1 95.19 151 ARG B CA 1
ATOM 5173 C C . ARG B 1 151 ? -22.172 -34.188 -1.249 1 95.19 151 ARG B C 1
ATOM 5175 O O . ARG B 1 151 ? -23.359 -34.375 -0.934 1 95.19 151 ARG B O 1
ATOM 5182 N N . ASN B 1 152 ? -21.844 -33.5 -2.295 1 95.44 152 ASN B N 1
ATOM 5183 C CA . ASN B 1 152 ? -22.797 -32.656 -2.979 1 95.44 152 ASN B CA 1
ATOM 5184 C C . ASN B 1 152 ? -23.312 -33.281 -4.262 1 95.44 152 ASN B C 1
ATOM 5186 O O . ASN B 1 152 ? -24.359 -32.906 -4.777 1 95.44 152 ASN B O 1
ATOM 5190 N N . MET B 1 153 ? -22.562 -34.219 -4.781 1 96 153 MET B N 1
ATOM 5191 C CA . MET B 1 153 ? -22.938 -34.906 -6 1 96 153 MET B CA 1
ATOM 5192 C C . MET B 1 153 ? -22.688 -36.406 -5.852 1 96 153 MET B C 1
ATOM 5194 O O . MET B 1 153 ? -22 -37.031 -6.668 1 96 153 MET B O 1
ATOM 5198 N N . PRO B 1 154 ? -23.359 -37.031 -4.934 1 96.44 154 PRO B N 1
ATOM 5199 C CA . PRO B 1 154 ? -23.062 -38.406 -4.625 1 96.44 154 PRO B CA 1
ATOM 5200 C C . PRO B 1 154 ? -23.312 -39.344 -5.812 1 96.44 154 PRO B C 1
ATOM 5202 O O . PRO B 1 154 ? -22.594 -40.344 -5.977 1 96.44 154 PRO B O 1
ATOM 5205 N N . GLU B 1 155 ? -24.219 -39.094 -6.68 1 97.56 155 GLU B N 1
ATOM 5206 C CA . GLU B 1 155 ? -24.484 -39.938 -7.848 1 97.56 155 GLU B CA 1
ATOM 5207 C C . GLU B 1 155 ? -23.312 -39.938 -8.812 1 97.56 155 GLU B C 1
ATOM 5209 O O . GLU B 1 155 ? -23.016 -40.969 -9.438 1 97.56 155 GLU B O 1
ATOM 5214 N N . ALA B 1 156 ? -22.703 -38.812 -8.953 1 97.62 156 ALA B N 1
ATOM 5215 C CA . ALA B 1 156 ? -21.547 -38.688 -9.828 1 97.62 156 ALA B CA 1
ATOM 5216 C C . ALA B 1 156 ? -20.422 -39.625 -9.344 1 97.62 156 ALA B C 1
ATOM 5218 O O . ALA B 1 156 ? -19.766 -40.281 -10.148 1 97.62 156 ALA B O 1
ATOM 5219 N N . TYR B 1 157 ? -20.219 -39.656 -8.039 1 97.38 157 TYR B N 1
ATOM 5220 C CA . TYR B 1 157 ? -19.172 -40.5 -7.469 1 97.38 157 TYR B CA 1
ATOM 5221 C C . TYR B 1 157 ? -19.547 -41.969 -7.582 1 97.38 157 TYR B C 1
ATOM 5223 O O . TYR B 1 157 ? -18.703 -42.812 -7.934 1 97.38 157 TYR B O 1
ATOM 5231 N N . GLU B 1 158 ? -20.781 -42.25 -7.277 1 97 158 GLU B N 1
ATOM 5232 C CA . GLU B 1 158 ? -21.25 -43.625 -7.297 1 97 158 GLU B CA 1
ATOM 5233 C C . GLU B 1 158 ? -21.172 -44.219 -8.703 1 97 158 GLU B C 1
ATOM 5235 O O . GLU B 1 158 ? -20.828 -45.406 -8.883 1 97 158 GLU B O 1
ATOM 5240 N N . ASN B 1 159 ? -21.469 -43.438 -9.664 1 97.62 159 ASN B N 1
ATOM 5241 C CA . ASN B 1 159 ? -21.484 -43.875 -11.055 1 97.62 159 ASN B CA 1
ATOM 5242 C C . ASN B 1 159 ? -20.078 -43.938 -11.648 1 97.62 159 ASN B C 1
ATOM 5244 O O . ASN B 1 159 ? -19.875 -44.562 -12.703 1 97.62 159 ASN B O 1
ATOM 5248 N N . ALA B 1 160 ? -19.156 -43.438 -10.992 1 97.88 160 ALA B N 1
ATOM 5249 C CA . ALA B 1 160 ? -17.781 -43.438 -11.5 1 97.88 160 ALA B CA 1
ATOM 5250 C C . ALA B 1 160 ? -17.125 -44.781 -11.281 1 97.88 160 ALA B C 1
ATOM 5252 O O . ALA B 1 160 ? -17.156 -45.312 -10.172 1 97.88 160 ALA B O 1
ATOM 5253 N N . THR B 1 161 ? -16.578 -45.312 -12.312 1 97.56 161 THR B N 1
ATOM 5254 C CA . THR B 1 161 ? -15.82 -46.562 -12.211 1 97.56 161 THR B CA 1
ATOM 5255 C C . THR B 1 161 ? -14.32 -46.281 -12.281 1 97.56 161 THR B C 1
ATOM 5257 O O . THR B 1 161 ? -13.508 -47.094 -11.844 1 97.56 161 THR B O 1
ATOM 5260 N N . THR B 1 162 ? -14 -45.156 -12.852 1 97.62 162 THR B N 1
ATOM 5261 C CA . THR B 1 162 ? -12.602 -44.719 -12.938 1 97.62 162 THR B CA 1
ATOM 5262 C C . THR B 1 162 ? -12.469 -43.25 -12.578 1 97.62 162 THR B C 1
ATOM 5264 O O . THR B 1 162 ? -13.211 -42.406 -13.086 1 97.62 162 THR B O 1
ATOM 5267 N N . ILE B 1 163 ? -11.562 -42.969 -11.695 1 97.5 163 ILE B N 1
ATOM 5268 C CA . ILE B 1 163 ? -11.172 -41.625 -11.367 1 97.5 163 ILE B CA 1
ATOM 5269 C C . ILE B 1 163 ? -9.719 -41.375 -11.766 1 97.5 163 ILE B C 1
ATOM 5271 O O . ILE B 1 163 ? -8.828 -42.125 -11.32 1 97.5 163 ILE B O 1
ATOM 5275 N N . HIS B 1 164 ? -9.531 -40.469 -12.641 1 96.62 164 HIS B N 1
ATOM 5276 C CA . HIS B 1 164 ? -8.172 -40.156 -13.078 1 96.62 164 HIS B CA 1
ATOM 5277 C C . HIS B 1 164 ? -7.914 -38.656 -13.039 1 96.62 164 HIS B C 1
ATOM 5279 O O . HIS B 1 164 ? -8.852 -37.875 -12.984 1 96.62 164 HIS B O 1
ATOM 5285 N N . THR B 1 165 ? -6.613 -38.312 -12.969 1 96.19 165 THR B N 1
ATOM 5286 C CA . THR B 1 165 ? -6.234 -36.906 -13.133 1 96.19 165 THR B CA 1
ATOM 5287 C C . THR B 1 165 ? -6.348 -36.469 -14.594 1 96.19 165 THR B C 1
ATOM 5289 O O . THR B 1 165 ? -6.82 -37.25 -15.438 1 96.19 165 THR B O 1
ATOM 5292 N N . MET B 1 166 ? -5.949 -35.281 -14.875 1 96.31 166 MET B N 1
ATOM 5293 C CA . MET B 1 166 ? -6.012 -34.781 -16.25 1 96.31 166 MET B CA 1
ATOM 5294 C C . MET B 1 166 ? -5.027 -35.531 -17.141 1 96.31 166 MET B C 1
ATOM 5296 O O . MET B 1 166 ? -5.172 -35.562 -18.359 1 96.31 166 MET B O 1
ATOM 5300 N N . MET B 1 167 ? -4.066 -36.188 -16.531 1 96.88 167 MET B N 1
ATOM 5301 C CA . MET B 1 167 ? -3.129 -37 -17.281 1 96.88 167 MET B CA 1
ATOM 5302 C C . MET B 1 167 ? -3.854 -38.156 -17.984 1 96.88 167 MET B C 1
ATOM 5304 O O . MET B 1 167 ? -3.613 -38.406 -19.156 1 96.88 167 MET B O 1
ATOM 5308 N N . GLY B 1 168 ? -4.723 -38.781 -17.25 1 97.19 168 GLY B N 1
ATOM 5309 C CA . GLY B 1 168 ? -5.52 -39.844 -17.859 1 97.19 168 GLY B CA 1
ATOM 5310 C C . GLY B 1 168 ? -6.379 -39.375 -19.016 1 97.19 168 GLY B C 1
ATOM 5311 O O . GLY B 1 168 ? -6.594 -40.094 -19.984 1 97.19 168 GLY B O 1
ATOM 5312 N N . LEU B 1 169 ? -6.84 -38.156 -18.844 1 97.31 169 LEU B N 1
ATOM 5313 C CA . LEU B 1 169 ? -7.676 -37.562 -19.891 1 97.31 169 LEU B CA 1
ATOM 5314 C C . LEU B 1 169 ? -6.871 -37.344 -21.156 1 97.31 169 LEU B C 1
ATOM 5316 O O . LEU B 1 169 ? -7.289 -37.781 -22.25 1 97.31 169 LEU B O 1
ATOM 5320 N N . VAL B 1 170 ? -5.738 -36.75 -21.062 1 97.62 170 VAL B N 1
ATOM 5321 C CA . VAL B 1 170 ? -4.973 -36.344 -22.234 1 97.62 170 VAL B CA 1
ATOM 5322 C C . VAL B 1 170 ? -4.367 -37.594 -22.906 1 97.62 170 VAL B C 1
ATOM 5324 O O . VAL B 1 170 ? -4.398 -37.719 -24.141 1 97.62 170 VAL B O 1
ATOM 5327 N N . THR B 1 171 ? -3.846 -38.531 -22.188 1 97.81 171 THR B N 1
ATOM 5328 C CA . THR B 1 171 ? -3.223 -39.688 -22.781 1 97.81 171 THR B CA 1
ATOM 5329 C C . THR B 1 171 ? -4.266 -40.562 -23.469 1 97.81 171 THR B C 1
ATOM 5331 O O . THR B 1 171 ? -4.035 -41.062 -24.562 1 97.81 171 THR B O 1
ATOM 5334 N N . LYS B 1 172 ? -5.375 -40.75 -22.812 1 97.75 172 LYS B N 1
ATOM 5335 C CA . LYS B 1 172 ? -6.445 -41.562 -23.406 1 97.75 172 LYS B CA 1
ATOM 5336 C C . LYS B 1 172 ? -6.957 -40.906 -24.688 1 97.75 172 LYS B C 1
ATOM 5338 O O . LYS B 1 172 ? -7.336 -41.594 -25.641 1 97.75 172 LYS B O 1
ATOM 5343 N N . ALA B 1 173 ? -6.984 -39.625 -24.734 1 97.31 173 ALA B N 1
ATOM 5344 C CA . ALA B 1 173 ? -7.426 -38.906 -25.922 1 97.31 173 ALA B CA 1
ATOM 5345 C C . ALA B 1 173 ? -6.594 -39.281 -27.141 1 97.31 173 ALA B C 1
ATOM 5347 O O . ALA B 1 173 ? -7.098 -39.281 -28.266 1 97.31 173 ALA B O 1
ATOM 5348 N N . PHE B 1 174 ? -5.348 -39.594 -26.922 1 97.75 174 PHE B N 1
ATOM 5349 C CA . PHE B 1 174 ? -4.453 -39.906 -28.031 1 97.75 174 PHE B CA 1
ATOM 5350 C C . PHE B 1 174 ? -4.492 -41.375 -28.375 1 97.75 174 PHE B C 1
ATOM 5352 O O . PHE B 1 174 ? -3.961 -41.781 -29.406 1 97.75 174 PHE B O 1
ATOM 5359 N N . GLY B 1 175 ? -5.02 -42.156 -27.453 1 96.75 175 GLY B N 1
ATOM 5360 C CA . GLY B 1 175 ? -5.164 -43.562 -27.797 1 96.75 175 GLY B CA 1
ATOM 5361 C C . GLY B 1 175 ? -4.484 -44.5 -26.812 1 96.75 175 GLY B C 1
ATOM 5362 O O . GLY B 1 175 ? -4.297 -45.688 -27.094 1 96.75 175 GLY B O 1
ATOM 5363 N N . ALA B 1 176 ? -4.094 -44.062 -25.656 1 97.38 176 ALA B N 1
ATOM 5364 C CA . ALA B 1 176 ? -3.496 -44.938 -24.656 1 97.38 176 ALA B CA 1
ATOM 5365 C C . ALA B 1 176 ? -4.379 -46.156 -24.391 1 97.38 176 ALA B C 1
ATOM 5367 O O . ALA B 1 176 ? -5.594 -46.094 -24.594 1 97.38 176 ALA B O 1
ATOM 5368 N N . ASP B 1 177 ? -3.805 -47.219 -23.781 1 95.94 177 ASP B N 1
ATOM 5369 C CA . ASP B 1 177 ? -4.469 -48.5 -23.609 1 95.94 177 ASP B CA 1
ATOM 5370 C C . ASP B 1 177 ? -5.543 -48.438 -22.531 1 95.94 177 ASP B C 1
ATOM 5372 O O . ASP B 1 177 ? -6.496 -49.219 -22.531 1 95.94 177 ASP B O 1
ATOM 5376 N N . ASP B 1 178 ? -5.336 -47.594 -21.625 1 96.31 178 ASP B N 1
ATOM 5377 C CA . ASP B 1 178 ? -6.227 -47.375 -20.484 1 96.31 178 ASP B CA 1
ATOM 5378 C C . ASP B 1 178 ? -6.105 -45.938 -19.969 1 96.31 178 ASP B C 1
ATOM 5380 O O . ASP B 1 178 ? -5.383 -45.125 -20.531 1 96.31 178 ASP B O 1
ATOM 5384 N N . TYR B 1 179 ? -6.957 -45.656 -19.047 1 96.38 179 TYR B N 1
ATOM 5385 C CA . TYR B 1 179 ? -6.738 -44.438 -18.312 1 96.38 179 TYR B CA 1
ATOM 5386 C C . TYR B 1 179 ? -5.582 -44.594 -17.328 1 96.38 179 TYR B C 1
ATOM 5388 O O . TYR B 1 179 ? -5.645 -45.406 -16.422 1 96.38 179 TYR B O 1
ATOM 5396 N N . TYR B 1 180 ? -4.52 -43.781 -17.562 1 96.5 180 TYR B N 1
ATOM 5397 C CA . TYR B 1 180 ? -3.35 -43.875 -16.688 1 96.5 180 TYR B CA 1
ATOM 5398 C C . TYR B 1 180 ? -3.055 -42.531 -16.031 1 96.5 180 TYR B C 1
ATOM 5400 O O . TYR B 1 180 ? -3.24 -41.5 -16.656 1 96.5 180 TYR B O 1
ATOM 5408 N N . ASP B 1 181 ? -2.6 -42.625 -14.828 1 95.62 181 ASP B N 1
ATOM 5409 C CA . ASP B 1 181 ? -1.999 -41.469 -14.18 1 95.62 181 ASP B CA 1
ATOM 5410 C C . ASP B 1 181 ? -0.505 -41.688 -13.945 1 95.62 181 ASP B C 1
ATOM 5412 O O . ASP B 1 181 ? -0.042 -42.812 -13.852 1 95.62 181 ASP B O 1
ATOM 5416 N N . ASP B 1 182 ? 0.237 -40.594 -13.953 1 93.56 182 ASP B N 1
ATOM 5417 C CA . ASP B 1 182 ? 1.662 -40.719 -13.656 1 93.56 182 ASP B CA 1
ATOM 5418 C C . ASP B 1 182 ? 1.898 -40.906 -12.164 1 93.56 182 ASP B C 1
ATOM 5420 O O . ASP B 1 182 ? 1.122 -40.406 -11.336 1 93.56 182 ASP B O 1
ATOM 5424 N N . TYR B 1 183 ? 2.922 -41.531 -11.82 1 90.69 183 TYR B N 1
ATOM 5425 C CA . TYR B 1 183 ? 3.164 -41.875 -10.422 1 90.69 183 TYR B CA 1
ATOM 5426 C C . TYR B 1 183 ? 3.861 -40.719 -9.695 1 90.69 183 TYR B C 1
ATOM 5428 O O . TYR B 1 183 ? 4.25 -40.875 -8.531 1 90.69 183 TYR B O 1
ATOM 5436 N N . THR B 1 184 ? 4.066 -39.594 -10.359 1 92.25 184 THR B N 1
ATOM 5437 C CA . THR B 1 184 ? 4.848 -38.5 -9.773 1 92.25 184 THR B CA 1
ATOM 5438 C C . THR B 1 184 ? 3.93 -37.469 -9.141 1 92.25 184 THR B C 1
ATOM 5440 O O . THR B 1 184 ? 4.402 -36.531 -8.492 1 92.25 184 THR B O 1
ATOM 5443 N N . ASP B 1 185 ? 2.666 -37.531 -9.328 1 88.31 185 ASP B N 1
ATOM 5444 C CA . ASP B 1 185 ? 1.702 -36.531 -8.836 1 88.31 185 ASP B CA 1
ATOM 5445 C C . ASP B 1 185 ? 1.263 -36.875 -7.41 1 88.31 185 ASP B C 1
ATOM 5447 O O . ASP B 1 185 ? 0.069 -37.031 -7.141 1 88.31 185 ASP B O 1
ATOM 5451 N N . THR B 1 186 ? 2.053 -36.812 -6.488 1 74.12 186 THR B N 1
ATOM 5452 C CA . THR B 1 186 ? 1.896 -37.375 -5.148 1 74.12 186 THR B CA 1
ATOM 5453 C C . THR B 1 186 ? 0.758 -36.688 -4.402 1 74.12 186 THR B C 1
ATOM 5455 O O . THR B 1 186 ? 0.08 -37.312 -3.582 1 74.12 186 THR B O 1
ATOM 5458 N N . PRO B 1 187 ? 0.496 -35.5 -4.68 1 72.44 187 PRO B N 1
ATOM 5459 C CA . PRO B 1 187 ? -0.621 -34.875 -3.967 1 72.44 187 PRO B CA 1
ATOM 5460 C C . PRO B 1 187 ? -1.956 -35.531 -4.246 1 72.44 187 PRO B C 1
ATOM 5462 O O . PRO B 1 187 ? -2.947 -35.281 -3.562 1 72.44 187 PRO B O 1
ATOM 5465 N N . TRP B 1 188 ? -1.969 -36.406 -5.188 1 74.12 188 TRP B N 1
ATOM 5466 C CA . TRP B 1 188 ? -3.162 -37.188 -5.512 1 74.12 188 TRP B CA 1
ATOM 5467 C C . TRP B 1 188 ? -3.1 -38.562 -4.883 1 74.12 188 TRP B C 1
ATOM 5469 O O . TRP B 1 188 ? -2.971 -39.594 -5.586 1 74.12 188 TRP B O 1
ATOM 5479 N N . LEU B 1 189 ? -3.232 -38.656 -3.562 1 79.19 189 LEU B N 1
ATOM 5480 C CA . LEU B 1 189 ? -3.449 -39.812 -2.736 1 79.19 189 LEU B CA 1
ATOM 5481 C C . LEU B 1 189 ? -2.266 -40.781 -2.83 1 79.19 189 LEU B C 1
ATOM 5483 O O . LEU B 1 189 ? -2.414 -41.969 -2.617 1 79.19 189 LEU B O 1
ATOM 5487 N N . GLN B 1 190 ? -1.184 -40.312 -3.285 1 83.5 190 GLN B N 1
ATOM 5488 C CA . GLN B 1 190 ? 0.031 -41.125 -3.383 1 83.5 190 GLN B CA 1
ATOM 5489 C C . GLN B 1 190 ? 0.954 -40.875 -2.193 1 83.5 190 GLN B C 1
ATOM 5491 O O . GLN B 1 190 ? 0.938 -39.781 -1.607 1 83.5 190 GLN B O 1
ATOM 5496 N N . LEU B 1 191 ? 1.669 -41.969 -1.922 1 76.5 191 LEU B N 1
ATOM 5497 C CA . LEU B 1 191 ? 2.74 -41.812 -0.945 1 76.5 191 LEU B CA 1
ATOM 5498 C C . LEU B 1 191 ? 3.951 -41.125 -1.579 1 76.5 191 LEU B C 1
ATOM 5500 O O . LEU B 1 191 ? 4.402 -41.531 -2.65 1 76.5 191 LEU B O 1
ATOM 5504 N N . ASN B 1 192 ? 4.312 -40.062 -0.871 1 79.06 192 ASN B N 1
ATOM 5505 C CA . ASN B 1 192 ? 5.586 -39.469 -1.24 1 79.06 192 ASN B CA 1
ATOM 5506 C C . ASN B 1 192 ? 6.766 -40.281 -0.719 1 79.06 192 ASN B C 1
ATOM 5508 O O . ASN B 1 192 ? 7.441 -39.875 0.227 1 79.06 192 ASN B O 1
ATOM 5512 N N . GLY B 1 193 ? 7.004 -41.406 -1.284 1 78.56 193 GLY B N 1
ATOM 5513 C CA . GLY B 1 193 ? 8.023 -42.375 -0.914 1 78.56 193 GLY B CA 1
ATOM 5514 C C . GLY B 1 193 ? 8.711 -43 -2.111 1 78.56 193 GLY B C 1
ATOM 5515 O O . GLY B 1 193 ? 8.672 -42.438 -3.217 1 78.56 193 GLY B O 1
ATOM 5516 N N . PRO B 1 194 ? 9.328 -44.031 -1.812 1 74.69 194 PRO B N 1
ATOM 5517 C CA . PRO B 1 194 ? 10.211 -44.594 -2.834 1 74.69 194 PRO B CA 1
ATOM 5518 C C . PRO B 1 194 ? 9.453 -45.156 -4.043 1 74.69 194 PRO B C 1
ATOM 5520 O O . PRO B 1 194 ? 10.008 -45.25 -5.141 1 74.69 194 PRO B O 1
ATOM 5523 N N . ASP B 1 195 ? 8.172 -45.438 -3.869 1 79.56 195 ASP B N 1
ATOM 5524 C CA . ASP B 1 195 ? 7.539 -46.094 -5.008 1 79.56 195 ASP B CA 1
ATOM 5525 C C . ASP B 1 195 ? 6.348 -45.281 -5.512 1 79.56 195 ASP B C 1
ATOM 5527 O O . ASP B 1 195 ? 5.75 -45.625 -6.539 1 79.56 195 ASP B O 1
ATOM 5531 N N . PHE B 1 196 ? 5.984 -44.219 -4.941 1 88.12 196 PHE B N 1
ATOM 5532 C CA . PHE B 1 196 ? 4.992 -43.25 -5.363 1 88.12 196 PHE B CA 1
ATOM 5533 C C . PHE B 1 196 ? 3.656 -43.938 -5.656 1 88.12 196 PHE B C 1
ATOM 5535 O O . PHE B 1 196 ? 2.904 -43.469 -6.523 1 88.12 196 PHE B O 1
ATOM 5542 N N . GLN B 1 197 ? 3.387 -45.031 -4.977 1 90.88 197 GLN B N 1
ATOM 5543 C CA . GLN B 1 197 ? 2.135 -45.75 -5.199 1 90.88 197 GLN B CA 1
ATOM 5544 C C . GLN B 1 197 ? 0.995 -45.125 -4.402 1 90.88 197 GLN B C 1
ATOM 5546 O O . GLN B 1 197 ? 1.231 -44.406 -3.428 1 90.88 197 GLN B O 1
ATOM 5551 N N . TYR B 1 198 ? -0.205 -45.438 -4.887 1 94.06 198 TYR B N 1
ATOM 5552 C CA . TYR B 1 198 ? -1.34 -45.062 -4.051 1 94.06 198 TYR B CA 1
ATOM 5553 C C . TYR B 1 198 ? -1.195 -45.625 -2.646 1 94.06 198 TYR B C 1
ATOM 5555 O O . TYR B 1 198 ? -0.771 -46.781 -2.477 1 94.06 198 TYR B O 1
ATOM 5563 N N . ASP B 1 199 ? -1.473 -44.844 -1.726 1 92.19 199 ASP B N 1
ATOM 5564 C CA . ASP B 1 199 ? -1.375 -45.281 -0.338 1 92.19 199 ASP B CA 1
ATOM 5565 C C . ASP B 1 199 ? -2.74 -45.688 0.201 1 92.19 199 ASP B C 1
ATOM 5567 O O . ASP B 1 199 ? -3.617 -44.844 0.412 1 92.19 199 ASP B O 1
ATOM 5571 N N . PRO B 1 200 ? -2.869 -47 0.498 1 93.12 200 PRO B N 1
ATOM 5572 C CA . PRO B 1 200 ? -4.156 -47.469 1.015 1 93.12 200 PRO B CA 1
ATOM 5573 C C . PRO B 1 200 ? -4.566 -46.75 2.305 1 93.12 200 PRO B C 1
ATOM 5575 O O . PRO B 1 200 ? -5.758 -46.531 2.551 1 93.12 200 PRO B O 1
ATOM 5578 N N . GLU B 1 201 ? -3.643 -46.375 3.066 1 92.25 201 GLU B N 1
ATOM 5579 C CA . GLU B 1 201 ? -3.951 -45.688 4.316 1 92.25 201 GLU B CA 1
ATOM 5580 C C . GLU B 1 201 ? -4.531 -44.312 4.055 1 92.25 201 GLU B C 1
ATOM 5582 O O . GLU B 1 201 ? -5.477 -43.875 4.723 1 92.25 201 GLU B O 1
ATOM 5587 N N . ILE B 1 202 ? -3.963 -43.594 3.109 1 91.25 202 ILE B N 1
ATOM 5588 C CA . ILE B 1 202 ? -4.484 -42.281 2.744 1 91.25 202 ILE B CA 1
ATOM 5589 C C . ILE B 1 202 ? -5.906 -42.438 2.203 1 91.25 202 ILE B C 1
ATOM 5591 O O . ILE B 1 202 ? -6.789 -41.625 2.549 1 91.25 202 ILE B O 1
ATOM 5595 N N . CYS B 1 203 ? -6.109 -43.406 1.389 1 94.25 203 CYS B N 1
ATOM 5596 C CA . CYS B 1 203 ? -7.43 -43.656 0.819 1 94.25 203 CYS B CA 1
ATOM 5597 C C . CYS B 1 203 ? -8.445 -43.969 1.913 1 94.25 203 CYS B C 1
ATOM 5599 O O . CYS B 1 203 ? -9.578 -43.5 1.859 1 94.25 203 CYS B O 1
ATOM 5601 N N . ASP B 1 204 ? -8.008 -44.719 2.875 1 94.12 204 ASP B N 1
ATOM 5602 C CA . ASP B 1 204 ? -8.883 -45.062 3.988 1 94.12 204 ASP B CA 1
ATOM 5603 C C . ASP B 1 204 ? -9.203 -43.844 4.832 1 94.12 204 ASP B C 1
ATOM 5605 O O . ASP B 1 204 ? -10.359 -43.594 5.207 1 94.12 204 ASP B O 1
ATOM 5609 N N . LEU B 1 205 ? -8.18 -43.094 5.137 1 93.31 205 LEU B N 1
ATOM 5610 C CA . LEU B 1 205 ? -8.344 -41.875 5.934 1 93.31 205 LEU B CA 1
ATOM 5611 C C . LEU B 1 205 ? -9.359 -40.938 5.289 1 93.31 205 LEU B C 1
ATOM 5613 O O . LEU B 1 205 ? -10.141 -40.281 5.992 1 93.31 205 LEU B O 1
ATOM 5617 N N . LEU B 1 206 ? -9.391 -40.906 3.965 1 93.06 206 LEU B N 1
ATOM 5618 C CA . LEU B 1 206 ? -10.234 -39.969 3.246 1 93.06 206 LEU B CA 1
ATOM 5619 C C . LEU B 1 206 ? -11.477 -40.656 2.686 1 93.06 206 LEU B C 1
ATOM 5621 O O . LEU B 1 206 ? -12.281 -40.031 1.99 1 93.06 206 LEU B O 1
ATOM 5625 N N . GLU B 1 207 ? -11.602 -41.906 2.943 1 93.94 207 GLU B N 1
ATOM 5626 C CA . GLU B 1 207 ? -12.742 -42.719 2.518 1 93.94 207 GLU B CA 1
ATOM 5627 C C . GLU B 1 207 ? -12.906 -42.688 1 1 93.94 207 GLU B C 1
ATOM 5629 O O . GLU B 1 207 ? -14 -42.406 0.492 1 93.94 207 GLU B O 1
ATOM 5634 N N . ILE B 1 208 ? -11.844 -42.906 0.405 1 94.19 208 ILE B N 1
ATOM 5635 C CA . ILE B 1 208 ? -11.82 -42.969 -1.052 1 94.19 208 ILE B CA 1
ATOM 5636 C C . ILE B 1 208 ? -11.594 -44.406 -1.502 1 94.19 208 ILE B C 1
ATOM 5638 O O . ILE B 1 208 ? -10.688 -45.062 -1.01 1 94.19 208 ILE B O 1
ATOM 5642 N N . ASP B 1 209 ? -12.391 -44.906 -2.402 1 95.75 209 ASP B N 1
ATOM 5643 C CA . ASP B 1 209 ? -12.25 -46.25 -2.934 1 95.75 209 ASP B CA 1
ATOM 5644 C C . ASP B 1 209 ? -11.047 -46.344 -3.871 1 95.75 209 ASP B C 1
ATOM 5646 O O . ASP B 1 209 ? -11.102 -45.875 -5.008 1 95.75 209 ASP B O 1
ATOM 5650 N N . ILE B 1 210 ? -10.039 -47 -3.416 1 95.56 210 ILE B N 1
ATOM 5651 C CA . ILE B 1 210 ? -8.773 -47.094 -4.133 1 95.56 210 ILE B CA 1
ATOM 5652 C C . ILE B 1 210 ? -8.984 -47.812 -5.457 1 95.56 210 ILE B C 1
ATOM 5654 O O . ILE B 1 210 ? -8.234 -47.625 -6.414 1 95.56 210 ILE B O 1
ATOM 5658 N N . ASN B 1 211 ? -10.023 -48.594 -5.566 1 95.88 211 ASN B N 1
ATOM 5659 C CA . ASN B 1 211 ? -10.289 -49.406 -6.758 1 95.88 211 ASN B CA 1
ATOM 5660 C C . ASN B 1 211 ? -10.82 -48.531 -7.902 1 95.88 211 ASN B C 1
ATOM 5662 O O . ASN B 1 211 ? -10.852 -48.969 -9.055 1 95.88 211 ASN B O 1
ATOM 5666 N N . LYS B 1 212 ? -11.227 -47.375 -7.617 1 96.75 212 LYS B N 1
ATOM 5667 C CA . LYS B 1 212 ? -11.734 -46.469 -8.648 1 96.75 212 LYS B CA 1
ATOM 5668 C C . LYS B 1 212 ? -10.602 -45.656 -9.281 1 96.75 212 LYS B C 1
ATOM 5670 O O . LYS B 1 212 ? -10.797 -45 -10.312 1 96.75 212 LYS B O 1
ATOM 5675 N N . LEU B 1 213 ? -9.43 -45.75 -8.703 1 96.38 213 LEU B N 1
ATOM 5676 C CA . LEU B 1 213 ? -8.328 -44.906 -9.148 1 96.38 213 LEU B CA 1
ATOM 5677 C C . LEU B 1 213 ? -7.652 -45.469 -10.383 1 96.38 213 LEU B C 1
ATOM 5679 O O . LEU B 1 213 ? -7.465 -46.688 -10.477 1 96.38 213 LEU B O 1
ATOM 5683 N N . ALA B 1 214 ? -7.328 -44.656 -11.305 1 96.56 214 ALA B N 1
ATOM 5684 C CA . ALA B 1 214 ? -6.613 -45.094 -12.5 1 96.56 214 ALA B CA 1
ATOM 5685 C C . ALA B 1 214 ? -5.254 -45.688 -12.141 1 96.56 214 ALA B C 1
ATOM 5687 O O . ALA B 1 214 ? -4.57 -45.188 -11.242 1 96.56 214 ALA B O 1
ATOM 5688 N N . PRO B 1 215 ? -4.836 -46.75 -12.844 1 95.69 215 PRO B N 1
ATOM 5689 C CA . PRO B 1 215 ? -3.51 -47.281 -12.562 1 95.69 215 PRO B CA 1
ATOM 5690 C C . PRO B 1 215 ? -2.387 -46.281 -12.828 1 95.69 215 PRO B C 1
ATOM 5692 O O . PRO B 1 215 ? -2.5 -45.469 -13.727 1 95.69 215 PRO B O 1
ATOM 5695 N N . LEU B 1 216 ? -1.311 -46.469 -12.07 1 95.31 216 LEU B N 1
ATOM 5696 C CA . LEU B 1 216 ? -0.169 -45.562 -12.172 1 95.31 216 LEU B CA 1
ATOM 5697 C C . LEU B 1 216 ? 0.865 -46.094 -13.156 1 95.31 216 LEU B C 1
ATOM 5699 O O . LEU B 1 216 ? 1.043 -47.312 -13.273 1 95.31 216 LEU B O 1
ATOM 5703 N N . ARG B 1 217 ? 1.463 -45.219 -13.883 1 95.94 217 ARG B N 1
ATOM 5704 C CA . ARG B 1 217 ? 2.566 -45.531 -14.781 1 95.94 217 ARG B CA 1
ATOM 5705 C C . ARG B 1 217 ? 3.74 -44.594 -14.57 1 95.94 217 ARG B C 1
ATOM 5707 O O . ARG B 1 217 ? 3.553 -43.438 -14.148 1 95.94 217 ARG B O 1
ATOM 5714 N N . LYS B 1 218 ? 4.906 -45.094 -14.852 1 95.06 218 LYS B N 1
ATOM 5715 C CA . LYS B 1 218 ? 6.105 -44.281 -14.758 1 95.06 218 LYS B CA 1
ATOM 5716 C C . LYS B 1 218 ? 6.25 -43.375 -15.984 1 95.06 218 LYS B C 1
ATOM 5718 O O . LYS B 1 218 ? 6.105 -43.844 -17.125 1 95.06 218 LYS B O 1
ATOM 5723 N N . PRO B 1 219 ? 6.504 -42.125 -15.703 1 96.19 219 PRO B N 1
ATOM 5724 C CA . PRO B 1 219 ? 6.812 -41.281 -16.859 1 96.19 219 PRO B CA 1
ATOM 5725 C C . PRO B 1 219 ? 7.941 -41.844 -17.719 1 96.19 219 PRO B C 1
ATOM 5727 O O . PRO B 1 219 ? 8.93 -42.375 -17.188 1 96.19 219 PRO B O 1
ATOM 5730 N N . GLY B 1 220 ? 7.754 -41.75 -19.031 1 96.81 220 GLY B N 1
ATOM 5731 C CA . GLY B 1 220 ? 8.758 -42.312 -19.938 1 96.81 220 GLY B CA 1
ATOM 5732 C C . GLY B 1 220 ? 8.391 -43.688 -20.453 1 96.81 220 GLY B C 1
ATOM 5733 O O . GLY B 1 220 ? 8.977 -44.156 -21.438 1 96.81 220 GLY B O 1
ATOM 5734 N N . GLU B 1 221 ? 7.418 -44.312 -19.859 1 97.31 221 GLU B N 1
ATOM 5735 C CA . GLU B 1 221 ? 6.957 -45.625 -20.312 1 97.31 221 GLU B CA 1
ATOM 5736 C C . GLU B 1 221 ? 6.012 -45.469 -21.516 1 97.31 221 GLU B C 1
ATOM 5738 O O . GLU B 1 221 ? 5.203 -44.562 -21.562 1 97.31 221 GLU B O 1
ATOM 5743 N N . VAL B 1 222 ? 6.133 -46.438 -22.406 1 98.19 222 VAL B N 1
ATOM 5744 C CA . VAL B 1 222 ? 5.16 -46.5 -23.5 1 98.19 222 VAL B CA 1
ATOM 5745 C C . VAL B 1 222 ? 3.836 -47.031 -22.984 1 98.19 222 VAL B C 1
ATOM 5747 O O . VAL B 1 222 ? 3.789 -48.156 -22.422 1 98.19 222 VAL B O 1
ATOM 5750 N N . ILE B 1 223 ? 2.795 -46.344 -23.234 1 98.31 223 ILE B N 1
ATOM 5751 C CA . ILE B 1 223 ? 1.527 -46.719 -22.625 1 98.31 223 ILE B CA 1
ATOM 5752 C C . ILE B 1 223 ? 0.479 -46.969 -23.703 1 98.31 223 ILE B C 1
ATOM 5754 O O . ILE B 1 223 ? -0.716 -47.062 -23.422 1 98.31 223 ILE B O 1
ATOM 5758 N N . GLY B 1 224 ? 0.885 -46.938 -24.859 1 98 224 GLY B N 1
ATOM 5759 C CA . GLY B 1 224 ? 0.023 -47.125 -26.016 1 98 224 GLY B CA 1
ATOM 5760 C C . GLY B 1 224 ? 0.549 -46.469 -27.266 1 98 224 GLY B C 1
ATOM 5761 O O . GLY B 1 224 ? 1.738 -46.156 -27.359 1 98 224 GLY B O 1
ATOM 5762 N N . ALA B 1 225 ? -0.357 -46.375 -28.25 1 98.06 225 ALA B N 1
ATOM 5763 C CA . ALA B 1 225 ? -0.004 -45.75 -29.516 1 98.06 225 ALA B CA 1
ATOM 5764 C C . ALA B 1 225 ? -1.178 -44.938 -30.078 1 98.06 225 ALA B C 1
ATOM 5766 O O . ALA B 1 225 ? -2.336 -45.219 -29.75 1 98.06 225 ALA B O 1
ATOM 5767 N N . VAL B 1 226 ? -0.794 -44 -30.906 1 98.38 226 VAL B N 1
ATOM 5768 C CA . VAL B 1 226 ? -1.816 -43.188 -31.531 1 98.38 226 VAL B CA 1
ATOM 5769 C C . VAL B 1 226 ? -2.783 -44.062 -32.312 1 98.38 226 VAL B C 1
ATOM 5771 O O . VAL B 1 226 ? -2.359 -44.875 -33.156 1 98.38 226 VAL B O 1
ATOM 5774 N N . SER B 1 227 ? -4.039 -43.875 -32.062 1 97.19 227 SER B N 1
ATOM 5775 C CA . SER B 1 227 ? -5.055 -44.688 -32.719 1 97.19 227 SER B CA 1
ATOM 5776 C C . SER B 1 227 ? -5.293 -44.219 -34.156 1 97.19 227 SER B C 1
ATOM 5778 O O . SER B 1 227 ? -4.863 -43.125 -34.531 1 97.19 227 SER B O 1
ATOM 5780 N N . GLU B 1 228 ? -5.977 -45.062 -34.906 1 96.94 228 GLU B N 1
ATOM 5781 C CA . GLU B 1 228 ? -6.312 -44.719 -36.281 1 96.94 228 GLU B CA 1
ATOM 5782 C C . GLU B 1 228 ? -7.219 -43.5 -36.344 1 96.94 228 GLU B C 1
ATOM 5784 O O . GLU B 1 228 ? -7.039 -42.625 -37.219 1 96.94 228 GLU B O 1
ATOM 5789 N N . GLU B 1 229 ? -8.133 -43.469 -35.5 1 96.38 229 GLU B N 1
ATOM 5790 C CA . GLU B 1 229 ? -9.078 -42.375 -35.469 1 96.38 229 GLU B CA 1
ATOM 5791 C C . GLU B 1 229 ? -8.375 -41.062 -35.156 1 96.38 229 GLU B C 1
ATOM 5793 O O . GLU B 1 229 ? -8.656 -40.031 -35.781 1 96.38 229 GLU B O 1
ATOM 5798 N N . VAL B 1 230 ? -7.516 -41.094 -34.188 1 97.62 230 VAL B N 1
ATOM 5799 C CA . VAL B 1 230 ? -6.77 -39.906 -33.781 1 97.62 230 VAL B CA 1
ATOM 5800 C C . VAL B 1 230 ? -5.84 -39.5 -34.906 1 97.62 230 VAL B C 1
ATOM 5802 O O . VAL B 1 230 ? -5.68 -38.312 -35.188 1 97.62 230 VAL B O 1
ATOM 5805 N N . ALA B 1 231 ? -5.258 -40.438 -35.562 1 97.81 231 ALA B N 1
ATOM 5806 C CA . ALA B 1 231 ? -4.383 -40.156 -36.719 1 97.81 231 ALA B CA 1
ATOM 5807 C C . ALA B 1 231 ? -5.133 -39.438 -37.812 1 97.81 231 ALA B C 1
ATOM 5809 O O . ALA B 1 231 ? -4.609 -38.5 -38.438 1 97.81 231 ALA B O 1
ATOM 5810 N N . GLU B 1 232 ? -6.289 -39.938 -38.062 1 97.44 232 GLU B N 1
ATOM 5811 C CA . GLU B 1 232 ? -7.105 -39.312 -39.125 1 97.44 232 GLU B CA 1
ATOM 5812 C C . GLU B 1 232 ? -7.438 -37.875 -38.781 1 97.44 232 GLU B C 1
ATOM 5814 O O . GLU B 1 232 ? -7.434 -37 -39.656 1 97.44 232 GLU B O 1
ATOM 5819 N N . PHE B 1 233 ? -7.695 -37.656 -37.594 1 97.69 233 PHE B N 1
ATOM 5820 C CA . PHE B 1 233 ? -8.125 -36.312 -37.188 1 97.69 233 PHE B CA 1
ATOM 5821 C C . PHE B 1 233 ? -6.93 -35.375 -37.062 1 97.69 233 PHE B C 1
ATOM 5823 O O . PHE B 1 233 ? -7.012 -34.219 -37.469 1 97.69 233 PHE B O 1
ATOM 5830 N N . THR B 1 234 ? -5.785 -35.781 -36.5 1 98.06 234 THR B N 1
ATOM 5831 C CA . THR B 1 234 ? -4.688 -34.906 -36.125 1 98.06 234 THR B CA 1
ATOM 5832 C C . THR B 1 234 ? -3.635 -34.844 -37.219 1 98.06 234 THR B C 1
ATOM 5834 O O . THR B 1 234 ? -2.807 -33.938 -37.25 1 98.06 234 THR B O 1
ATOM 5837 N N . GLY B 1 235 ? -3.609 -35.875 -38.062 1 97.88 235 GLY B N 1
ATOM 5838 C CA . GLY B 1 235 ? -2.549 -36 -39.031 1 97.88 235 GLY B CA 1
ATOM 5839 C C . GLY B 1 235 ? -1.338 -36.75 -38.531 1 97.88 235 GLY B C 1
ATOM 5840 O O . GLY B 1 235 ? -0.393 -37 -39.281 1 97.88 235 GLY B O 1
ATOM 5841 N N . LEU B 1 236 ? -1.332 -37.125 -37.312 1 98.12 236 LEU B N 1
ATOM 5842 C CA . LEU B 1 236 ? -0.286 -38 -36.781 1 98.12 236 LEU B CA 1
ATOM 5843 C C . LEU B 1 236 ? -0.336 -39.375 -37.469 1 98.12 236 LEU B C 1
ATOM 5845 O O . LEU B 1 236 ? -1.333 -39.719 -38.094 1 98.12 236 LEU B O 1
ATOM 5849 N N . THR B 1 237 ? 0.725 -40.094 -37.281 1 97.88 237 THR B N 1
ATOM 5850 C CA . THR B 1 237 ? 0.74 -41.469 -37.844 1 97.88 237 THR B CA 1
ATOM 5851 C C . THR B 1 237 ? 0.209 -42.469 -36.812 1 97.88 237 THR B C 1
ATOM 5853 O O . THR B 1 237 ? 0.658 -42.469 -35.688 1 97.88 237 THR B O 1
ATOM 5856 N N . ALA B 1 238 ? -0.747 -43.25 -37.281 1 97.62 238 ALA B N 1
ATOM 5857 C CA . ALA B 1 238 ? -1.211 -44.344 -36.438 1 97.62 238 ALA B CA 1
ATOM 5858 C C . ALA B 1 238 ? -0.053 -45.25 -36 1 97.62 238 ALA B C 1
ATOM 5860 O O . ALA B 1 238 ? 0.82 -45.562 -36.812 1 97.62 238 ALA B O 1
ATOM 5861 N N . GLY B 1 239 ? -0.093 -45.594 -34.688 1 97.31 239 GLY B N 1
ATOM 5862 C CA . GLY B 1 239 ? 0.984 -46.438 -34.219 1 97.31 239 GLY B CA 1
ATOM 5863 C C . GLY B 1 239 ? 2.104 -45.656 -33.531 1 97.31 239 GLY B C 1
ATOM 5864 O O . GLY B 1 239 ? 2.967 -46.25 -32.906 1 97.31 239 GLY B O 1
ATOM 5865 N N . THR B 1 240 ? 2.164 -44.344 -33.719 1 97.81 240 THR B N 1
ATOM 5866 C CA . THR B 1 240 ? 3.143 -43.531 -33 1 97.81 240 THR B CA 1
ATOM 5867 C C . THR B 1 240 ? 3.045 -43.812 -31.5 1 97.81 240 THR B C 1
ATOM 5869 O O . THR B 1 240 ? 1.964 -43.688 -30.922 1 97.81 240 THR B O 1
ATOM 5872 N N . PRO B 1 241 ? 4.152 -44.125 -30.812 1 98.5 241 PRO B N 1
ATOM 5873 C CA . PRO B 1 241 ? 4.105 -44.438 -29.391 1 98.5 241 PRO B CA 1
ATOM 5874 C C . PRO B 1 241 ? 3.652 -43.25 -28.531 1 98.5 241 PRO B C 1
ATOM 5876 O O . PRO B 1 241 ? 4.055 -42.125 -28.781 1 98.5 241 PRO B O 1
ATOM 5879 N N . ILE B 1 242 ? 2.797 -43.531 -27.625 1 98.69 242 ILE B N 1
ATOM 5880 C CA . ILE B 1 242 ? 2.416 -42.594 -26.578 1 98.69 242 ILE B CA 1
ATOM 5881 C C . ILE B 1 242 ? 3.232 -42.844 -25.328 1 98.69 242 ILE B C 1
ATOM 5883 O O . ILE B 1 242 ? 3.143 -43.938 -24.734 1 98.69 242 ILE B O 1
ATOM 5887 N N . ILE B 1 243 ? 4.02 -41.906 -24.906 1 98.62 243 ILE B N 1
ATOM 5888 C CA . ILE B 1 243 ? 4.898 -42.031 -23.75 1 98.62 243 ILE B CA 1
ATOM 5889 C C . ILE B 1 243 ? 4.289 -41.281 -22.562 1 98.62 243 ILE B C 1
ATOM 5891 O O . ILE B 1 243 ? 3.879 -40.125 -22.688 1 98.62 243 ILE B O 1
ATOM 5895 N N . MET B 1 244 ? 4.246 -41.938 -21.422 1 98.25 244 MET B N 1
ATOM 5896 C CA . MET B 1 244 ? 3.674 -41.375 -20.203 1 98.25 244 MET B CA 1
ATOM 5897 C C . MET B 1 244 ? 4.375 -40.062 -19.844 1 98.25 244 MET B C 1
ATOM 5899 O O . MET B 1 244 ? 5.602 -40.031 -19.766 1 98.25 244 MET B O 1
ATOM 5903 N N . GLY B 1 245 ? 3.605 -39.031 -19.688 1 97.44 245 GLY B N 1
ATOM 5904 C CA . GLY B 1 245 ? 4.133 -37.719 -19.297 1 97.44 245 GLY B CA 1
ATOM 5905 C C . GLY B 1 245 ? 4.059 -37.469 -17.797 1 97.44 245 GLY B C 1
ATOM 5906 O O . GLY B 1 245 ? 4.105 -38.406 -17 1 97.44 245 GLY B O 1
ATOM 5907 N N . VAL B 1 246 ? 4.129 -36.188 -17.406 1 96.38 246 VAL B N 1
ATOM 5908 C CA . VAL B 1 246 ? 4.117 -35.75 -16.016 1 96.38 246 VAL B CA 1
ATOM 5909 C C . VAL B 1 246 ? 3.338 -34.438 -15.898 1 96.38 246 VAL B C 1
ATOM 5911 O O . VAL B 1 246 ? 2.85 -33.906 -16.906 1 96.38 246 VAL B O 1
ATOM 5914 N N . GLY B 1 247 ? 3.184 -33.938 -14.711 1 95 247 GLY B N 1
ATOM 5915 C CA . GLY B 1 247 ? 2.51 -32.656 -14.516 1 95 247 GLY B CA 1
ATOM 5916 C C . GLY B 1 247 ? 3.219 -31.5 -15.18 1 95 247 GLY B C 1
ATOM 5917 O O . GLY B 1 247 ? 4.402 -31.594 -15.516 1 95 247 GLY B O 1
ATOM 5918 N N . ASP B 1 248 ? 2.498 -30.391 -15.359 1 92.5 248 ASP B N 1
ATOM 5919 C CA . ASP B 1 248 ? 2.98 -29.266 -16.156 1 92.5 248 ASP B CA 1
ATOM 5920 C C . ASP B 1 248 ? 4.223 -28.641 -15.523 1 92.5 248 ASP B C 1
ATOM 5922 O O . ASP B 1 248 ? 5.207 -28.375 -16.219 1 92.5 248 ASP B O 1
ATOM 5926 N N . GLN B 1 249 ? 4.254 -28.5 -14.227 1 90 249 GLN B N 1
ATOM 5927 C CA . GLN B 1 249 ? 5.402 -27.844 -13.609 1 90 249 GLN B CA 1
ATOM 5928 C C . GLN B 1 249 ? 6.621 -28.75 -13.609 1 90 249 GLN B C 1
ATOM 5930 O O . GLN B 1 249 ? 7.754 -28.297 -13.773 1 90 249 GLN B O 1
ATOM 5935 N N . GLN B 1 250 ? 6.383 -30.031 -13.43 1 93.31 250 GLN B N 1
ATOM 5936 C CA . GLN B 1 250 ? 7.469 -31 -13.57 1 93.31 250 GLN B CA 1
ATOM 5937 C C . GLN B 1 250 ? 8.031 -31 -14.984 1 93.31 250 GLN B C 1
ATOM 5939 O O . GLN B 1 250 ? 9.242 -31.031 -15.18 1 93.31 250 GLN B O 1
ATOM 5944 N N . ALA B 1 251 ? 7.102 -30.984 -15.922 1 95.25 251 ALA B N 1
ATOM 5945 C CA . ALA B 1 251 ? 7.523 -30.922 -17.312 1 95.25 251 ALA B CA 1
ATOM 5946 C C . ALA B 1 251 ? 8.305 -29.656 -17.609 1 95.25 251 ALA B C 1
ATOM 5948 O O . ALA B 1 251 ? 9.281 -29.672 -18.359 1 95.25 251 ALA B O 1
ATOM 5949 N N . GLY B 1 252 ? 7.852 -28.609 -17.062 1 93.12 252 GLY B N 1
ATOM 5950 C CA . GLY B 1 252 ? 8.57 -27.359 -17.188 1 93.12 252 GLY B CA 1
ATOM 5951 C C . GLY B 1 252 ? 9.984 -27.422 -16.641 1 93.12 252 GLY B C 1
ATOM 5952 O O . GLY B 1 252 ? 10.922 -26.906 -17.266 1 93.12 252 GLY B O 1
ATOM 5953 N N . CYS B 1 253 ? 10.164 -28.016 -15.539 1 92.88 253 CYS B N 1
ATOM 5954 C CA . CYS B 1 253 ? 11.484 -28.219 -14.953 1 92.88 253 CYS B CA 1
ATOM 5955 C C . CYS B 1 253 ? 12.383 -29 -15.898 1 92.88 253 CYS B C 1
ATOM 5957 O O . CYS B 1 253 ? 13.539 -28.625 -16.125 1 92.88 253 CYS B O 1
ATOM 5959 N N . VAL B 1 254 ? 11.812 -30.016 -16.391 1 95.38 254 VAL B N 1
ATOM 5960 C CA . VAL B 1 254 ? 12.562 -30.844 -17.328 1 95.38 254 VAL B CA 1
ATOM 5961 C C . VAL B 1 254 ? 12.93 -30.031 -18.562 1 95.38 254 VAL B C 1
ATOM 5963 O O . VAL B 1 254 ? 14.078 -30.062 -19.016 1 95.38 254 VAL B O 1
ATOM 5966 N N . GLY B 1 255 ? 11.992 -29.328 -19.062 1 95.81 255 GLY B N 1
ATOM 5967 C CA . GLY B 1 255 ? 12.203 -28.531 -20.25 1 95.81 255 GLY B CA 1
ATOM 5968 C C . GLY B 1 255 ? 13.234 -27.438 -20.078 1 95.81 255 GLY B C 1
ATOM 5969 O O . GLY B 1 255 ? 13.828 -26.969 -21.047 1 95.81 255 GLY B O 1
ATOM 5970 N N . CYS B 1 256 ? 13.422 -27.078 -18.891 1 94.31 256 CYS B N 1
ATOM 5971 C CA . CYS B 1 256 ? 14.406 -26.047 -18.578 1 94.31 256 CYS B CA 1
ATOM 5972 C C . CYS B 1 256 ? 15.758 -26.672 -18.234 1 94.31 256 CYS B C 1
ATOM 5974 O O . CYS B 1 256 ? 16.703 -25.953 -17.922 1 94.31 256 CYS B O 1
ATOM 5976 N N . GLY B 1 257 ? 15.766 -27.953 -18.281 1 93.75 257 GLY B N 1
ATOM 5977 C CA . GLY B 1 257 ? 17.016 -28.672 -18.078 1 93.75 257 GLY B CA 1
ATOM 5978 C C . GLY B 1 257 ? 17.312 -28.922 -16.609 1 93.75 257 GLY B C 1
ATOM 5979 O O . GLY B 1 257 ? 18.438 -29.281 -16.25 1 93.75 257 GLY B O 1
ATOM 5980 N N . CYS B 1 258 ? 16.406 -28.719 -15.789 1 91.31 258 CYS B N 1
ATOM 5981 C CA . CYS B 1 258 ? 16.578 -29 -14.375 1 91.31 258 CYS B CA 1
ATOM 5982 C C . CYS B 1 258 ? 16.391 -30.484 -14.086 1 91.31 258 CYS B C 1
ATOM 5984 O O . CYS B 1 258 ? 15.484 -30.875 -13.344 1 91.31 258 CYS B O 1
ATOM 5986 N N . VAL B 1 259 ? 17.344 -31.266 -14.609 1 93.69 259 VAL B N 1
ATOM 5987 C CA . VAL B 1 259 ? 17.219 -32.719 -14.555 1 93.69 259 VAL B CA 1
ATOM 5988 C C . VAL B 1 259 ? 18.297 -33.281 -13.633 1 93.69 259 VAL B C 1
ATOM 5990 O O . VAL B 1 259 ? 18.391 -34.5 -13.461 1 93.69 259 VAL B O 1
ATOM 5993 N N . ARG B 1 260 ? 19.109 -32.406 -13.062 1 90 260 ARG B N 1
ATOM 5994 C CA . ARG B 1 260 ? 20.125 -32.781 -12.086 1 90 260 ARG B CA 1
ATOM 5995 C C . ARG B 1 260 ? 20.047 -31.891 -10.852 1 90 260 ARG B C 1
ATOM 5997 O O . ARG B 1 260 ? 19.375 -30.859 -10.867 1 90 260 ARG B O 1
ATOM 6004 N N . GLU B 1 261 ? 20.734 -32.344 -9.805 1 89.06 261 GLU B N 1
ATOM 6005 C CA . GLU B 1 261 ? 20.859 -31.5 -8.625 1 89.06 261 GLU B CA 1
ATOM 6006 C C . GLU B 1 261 ? 21.797 -30.328 -8.883 1 89.06 261 GLU B C 1
ATOM 6008 O O . GLU B 1 261 ? 22.656 -30.391 -9.766 1 89.06 261 GLU B O 1
ATOM 6013 N N . GLY B 1 262 ? 21.547 -29.25 -8.125 1 86.25 262 GLY B N 1
ATOM 6014 C CA . GLY B 1 262 ? 22.453 -28.094 -8.211 1 86.25 262 GLY B CA 1
ATOM 6015 C C . GLY B 1 262 ? 21.938 -27.016 -9.141 1 86.25 262 GLY B C 1
ATOM 6016 O O . GLY B 1 262 ? 22.641 -26.031 -9.383 1 86.25 262 GLY B O 1
ATOM 6017 N N . LEU B 1 263 ? 20.812 -27.297 -9.734 1 90.25 263 LEU B N 1
ATOM 6018 C CA . LEU B 1 263 ? 20.188 -26.312 -10.602 1 90.25 263 LEU B CA 1
ATOM 6019 C C . LEU B 1 263 ? 18.781 -25.953 -10.094 1 90.25 263 LEU B C 1
ATOM 6021 O O . LEU B 1 263 ? 17.938 -26.844 -9.93 1 90.25 263 LEU B O 1
ATOM 6025 N N . GLY B 1 264 ? 18.609 -24.734 -9.797 1 91.38 264 GLY B N 1
ATOM 6026 C CA . GLY B 1 264 ? 17.281 -24.281 -9.453 1 91.38 264 GLY B CA 1
ATOM 6027 C C . GLY B 1 264 ? 16.453 -23.859 -10.656 1 91.38 264 GLY B C 1
ATOM 6028 O O . GLY B 1 264 ? 17 -23.688 -11.75 1 91.38 264 GLY B O 1
ATOM 6029 N N . TYR B 1 265 ? 15.18 -23.781 -10.422 1 92.56 265 TYR B N 1
ATOM 6030 C CA . TYR B 1 265 ? 14.227 -23.406 -11.461 1 92.56 265 TYR B CA 1
ATOM 6031 C C . TYR B 1 265 ? 13.266 -22.344 -10.961 1 92.56 265 TYR B C 1
ATOM 6033 O O . TYR B 1 265 ? 12.805 -22.391 -9.82 1 92.56 265 TYR B O 1
ATOM 6041 N N . ALA B 1 266 ? 13.07 -21.281 -11.781 1 93.88 266 ALA B N 1
ATOM 6042 C CA . ALA B 1 266 ? 12.062 -20.266 -11.492 1 93.88 266 ALA B CA 1
ATOM 6043 C C . ALA B 1 266 ? 11.305 -19.875 -12.758 1 93.88 266 ALA B C 1
ATOM 6045 O O . ALA B 1 266 ? 11.906 -19.578 -13.789 1 93.88 266 ALA B O 1
ATOM 6046 N N . CYS B 1 267 ? 10.023 -19.906 -12.656 1 91.88 267 CYS B N 1
ATOM 6047 C CA . CYS B 1 267 ? 9.156 -19.516 -13.758 1 91.88 267 CYS B CA 1
ATOM 6048 C C . CYS B 1 267 ? 8.281 -18.328 -13.359 1 91.88 267 CYS B C 1
ATOM 6050 O O . CYS B 1 267 ? 7.594 -18.359 -12.344 1 91.88 267 CYS B O 1
ATOM 6052 N N . GLY B 1 268 ? 8.328 -17.312 -14.164 1 89.25 268 GLY B N 1
ATOM 6053 C CA . GLY B 1 268 ? 7.508 -16.125 -13.945 1 89.25 268 GLY B CA 1
ATOM 6054 C C . GLY B 1 268 ? 6.449 -15.93 -15.016 1 89.25 268 GLY B C 1
ATOM 6055 O O . GLY B 1 268 ? 6.688 -15.242 -16.016 1 89.25 268 GLY B O 1
ATOM 6056 N N . GLY B 1 269 ? 5.289 -16.453 -14.891 1 84.5 269 GLY B N 1
ATOM 6057 C CA . GLY B 1 269 ? 4.102 -16.219 -15.695 1 84.5 269 GLY B CA 1
ATOM 6058 C C . GLY B 1 269 ? 3.008 -15.484 -14.945 1 84.5 269 GLY B C 1
ATOM 6059 O O . GLY B 1 269 ? 3.287 -14.586 -14.156 1 84.5 269 GLY B O 1
ATOM 6060 N N . THR B 1 270 ? 1.766 -15.898 -15.273 1 80 270 THR B N 1
ATOM 6061 C CA . THR B 1 270 ? 0.683 -15.367 -14.453 1 80 270 THR B CA 1
ATOM 6062 C C . THR B 1 270 ? 0.926 -15.664 -12.977 1 80 270 THR B C 1
ATOM 6064 O O . THR B 1 270 ? 0.834 -14.766 -12.141 1 80 270 THR B O 1
ATOM 6067 N N . ALA B 1 271 ? 1.319 -16.906 -12.773 1 86.38 271 ALA B N 1
ATOM 6068 C CA . ALA B 1 271 ? 1.743 -17.359 -11.453 1 86.38 271 ALA B CA 1
ATOM 6069 C C . ALA B 1 271 ? 3.258 -17.531 -11.391 1 86.38 271 ALA B C 1
ATOM 6071 O O . ALA B 1 271 ? 3.943 -17.438 -12.414 1 86.38 271 ALA B O 1
ATOM 6072 N N . GLY B 1 272 ? 3.752 -17.578 -10.219 1 89.44 272 GLY B N 1
ATOM 6073 C CA . GLY B 1 272 ? 5.164 -17.859 -10.016 1 89.44 272 GLY B CA 1
ATOM 6074 C C . GLY B 1 272 ? 5.414 -19.266 -9.5 1 89.44 272 GLY B C 1
ATOM 6075 O O . GLY B 1 272 ? 4.648 -19.781 -8.68 1 89.44 272 GLY B O 1
ATOM 6076 N N . ILE B 1 273 ? 6.5 -19.891 -10.055 1 91.94 273 ILE B N 1
ATOM 6077 C CA . ILE B 1 273 ? 6.859 -21.25 -9.633 1 91.94 273 ILE B CA 1
ATOM 6078 C C . ILE B 1 273 ? 8.367 -21.328 -9.398 1 91.94 273 ILE B C 1
ATOM 6080 O O . ILE B 1 273 ? 9.148 -20.75 -10.148 1 91.94 273 ILE B O 1
ATOM 6084 N N . THR B 1 274 ? 8.734 -21.953 -8.375 1 93.44 274 THR B N 1
ATOM 6085 C CA . THR B 1 274 ? 10.117 -22.375 -8.172 1 93.44 274 THR B CA 1
ATOM 6086 C C . THR B 1 274 ? 10.188 -23.891 -7.949 1 93.44 274 THR B C 1
ATOM 6088 O O . THR B 1 274 ? 9.211 -24.5 -7.508 1 93.44 274 THR B O 1
ATOM 6091 N N . ALA B 1 275 ? 11.305 -24.438 -8.352 1 92.88 275 ALA B N 1
ATOM 6092 C CA . ALA B 1 275 ? 11.469 -25.875 -8.148 1 92.88 275 ALA B CA 1
ATOM 6093 C C . ALA B 1 275 ? 12.945 -26.25 -8.031 1 92.88 275 ALA B C 1
ATOM 6095 O O . ALA B 1 275 ? 13.812 -25.547 -8.562 1 92.88 275 ALA B O 1
ATOM 6096 N N . ASP B 1 276 ? 13.141 -27.297 -7.336 1 89 276 ASP B N 1
ATOM 6097 C CA . ASP B 1 276 ? 14.461 -27.891 -7.203 1 89 276 ASP B CA 1
ATOM 6098 C C . ASP B 1 276 ? 14.367 -29.422 -7.098 1 89 276 ASP B C 1
ATOM 6100 O O . ASP B 1 276 ? 13.453 -29.938 -6.457 1 89 276 ASP B O 1
ATOM 6104 N N . LYS B 1 277 ? 15.305 -30.031 -7.738 1 90.06 277 LYS B N 1
ATOM 6105 C CA . LYS B 1 277 ? 15.32 -31.5 -7.785 1 90.06 277 LYS B CA 1
ATOM 6106 C C . LYS B 1 277 ? 16.297 -32.062 -6.766 1 90.06 277 LYS B C 1
ATOM 6108 O O . LYS B 1 277 ? 17.359 -31.469 -6.504 1 90.06 277 LYS B O 1
ATOM 6113 N N . SER B 1 278 ? 15.883 -33.188 -6.219 1 88.62 278 SER B N 1
ATOM 6114 C CA . SER B 1 278 ? 16.781 -33.969 -5.352 1 88.62 278 SER B CA 1
ATOM 6115 C C . SER B 1 278 ? 16.641 -35.469 -5.598 1 88.62 278 SER B C 1
ATOM 6117 O O . SER B 1 278 ? 15.531 -35.969 -5.809 1 88.62 278 SER B O 1
ATOM 6119 N N . PHE B 1 279 ? 17.75 -36.125 -5.531 1 88.12 279 PHE B N 1
ATOM 6120 C CA . PHE B 1 279 ? 17.719 -37.594 -5.668 1 88.12 279 PHE B CA 1
ATOM 6121 C C . PHE B 1 279 ? 17.469 -38.25 -4.32 1 88.12 279 PHE B C 1
ATOM 6123 O O . PHE B 1 279 ? 17.25 -39.469 -4.254 1 88.12 279 PHE B O 1
ATOM 6130 N N . LYS B 1 280 ? 17.375 -37.406 -3.312 1 85.56 280 LYS B N 1
ATOM 6131 C CA . LYS B 1 280 ? 17.016 -37.875 -1.983 1 85.56 280 LYS B CA 1
ATOM 6132 C C . LYS B 1 280 ? 15.586 -37.5 -1.625 1 85.56 280 LYS B C 1
ATOM 6134 O O . LYS B 1 280 ? 15.094 -36.438 -2.074 1 85.56 280 LYS B O 1
ATOM 6139 N N . LEU B 1 281 ? 15.086 -38.406 -0.782 1 83.62 281 LEU B N 1
ATOM 6140 C CA . LEU B 1 281 ? 13.734 -38.094 -0.328 1 83.62 281 LEU B CA 1
ATOM 6141 C C . LEU B 1 281 ? 13.672 -36.719 0.325 1 83.62 281 LEU B C 1
ATOM 6143 O O . LEU B 1 281 ? 14.484 -36.406 1.199 1 83.62 281 LEU B O 1
ATOM 6147 N N . LEU B 1 282 ? 12.758 -35.938 -0.188 1 82.88 282 LEU B N 1
ATOM 6148 C CA . LEU B 1 282 ? 12.594 -34.594 0.318 1 82.88 282 LEU B CA 1
ATOM 6149 C C . LEU B 1 282 ? 11.414 -34.5 1.28 1 82.88 282 LEU B C 1
ATOM 6151 O O . LEU B 1 282 ? 10.359 -35.094 1.026 1 82.88 282 LEU B O 1
ATOM 6155 N N . ARG B 1 283 ? 11.68 -33.906 2.465 1 80.38 283 ARG B N 1
ATOM 6156 C CA . ARG B 1 283 ? 10.641 -33.562 3.422 1 80.38 283 ARG B CA 1
ATOM 6157 C C . ARG B 1 283 ? 10.805 -32.156 3.928 1 80.38 283 ARG B C 1
ATOM 6159 O O . ARG B 1 283 ? 11.828 -31.812 4.535 1 80.38 283 ARG B O 1
ATOM 6166 N N . ASP B 1 284 ? 9.844 -31.328 3.592 1 85.12 284 ASP B N 1
ATOM 6167 C CA . ASP B 1 284 ? 9.891 -29.984 4.156 1 85.12 284 ASP B CA 1
ATOM 6168 C C . ASP B 1 284 ? 9.445 -29.984 5.617 1 85.12 284 ASP B C 1
ATOM 6170 O O . ASP B 1 284 ? 8.266 -30.156 5.918 1 85.12 284 ASP B O 1
ATOM 6174 N N . PRO B 1 285 ? 10.352 -29.719 6.5 1 83.62 285 PRO B N 1
ATOM 6175 C CA . PRO B 1 285 ? 9.984 -29.781 7.918 1 83.62 285 PRO B CA 1
ATOM 6176 C C . PRO B 1 285 ? 8.922 -28.75 8.297 1 83.62 285 PRO B C 1
ATOM 6178 O O . PRO B 1 285 ? 8.18 -28.953 9.258 1 83.62 285 PRO B O 1
ATOM 6181 N N . SER B 1 286 ? 8.867 -27.734 7.508 1 84.56 286 SER B N 1
ATOM 6182 C CA . SER B 1 286 ? 7.906 -26.672 7.801 1 84.56 286 SER B CA 1
ATOM 6183 C C . SER B 1 286 ? 6.602 -26.891 7.039 1 84.56 286 SER B C 1
ATOM 6185 O O . SER B 1 286 ? 5.617 -26.188 7.273 1 84.56 286 SER B O 1
ATOM 6187 N N . ARG B 1 287 ? 6.559 -27.922 6.164 1 86.56 287 ARG B N 1
ATOM 6188 C CA . ARG B 1 287 ? 5.375 -28.344 5.43 1 86.56 287 ARG B CA 1
ATOM 6189 C C . ARG B 1 287 ? 4.789 -27.203 4.617 1 86.56 287 ARG B C 1
ATOM 6191 O O . ARG B 1 287 ? 3.574 -26.984 4.617 1 86.56 287 ARG B O 1
ATOM 6198 N N . ARG B 1 288 ? 5.719 -26.438 4.035 1 86.69 288 ARG B N 1
ATOM 6199 C CA . ARG B 1 288 ? 5.312 -25.25 3.311 1 86.69 288 ARG B CA 1
ATOM 6200 C C . ARG B 1 288 ? 5.359 -25.469 1.803 1 86.69 288 ARG B C 1
ATOM 6202 O O . ARG B 1 288 ? 4.602 -24.844 1.052 1 86.69 288 ARG B O 1
ATOM 6209 N N . CYS B 1 289 ? 6.246 -26.328 1.346 1 89.19 289 CYS B N 1
ATOM 6210 C CA . CYS B 1 289 ? 6.496 -26.547 -0.074 1 89.19 289 CYS B CA 1
ATOM 6211 C C . CYS B 1 289 ? 5.785 -27.812 -0.563 1 89.19 289 CYS B C 1
ATOM 6213 O O . CYS B 1 289 ? 5.391 -28.656 0.238 1 89.19 289 CYS B O 1
ATOM 6215 N N . TYR B 1 290 ? 5.605 -27.906 -1.889 1 89.44 290 TYR B N 1
ATOM 6216 C CA . TYR B 1 290 ? 5.094 -29.125 -2.51 1 89.44 290 TYR B CA 1
ATOM 6217 C C . TYR B 1 290 ? 6.227 -30.094 -2.83 1 89.44 290 TYR B C 1
ATOM 6219 O O . TYR B 1 290 ? 7.305 -29.672 -3.262 1 89.44 290 TYR B O 1
ATOM 6227 N N . VAL B 1 291 ? 6.016 -31.312 -2.531 1 90.31 291 VAL B N 1
ATOM 6228 C CA . VAL B 1 291 ? 7.012 -32.312 -2.863 1 90.31 291 VAL B CA 1
ATOM 6229 C C . VAL B 1 291 ? 6.387 -33.375 -3.77 1 90.31 291 VAL B C 1
ATOM 6231 O O . VAL B 1 291 ? 5.375 -34 -3.414 1 90.31 291 VAL B O 1
ATOM 6234 N N . LEU B 1 292 ? 6.953 -33.531 -4.934 1 92.06 292 LEU B N 1
ATOM 6235 C CA . LEU B 1 292 ? 6.457 -34.469 -5.938 1 92.06 292 LEU B CA 1
ATOM 6236 C C . LEU B 1 292 ? 7.59 -35.344 -6.477 1 92.06 292 LEU B C 1
ATOM 6238 O O . LEU B 1 292 ? 8.75 -35.156 -6.105 1 92.06 292 LEU B O 1
ATOM 6242 N N . GLY B 1 293 ? 7.176 -36.281 -7.289 1 91.75 293 GLY B N 1
ATOM 6243 C CA . GLY B 1 293 ? 8.172 -37.062 -7.973 1 91.75 293 GLY B CA 1
ATOM 6244 C C . GLY B 1 293 ? 8.617 -36.5 -9.297 1 91.75 293 GLY B C 1
ATOM 6245 O O . GLY B 1 293 ? 7.961 -35.594 -9.836 1 91.75 293 GLY B O 1
ATOM 6246 N N . THR B 1 294 ? 9.805 -36.906 -9.727 1 92.5 294 THR B N 1
ATOM 6247 C CA . THR B 1 294 ? 10.281 -36.562 -11.07 1 92.5 294 THR B CA 1
ATOM 6248 C C . THR B 1 294 ? 10.195 -37.75 -12 1 92.5 294 THR B C 1
ATOM 6250 O O . THR B 1 294 ? 10.062 -38.906 -11.539 1 92.5 294 THR B O 1
ATOM 6253 N N . PRO B 1 295 ? 10.258 -37.5 -13.266 1 92.5 295 PRO B N 1
ATOM 6254 C CA . PRO B 1 295 ? 10.109 -38.625 -14.211 1 92.5 295 PRO B CA 1
ATOM 6255 C C . PRO B 1 295 ? 11.148 -39.719 -14 1 92.5 295 PRO B C 1
ATOM 6257 O O . PRO B 1 295 ? 10.883 -40.875 -14.305 1 92.5 295 PRO B O 1
ATOM 6260 N N . ASP B 1 296 ? 12.266 -39.406 -13.453 1 91.25 296 ASP B N 1
ATOM 6261 C CA . ASP B 1 296 ? 13.344 -40.375 -13.32 1 91.25 296 ASP B CA 1
ATOM 6262 C C . ASP B 1 296 ? 13.375 -40.969 -11.922 1 91.25 296 ASP B C 1
ATOM 6264 O O . ASP B 1 296 ? 14.383 -41.562 -11.508 1 91.25 296 ASP B O 1
ATOM 6268 N N . GLY B 1 297 ? 12.328 -40.781 -11.156 1 90.19 297 GLY B N 1
ATOM 6269 C CA . GLY B 1 297 ? 12.18 -41.469 -9.883 1 90.19 297 GLY B CA 1
ATOM 6270 C C . GLY B 1 297 ? 12.766 -40.688 -8.719 1 90.19 297 GLY B C 1
ATOM 6271 O O . GLY B 1 297 ? 12.898 -41.219 -7.613 1 90.19 297 GLY B O 1
ATOM 6272 N N . ALA B 1 298 ? 13.148 -39.5 -9 1 91.56 298 ALA B N 1
ATOM 6273 C CA . ALA B 1 298 ? 13.648 -38.625 -7.953 1 91.56 298 ALA B CA 1
ATOM 6274 C C . ALA B 1 298 ? 12.523 -37.75 -7.398 1 91.56 298 ALA B C 1
ATOM 6276 O O . ALA B 1 298 ? 11.352 -38.094 -7.465 1 91.56 298 ALA B O 1
ATOM 6277 N N . TRP B 1 299 ? 12.922 -36.719 -6.598 1 91.44 299 TRP B N 1
ATOM 6278 C CA . TRP B 1 299 ? 11.945 -35.812 -6.004 1 91.44 299 TRP B CA 1
ATOM 6279 C C . TRP B 1 299 ? 12.18 -34.375 -6.453 1 91.44 299 TRP B C 1
ATOM 6281 O O . TRP B 1 299 ? 13.305 -34 -6.797 1 91.44 299 TRP B O 1
ATOM 6291 N N . VAL B 1 300 ? 11.094 -33.656 -6.445 1 91.94 300 VAL B N 1
ATOM 6292 C CA . VAL B 1 300 ? 11.164 -32.219 -6.723 1 91.94 300 VAL B CA 1
ATOM 6293 C C . VAL B 1 300 ? 10.367 -31.469 -5.668 1 91.94 300 VAL B C 1
ATOM 6295 O O . VAL B 1 300 ? 9.305 -31.922 -5.238 1 91.94 300 VAL B O 1
ATOM 6298 N N . MET B 1 301 ? 10.953 -30.469 -5.176 1 91.31 301 MET B N 1
ATOM 6299 C CA . MET B 1 301 ? 10.258 -29.531 -4.297 1 91.31 301 MET B CA 1
ATOM 6300 C C . MET B 1 301 ? 9.859 -28.281 -5.05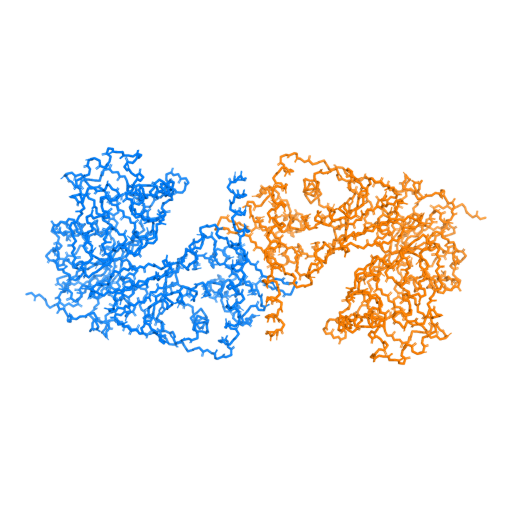9 1 91.31 301 MET B C 1
ATOM 6302 O O . MET B 1 301 ? 10.641 -27.734 -5.836 1 91.31 301 MET B O 1
ATOM 6306 N N . GLU B 1 302 ? 8.578 -27.891 -4.824 1 92 302 GLU B N 1
ATOM 6307 C CA . GLU B 1 302 ? 8.047 -26.766 -5.59 1 92 302 GLU B CA 1
ATOM 6308 C C . GLU B 1 302 ? 7.492 -25.672 -4.664 1 92 302 GLU B C 1
ATOM 6310 O O . GLU B 1 302 ? 6.926 -25.984 -3.613 1 92 302 GLU B O 1
ATOM 6315 N N . GLY B 1 303 ? 7.738 -24.453 -5.043 1 92.06 303 GLY B N 1
ATOM 6316 C CA . GLY B 1 303 ? 7.023 -23.312 -4.516 1 92.06 303 GLY B CA 1
ATOM 6317 C C . GLY B 1 303 ? 6.117 -22.641 -5.543 1 92.06 303 GLY B C 1
ATOM 6318 O O . GLY B 1 303 ? 6.465 -22.562 -6.723 1 92.06 303 GLY B O 1
ATOM 6319 N N . VAL B 1 304 ? 4.973 -22.141 -5.023 1 90.88 304 VAL B N 1
ATOM 6320 C CA . VAL B 1 304 ? 3.998 -21.562 -5.945 1 90.88 304 VAL B CA 1
ATOM 6321 C C . VAL B 1 304 ? 3.535 -20.203 -5.422 1 90.88 304 VAL B C 1
ATOM 6323 O O . VAL B 1 304 ? 3.371 -20.016 -4.215 1 90.88 304 VAL B O 1
ATOM 6326 N N . ALA B 1 305 ? 3.412 -19.266 -6.324 1 92.12 305 ALA B N 1
ATOM 6327 C CA . ALA B 1 305 ? 2.773 -17.984 -6.062 1 92.12 305 ALA B CA 1
ATOM 6328 C C . ALA B 1 305 ? 1.574 -17.766 -6.98 1 92.12 305 ALA B C 1
ATOM 6330 O O . ALA B 1 305 ? 1.651 -18.031 -8.188 1 92.12 305 ALA B O 1
ATOM 6331 N N . ASN B 1 306 ? 0.529 -17.266 -6.434 1 86.75 306 ASN B N 1
ATOM 6332 C CA . ASN B 1 306 ? -0.69 -17.078 -7.215 1 86.75 306 ASN B CA 1
ATOM 6333 C C . ASN B 1 306 ? -0.562 -15.898 -8.18 1 86.75 306 ASN B C 1
ATOM 6335 O O . ASN B 1 306 ? -1.204 -15.883 -9.227 1 86.75 306 ASN B O 1
ATOM 6339 N N . ALA B 1 307 ? 0.23 -14.953 -7.742 1 89.31 307 ALA B N 1
ATOM 6340 C CA . ALA B 1 307 ? 0.381 -13.758 -8.578 1 89.31 307 ALA B CA 1
ATOM 6341 C C . ALA B 1 307 ? 1.854 -13.406 -8.766 1 89.31 307 ALA B C 1
ATOM 6343 O O . ALA B 1 307 ? 2.576 -13.188 -7.793 1 89.31 307 ALA B O 1
ATOM 6344 N N . SER B 1 308 ? 2.291 -13.469 -9.969 1 92.88 308 SER B N 1
ATOM 6345 C CA . SER B 1 308 ? 3.611 -13 -10.375 1 92.88 308 SER B CA 1
ATOM 6346 C C . SER B 1 308 ? 3.512 -12 -11.523 1 92.88 308 SER B C 1
ATOM 6348 O O . SER B 1 308 ? 3.193 -10.828 -11.312 1 92.88 308 SER B O 1
ATOM 6350 N N . GLY B 1 309 ? 3.537 -12.523 -12.734 1 89.94 309 GLY B N 1
ATOM 6351 C CA . GLY B 1 309 ? 3.318 -11.625 -13.859 1 89.94 309 GLY B CA 1
ATOM 6352 C C . GLY B 1 309 ? 1.955 -10.961 -13.836 1 89.94 309 GLY B C 1
ATOM 6353 O O . GLY B 1 309 ? 1.801 -9.828 -14.312 1 89.94 309 GLY B O 1
ATOM 6354 N N . SER B 1 310 ? 1.011 -11.609 -13.266 1 87.75 310 SER B N 1
ATOM 6355 C CA . SER B 1 310 ? -0.342 -11.062 -13.195 1 87.75 310 SER B CA 1
ATOM 6356 C C . SER B 1 310 ? -0.4 -9.836 -12.289 1 87.75 310 SER B C 1
ATOM 6358 O O . SER B 1 310 ? -1.224 -8.945 -12.5 1 87.75 310 SER B O 1
ATOM 6360 N N . ALA B 1 311 ? 0.424 -9.812 -11.297 1 93.25 311 ALA B N 1
ATOM 6361 C CA . ALA B 1 311 ? 0.479 -8.641 -10.43 1 93.25 311 ALA B CA 1
ATOM 6362 C C . ALA B 1 311 ? 0.951 -7.41 -11.203 1 93.25 311 ALA B C 1
ATOM 6364 O O . ALA B 1 311 ? 0.414 -6.312 -11.031 1 93.25 311 ALA B O 1
ATOM 6365 N N . PHE B 1 312 ? 1.965 -7.625 -12.016 1 92.44 312 PHE B N 1
ATOM 6366 C CA . PHE B 1 312 ? 2.471 -6.531 -12.844 1 92.44 312 PHE B CA 1
ATOM 6367 C C . PHE B 1 312 ? 1.438 -6.113 -13.883 1 92.44 312 PHE B C 1
ATOM 6369 O O . PHE B 1 312 ? 1.266 -4.922 -14.148 1 92.44 312 PHE B O 1
ATOM 6376 N N . LYS B 1 313 ? 0.814 -7.074 -14.477 1 87.44 313 LYS B N 1
ATOM 6377 C CA . LYS B 1 313 ? -0.25 -6.785 -15.43 1 87.44 313 LYS B CA 1
ATOM 6378 C C . LYS B 1 313 ? -1.358 -5.957 -14.789 1 87.44 313 LYS B C 1
ATOM 6380 O O . LYS B 1 313 ? -1.854 -5 -15.391 1 87.44 313 LYS B O 1
ATOM 6385 N N . TRP B 1 314 ? -1.76 -6.375 -13.633 1 90.69 314 TRP B N 1
ATOM 6386 C CA . TRP B 1 314 ? -2.768 -5.637 -12.883 1 90.69 314 TRP B CA 1
ATOM 6387 C C . TRP B 1 314 ? -2.352 -4.18 -12.695 1 90.69 314 TRP B C 1
ATOM 6389 O O . TRP B 1 314 ? -3.133 -3.266 -12.961 1 90.69 314 TRP B O 1
ATOM 6399 N N . PHE B 1 315 ? -1.161 -3.936 -12.242 1 93.81 315 PHE B N 1
ATOM 6400 C CA . PHE B 1 315 ? -0.671 -2.58 -12.016 1 93.81 315 PHE B CA 1
ATOM 6401 C C . PHE B 1 315 ? -0.71 -1.771 -13.312 1 93.81 315 PHE B C 1
ATOM 6403 O O . PHE B 1 315 ? -1.145 -0.618 -13.312 1 93.81 315 PHE B O 1
ATOM 6410 N N . LYS B 1 316 ? -0.19 -2.395 -14.375 1 89.12 316 LYS B N 1
ATOM 6411 C CA . LYS B 1 316 ? -0.17 -1.74 -15.68 1 89.12 316 LYS B CA 1
ATOM 6412 C C . LYS B 1 316 ? -1.575 -1.329 -16.109 1 89.12 316 LYS B C 1
ATOM 6414 O O . LYS B 1 316 ? -1.786 -0.201 -16.562 1 89.12 316 LYS B O 1
ATOM 6419 N N . GLU B 1 317 ? -2.459 -2.166 -15.992 1 86.69 317 GLU B N 1
ATOM 6420 C CA . GLU B 1 317 ? -3.822 -1.923 -16.453 1 86.69 317 GLU B CA 1
ATOM 6421 C C . GLU B 1 317 ? -4.496 -0.833 -15.625 1 86.69 317 GLU B C 1
ATOM 6423 O O . GLU B 1 317 ? -5.25 -0.015 -16.156 1 86.69 317 GLU B O 1
ATOM 6428 N N . GLU B 1 318 ? -4.254 -0.775 -14.391 1 89.19 318 GLU B N 1
ATOM 6429 C CA . GLU B 1 318 ? -4.957 0.15 -13.508 1 89.19 318 GLU B CA 1
ATOM 6430 C C . GLU B 1 318 ? -4.281 1.518 -13.492 1 89.19 318 GLU B C 1
ATOM 6432 O O . GLU B 1 318 ? -4.949 2.545 -13.375 1 89.19 318 GLU B O 1
ATOM 6437 N N . PHE B 1 319 ? -2.979 1.586 -13.648 1 90.06 319 PHE B N 1
ATOM 6438 C CA . PHE B 1 319 ? -2.316 2.84 -13.312 1 90.06 319 PHE B CA 1
ATOM 6439 C C . PHE B 1 319 ? -1.484 3.348 -14.484 1 90.06 319 PHE B C 1
ATOM 6441 O O . PHE B 1 319 ? -1.021 4.492 -14.469 1 90.06 319 PHE B O 1
ATOM 6448 N N . CYS B 1 320 ? -1.243 2.557 -15.477 1 82.88 320 CYS B N 1
ATOM 6449 C CA . CYS B 1 320 ? -0.35 2.986 -16.547 1 82.88 320 CYS B CA 1
ATOM 6450 C C . CYS B 1 320 ? -1.102 3.111 -17.859 1 82.88 320 CYS B C 1
ATOM 6452 O O . CYS B 1 320 ? -0.54 2.854 -18.938 1 82.88 320 CYS B O 1
ATOM 6454 N N . ASN B 1 321 ? -2.338 3.375 -17.844 1 69.19 321 ASN B N 1
ATOM 6455 C CA . ASN B 1 321 ? -3.16 3.453 -19.047 1 69.19 321 ASN B CA 1
ATOM 6456 C C . ASN B 1 321 ? -2.578 4.434 -20.047 1 69.19 321 ASN B C 1
ATOM 6458 O O . ASN B 1 321 ? -2.605 4.18 -21.266 1 69.19 321 ASN B O 1
ATOM 6462 N N . SER B 1 322 ? -2.094 5.508 -19.562 1 60.62 322 SER B N 1
ATOM 6463 C CA . SER B 1 322 ? -1.537 6.492 -20.5 1 60.62 322 SER B CA 1
ATOM 6464 C C . SER B 1 322 ? -0.318 5.938 -21.219 1 60.62 322 SER B C 1
ATOM 6466 O O . SER B 1 322 ? -0.057 6.305 -22.375 1 60.62 322 SER B O 1
ATOM 6468 N N . ALA B 1 323 ? 0.316 5.133 -20.656 1 54.62 323 ALA B N 1
ATOM 6469 C CA . ALA B 1 323 ? 1.508 4.504 -21.219 1 54.62 323 ALA B CA 1
ATOM 6470 C C . ALA B 1 323 ? 1.155 3.648 -22.438 1 54.62 323 ALA B C 1
ATOM 6472 O O . ALA B 1 323 ? 1.96 3.51 -23.359 1 54.62 323 ALA B O 1
ATOM 6473 N N . ASN B 1 324 ? -0.007 3.141 -22.297 1 52.06 324 ASN B N 1
ATOM 6474 C CA . ASN B 1 324 ? -0.473 2.342 -23.422 1 52.06 324 ASN B CA 1
ATOM 6475 C C . ASN B 1 324 ? -0.502 3.158 -24.719 1 52.06 324 ASN B C 1
ATOM 6477 O O . ASN B 1 324 ? -0.072 2.682 -25.766 1 52.06 324 ASN B O 1
ATOM 6481 N N . GLU B 1 325 ? -0.887 4.293 -24.469 1 49.59 325 GLU B N 1
ATOM 6482 C CA . GLU B 1 325 ? -0.963 5.176 -25.625 1 49.59 325 GLU B CA 1
ATOM 6483 C C . GLU B 1 325 ? 0.428 5.531 -26.141 1 49.59 325 GLU B C 1
ATOM 6485 O O . GLU B 1 325 ? 0.66 5.562 -27.359 1 49.59 325 GLU B O 1
ATOM 6490 N N . THR B 1 326 ? 1.28 5.648 -25.281 1 48 326 THR B N 1
ATOM 6491 C CA . THR B 1 326 ? 2.646 6.016 -25.641 1 48 326 THR B CA 1
ATOM 6492 C C . THR B 1 326 ? 3.375 4.828 -26.266 1 48 326 THR B C 1
ATOM 6494 O O . THR B 1 326 ? 4.105 4.992 -27.25 1 48 326 THR B O 1
ATOM 6497 N N . ALA B 1 327 ? 3.18 3.668 -25.734 1 56.88 327 ALA B N 1
ATOM 6498 C CA . ALA B 1 327 ? 3.848 2.461 -26.203 1 56.88 327 ALA B CA 1
ATOM 6499 C C . ALA B 1 327 ? 3.424 2.129 -27.641 1 56.88 327 ALA B C 1
ATOM 6501 O O . ALA B 1 327 ? 4.25 1.713 -28.453 1 56.88 327 ALA B O 1
ATOM 6502 N N . ILE B 1 328 ? 2.193 2.295 -27.828 1 46.25 328 ILE B N 1
ATOM 6503 C CA . ILE B 1 328 ? 1.676 2.08 -29.172 1 46.25 328 ILE B CA 1
ATOM 6504 C C . ILE B 1 328 ? 2.381 3.016 -30.156 1 46.25 328 ILE B C 1
ATOM 6506 O O . ILE B 1 328 ? 2.738 2.609 -31.266 1 46.25 328 ILE B O 1
ATOM 6510 N N . GLY B 1 329 ? 2.58 4.125 -29.703 1 46.69 329 GLY B N 1
ATOM 6511 C CA . GLY B 1 329 ? 3.289 5.066 -30.562 1 46.69 329 GLY B CA 1
ATOM 6512 C C . GLY B 1 329 ? 4.723 4.656 -30.844 1 46.69 329 GLY B C 1
ATOM 6513 O O . GLY B 1 329 ? 5.234 4.887 -31.938 1 46.69 329 GLY B O 1
ATOM 6514 N N . LEU B 1 330 ? 5.32 3.953 -29.984 1 47.56 330 LEU B N 1
ATOM 6515 C CA . LEU B 1 330 ? 6.727 3.588 -30.109 1 47.56 330 LEU B CA 1
ATOM 6516 C C . LEU B 1 330 ? 6.871 2.154 -30.609 1 47.56 330 LEU B C 1
ATOM 6518 O O . LEU B 1 330 ? 7.988 1.668 -30.797 1 47.56 330 LEU B O 1
ATOM 6522 N N . LYS B 1 331 ? 5.859 1.394 -30.984 1 54.16 331 LYS B N 1
ATOM 6523 C CA . LYS B 1 331 ? 5.84 0.018 -31.469 1 54.16 331 LYS B CA 1
ATOM 6524 C C . LYS B 1 331 ? 6.535 -0.924 -30.5 1 54.16 331 LYS B C 1
ATOM 6526 O O . LYS B 1 331 ? 7.316 -1.784 -30.906 1 54.16 331 LYS B O 1
ATOM 6531 N N . GLU B 1 332 ? 6.586 -0.5 -29.266 1 61.66 332 GLU B N 1
ATOM 6532 C CA . GLU B 1 332 ? 7.164 -1.316 -28.203 1 61.66 332 GLU B CA 1
ATOM 6533 C C . GLU B 1 332 ? 6.086 -1.826 -27.25 1 61.66 332 GLU B C 1
ATOM 6535 O O . GLU B 1 332 ? 4.996 -1.256 -27.172 1 61.66 332 GLU B O 1
ATOM 6540 N N . SER B 1 333 ? 6.359 -3.045 -26.766 1 74.12 333 SER B N 1
ATOM 6541 C CA . SER B 1 333 ? 5.426 -3.535 -25.766 1 74.12 333 SER B CA 1
ATOM 6542 C C . SER B 1 333 ? 5.371 -2.604 -24.562 1 74.12 333 SER B C 1
ATOM 6544 O O . SER B 1 333 ? 6.395 -2.061 -24.141 1 74.12 333 SER B O 1
ATOM 6546 N N . VAL B 1 334 ? 4.23 -2.219 -24.172 1 76.44 334 VAL B N 1
ATOM 6547 C CA . VAL B 1 334 ? 4.016 -1.36 -23.016 1 76.44 334 VAL B CA 1
ATOM 6548 C C . VAL B 1 334 ? 4.797 -1.9 -21.828 1 76.44 334 VAL B C 1
ATOM 6550 O O . VAL B 1 334 ? 5.352 -1.129 -21.031 1 76.44 334 VAL B O 1
ATOM 6553 N N . TYR B 1 335 ? 4.945 -3.174 -21.812 1 79.19 335 TYR B N 1
ATOM 6554 C CA . TYR B 1 335 ? 5.68 -3.807 -20.719 1 79.19 335 TYR B CA 1
ATOM 6555 C C . TYR B 1 335 ? 7.16 -3.461 -20.781 1 79.19 335 TYR B C 1
ATOM 6557 O O . TYR B 1 335 ? 7.77 -3.117 -19.766 1 79.19 335 TYR B O 1
ATOM 6565 N N . ASP B 1 336 ? 7.711 -3.518 -21.922 1 81.06 336 ASP B N 1
ATOM 6566 C CA . ASP B 1 336 ? 9.133 -3.221 -22.109 1 81.06 336 ASP B CA 1
ATOM 6567 C C . ASP B 1 336 ? 9.43 -1.759 -21.781 1 81.06 336 ASP B C 1
ATOM 6569 O O . ASP B 1 336 ? 10.461 -1.449 -21.188 1 81.06 336 ASP B O 1
ATOM 6573 N N . MET B 1 337 ? 8.539 -0.968 -22.188 1 80.44 337 MET B N 1
ATOM 6574 C CA . MET B 1 337 ? 8.711 0.458 -21.922 1 80.44 337 MET B CA 1
ATOM 6575 C C . MET B 1 337 ? 8.688 0.749 -20.438 1 80.44 337 MET B C 1
ATOM 6577 O O . MET B 1 337 ? 9.562 1.445 -19.906 1 80.44 337 MET B O 1
ATOM 6581 N N . LEU B 1 338 ? 7.754 0.182 -19.75 1 84.31 338 LEU B N 1
ATOM 6582 C CA . LEU B 1 338 ? 7.598 0.415 -18.312 1 84.31 338 LEU B CA 1
ATOM 6583 C C . LEU B 1 338 ? 8.805 -0.116 -17.547 1 84.31 338 LEU B C 1
ATOM 6585 O O . LEU B 1 338 ? 9.305 0.548 -16.641 1 84.31 338 LEU B O 1
ATOM 6589 N N . THR B 1 339 ? 9.273 -1.24 -17.969 1 86.25 339 THR B N 1
ATOM 6590 C CA . THR B 1 339 ? 10.383 -1.874 -17.266 1 86.25 339 THR B CA 1
ATOM 6591 C C . THR B 1 339 ? 11.672 -1.099 -17.484 1 86.25 339 THR B C 1
ATOM 6593 O O . THR B 1 339 ? 12.477 -0.941 -16.562 1 86.25 339 THR B O 1
ATOM 6596 N N . ARG B 1 340 ? 11.82 -0.604 -18.625 1 83.81 340 ARG B N 1
ATOM 6597 C CA . ARG B 1 340 ? 13.016 0.169 -18.953 1 83.81 340 ARG B CA 1
ATOM 6598 C C . ARG B 1 340 ? 13.016 1.507 -18.219 1 83.81 340 ARG B C 1
ATOM 6600 O O . ARG B 1 340 ? 14.047 1.936 -17.688 1 83.81 340 ARG B O 1
ATOM 6607 N N . ILE B 1 341 ? 11.891 2.078 -18.219 1 81.62 341 ILE B N 1
ATOM 6608 C CA . ILE B 1 341 ? 11.781 3.365 -17.547 1 81.62 341 ILE B CA 1
ATOM 6609 C C . ILE B 1 341 ? 12.039 3.188 -16.047 1 81.62 341 ILE B C 1
ATOM 6611 O O . ILE B 1 341 ? 12.758 3.98 -15.438 1 81.62 341 ILE B O 1
ATOM 6615 N N . ALA B 1 342 ? 11.531 2.164 -15.547 1 83.31 342 ALA B N 1
ATOM 6616 C CA . ALA B 1 342 ? 11.727 1.896 -14.125 1 83.31 342 ALA B CA 1
ATOM 6617 C C . ALA B 1 342 ? 13.195 1.613 -13.82 1 83.31 342 ALA B C 1
ATOM 6619 O O . ALA B 1 342 ? 13.711 2.037 -12.781 1 83.31 342 ALA B O 1
ATOM 6620 N N . ASP B 1 343 ? 13.836 0.962 -14.664 1 84.25 343 ASP B N 1
ATOM 6621 C CA . ASP B 1 343 ? 15.234 0.603 -14.477 1 84.25 343 ASP B CA 1
ATOM 6622 C C . ASP B 1 343 ? 16.125 1.841 -14.5 1 84.25 343 ASP B C 1
ATOM 6624 O O . ASP B 1 343 ? 17.125 1.904 -13.781 1 84.25 343 ASP B O 1
ATOM 6628 N N . ARG B 1 344 ? 15.703 2.807 -15.258 1 82.69 344 ARG B N 1
ATOM 6629 C CA . ARG B 1 344 ? 16.516 4.004 -15.43 1 82.69 344 ARG B CA 1
ATOM 6630 C C . ARG B 1 344 ? 16.172 5.055 -14.375 1 82.69 344 ARG B C 1
ATOM 6632 O O . ARG B 1 344 ? 17.047 5.824 -13.953 1 82.69 344 ARG B O 1
ATOM 6639 N N . SER B 1 345 ? 14.992 5.023 -13.914 1 83.81 345 SER B N 1
ATOM 6640 C CA . SER B 1 345 ? 14.516 6.172 -13.156 1 83.81 345 SER B CA 1
ATOM 6641 C C . SER B 1 345 ? 14.406 5.848 -11.672 1 83.81 345 SER B C 1
ATOM 6643 O O . SER B 1 345 ? 14.258 6.75 -10.844 1 83.81 345 SER B O 1
ATOM 6645 N N . SER B 1 346 ? 14.492 4.621 -11.336 1 87.12 346 SER B N 1
ATOM 6646 C CA . SER B 1 346 ? 14.398 4.191 -9.938 1 87.12 346 SER B CA 1
ATOM 6647 C C . SER B 1 346 ? 15.508 3.201 -9.594 1 87.12 346 SER B C 1
ATOM 6649 O O . SER B 1 346 ? 15.703 2.209 -10.297 1 87.12 346 SER B O 1
ATOM 6651 N N . ARG B 1 347 ? 16.203 3.402 -8.57 1 90.75 347 ARG B N 1
ATOM 6652 C CA . ARG B 1 347 ? 17.344 2.584 -8.18 1 90.75 347 ARG B CA 1
ATOM 6653 C C . ARG B 1 347 ? 16.891 1.285 -7.523 1 90.75 347 ARG B C 1
ATOM 6655 O O . ARG B 1 347 ? 15.742 1.176 -7.078 1 90.75 347 ARG B O 1
ATOM 6662 N N . ALA B 1 348 ? 17.812 0.295 -7.461 1 95.44 348 ALA B N 1
ATOM 6663 C CA . ALA B 1 348 ? 17.562 -0.938 -6.719 1 95.44 348 ALA B CA 1
ATOM 6664 C C . ALA B 1 348 ? 17.031 -0.637 -5.32 1 95.44 348 ALA B C 1
ATOM 6666 O O . ALA B 1 348 ? 17.578 0.213 -4.609 1 95.44 348 ALA B O 1
ATOM 6667 N N . GLY B 1 349 ? 15.938 -1.236 -5.027 1 96.75 349 GLY B N 1
ATOM 6668 C CA . GLY B 1 349 ? 15.297 -0.992 -3.744 1 96.75 349 GLY B CA 1
ATOM 6669 C C . GLY B 1 349 ? 14.148 0 -3.83 1 96.75 349 GLY B C 1
ATOM 6670 O O . GLY B 1 349 ? 13.484 0.274 -2.828 1 96.75 349 GLY B O 1
ATOM 6671 N N . ALA B 1 350 ? 13.93 0.562 -4.996 1 96.75 350 ALA B N 1
ATOM 6672 C CA . ALA B 1 350 ? 12.797 1.432 -5.309 1 96.75 350 ALA B CA 1
ATOM 6673 C C . ALA B 1 350 ? 12.664 2.545 -4.273 1 96.75 350 ALA B C 1
ATOM 6675 O O . ALA B 1 350 ? 11.555 2.83 -3.799 1 96.75 350 ALA B O 1
ATOM 6676 N N . ASN B 1 351 ? 13.766 3.02 -3.773 1 94.44 351 ASN B N 1
ATOM 6677 C CA . ASN B 1 351 ? 13.828 4.102 -2.797 1 94.44 351 ASN B CA 1
ATOM 6678 C C . ASN B 1 351 ? 13.062 3.752 -1.525 1 94.44 351 ASN B C 1
ATOM 6680 O O . ASN B 1 351 ? 12.453 4.625 -0.9 1 94.44 351 ASN B O 1
ATOM 6684 N N . GLY B 1 352 ? 12.977 2.494 -1.229 1 97.12 352 GLY B N 1
ATOM 6685 C CA . GLY B 1 352 ? 12.383 2.045 0.019 1 97.12 352 GLY B CA 1
ATOM 6686 C C . GLY B 1 352 ? 10.891 1.794 -0.09 1 97.12 352 GLY B C 1
ATOM 6687 O O . GLY B 1 352 ? 10.211 1.625 0.923 1 97.12 352 GLY B O 1
ATOM 6688 N N . LEU B 1 353 ? 10.383 1.844 -1.312 1 97.81 353 LEU B N 1
ATOM 6689 C CA . LEU B 1 353 ? 9.008 1.437 -1.574 1 97.81 353 LEU B CA 1
ATOM 6690 C C . LEU B 1 353 ? 8.914 -0.071 -1.79 1 97.81 353 LEU B C 1
ATOM 6692 O O . LEU B 1 353 ? 9.664 -0.633 -2.592 1 97.81 353 LEU B O 1
ATOM 6696 N N . PHE B 1 354 ? 8.047 -0.75 -1.043 1 98.69 354 PHE B N 1
ATOM 6697 C CA . PHE B 1 354 ? 7.926 -2.201 -1.115 1 98.69 354 PHE B CA 1
ATOM 6698 C C . PHE B 1 354 ? 6.535 -2.605 -1.594 1 98.69 354 PHE B C 1
ATOM 6700 O O . PHE B 1 354 ? 5.555 -1.91 -1.322 1 98.69 354 PHE B O 1
ATOM 6707 N N . PHE B 1 355 ? 6.512 -3.703 -2.273 1 98.62 355 PHE B N 1
ATOM 6708 C CA . PHE B 1 355 ? 5.266 -4.297 -2.734 1 98.62 355 PHE B CA 1
ATOM 6709 C C . PHE B 1 355 ? 5.188 -5.77 -2.344 1 98.62 355 PHE B C 1
ATOM 6711 O O . PHE B 1 355 ? 6.125 -6.531 -2.588 1 98.62 355 PHE B O 1
ATOM 6718 N N . LEU B 1 356 ? 4.156 -6.191 -1.664 1 98.62 356 LEU B N 1
ATOM 6719 C CA . LEU B 1 356 ? 3.834 -7.594 -1.428 1 98.62 356 LEU B CA 1
ATOM 6720 C C . LEU B 1 356 ? 2.758 -8.078 -2.395 1 98.62 356 LEU B C 1
ATOM 6722 O O . LEU B 1 356 ? 1.604 -7.648 -2.311 1 98.62 356 LEU B O 1
ATOM 6726 N N . PRO B 1 357 ? 3.111 -8.961 -3.299 1 97.69 357 PRO B N 1
ATOM 6727 C CA . PRO B 1 357 ? 2.264 -9.25 -4.457 1 97.69 357 PRO B CA 1
ATOM 6728 C C . PRO B 1 357 ? 1.154 -10.25 -4.145 1 97.69 357 PRO B C 1
ATOM 6730 O O . PRO B 1 357 ? 0.88 -11.148 -4.945 1 97.69 357 PRO B O 1
ATOM 6733 N N . TYR B 1 358 ? 0.459 -10.148 -3.033 1 96.12 358 TYR B N 1
ATOM 6734 C CA . TYR B 1 358 ? -0.536 -11.125 -2.605 1 96.12 358 TYR B CA 1
ATOM 6735 C C . TYR B 1 358 ? -1.94 -10.688 -3 1 96.12 358 TYR B C 1
ATOM 6737 O O . TYR B 1 358 ? -2.846 -10.656 -2.164 1 96.12 358 TYR B O 1
ATOM 6745 N N . LEU B 1 359 ? -2.102 -10.344 -4.301 1 94.12 359 LEU B N 1
ATOM 6746 C CA . LEU B 1 359 ? -3.381 -9.93 -4.863 1 94.12 359 LEU B CA 1
ATOM 6747 C C . LEU B 1 359 ? -4.379 -11.078 -4.855 1 94.12 359 LEU B C 1
ATOM 6749 O O . LEU B 1 359 ? -5.582 -10.867 -5.016 1 94.12 359 LEU B O 1
ATOM 6753 N N . ALA B 1 360 ? -3.852 -12.297 -4.695 1 87.5 360 ALA B N 1
ATOM 6754 C CA . ALA B 1 360 ? -4.68 -13.5 -4.621 1 87.5 360 ALA B CA 1
ATOM 6755 C C . ALA B 1 360 ? -4.223 -14.414 -3.49 1 87.5 360 ALA B C 1
ATOM 6757 O O . ALA B 1 360 ? -4.164 -15.633 -3.654 1 87.5 360 ALA B O 1
ATOM 6758 N N . GLY B 1 361 ? -3.811 -13.766 -2.373 1 89.44 361 GLY B N 1
ATOM 6759 C CA . GLY B 1 361 ? -3.334 -14.531 -1.233 1 89.44 361 GLY B CA 1
ATOM 6760 C C . GLY B 1 361 ? -1.907 -15.016 -1.396 1 89.44 361 GLY B C 1
ATOM 6761 O O . GLY B 1 361 ? -1.348 -14.961 -2.494 1 89.44 361 GLY B O 1
ATOM 6762 N N . ALA B 1 362 ? -1.361 -15.445 -0.27 1 91.44 362 ALA B N 1
ATOM 6763 C CA . ALA B 1 362 ? -0.015 -16.016 -0.274 1 91.44 362 ALA B CA 1
ATOM 6764 C C . ALA B 1 362 ? -0.061 -17.531 -0.22 1 91.44 362 ALA B C 1
ATOM 6766 O O . ALA B 1 362 ? -0.88 -18.109 0.499 1 91.44 362 ALA B O 1
ATOM 6767 N N . VAL B 1 363 ? 0.785 -18.156 -1.007 1 90.19 363 VAL B N 1
ATOM 6768 C CA . VAL B 1 363 ? 0.878 -19.609 -0.976 1 90.19 363 VAL B CA 1
ATOM 6769 C C . VAL B 1 363 ? 2.217 -20.031 -0.373 1 90.19 363 VAL B C 1
ATOM 6771 O O . VAL B 1 363 ? 2.4 -19.984 0.846 1 90.19 363 VAL B O 1
ATOM 6774 N N . THR B 1 364 ? 3.225 -20.406 -1.202 1 90.69 364 THR B N 1
ATOM 6775 C CA . THR B 1 364 ? 4.512 -20.828 -0.658 1 90.69 364 THR B CA 1
ATOM 6776 C C . THR B 1 364 ? 5.402 -19.625 -0.385 1 90.69 364 THR B C 1
ATOM 6778 O O . THR B 1 364 ? 5.543 -18.75 -1.238 1 90.69 364 THR B O 1
ATOM 6781 N N . PRO B 1 365 ? 5.988 -19.406 0.663 1 90.62 365 PRO B N 1
ATOM 6782 C CA . PRO B 1 365 ? 6.027 -20.344 1.789 1 90.62 365 PRO B CA 1
ATOM 6783 C C . PRO B 1 365 ? 4.992 -20.016 2.865 1 90.62 365 PRO B C 1
ATOM 6785 O O . PRO B 1 365 ? 4.918 -20.703 3.885 1 90.62 365 PRO B O 1
ATOM 6788 N N . ASN B 1 366 ? 4.23 -19 2.707 1 88.88 366 ASN B N 1
ATOM 6789 C CA . ASN B 1 366 ? 3.475 -18.406 3.809 1 88.88 366 ASN B CA 1
ATOM 6790 C C . ASN B 1 366 ? 2.137 -19.109 4.012 1 88.88 366 ASN B C 1
ATOM 6792 O O . ASN B 1 366 ? 1.59 -19.109 5.117 1 88.88 366 ASN B O 1
ATOM 6796 N N . GLN B 1 367 ? 1.624 -19.734 3.027 1 86.31 367 GLN B N 1
ATOM 6797 C CA . GLN B 1 367 ? 0.348 -20.438 3.072 1 86.31 367 GLN B CA 1
ATOM 6798 C C . GLN B 1 367 ? -0.71 -19.609 3.801 1 86.31 367 GLN B C 1
ATOM 6800 O O . GLN B 1 367 ? -1.336 -20.094 4.746 1 86.31 367 GLN B O 1
ATOM 6805 N N . ASN B 1 368 ? -0.921 -18.422 3.373 1 89.5 368 ASN B N 1
ATOM 6806 C CA . ASN B 1 368 ? -1.844 -17.469 3.977 1 89.5 368 ASN B CA 1
ATOM 6807 C C . ASN B 1 368 ? -2.846 -16.938 2.957 1 89.5 368 ASN B C 1
ATOM 6809 O O . ASN B 1 368 ? -2.602 -15.922 2.314 1 89.5 368 ASN B O 1
ATOM 6813 N N . PRO B 1 369 ? -3.963 -17.594 2.883 1 84.44 369 PRO B N 1
ATOM 6814 C CA . PRO B 1 369 ? -4.957 -17.172 1.896 1 84.44 369 PRO B CA 1
ATOM 6815 C C . PRO B 1 369 ? -5.512 -15.773 2.182 1 84.44 369 PRO B C 1
ATOM 6817 O O . PRO B 1 369 ? -6.109 -15.156 1.303 1 84.44 369 PRO B O 1
ATOM 6820 N N . ASN B 1 370 ? -5.324 -15.266 3.406 1 90.88 370 ASN B N 1
ATOM 6821 C CA . ASN B 1 370 ? -5.875 -13.977 3.793 1 90.88 370 ASN B CA 1
ATOM 6822 C C . ASN B 1 370 ? -4.914 -12.836 3.465 1 90.88 370 ASN B C 1
ATOM 6824 O O . ASN B 1 370 ? -5.277 -11.664 3.568 1 90.88 370 ASN B O 1
ATOM 6828 N N . ALA B 1 371 ? -3.709 -13.203 3.084 1 95.19 371 ALA B N 1
ATOM 6829 C CA . ALA B 1 371 ? -2.766 -12.148 2.709 1 95.19 371 ALA B CA 1
ATOM 6830 C C . ALA B 1 371 ? -3.295 -11.328 1.538 1 95.19 371 ALA B C 1
ATOM 6832 O O . ALA B 1 371 ? -4.027 -11.844 0.69 1 95.19 371 ALA B O 1
ATOM 6833 N N . ARG B 1 372 ? -3.014 -10.031 1.504 1 95.62 372 ARG B N 1
ATOM 6834 C CA . ARG B 1 372 ? -3.512 -9.102 0.499 1 95.62 372 ARG B CA 1
ATOM 6835 C C . ARG B 1 372 ? -2.375 -8.273 -0.089 1 95.62 372 ARG B C 1
ATOM 6837 O O . ARG B 1 372 ? -1.346 -8.07 0.56 1 95.62 372 ARG B O 1
ATOM 6844 N N . GLY B 1 373 ? -2.611 -7.84 -1.355 1 97.81 373 GLY B N 1
ATOM 6845 C CA . GLY B 1 373 ? -1.658 -6.918 -1.952 1 97.81 373 GLY B CA 1
ATOM 6846 C C . GLY B 1 373 ? -1.398 -5.691 -1.097 1 97.81 373 GLY B C 1
ATOM 6847 O O . GLY B 1 373 ? -2.318 -5.16 -0.472 1 97.81 373 GLY B O 1
ATOM 6848 N N . THR B 1 374 ? -0.112 -5.246 -1.026 1 98.62 374 THR B N 1
ATOM 6849 C CA . THR B 1 374 ? 0.286 -4.16 -0.136 1 98.62 374 THR B CA 1
ATOM 6850 C C . THR B 1 374 ? 1.389 -3.318 -0.771 1 98.62 374 THR B C 1
ATOM 6852 O O . THR B 1 374 ? 2.41 -3.85 -1.208 1 98.62 374 THR B O 1
ATOM 6855 N N . TYR B 1 375 ? 1.217 -2.057 -0.945 1 98.69 375 TYR B N 1
ATOM 6856 C CA . TYR B 1 375 ? 2.287 -1.087 -1.148 1 98.69 375 TYR B CA 1
ATOM 6857 C C . TYR B 1 375 ? 2.613 -0.354 0.147 1 98.69 375 TYR B C 1
ATOM 6859 O O . TYR B 1 375 ? 1.713 0.126 0.839 1 98.69 375 TYR B O 1
ATOM 6867 N N . ILE B 1 376 ? 3.838 -0.216 0.526 1 98.62 376 ILE B N 1
ATOM 6868 C CA . ILE B 1 376 ? 4.203 0.43 1.783 1 98.62 376 ILE B CA 1
ATOM 6869 C C . ILE B 1 376 ? 5.57 1.091 1.647 1 98.62 376 ILE B C 1
ATOM 6871 O O . ILE B 1 376 ? 6.406 0.648 0.854 1 98.62 376 ILE B O 1
ATOM 6875 N N . GLY B 1 377 ? 5.824 2.08 2.344 1 97.75 377 GLY B N 1
ATOM 6876 C CA . GLY B 1 377 ? 7.098 2.787 2.363 1 97.75 377 GLY B CA 1
ATOM 6877 C C . GLY B 1 377 ? 7.043 4.129 1.654 1 97.75 377 GLY B C 1
ATOM 6878 O O . GLY B 1 377 ? 8.055 4.828 1.562 1 97.75 377 GLY B O 1
ATOM 6879 N N . MET B 1 378 ? 5.891 4.562 1.263 1 96.25 378 MET B N 1
ATOM 6880 C CA . MET B 1 378 ? 5.715 5.727 0.404 1 96.25 378 MET B CA 1
ATOM 6881 C C . MET B 1 378 ? 5.977 7.016 1.175 1 96.25 378 MET B C 1
ATOM 6883 O O . MET B 1 378 ? 5.543 7.16 2.318 1 96.25 378 MET B O 1
ATOM 6887 N N . THR B 1 379 ? 6.652 7.883 0.603 1 91.44 379 THR B N 1
ATOM 6888 C CA . THR B 1 379 ? 6.793 9.289 0.969 1 91.44 379 THR B CA 1
ATOM 6889 C C . THR B 1 379 ? 6.309 10.195 -0.161 1 91.44 379 THR B C 1
ATOM 6891 O O . THR B 1 379 ? 5.961 9.711 -1.242 1 91.44 379 THR B O 1
ATOM 6894 N N . VAL B 1 380 ? 6.258 11.469 0.055 1 86.88 380 VAL B N 1
ATOM 6895 C CA . VAL B 1 380 ? 5.793 12.43 -0.944 1 86.88 380 VAL B CA 1
ATOM 6896 C C . VAL B 1 380 ? 6.738 12.422 -2.143 1 86.88 380 VAL B C 1
ATOM 6898 O O . VAL B 1 380 ? 6.363 12.836 -3.24 1 86.88 380 VAL B O 1
ATOM 6901 N N . GLY B 1 381 ? 7.922 11.859 -1.964 1 86.75 381 GLY B N 1
ATOM 6902 C CA . GLY B 1 381 ? 8.922 11.875 -3.018 1 86.75 381 GLY B CA 1
ATOM 6903 C C . GLY B 1 381 ? 8.805 10.703 -3.971 1 86.75 381 GLY B C 1
ATOM 6904 O O . GLY B 1 381 ? 9.406 10.711 -5.047 1 86.75 381 GLY B O 1
ATOM 6905 N N . HIS B 1 382 ? 8.031 9.734 -3.637 1 92.31 382 HIS B N 1
ATOM 6906 C CA . HIS B 1 382 ? 7.906 8.555 -4.484 1 92.31 382 HIS B CA 1
ATOM 6907 C C . HIS B 1 382 ? 7.07 8.859 -5.723 1 92.31 382 HIS B C 1
ATOM 6909 O O . HIS B 1 382 ? 6.078 9.586 -5.648 1 92.31 382 HIS B O 1
ATOM 6915 N N . THR B 1 383 ? 7.449 8.297 -6.816 1 90.44 383 THR B N 1
ATOM 6916 C CA . THR B 1 383 ? 6.812 8.531 -8.102 1 90.44 383 THR B CA 1
ATOM 6917 C C . THR B 1 383 ? 6.227 7.238 -8.664 1 90.44 383 THR B C 1
ATOM 6919 O O . THR B 1 383 ? 6.457 6.156 -8.109 1 90.44 383 THR B O 1
ATOM 6922 N N . LYS B 1 384 ? 5.535 7.406 -9.773 1 91.25 384 LYS B N 1
ATOM 6923 C CA . LYS B 1 384 ? 4.953 6.258 -10.453 1 91.25 384 LYS B CA 1
ATOM 6924 C C . LYS B 1 384 ? 6.031 5.254 -10.852 1 91.25 384 LYS B C 1
ATOM 6926 O O . LYS B 1 384 ? 5.805 4.043 -10.805 1 91.25 384 LYS B O 1
ATOM 6931 N N . THR B 1 385 ? 7.184 5.715 -11.242 1 92.56 385 THR B N 1
ATOM 6932 C CA . THR B 1 385 ? 8.258 4.832 -11.672 1 92.56 385 THR B CA 1
ATOM 6933 C C . THR B 1 385 ? 8.773 3.992 -10.5 1 92.56 385 THR B C 1
ATOM 6935 O O . THR B 1 385 ? 9.188 2.846 -10.688 1 92.56 385 THR B O 1
ATOM 6938 N N . ASP B 1 386 ? 8.773 4.562 -9.289 1 94.94 386 ASP B N 1
ATOM 6939 C CA . ASP B 1 386 ? 9.133 3.791 -8.109 1 94.94 386 ASP B CA 1
ATOM 6940 C C . ASP B 1 386 ? 8.156 2.639 -7.887 1 94.94 386 ASP B C 1
ATOM 6942 O O . ASP B 1 386 ? 8.547 1.56 -7.438 1 94.94 386 ASP B O 1
ATOM 6946 N N . PHE B 1 387 ? 6.883 2.904 -8.219 1 96 387 PHE B N 1
ATOM 6947 C CA . PHE B 1 387 ? 5.867 1.872 -8.062 1 96 387 PHE B CA 1
ATOM 6948 C C . PHE B 1 387 ? 6.074 0.752 -9.07 1 96 387 PHE B C 1
ATOM 6950 O O . PHE B 1 387 ? 5.879 -0.423 -8.758 1 96 387 PHE B O 1
ATOM 6957 N N . VAL B 1 388 ? 6.434 1.118 -10.289 1 94.38 388 VAL B N 1
ATOM 6958 C CA . VAL B 1 388 ? 6.719 0.106 -11.297 1 94.38 388 VAL B CA 1
ATOM 6959 C C . VAL B 1 388 ? 7.852 -0.799 -10.82 1 94.38 388 VAL B C 1
ATOM 6961 O O . VAL B 1 388 ? 7.719 -2.025 -10.828 1 94.38 388 VAL B O 1
ATOM 6964 N N . ARG B 1 389 ? 8.906 -0.234 -10.367 1 96.31 389 ARG B N 1
ATOM 6965 C CA . ARG B 1 389 ? 10.055 -1.015 -9.906 1 96.31 389 ARG B CA 1
ATOM 6966 C C . ARG B 1 389 ? 9.695 -1.843 -8.672 1 96.31 389 ARG B C 1
ATOM 6968 O O . ARG B 1 389 ? 10.07 -3.012 -8.578 1 96.31 389 ARG B O 1
ATOM 6975 N N . ALA B 1 390 ? 9 -1.189 -7.715 1 97.69 390 ALA B N 1
ATOM 6976 C CA . ALA B 1 390 ? 8.609 -1.908 -6.504 1 97.69 390 ALA B CA 1
ATOM 6977 C C . ALA B 1 390 ? 7.754 -3.127 -6.84 1 97.69 390 ALA B C 1
ATOM 6979 O O . ALA B 1 390 ? 7.863 -4.168 -6.184 1 97.69 390 ALA B O 1
ATOM 6980 N N . THR B 1 391 ? 6.844 -2.947 -7.797 1 97.19 391 THR B N 1
ATOM 6981 C CA . THR B 1 391 ? 6.012 -4.07 -8.219 1 97.19 391 THR B CA 1
ATOM 6982 C C . THR B 1 391 ? 6.871 -5.203 -8.773 1 97.19 391 THR B C 1
ATOM 6984 O O . THR B 1 391 ? 6.672 -6.367 -8.414 1 97.19 391 THR B O 1
ATOM 6987 N N . MET B 1 392 ? 7.812 -4.859 -9.578 1 96.62 392 MET B N 1
ATOM 6988 C CA . MET B 1 392 ? 8.734 -5.855 -10.125 1 96.62 392 MET B CA 1
ATOM 6989 C C . MET B 1 392 ? 9.523 -6.527 -9.008 1 96.62 392 MET B C 1
ATOM 6991 O O . MET B 1 392 ? 9.602 -7.754 -8.945 1 96.62 392 MET B O 1
ATOM 6995 N N . GLU B 1 393 ? 10.102 -5.73 -8.141 1 98.12 393 GLU B N 1
ATOM 6996 C CA . GLU B 1 393 ? 10.906 -6.258 -7.043 1 98.12 393 GLU B CA 1
ATOM 6997 C C . GLU B 1 393 ? 10.07 -7.145 -6.121 1 98.12 393 GLU B C 1
ATOM 6999 O O . GLU B 1 393 ? 10.547 -8.172 -5.637 1 98.12 393 GLU B O 1
ATOM 7004 N N . GLY B 1 394 ? 8.82 -6.691 -5.863 1 98.44 394 GLY B N 1
ATOM 7005 C CA . GLY B 1 394 ? 7.94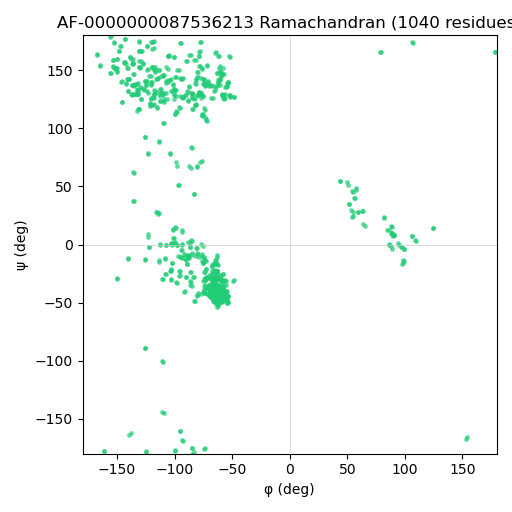1 -7.48 -5.016 1 98.44 394 GLY B CA 1
ATOM 7006 C C . GLY B 1 394 ? 7.715 -8.883 -5.535 1 98.44 394 GLY B C 1
ATOM 7007 O O . GLY B 1 394 ? 7.75 -9.852 -4.766 1 98.44 394 GLY B O 1
ATOM 7008 N N . VAL B 1 395 ? 7.48 -8.953 -6.77 1 97.06 395 VAL B N 1
ATOM 7009 C CA . VAL B 1 395 ? 7.309 -10.25 -7.414 1 97.06 395 VAL B CA 1
ATOM 7010 C C . VAL B 1 395 ? 8.594 -11.07 -7.273 1 97.06 395 VAL B C 1
ATOM 7012 O O . VAL B 1 395 ? 8.547 -12.242 -6.906 1 97.06 395 VAL B O 1
ATOM 7015 N N . CYS B 1 396 ? 9.719 -10.445 -7.523 1 97.75 396 CYS B N 1
ATOM 7016 C CA . CYS B 1 396 ? 11 -11.133 -7.453 1 97.75 396 CYS B CA 1
ATOM 7017 C C . CYS B 1 396 ? 11.32 -11.547 -6.02 1 97.75 396 CYS B C 1
ATOM 7019 O O . CYS B 1 396 ? 11.922 -12.594 -5.793 1 97.75 396 CYS B O 1
ATOM 7021 N N . PHE B 1 397 ? 10.969 -10.734 -5.031 1 98.44 397 PHE B N 1
ATOM 7022 C CA . PHE B 1 397 ? 11.172 -11.086 -3.631 1 98.44 397 PHE B CA 1
ATOM 7023 C C . PHE B 1 397 ? 10.336 -12.297 -3.248 1 98.44 397 PHE B C 1
ATOM 7025 O O . PHE B 1 397 ? 10.781 -13.148 -2.48 1 98.44 397 PHE B O 1
ATOM 7032 N N . ASP B 1 398 ? 9.109 -12.32 -3.754 1 97.62 398 ASP B N 1
ATOM 7033 C CA . ASP B 1 398 ? 8.242 -13.461 -3.482 1 97.62 398 ASP B CA 1
ATOM 7034 C C . ASP B 1 398 ? 8.844 -14.75 -4.035 1 97.62 398 ASP B C 1
ATOM 7036 O O . ASP B 1 398 ? 8.82 -15.789 -3.373 1 97.62 398 ASP B O 1
ATOM 7040 N N . ILE B 1 399 ? 9.414 -14.672 -5.199 1 96.31 399 ILE B N 1
ATOM 7041 C CA . ILE B 1 399 ? 10.07 -15.82 -5.82 1 96.31 399 ILE B CA 1
ATOM 7042 C C . ILE B 1 399 ? 11.305 -16.219 -5.008 1 96.31 399 ILE B C 1
ATOM 7044 O O . ILE B 1 399 ? 11.562 -17.406 -4.805 1 96.31 399 ILE B O 1
ATOM 7048 N N . LYS B 1 400 ? 12.031 -15.273 -4.566 1 96.31 400 LYS B N 1
ATOM 7049 C CA . LYS B 1 400 ? 13.172 -15.57 -3.703 1 96.31 400 LYS B CA 1
ATOM 7050 C C . LYS B 1 400 ? 12.719 -16.25 -2.412 1 96.31 400 LYS B C 1
ATOM 7052 O O . LYS B 1 400 ? 13.367 -17.188 -1.938 1 96.31 400 LYS B O 1
ATOM 7057 N N . ASP B 1 401 ? 11.664 -15.711 -1.872 1 95.31 401 ASP B N 1
ATOM 7058 C CA . ASP B 1 401 ? 11.156 -16.266 -0.625 1 95.31 401 ASP B CA 1
ATOM 7059 C C . ASP B 1 401 ? 10.812 -17.75 -0.789 1 95.31 401 ASP B C 1
ATOM 7061 O O . ASP B 1 401 ? 11.078 -18.562 0.103 1 95.31 401 ASP B O 1
ATOM 7065 N N . MET B 1 402 ? 10.273 -18.078 -1.881 1 93 402 MET B N 1
ATOM 7066 C CA . MET B 1 402 ? 9.977 -19.484 -2.199 1 93 402 MET B CA 1
ATOM 7067 C C . MET B 1 402 ? 11.258 -20.297 -2.312 1 93 402 MET B C 1
ATOM 7069 O O . MET B 1 402 ? 11.344 -21.406 -1.767 1 93 402 MET B O 1
ATOM 7073 N N . LEU B 1 403 ? 12.18 -19.734 -3.002 1 90.56 403 LEU B N 1
ATOM 7074 C CA . LEU B 1 403 ? 13.445 -20.422 -3.209 1 90.56 403 LEU B CA 1
ATOM 7075 C C . LEU B 1 403 ? 14.141 -20.688 -1.879 1 90.56 403 LEU B C 1
ATOM 7077 O O . LEU B 1 403 ? 14.672 -21.781 -1.659 1 90.56 403 LEU B O 1
ATOM 7081 N N . GLU B 1 404 ? 14.117 -19.719 -1.065 1 90.06 404 GLU B N 1
ATOM 7082 C CA . GLU B 1 404 ? 14.734 -19.875 0.248 1 90.06 404 GLU B CA 1
ATOM 7083 C C . GLU B 1 404 ? 14.016 -20.938 1.076 1 90.06 404 GLU B C 1
ATOM 7085 O O . GLU B 1 404 ? 14.648 -21.688 1.821 1 90.06 404 GLU B O 1
ATOM 7090 N N . ALA B 1 405 ? 12.758 -20.938 0.968 1 88.75 405 ALA B N 1
ATOM 7091 C CA . ALA B 1 405 ? 11.969 -21.938 1.682 1 88.75 405 ALA B CA 1
ATOM 7092 C C . ALA B 1 405 ? 12.32 -23.359 1.216 1 88.75 405 ALA B C 1
ATOM 7094 O O . ALA B 1 405 ? 12.352 -24.281 2.018 1 88.75 405 ALA B O 1
ATOM 7095 N N . MET B 1 406 ? 12.555 -23.516 -0.005 1 87.56 406 MET B N 1
ATOM 7096 C CA . MET B 1 406 ? 12.938 -24.812 -0.553 1 87.56 406 MET B CA 1
ATOM 7097 C C . MET B 1 406 ? 14.289 -25.25 -0.012 1 87.56 406 MET B C 1
ATOM 7099 O O . MET B 1 406 ? 14.469 -26.422 0.345 1 87.56 406 MET B O 1
ATOM 7103 N N . ILE B 1 407 ? 15.148 -24.312 0.036 1 85.38 407 ILE B N 1
ATOM 7104 C CA . ILE B 1 407 ? 16.484 -24.609 0.557 1 85.38 407 ILE B CA 1
ATOM 7105 C C . ILE B 1 407 ? 16.375 -25 2.029 1 85.38 407 ILE B C 1
ATOM 7107 O O . ILE B 1 407 ? 16.969 -26 2.457 1 85.38 407 ILE B O 1
ATOM 7111 N N . GLU B 1 408 ? 15.617 -24.25 2.715 1 85.5 408 GLU B N 1
ATOM 7112 C CA . GLU B 1 408 ? 15.391 -24.562 4.125 1 85.5 408 GLU B CA 1
ATOM 7113 C C . GLU B 1 408 ? 14.688 -25.906 4.297 1 85.5 408 GLU B C 1
ATOM 7115 O O . GLU B 1 408 ? 14.844 -26.562 5.32 1 85.5 408 GLU B O 1
ATOM 7120 N N . GLY B 1 409 ? 13.945 -26.234 3.275 1 82.62 409 GLY B N 1
ATOM 7121 C CA . GLY B 1 409 ? 13.195 -27.484 3.299 1 82.62 409 GLY B CA 1
ATOM 7122 C C . GLY B 1 409 ? 14.047 -28.688 2.951 1 82.62 409 GLY B C 1
ATOM 7123 O O . GLY B 1 409 ? 13.57 -29.828 2.996 1 82.62 409 GLY B O 1
ATOM 7124 N N . GLY B 1 410 ? 15.375 -28.422 2.598 1 81.69 410 GLY B N 1
ATOM 7125 C CA . GLY B 1 410 ? 16.297 -29.531 2.379 1 81.69 410 GLY B CA 1
ATOM 7126 C C . GLY B 1 410 ? 16.688 -29.703 0.925 1 81.69 410 GLY B C 1
ATOM 7127 O O . GLY B 1 410 ? 17.359 -30.672 0.568 1 81.69 410 GLY B O 1
ATOM 7128 N N . ALA B 1 411 ? 16.203 -28.828 0.115 1 78.81 411 ALA B N 1
ATOM 7129 C CA . ALA B 1 411 ? 16.656 -28.891 -1.272 1 78.81 411 ALA B CA 1
ATOM 7130 C C . ALA B 1 411 ? 18.172 -28.703 -1.364 1 78.81 411 ALA B C 1
ATOM 7132 O O . ALA B 1 411 ? 18.781 -28.062 -0.506 1 78.81 411 ALA B O 1
ATOM 7133 N N . ALA B 1 412 ? 18.734 -29.328 -2.312 1 76.25 412 ALA B N 1
ATOM 7134 C CA . ALA B 1 412 ? 20.172 -29.188 -2.535 1 76.25 412 ALA B CA 1
ATOM 7135 C C . ALA B 1 412 ? 20.547 -27.75 -2.877 1 76.25 412 ALA B C 1
ATOM 7137 O O . ALA B 1 412 ? 19.797 -27.062 -3.584 1 76.25 412 ALA B O 1
ATOM 7138 N N . PRO B 1 413 ? 21.594 -27.344 -2.328 1 77.25 413 PRO B N 1
ATOM 7139 C CA . PRO B 1 413 ? 22.016 -25.984 -2.664 1 77.25 413 PRO B CA 1
ATOM 7140 C C . PRO B 1 413 ? 22.297 -25.812 -4.156 1 77.25 413 PRO B C 1
ATOM 7142 O O . PRO B 1 413 ? 22.797 -26.734 -4.809 1 77.25 413 PRO B O 1
ATOM 7145 N N . PHE B 1 414 ? 21.953 -24.719 -4.691 1 82.56 414 PHE B N 1
ATOM 7146 C CA . PHE B 1 414 ? 22.281 -24.453 -6.086 1 82.56 414 PHE B CA 1
ATOM 7147 C C . PHE B 1 414 ? 22.828 -23.047 -6.25 1 82.56 414 PHE B C 1
ATOM 7149 O O . PHE B 1 414 ? 22.438 -22.125 -5.531 1 82.56 414 PHE B O 1
ATOM 7156 N N . ASP B 1 415 ? 23.75 -22.969 -7.23 1 86.19 415 ASP B N 1
ATOM 7157 C CA . ASP B 1 415 ? 24.406 -21.688 -7.504 1 86.19 415 ASP B CA 1
ATOM 7158 C C . ASP B 1 415 ? 23.812 -21.016 -8.75 1 86.19 415 ASP B C 1
ATOM 7160 O O . ASP B 1 415 ? 24.047 -19.844 -8.992 1 86.19 415 ASP B O 1
ATOM 7164 N N . THR B 1 416 ? 23.078 -21.875 -9.516 1 94.31 416 THR B N 1
ATOM 7165 C CA . THR B 1 416 ? 22.484 -21.375 -10.75 1 94.31 416 THR B CA 1
ATOM 7166 C C . THR B 1 416 ? 20.969 -21.641 -10.758 1 94.31 416 THR B C 1
ATOM 7168 O O . THR B 1 416 ? 20.516 -22.703 -10.328 1 94.31 416 THR B O 1
ATOM 7171 N N . VAL B 1 417 ? 20.25 -20.641 -11.188 1 95.62 417 VAL B N 1
ATOM 7172 C CA . VAL B 1 417 ? 18.812 -20.781 -11.336 1 95.62 417 VAL B CA 1
ATOM 7173 C C . VAL B 1 417 ? 18.422 -20.531 -12.789 1 95.62 417 VAL B C 1
ATOM 7175 O O . VAL B 1 417 ? 18.781 -19.5 -13.367 1 95.62 417 VAL B O 1
ATOM 7178 N N . ARG B 1 418 ? 17.75 -21.422 -13.359 1 95.75 418 ARG B N 1
ATOM 7179 C CA . ARG B 1 418 ? 17.25 -21.234 -14.727 1 95.75 418 ARG B CA 1
ATOM 7180 C C . ARG B 1 418 ? 15.883 -20.562 -14.719 1 95.75 418 ARG B C 1
ATOM 7182 O O . ARG B 1 418 ? 15 -20.953 -13.953 1 95.75 418 ARG B O 1
ATOM 7189 N N . LEU B 1 419 ? 15.766 -19.547 -15.539 1 94.69 419 LEU B N 1
ATOM 7190 C CA . LEU B 1 419 ? 14.562 -18.734 -15.578 1 94.69 419 LEU B CA 1
ATOM 7191 C C . LEU B 1 419 ? 13.758 -19 -16.844 1 94.69 419 LEU B C 1
ATOM 7193 O O . LEU B 1 419 ? 14.328 -19.188 -17.922 1 94.69 419 LEU B O 1
ATOM 7197 N N . THR B 1 420 ? 12.422 -19.031 -16.672 1 90.5 420 THR B N 1
ATOM 7198 C CA . THR B 1 420 ? 11.5 -19.109 -17.797 1 90.5 420 THR B CA 1
ATOM 7199 C C . THR B 1 420 ? 10.203 -18.359 -17.484 1 90.5 420 THR B C 1
ATOM 7201 O O . THR B 1 420 ? 10.031 -17.859 -16.375 1 90.5 420 THR B O 1
ATOM 7204 N N . GLY B 1 421 ? 9.352 -18.203 -18.562 1 86.56 421 GLY B N 1
ATOM 7205 C CA . GLY B 1 421 ? 8.086 -17.531 -18.359 1 86.56 421 GLY B CA 1
ATOM 7206 C C . GLY B 1 421 ? 8.055 -16.125 -18.953 1 86.56 421 GLY B C 1
ATOM 7207 O O . GLY B 1 421 ? 9.102 -15.578 -19.312 1 86.56 421 GLY B O 1
ATOM 7208 N N . GLY B 1 422 ? 6.934 -15.562 -18.906 1 82.75 422 GLY B N 1
ATOM 7209 C CA . GLY B 1 422 ? 6.688 -14.305 -19.609 1 82.75 422 GLY B CA 1
ATOM 7210 C C . GLY B 1 422 ? 7.48 -13.148 -19.047 1 82.75 422 GLY B C 1
ATOM 7211 O O . GLY B 1 422 ? 7.988 -12.312 -19.797 1 82.75 422 GLY B O 1
ATOM 7212 N N . ILE B 1 423 ? 7.621 -13.023 -17.719 1 87.69 423 ILE B N 1
ATOM 7213 C CA . ILE B 1 423 ? 8.273 -11.844 -17.156 1 87.69 423 ILE B CA 1
ATOM 7214 C C . ILE B 1 423 ? 9.781 -11.914 -17.422 1 87.69 423 ILE B C 1
ATOM 7216 O O . ILE B 1 423 ? 10.445 -10.883 -17.531 1 87.69 423 ILE B O 1
ATOM 7220 N N . PHE B 1 424 ? 10.328 -13.086 -17.688 1 90.5 424 PHE B N 1
ATOM 7221 C CA . PHE B 1 424 ? 11.766 -13.242 -17.859 1 90.5 424 PHE B CA 1
ATOM 7222 C C . PHE B 1 424 ? 12.141 -13.133 -19.344 1 90.5 424 PHE B C 1
ATOM 7224 O O . PHE B 1 424 ? 13.258 -13.484 -19.734 1 90.5 424 PHE B O 1
ATOM 7231 N N . ARG B 1 425 ? 11.227 -12.727 -20.094 1 85.38 425 ARG B N 1
ATOM 7232 C CA . ARG B 1 425 ? 11.57 -12.289 -21.453 1 85.38 425 ARG B CA 1
ATOM 7233 C C . ARG B 1 425 ? 12.266 -10.93 -21.422 1 85.38 425 ARG B C 1
ATOM 7235 O O . ARG B 1 425 ? 12.969 -10.578 -22.375 1 85.38 425 ARG B O 1
ATOM 7242 N N . SER B 1 426 ? 12 -10.242 -20.375 1 89.62 426 SER B N 1
ATOM 7243 C CA . SER B 1 426 ? 12.594 -8.922 -20.188 1 89.62 426 SER B CA 1
ATOM 7244 C C . SER B 1 426 ? 13.977 -9.031 -19.531 1 89.62 426 SER B C 1
ATOM 7246 O O . SER B 1 426 ? 14.133 -9.68 -18.5 1 89.62 426 SER B O 1
ATOM 7248 N N . GLU B 1 427 ? 14.922 -8.367 -20.141 1 92.56 427 GLU B N 1
ATOM 7249 C CA . GLU B 1 427 ? 16.281 -8.391 -19.609 1 92.56 427 GLU B CA 1
ATOM 7250 C C . GLU B 1 427 ? 16.344 -7.746 -18.234 1 92.56 427 GLU B C 1
ATOM 7252 O O . GLU B 1 427 ? 17.109 -8.18 -17.375 1 92.56 427 GLU B O 1
ATOM 7257 N N . VAL B 1 428 ? 15.539 -6.758 -18.047 1 93.56 428 VAL B N 1
ATOM 7258 C CA . VAL B 1 428 ? 15.523 -6.043 -16.781 1 93.56 428 VAL B CA 1
ATOM 7259 C C . VAL B 1 428 ? 15.047 -6.973 -15.656 1 93.56 428 VAL B C 1
ATOM 7261 O O . VAL B 1 428 ? 15.648 -7.02 -14.586 1 93.56 428 VAL B O 1
ATOM 7264 N N . TRP B 1 429 ? 14 -7.723 -15.922 1 95.12 429 TRP B N 1
ATOM 7265 C CA . TRP B 1 429 ? 13.484 -8.688 -14.953 1 95.12 429 TRP B CA 1
ATOM 7266 C C . TRP B 1 429 ? 14.531 -9.75 -14.633 1 95.12 429 TRP B C 1
ATOM 7268 O O . TRP B 1 429 ? 14.703 -10.125 -13.469 1 95.12 429 TRP B O 1
ATOM 7278 N N . CYS B 1 430 ? 15.203 -10.211 -15.648 1 96.12 430 CYS B N 1
ATOM 7279 C CA . CYS B 1 430 ? 16.188 -11.266 -15.484 1 96.12 430 CYS B CA 1
ATOM 7280 C C . CYS B 1 430 ? 17.344 -10.797 -14.602 1 96.12 430 CYS B C 1
ATOM 7282 O O . CYS B 1 430 ? 17.734 -11.492 -13.664 1 96.12 430 CYS B O 1
ATOM 7284 N N . GLN B 1 431 ? 17.875 -9.664 -14.953 1 96.69 431 GLN B N 1
ATOM 7285 C CA . GLN B 1 431 ? 18.984 -9.125 -14.156 1 96.69 431 GLN B CA 1
ATOM 7286 C C . GLN B 1 431 ? 18.547 -8.859 -12.719 1 96.69 431 GLN B C 1
ATOM 7288 O O . GLN B 1 431 ? 19.266 -9.172 -11.773 1 96.69 431 GLN B O 1
ATOM 7293 N N . MET B 1 432 ? 17.406 -8.305 -12.578 1 97 432 MET B N 1
ATOM 7294 C CA . MET B 1 432 ? 16.875 -8.016 -11.25 1 97 432 MET B CA 1
ATOM 7295 C C . MET B 1 432 ? 16.766 -9.289 -10.414 1 97 432 MET B C 1
ATOM 7297 O O . MET B 1 432 ? 17.125 -9.289 -9.242 1 97 432 MET B O 1
ATOM 7301 N N . GLN B 1 433 ? 16.234 -10.344 -11.031 1 97.5 433 GLN B N 1
ATOM 7302 C CA . GLN B 1 433 ? 16.078 -11.594 -10.297 1 97.5 433 GLN B CA 1
ATOM 7303 C C . GLN B 1 433 ? 17.438 -12.172 -9.914 1 97.5 433 GLN B C 1
ATOM 7305 O O . GLN B 1 433 ? 17.609 -12.711 -8.82 1 97.5 433 GLN B O 1
ATOM 7310 N N . ALA B 1 434 ? 18.391 -12.094 -10.805 1 97.94 434 ALA B N 1
ATOM 7311 C CA . ALA B 1 434 ? 19.75 -12.539 -10.492 1 97.94 434 ALA B CA 1
ATOM 7312 C C . ALA B 1 434 ? 20.328 -11.766 -9.312 1 97.94 434 ALA B C 1
ATOM 7314 O O . ALA B 1 434 ? 20.938 -12.352 -8.414 1 97.94 434 ALA B O 1
ATOM 7315 N N . ASP B 1 435 ? 20.141 -10.5 -9.359 1 98.19 435 ASP B N 1
ATOM 7316 C CA . ASP B 1 435 ? 20.625 -9.648 -8.281 1 98.19 435 ASP B CA 1
ATOM 7317 C C . ASP B 1 435 ? 19.953 -10.008 -6.953 1 98.19 435 ASP B C 1
ATOM 7319 O O . ASP B 1 435 ? 20.625 -10.062 -5.914 1 98.19 435 ASP B O 1
ATOM 7323 N N . ILE B 1 436 ? 18.688 -10.242 -7.012 1 98.06 436 ILE B N 1
ATOM 7324 C CA . ILE B 1 436 ? 17.922 -10.516 -5.809 1 98.06 436 ILE B CA 1
ATOM 7325 C C . ILE B 1 436 ? 18.266 -11.906 -5.273 1 98.06 436 ILE B C 1
ATOM 7327 O O . ILE B 1 436 ? 18.375 -12.094 -4.062 1 98.06 436 ILE B O 1
ATOM 7331 N N . PHE B 1 437 ? 18.469 -12.836 -6.176 1 96.44 437 PHE B N 1
ATOM 7332 C CA . PHE B 1 437 ? 18.875 -14.172 -5.773 1 96.44 437 PHE B CA 1
ATOM 7333 C C . PHE B 1 437 ? 20.312 -14.164 -5.27 1 96.44 437 PHE B C 1
ATOM 7335 O O . PHE B 1 437 ? 20.688 -14.992 -4.434 1 96.44 437 PHE B O 1
ATOM 7342 N N . ASN B 1 438 ? 21.047 -13.242 -5.785 1 96.12 438 ASN B N 1
ATOM 7343 C CA . ASN B 1 438 ? 22.5 -13.273 -5.641 1 96.12 438 ASN B CA 1
ATOM 7344 C C . ASN B 1 438 ? 23.078 -14.594 -6.125 1 96.12 438 ASN B C 1
ATOM 7346 O O . ASN B 1 438 ? 23.844 -15.242 -5.406 1 96.12 438 ASN B O 1
ATOM 7350 N N . ARG B 1 439 ? 22.641 -15.031 -7.273 1 95.62 439 ARG B N 1
ATOM 7351 C CA . ARG B 1 439 ? 23.031 -16.25 -7.977 1 95.62 439 ARG B CA 1
ATOM 7352 C C . ARG B 1 439 ? 23.047 -16.031 -9.484 1 95.62 439 ARG B C 1
ATOM 7354 O O . ARG B 1 439 ? 22.344 -15.148 -9.992 1 95.62 439 ARG B O 1
ATOM 7361 N N . THR B 1 440 ? 23.797 -16.828 -10.133 1 97.12 440 THR B N 1
ATOM 7362 C CA . THR B 1 440 ? 23.75 -16.828 -11.594 1 97.12 440 THR B CA 1
ATOM 7363 C C . THR B 1 440 ? 22.375 -17.297 -12.094 1 97.12 440 THR B C 1
ATOM 7365 O O . THR B 1 440 ? 21.828 -18.281 -11.594 1 97.12 440 THR B O 1
ATOM 7368 N N . CYS B 1 441 ? 21.828 -16.531 -13.047 1 97.44 441 CYS B N 1
ATOM 7369 C CA . CYS B 1 441 ? 20.562 -16.922 -13.68 1 97.44 441 CYS B CA 1
ATOM 7370 C C . CYS B 1 441 ? 20.766 -17.156 -15.172 1 97.44 441 CYS B C 1
ATOM 7372 O O . CYS B 1 441 ? 21.453 -16.391 -15.844 1 97.44 441 CYS B O 1
ATOM 7374 N N . GLU B 1 442 ? 20.25 -18.234 -15.625 1 97 442 GLU B N 1
ATOM 7375 C CA . GLU B 1 442 ? 20.266 -18.578 -17.047 1 97 442 GLU B CA 1
ATOM 7376 C C . GLU B 1 442 ? 18.859 -18.578 -17.625 1 97 442 GLU B C 1
ATOM 7378 O O . GLU B 1 442 ? 17.953 -19.219 -17.078 1 97 442 GLU B O 1
ATOM 7383 N N . VAL B 1 443 ? 18.719 -17.891 -18.703 1 95.5 443 VAL B N 1
ATOM 7384 C CA . VAL B 1 443 ? 17.438 -17.922 -19.391 1 95.5 443 VAL B CA 1
ATOM 7385 C C . VAL B 1 443 ? 17.469 -18.984 -20.5 1 95.5 443 VAL B C 1
ATOM 7387 O O . VAL B 1 443 ? 18.359 -18.984 -21.344 1 95.5 443 VAL B O 1
ATOM 7390 N N . VAL B 1 444 ? 16.516 -19.797 -20.438 1 93.38 444 VAL B N 1
ATOM 7391 C CA . VAL B 1 444 ? 16.453 -20.844 -21.453 1 93.38 444 VAL B CA 1
ATOM 7392 C C . VAL B 1 444 ? 15.844 -20.297 -22.734 1 93.38 444 VAL B C 1
ATOM 7394 O O . VAL B 1 444 ? 14.992 -19.406 -22.703 1 93.38 444 VAL B O 1
ATOM 7397 N N . ALA B 1 445 ? 16.25 -20.797 -23.844 1 90.12 445 ALA B N 1
ATOM 7398 C CA . ALA B 1 445 ? 15.883 -20.266 -25.156 1 90.12 445 ALA B CA 1
ATOM 7399 C C . ALA B 1 445 ? 14.445 -20.625 -25.516 1 90.12 445 ALA B C 1
ATOM 7401 O O . ALA B 1 445 ? 13.766 -19.859 -26.203 1 90.12 445 ALA B O 1
ATOM 7402 N N . VAL B 1 446 ? 14.023 -21.703 -25.031 1 85.88 446 VAL B N 1
ATOM 7403 C CA . VAL B 1 446 ? 12.703 -22.188 -25.438 1 85.88 446 VAL B CA 1
ATOM 7404 C C . VAL B 1 446 ? 11.617 -21.344 -24.75 1 85.88 446 VAL B C 1
ATOM 7406 O O . VAL B 1 446 ? 11.727 -21.031 -23.562 1 85.88 446 VAL B O 1
ATOM 7409 N N . GLU B 1 447 ? 10.641 -21.047 -25.453 1 79.94 447 GLU B N 1
ATOM 7410 C CA . GLU B 1 447 ? 9.516 -20.281 -24.906 1 79.94 447 GLU B CA 1
ATOM 7411 C C . GLU B 1 447 ? 8.492 -21.203 -24.25 1 79.94 447 GLU B C 1
ATOM 7413 O O . GLU B 1 447 ? 7.875 -20.844 -23.25 1 79.94 447 GLU B O 1
ATOM 7418 N N . GLU B 1 448 ? 8.383 -22.344 -24.859 1 86.94 448 GLU B N 1
ATOM 7419 C CA . GLU B 1 448 ? 7.434 -23.328 -24.359 1 86.94 448 GLU B CA 1
ATOM 7420 C C . GLU B 1 448 ? 8.156 -24.453 -23.609 1 86.94 448 GLU B C 1
ATOM 7422 O O . GLU B 1 448 ? 8.18 -25.594 -24.078 1 86.94 448 GLU B O 1
ATOM 7427 N N . ALA B 1 449 ? 8.516 -24.141 -22.422 1 91.31 449 ALA B N 1
ATOM 7428 C CA . ALA B 1 449 ? 9.352 -25.062 -21.641 1 91.31 449 ALA B CA 1
ATOM 7429 C C . ALA B 1 449 ? 8.586 -26.328 -21.281 1 91.31 449 ALA B C 1
ATOM 7431 O O . ALA B 1 449 ? 9.156 -27.406 -21.234 1 91.31 449 ALA B O 1
ATOM 7432 N N . THR B 1 450 ? 7.348 -26.203 -20.984 1 93.81 450 THR B N 1
ATOM 7433 C CA . THR B 1 450 ? 6.559 -27.359 -20.594 1 93.81 450 THR B CA 1
ATOM 7434 C C . THR B 1 450 ? 6.434 -28.344 -21.75 1 93.81 450 THR B C 1
ATOM 7436 O O . THR B 1 450 ? 6.609 -29.562 -21.562 1 93.81 450 THR B O 1
ATOM 7439 N N . SER B 1 451 ? 6.234 -27.828 -22.953 1 96.81 451 SER B N 1
ATOM 7440 C CA . SER B 1 451 ? 6.164 -28.688 -24.125 1 96.81 451 SER B CA 1
ATOM 7441 C C . SER B 1 451 ? 7.512 -29.344 -24.422 1 96.81 451 SER B C 1
ATOM 7443 O O . SER B 1 451 ? 7.57 -30.5 -24.828 1 96.81 451 SER B O 1
ATOM 7445 N N . LEU B 1 452 ? 8.484 -28.578 -24.219 1 97.62 452 LEU B N 1
ATOM 7446 C CA . LEU B 1 452 ? 9.812 -29.156 -24.438 1 97.62 452 LEU B CA 1
ATOM 7447 C C . LEU B 1 452 ? 10.094 -30.281 -23.438 1 97.62 452 LEU B C 1
ATOM 7449 O O . LEU B 1 452 ? 10.688 -31.297 -23.797 1 97.62 452 LEU B O 1
ATOM 7453 N N . GLY B 1 453 ? 9.727 -30.031 -22.219 1 97.75 453 GLY B N 1
ATOM 7454 C CA . GLY B 1 453 ? 9.859 -31.094 -21.234 1 97.75 453 GLY B CA 1
ATOM 7455 C C . GLY B 1 453 ? 9.172 -32.375 -21.656 1 97.75 453 GLY B C 1
ATOM 7456 O O . GLY B 1 453 ? 9.734 -33.469 -21.516 1 97.75 453 GLY B O 1
ATOM 7457 N N . CYS B 1 454 ? 8.008 -32.281 -22.156 1 98.38 454 CYS B N 1
ATOM 7458 C CA . CYS B 1 454 ? 7.273 -33.406 -22.656 1 98.38 454 CYS B CA 1
ATOM 7459 C C . CYS B 1 454 ? 8.023 -34.094 -23.812 1 98.38 454 CYS B C 1
ATOM 7461 O O . CYS B 1 454 ? 8.133 -35.312 -23.859 1 98.38 454 CYS B O 1
ATOM 7463 N N . ALA B 1 455 ? 8.516 -33.25 -24.672 1 98.5 455 ALA B N 1
ATOM 7464 C CA . ALA B 1 455 ? 9.258 -33.75 -25.828 1 98.5 455 ALA B CA 1
ATOM 7465 C C . ALA B 1 455 ? 10.5 -34.531 -25.375 1 98.5 455 ALA B C 1
ATOM 7467 O O . ALA B 1 455 ? 10.859 -35.531 -25.969 1 98.5 455 ALA B O 1
ATOM 7468 N N . MET B 1 456 ? 11.133 -34.031 -24.422 1 98.56 456 MET B N 1
ATOM 7469 C CA . MET B 1 456 ? 12.305 -34.688 -23.875 1 98.56 456 MET B CA 1
ATOM 7470 C C . MET B 1 456 ? 11.938 -36.062 -23.297 1 98.56 456 MET B C 1
ATOM 7472 O O . MET B 1 456 ? 12.641 -37.031 -23.516 1 98.56 456 MET B O 1
ATOM 7476 N N . ILE B 1 457 ? 10.891 -36.062 -22.562 1 98.44 457 ILE B N 1
ATOM 7477 C CA . ILE B 1 457 ? 10.406 -37.344 -22 1 98.44 457 ILE B CA 1
ATOM 7478 C C . ILE B 1 457 ? 10.062 -38.312 -23.125 1 98.44 457 ILE B C 1
ATOM 7480 O O . ILE B 1 457 ? 10.383 -39.5 -23.031 1 98.44 457 ILE B O 1
ATOM 7484 N N . ALA B 1 458 ? 9.414 -37.812 -24.141 1 98.69 458 ALA B N 1
ATOM 7485 C CA . ALA B 1 458 ? 9.078 -38.625 -25.312 1 98.69 458 ALA B CA 1
ATOM 7486 C C . ALA B 1 458 ? 10.336 -39.188 -25.969 1 98.69 458 ALA B C 1
ATOM 7488 O O . ALA B 1 458 ? 10.367 -40.344 -26.359 1 98.69 458 ALA B O 1
ATOM 7489 N N . ALA B 1 459 ? 11.312 -38.344 -26.109 1 98.56 459 ALA B N 1
ATOM 7490 C CA . ALA B 1 459 ? 12.562 -38.75 -26.734 1 98.56 459 ALA B CA 1
ATOM 7491 C C . ALA B 1 459 ? 13.234 -39.875 -25.938 1 98.56 459 ALA B C 1
ATOM 7493 O O . ALA B 1 459 ? 13.758 -40.812 -26.516 1 98.56 459 ALA B O 1
ATOM 7494 N N . VAL B 1 460 ? 13.242 -39.75 -24.688 1 98.25 460 VAL B N 1
ATOM 7495 C CA . VAL B 1 460 ? 13.828 -40.781 -23.812 1 98.25 460 VAL B CA 1
ATOM 7496 C C . VAL B 1 460 ? 13.008 -42.062 -23.906 1 98.25 460 VAL B C 1
ATOM 7498 O O . VAL B 1 460 ? 13.555 -43.156 -24.078 1 98.25 460 VAL B O 1
ATOM 7501 N N . GLY B 1 461 ? 11.703 -41.938 -23.781 1 98 461 GLY B N 1
ATOM 7502 C CA . GLY B 1 461 ? 10.812 -43.094 -23.844 1 98 461 GLY B CA 1
ATOM 7503 C C . GLY B 1 461 ? 10.867 -43.812 -25.172 1 98 461 GLY B C 1
ATOM 7504 O O . GLY B 1 461 ? 10.672 -45.031 -25.219 1 98 461 GLY B O 1
ATOM 7505 N N . ALA B 1 462 ? 11.141 -43.094 -26.203 1 97.75 462 ALA B N 1
ATOM 7506 C CA . ALA B 1 462 ? 11.227 -43.656 -27.547 1 97.75 462 ALA B CA 1
ATOM 7507 C C . ALA B 1 462 ? 12.617 -44.25 -27.812 1 97.75 462 ALA B C 1
ATOM 7509 O O . ALA B 1 462 ? 12.859 -44.812 -28.875 1 97.75 462 ALA B O 1
ATOM 7510 N N . GLY B 1 463 ? 13.477 -44 -26.922 1 97.19 463 GLY B N 1
ATOM 7511 C CA . GLY B 1 463 ? 14.805 -44.562 -27.031 1 97.19 463 GLY B CA 1
ATOM 7512 C C . GLY B 1 463 ? 15.773 -43.688 -27.812 1 97.19 463 GLY B C 1
ATOM 7513 O O . GLY B 1 463 ? 16.844 -44.156 -28.219 1 97.19 463 GLY B O 1
ATOM 7514 N N . ILE B 1 464 ? 15.398 -42.531 -28.141 1 97.88 464 ILE B N 1
ATOM 7515 C CA . ILE B 1 464 ? 16.281 -41.625 -28.859 1 97.88 464 ILE B CA 1
ATOM 7516 C C . ILE B 1 464 ? 17.438 -41.188 -27.953 1 97.88 464 ILE B C 1
ATOM 7518 O O . ILE B 1 464 ? 18.594 -41.156 -28.391 1 97.88 464 ILE B O 1
ATOM 7522 N N . TYR B 1 465 ? 17.141 -40.875 -26.703 1 97.94 465 TYR B N 1
ATOM 7523 C CA . TYR B 1 465 ? 18.141 -40.562 -25.672 1 97.94 465 TYR B CA 1
ATOM 7524 C C . TYR B 1 465 ? 18.078 -41.531 -24.531 1 97.94 465 TYR B C 1
ATOM 7526 O O . TYR B 1 465 ? 17 -42.062 -24.219 1 97.94 465 TYR B O 1
ATOM 7534 N N . LYS B 1 466 ? 19.188 -41.719 -23.859 1 97.19 466 LYS B N 1
ATOM 7535 C CA . LYS B 1 466 ? 19.297 -42.75 -22.797 1 97.19 466 LYS B CA 1
ATOM 7536 C C . LYS B 1 466 ? 18.562 -42.281 -21.547 1 97.19 466 LYS B C 1
ATOM 7538 O O . LYS B 1 466 ? 18.031 -43.125 -20.797 1 97.19 466 LYS B O 1
ATOM 7543 N N . ASP B 1 467 ? 18.688 -41.031 -21.281 1 96.88 467 ASP B N 1
ATOM 7544 C CA . ASP B 1 467 ? 18.078 -40.469 -20.094 1 96.88 467 ASP B CA 1
ATOM 7545 C C . ASP B 1 467 ? 17.828 -38.969 -20.266 1 96.88 467 ASP B C 1
ATOM 7547 O O . ASP B 1 467 ? 18.094 -38.406 -21.344 1 96.88 467 ASP B O 1
ATOM 7551 N N . LEU B 1 468 ? 17.281 -38.438 -19.25 1 97.12 468 LEU B N 1
ATOM 7552 C CA . LEU B 1 468 ? 16.906 -37.031 -19.328 1 97.12 468 LEU B CA 1
ATOM 7553 C C . LEU B 1 468 ? 18.156 -36.125 -19.375 1 97.12 468 LEU B C 1
ATOM 7555 O O . LEU B 1 468 ? 18.141 -35.062 -19.953 1 97.12 468 LEU B O 1
ATOM 7559 N N . GLU B 1 469 ? 19.219 -36.531 -18.797 1 96.19 469 GLU B N 1
ATOM 7560 C CA . GLU B 1 469 ? 20.469 -35.75 -18.844 1 96.19 469 GLU B CA 1
ATOM 7561 C C . GLU B 1 469 ? 20.984 -35.625 -20.281 1 96.19 469 GLU B C 1
ATOM 7563 O O . GLU B 1 469 ? 21.422 -34.562 -20.703 1 96.19 469 GLU B O 1
ATOM 7568 N N . GLU B 1 470 ? 20.953 -36.781 -20.938 1 97.5 470 GLU B N 1
ATOM 7569 C CA . GLU B 1 470 ? 21.375 -36.719 -22.328 1 97.5 470 GLU B CA 1
ATOM 7570 C C . GLU B 1 470 ? 20.422 -35.844 -23.156 1 97.5 470 GLU B C 1
ATOM 7572 O O . GLU B 1 470 ? 20.875 -35.094 -24.016 1 97.5 470 GLU B O 1
ATOM 7577 N N . ALA B 1 471 ? 19.156 -36.031 -22.953 1 98 471 ALA B N 1
ATOM 7578 C CA . ALA B 1 471 ? 18.188 -35.188 -23.656 1 98 471 ALA B CA 1
ATOM 7579 C C . ALA B 1 471 ? 18.453 -33.719 -23.422 1 98 471 ALA B C 1
ATOM 7581 O O . ALA B 1 471 ? 18.359 -32.906 -24.344 1 98 471 ALA B O 1
ATOM 7582 N N . GLU B 1 472 ? 18.734 -33.375 -22.172 1 96.94 472 GLU B N 1
ATOM 7583 C CA . GLU B 1 472 ? 19 -31.969 -21.812 1 96.94 472 GLU B CA 1
ATOM 7584 C C . GLU B 1 472 ? 20.188 -31.422 -22.594 1 96.94 472 GLU B C 1
ATOM 7586 O O . GLU B 1 472 ? 20.125 -30.297 -23.109 1 96.94 472 GLU B O 1
ATOM 7591 N N . LYS B 1 473 ? 21.234 -32.156 -22.703 1 96.38 473 LYS B N 1
ATOM 7592 C CA . LYS B 1 473 ? 22.453 -31.719 -23.406 1 96.38 473 LYS B CA 1
ATOM 7593 C C . LYS B 1 473 ? 22.156 -31.375 -24.859 1 96.38 473 LYS B C 1
ATOM 7595 O O . LYS B 1 473 ? 22.781 -30.484 -25.438 1 96.38 473 LYS B O 1
ATOM 7600 N N . HIS B 1 474 ? 21.203 -32.031 -25.391 1 97.44 474 HIS B N 1
ATOM 7601 C CA . HIS B 1 474 ? 20.953 -31.891 -26.812 1 97.44 474 HIS B CA 1
ATOM 7602 C C . HIS B 1 474 ? 19.828 -30.891 -27.062 1 97.44 474 HIS B C 1
ATOM 7604 O O . HIS B 1 474 ? 19.875 -30.141 -28.047 1 97.44 474 HIS B O 1
ATOM 7610 N N . MET B 1 475 ? 18.875 -30.828 -26.188 1 97.88 475 MET B N 1
ATOM 7611 C CA . MET B 1 475 ? 17.625 -30.188 -26.562 1 97.88 475 MET B CA 1
ATOM 7612 C C . MET B 1 475 ? 17.469 -28.844 -25.859 1 97.88 475 MET B C 1
ATOM 7614 O O . MET B 1 475 ? 16.688 -27.984 -26.281 1 97.88 475 MET B O 1
ATOM 7618 N N . VAL B 1 476 ? 18.109 -28.703 -24.719 1 96.94 476 VAL B N 1
ATOM 7619 C CA . VAL B 1 476 ? 17.969 -27.469 -23.953 1 96.94 476 VAL B CA 1
ATOM 7620 C C . VAL B 1 476 ? 19.078 -26.5 -24.328 1 96.94 476 VAL B C 1
ATOM 7622 O O . VAL B 1 476 ? 20.266 -26.859 -24.312 1 96.94 476 VAL B O 1
ATOM 7625 N N . LYS B 1 477 ? 18.688 -25.281 -24.688 1 95.69 477 LYS B N 1
ATOM 7626 C CA . LYS B 1 477 ? 19.641 -24.234 -25.047 1 95.69 477 LYS B CA 1
ATOM 7627 C C . LYS B 1 477 ? 19.484 -23.031 -24.125 1 95.69 477 LYS B C 1
ATOM 7629 O O . LYS B 1 477 ? 18.375 -22.656 -23.766 1 95.69 477 LYS B O 1
ATOM 7634 N N . ILE B 1 478 ? 20.609 -22.484 -23.766 1 95.06 478 ILE B N 1
ATOM 7635 C CA . ILE B 1 478 ? 20.625 -21.281 -22.938 1 95.06 478 ILE B CA 1
ATOM 7636 C C . ILE B 1 478 ? 20.688 -20.047 -23.828 1 95.06 478 ILE B C 1
ATOM 7638 O O . ILE B 1 478 ? 21.578 -19.938 -24.688 1 95.06 478 ILE B O 1
ATOM 7642 N N . LYS B 1 479 ? 19.797 -19.188 -23.625 1 94.69 479 LYS B N 1
ATOM 7643 C CA . LYS B 1 479 ? 19.734 -17.953 -24.406 1 94.69 479 LYS B CA 1
ATOM 7644 C C . LYS B 1 479 ? 20.688 -16.906 -23.859 1 94.69 479 LYS B C 1
ATOM 7646 O O . LYS B 1 479 ? 21.391 -16.234 -24.625 1 94.69 479 LYS B O 1
ATOM 7651 N N . LYS B 1 480 ? 20.672 -16.672 -22.594 1 96.19 480 LYS B N 1
ATOM 7652 C CA . LYS B 1 480 ? 21.469 -15.625 -21.969 1 96.19 480 LYS B CA 1
ATOM 7653 C C . LYS B 1 480 ? 21.734 -15.93 -20.5 1 96.19 480 LYS B C 1
ATOM 7655 O O . LYS B 1 480 ? 20.922 -16.594 -19.844 1 96.19 480 LYS B O 1
ATOM 7660 N N . ILE B 1 481 ? 22.922 -15.492 -20.031 1 97.38 481 ILE B N 1
ATOM 7661 C CA . ILE B 1 481 ? 23.328 -15.656 -18.641 1 97.38 481 ILE B CA 1
ATOM 7662 C C . ILE B 1 481 ? 23.391 -14.289 -17.969 1 97.38 481 ILE B C 1
ATOM 7664 O O . ILE B 1 481 ? 23.906 -13.32 -18.547 1 97.38 481 ILE B O 1
ATOM 7668 N N . TYR B 1 482 ? 22.844 -14.188 -16.797 1 97.69 482 TYR B N 1
ATOM 7669 C CA . TYR B 1 482 ? 22.875 -12.977 -15.992 1 97.69 482 TYR B CA 1
ATOM 7670 C C . TYR B 1 482 ? 23.594 -13.211 -14.672 1 97.69 482 TYR B C 1
ATOM 7672 O O . TYR B 1 482 ? 23.188 -14.062 -13.875 1 97.69 482 TYR B O 1
ATOM 7680 N N . GLU B 1 483 ? 24.625 -12.492 -14.469 1 98.12 483 GLU B N 1
ATOM 7681 C CA . GLU B 1 483 ? 25.359 -12.523 -13.203 1 98.12 483 GLU B CA 1
ATOM 7682 C C . GLU B 1 483 ? 24.875 -11.43 -12.266 1 98.12 483 GLU B C 1
ATOM 7684 O O . GLU B 1 483 ? 24.578 -10.312 -12.703 1 98.12 483 GLU B O 1
ATOM 7689 N N . PRO B 1 484 ? 24.828 -11.773 -11 1 97.81 484 PRO B N 1
ATOM 7690 C CA . PRO B 1 484 ? 24.438 -10.719 -10.062 1 97.81 484 PRO B CA 1
ATOM 7691 C C . PRO B 1 484 ? 25.391 -9.531 -10.062 1 97.81 484 PRO B C 1
ATOM 7693 O O . PRO B 1 484 ? 26.609 -9.719 -10.148 1 97.81 484 PRO B O 1
ATOM 7696 N N . ILE B 1 485 ? 24.859 -8.383 -10.039 1 97.56 485 ILE B N 1
ATOM 7697 C CA . ILE B 1 485 ? 25.641 -7.172 -9.828 1 97.56 485 ILE B CA 1
ATOM 7698 C C . ILE B 1 485 ? 25.828 -6.938 -8.336 1 97.56 485 ILE B C 1
ATOM 7700 O O . ILE B 1 485 ? 24.859 -6.688 -7.609 1 97.56 485 ILE B O 1
ATOM 7704 N N . PRO B 1 486 ? 27.031 -6.977 -7.859 1 97.38 486 PRO B N 1
ATOM 7705 C CA . PRO B 1 486 ? 27.297 -6.98 -6.422 1 97.38 486 PRO B CA 1
ATOM 7706 C C . PRO B 1 486 ? 26.656 -5.805 -5.695 1 97.38 486 PRO B C 1
ATOM 7708 O O . PRO B 1 486 ? 26.109 -5.973 -4.602 1 97.38 486 PRO B O 1
ATOM 7711 N N . GLU B 1 487 ? 26.688 -4.633 -6.25 1 96.44 487 GLU B N 1
ATOM 7712 C CA . GLU B 1 487 ? 26.094 -3.451 -5.617 1 96.44 487 GLU B CA 1
ATOM 7713 C C . GLU B 1 487 ? 24.594 -3.613 -5.438 1 96.44 487 GLU B C 1
ATOM 7715 O O . GLU B 1 487 ? 24.047 -3.293 -4.375 1 96.44 487 GLU B O 1
ATOM 7720 N N . ASN B 1 488 ? 23.969 -4.102 -6.461 1 97.31 488 ASN B N 1
ATOM 7721 C CA . ASN B 1 488 ? 22.531 -4.352 -6.383 1 97.31 488 ASN B CA 1
ATOM 7722 C C . ASN B 1 488 ? 22.219 -5.453 -5.379 1 97.31 488 ASN B C 1
ATOM 7724 O O . ASN B 1 488 ? 21.266 -5.336 -4.609 1 97.31 488 ASN B O 1
ATOM 7728 N N . ALA B 1 489 ? 23 -6.477 -5.422 1 97.88 489 ALA B N 1
ATOM 7729 C CA . ALA B 1 489 ? 22.766 -7.625 -4.559 1 97.88 489 ALA B CA 1
ATOM 7730 C C . ALA B 1 489 ? 22.797 -7.223 -3.086 1 97.88 489 ALA B C 1
ATOM 7732 O O . ALA B 1 489 ? 22.016 -7.711 -2.279 1 97.88 489 ALA B O 1
ATOM 7733 N N . ALA B 1 490 ? 23.688 -6.371 -2.754 1 97.5 490 ALA B N 1
ATOM 7734 C CA . ALA B 1 490 ? 23.812 -5.906 -1.375 1 97.5 490 ALA B CA 1
ATOM 7735 C C . ALA B 1 490 ? 22.562 -5.137 -0.949 1 97.5 490 ALA B C 1
ATOM 7737 O O . ALA B 1 490 ? 22.062 -5.32 0.162 1 97.5 490 ALA B O 1
ATOM 7738 N N . ILE B 1 491 ? 22.062 -4.258 -1.787 1 97.94 491 ILE B N 1
ATOM 7739 C CA . ILE B 1 491 ? 20.859 -3.488 -1.519 1 97.94 491 ILE B CA 1
ATOM 7740 C C . ILE B 1 491 ? 19.656 -4.43 -1.376 1 97.94 491 ILE B C 1
ATOM 7742 O O . ILE B 1 491 ? 18.859 -4.285 -0.456 1 97.94 491 ILE B O 1
ATOM 7746 N N . TYR B 1 492 ? 19.594 -5.422 -2.264 1 98.38 492 TYR B N 1
ATOM 7747 C CA . TYR B 1 492 ? 18.453 -6.32 -2.289 1 98.38 492 TYR B CA 1
ATOM 7748 C C . TYR B 1 492 ? 18.469 -7.266 -1.095 1 98.38 492 TYR B C 1
ATOM 7750 O O . TYR B 1 492 ? 17.422 -7.715 -0.631 1 98.38 492 TYR B O 1
ATOM 7758 N N . GLU B 1 493 ? 19.641 -7.566 -0.593 1 98.06 493 GLU B N 1
ATOM 7759 C CA . GLU B 1 493 ? 19.719 -8.352 0.636 1 98.06 493 GLU B CA 1
ATOM 7760 C C . GLU B 1 493 ? 19.047 -7.625 1.797 1 98.06 493 GLU B C 1
ATOM 7762 O O . GLU B 1 493 ? 18.266 -8.219 2.541 1 98.06 493 GLU B O 1
ATOM 7767 N N . ASP B 1 494 ? 19.344 -6.375 1.93 1 98.25 494 ASP B N 1
ATOM 7768 C CA . ASP B 1 494 ? 18.703 -5.562 2.967 1 98.25 494 ASP B CA 1
ATOM 7769 C C . ASP B 1 494 ? 17.203 -5.402 2.705 1 98.25 494 ASP B C 1
ATOM 7771 O O . ASP B 1 494 ? 16.406 -5.496 3.631 1 98.25 494 ASP B O 1
ATOM 7775 N N . ALA B 1 495 ? 16.906 -5.148 1.478 1 98.56 495 ALA B N 1
ATOM 7776 C CA . ALA B 1 495 ? 15.508 -4.945 1.104 1 98.56 495 ALA B CA 1
ATOM 7777 C C . ALA B 1 495 ? 14.672 -6.188 1.393 1 98.56 495 ALA B C 1
ATOM 7779 O O . ALA B 1 495 ? 13.531 -6.086 1.849 1 98.56 495 ALA B O 1
ATOM 7780 N N . PHE B 1 496 ? 15.25 -7.355 1.099 1 98.5 496 PHE B N 1
ATOM 7781 C CA . PHE B 1 496 ? 14.531 -8.602 1.29 1 98.5 496 PHE B CA 1
ATOM 7782 C C . PHE B 1 496 ? 14.227 -8.836 2.766 1 98.5 496 PHE B C 1
ATOM 7784 O O . PHE B 1 496 ? 13.148 -9.328 3.113 1 98.5 496 PHE B O 1
ATOM 7791 N N . LYS B 1 497 ? 15.133 -8.492 3.629 1 98.19 497 LYS B N 1
ATOM 7792 C CA . LYS B 1 497 ? 14.898 -8.594 5.066 1 98.19 497 LYS B CA 1
ATOM 7793 C C . LYS B 1 497 ? 13.727 -7.719 5.5 1 98.19 497 LYS B C 1
ATOM 7795 O O . LYS B 1 497 ? 12.883 -8.148 6.289 1 98.19 497 LYS B O 1
ATOM 7800 N N . VAL B 1 498 ? 13.672 -6.488 4.992 1 98.5 498 VAL B N 1
ATOM 7801 C CA . VAL B 1 498 ? 12.578 -5.57 5.305 1 98.5 498 VAL B CA 1
ATOM 7802 C C . VAL B 1 498 ? 11.266 -6.125 4.762 1 98.5 498 VAL B C 1
ATOM 7804 O O . VAL B 1 498 ? 10.25 -6.129 5.465 1 98.5 498 VAL B O 1
ATOM 7807 N N . TRP B 1 499 ? 11.328 -6.613 3.516 1 98.56 499 TRP B N 1
ATOM 7808 C CA . TRP B 1 499 ? 10.164 -7.168 2.832 1 98.56 499 TRP B CA 1
ATOM 7809 C C . TRP B 1 499 ? 9.547 -8.305 3.641 1 98.56 499 TRP B C 1
ATOM 7811 O O . TRP B 1 499 ? 8.336 -8.344 3.838 1 98.56 499 TRP B O 1
ATOM 7821 N N . ARG B 1 500 ? 10.328 -9.195 4.176 1 97.81 500 ARG B N 1
ATOM 7822 C CA . ARG B 1 500 ? 9.859 -10.32 4.973 1 97.81 500 ARG B CA 1
ATOM 7823 C C . ARG B 1 500 ? 9.266 -9.852 6.297 1 97.81 500 ARG B C 1
ATOM 7825 O O . ARG B 1 500 ? 8.273 -10.406 6.77 1 97.81 500 ARG B O 1
ATOM 7832 N N . GLN B 1 501 ? 9.906 -8.859 6.887 1 98.06 501 GLN B N 1
ATOM 7833 C CA . GLN B 1 501 ? 9.422 -8.352 8.164 1 98.06 501 GLN B CA 1
ATOM 7834 C C . GLN B 1 501 ? 8.055 -7.684 8.008 1 98.06 501 GLN B C 1
ATOM 7836 O O . GLN B 1 501 ? 7.207 -7.777 8.898 1 98.06 501 GLN B O 1
ATOM 7841 N N . ILE B 1 502 ? 7.879 -6.918 6.938 1 98.5 502 ILE B N 1
ATOM 7842 C CA . ILE B 1 502 ? 6.586 -6.309 6.66 1 98.5 502 ILE B CA 1
ATOM 7843 C C . ILE B 1 502 ? 5.496 -7.379 6.656 1 98.5 502 ILE B C 1
ATOM 7845 O O . ILE B 1 502 ? 4.465 -7.23 7.316 1 98.5 502 ILE B O 1
ATOM 7849 N N . TYR B 1 503 ? 5.742 -8.484 5.918 1 98 503 TYR B N 1
ATOM 7850 C CA . TYR B 1 503 ? 4.77 -9.57 5.879 1 98 503 TYR B CA 1
ATOM 7851 C C . TYR B 1 503 ? 4.5 -10.117 7.277 1 98 503 TYR B C 1
ATOM 7853 O O . TYR B 1 503 ? 3.344 -10.312 7.66 1 98 503 TYR B O 1
ATOM 7861 N N . LYS B 1 504 ? 5.566 -10.391 8.023 1 97.5 504 LYS B N 1
ATOM 7862 C CA . LYS B 1 504 ? 5.438 -10.984 9.352 1 97.5 504 LYS B CA 1
ATOM 7863 C C . LYS B 1 504 ? 4.566 -10.117 10.258 1 97.5 504 LYS B C 1
ATOM 7865 O O . LYS B 1 504 ? 3.736 -10.633 11.008 1 97.5 504 LYS B O 1
ATOM 7870 N N . ASN B 1 505 ? 4.73 -8.82 10.227 1 98.19 505 ASN B N 1
ATOM 7871 C CA . ASN B 1 505 ? 3.938 -7.914 11.047 1 98.19 505 ASN B CA 1
ATOM 7872 C C . ASN B 1 505 ? 2.471 -7.914 10.625 1 98.19 505 ASN B C 1
ATOM 7874 O O . ASN B 1 505 ? 1.577 -7.996 11.477 1 98.19 505 ASN B O 1
ATOM 7878 N N . LEU B 1 506 ? 2.244 -7.828 9.344 1 98 506 LEU B N 1
ATOM 7879 C CA . LEU B 1 506 ? 0.878 -7.734 8.836 1 98 506 LEU B CA 1
ATOM 7880 C C . LEU B 1 506 ? 0.134 -9.047 9.039 1 98 506 LEU B C 1
ATOM 7882 O O . LEU B 1 506 ? -1.093 -9.062 9.172 1 98 506 LEU B O 1
ATOM 7886 N N . ALA B 1 507 ? 0.866 -10.188 9.102 1 95.81 507 ALA B N 1
ATOM 7887 C CA . ALA B 1 507 ? 0.278 -11.516 9.242 1 95.81 507 ALA B CA 1
ATOM 7888 C C . ALA B 1 507 ? -0.185 -11.758 10.68 1 95.81 507 ALA B C 1
ATOM 7890 O O . ALA B 1 507 ? -0.871 -12.742 10.961 1 95.81 507 ALA B O 1
ATOM 7891 N N . ILE B 1 508 ? 0.138 -10.898 11.656 1 94.5 508 ILE B N 1
ATOM 7892 C CA . ILE B 1 508 ? -0.281 -11.055 13.039 1 94.5 508 ILE B CA 1
ATOM 7893 C C . ILE B 1 508 ? -1.805 -10.992 13.133 1 94.5 508 ILE B C 1
ATOM 7895 O O . ILE B 1 508 ? -2.445 -11.938 13.586 1 94.5 508 ILE B O 1
ATOM 7899 N N . ASP B 1 509 ? -2.404 -9.844 12.539 1 94.88 509 ASP B N 1
ATOM 7900 C CA . ASP B 1 509 ? -3.852 -9.695 12.648 1 94.88 509 ASP B CA 1
ATOM 7901 C C . ASP B 1 509 ? -4.418 -8.938 11.445 1 94.88 509 ASP B C 1
ATOM 7903 O O . ASP B 1 509 ? -5.586 -9.109 11.094 1 94.88 509 ASP B O 1
ATOM 7907 N N . ALA B 1 510 ? -3.658 -8.109 10.883 1 96.88 510 ALA B N 1
ATOM 7908 C CA . ALA B 1 510 ? -4.156 -7.152 9.898 1 96.88 510 ALA B CA 1
ATOM 7909 C C . ALA B 1 510 ? -4.75 -7.871 8.688 1 96.88 510 ALA B C 1
ATOM 7911 O O . ALA B 1 510 ? -5.852 -7.543 8.242 1 96.88 510 ALA B O 1
ATOM 7912 N N . TYR B 1 511 ? -4.023 -8.867 8.102 1 96.06 511 TYR B N 1
ATOM 7913 C CA . TYR B 1 511 ? -4.523 -9.586 6.934 1 96.06 511 TYR B CA 1
ATOM 7914 C C . TYR B 1 511 ? -5.848 -10.273 7.238 1 96.06 511 TYR B C 1
ATOM 7916 O O . TYR B 1 511 ? -6.777 -10.227 6.434 1 96.06 511 TYR B O 1
ATOM 7924 N N . ASP B 1 512 ? -5.945 -10.875 8.422 1 94.81 512 ASP B N 1
ATOM 7925 C CA . ASP B 1 512 ? -7.18 -11.562 8.805 1 94.81 512 ASP B CA 1
ATOM 7926 C C . ASP B 1 512 ? -8.336 -10.57 8.945 1 94.81 512 ASP B C 1
ATOM 7928 O O . ASP B 1 512 ? -9.445 -10.844 8.492 1 94.81 512 ASP B O 1
ATOM 7932 N N . MET B 1 513 ? -8.094 -9.484 9.586 1 97.12 513 MET B N 1
ATOM 7933 C CA . MET B 1 513 ? -9.133 -8.484 9.805 1 97.12 513 MET B CA 1
ATOM 7934 C C . MET B 1 513 ? -9.586 -7.879 8.477 1 97.12 513 MET B C 1
ATOM 7936 O O . MET B 1 513 ? -10.766 -7.594 8.289 1 97.12 513 MET B O 1
ATOM 7940 N N . ILE B 1 514 ? -8.648 -7.645 7.566 1 96.75 514 ILE B N 1
ATOM 7941 C CA . ILE B 1 514 ? -8.984 -7.121 6.246 1 96.75 514 ILE B CA 1
ATOM 7942 C C . ILE B 1 514 ? -9.875 -8.117 5.504 1 96.75 514 ILE B C 1
ATOM 7944 O O . ILE B 1 514 ? -10.906 -7.742 4.941 1 96.75 514 ILE B O 1
ATOM 7948 N N . ALA B 1 515 ? -9.414 -9.352 5.484 1 92.12 515 ALA B N 1
ATOM 7949 C CA . ALA B 1 515 ? -10.18 -10.391 4.801 1 92.12 515 ALA B CA 1
ATOM 7950 C C . ALA B 1 515 ? -11.586 -10.5 5.375 1 92.12 515 ALA B C 1
ATOM 7952 O O . ALA B 1 515 ? -12.562 -10.641 4.633 1 92.12 515 ALA B O 1
ATOM 7953 N N . GLU B 1 516 ? -11.695 -10.469 6.719 1 92.94 516 GLU B N 1
ATOM 7954 C CA . GLU B 1 516 ? -12.992 -10.508 7.383 1 92.94 516 GLU B CA 1
ATOM 7955 C C . GLU B 1 516 ? -13.859 -9.32 6.984 1 92.94 516 GLU B C 1
ATOM 7957 O O . GLU B 1 516 ? -15.062 -9.469 6.746 1 92.94 516 GLU B O 1
ATOM 7962 N N . PHE B 1 517 ? -13.352 -8.117 6.938 1 96.56 517 PHE B N 1
ATOM 7963 C CA . PHE B 1 517 ? -14.07 -6.922 6.527 1 96.56 517 PHE B CA 1
ATOM 7964 C C . PHE B 1 517 ? -14.57 -7.051 5.098 1 96.56 517 PHE B C 1
ATOM 7966 O O . PHE B 1 517 ? -15.727 -6.719 4.805 1 96.56 517 PHE B O 1
ATOM 7973 N N . GLN B 1 518 ? -13.648 -7.539 4.203 1 92.06 518 GLN B N 1
ATOM 7974 C CA . GLN B 1 518 ? -14.008 -7.699 2.795 1 92.06 518 GLN B CA 1
ATOM 7975 C C . GLN B 1 518 ? -15.148 -8.688 2.625 1 92.06 518 GLN B C 1
ATOM 7977 O O . GLN B 1 518 ? -16.031 -8.5 1.778 1 92.06 518 GLN B O 1
ATOM 7982 N N . GLU B 1 519 ? -15.109 -9.727 3.387 1 86.31 519 GLU B N 1
ATOM 7983 C CA . GLU B 1 519 ? -16.172 -10.727 3.32 1 86.31 519 GLU B CA 1
ATOM 7984 C C . GLU B 1 519 ? -17.484 -10.18 3.867 1 86.31 519 GLU B C 1
ATOM 7986 O O . GLU B 1 519 ? -18.547 -10.414 3.293 1 86.31 519 GLU B O 1
ATOM 7991 N N . LYS B 1 520 ? -17.422 -9.422 4.973 1 90.62 520 LYS B N 1
ATOM 7992 C CA . LYS B 1 520 ? -18.609 -8.898 5.656 1 90.62 520 LYS B CA 1
ATOM 7993 C C . LYS B 1 520 ? -19.297 -7.832 4.812 1 90.62 520 LYS B C 1
ATOM 7995 O O . LYS B 1 520 ? -20.531 -7.75 4.801 1 90.62 520 LYS B O 1
ATOM 8000 N N . HIS B 1 521 ? -18.562 -7 4.133 1 89.88 521 HIS B N 1
ATOM 8001 C CA . HIS B 1 521 ? -19.141 -5.84 3.467 1 89.88 521 HIS B CA 1
ATOM 8002 C C . HIS B 1 521 ? -19.016 -5.957 1.951 1 89.88 521 HIS B C 1
ATOM 8004 O O . HIS B 1 521 ? -18.984 -4.949 1.244 1 89.88 521 HIS B O 1
ATOM 8010 N N . ARG B 1 522 ? -18.938 -7.18 1.37 1 77.38 522 ARG B N 1
ATOM 8011 C CA . ARG B 1 522 ? -18.875 -7.453 -0.063 1 77.38 522 ARG B CA 1
ATOM 8012 C C . ARG B 1 522 ? -20.172 -7.043 -0.757 1 77.38 522 ARG B C 1
ATOM 8014 O O . ARG B 1 522 ? -21.25 -7.242 -0.218 1 77.38 522 ARG B O 1
#

Secondary structure (DSSP, 8-state):
-PPP-EEEEEEE-SSEEEEEEEETTS-EEEEEEEE--EE--STT--EE-HHHHHHHHHHHHHHHHHHHT--GGGEEEEEEEE-SS-EEEE-TTS-BSSPEEPTT--GGGGGHHHHHHHHHHTT--HHHHHHHHSS---TT-HHHHHHHHHHH-HHHHHH-SEEEEHHHHHHHHHTBSS--EETT-TTTTB-SSSS--B-HHHHHHTT--GGGBPPEE-TT-EEEE--HHHHHHH-PPTTPEEEEEEEHHHHHHHHTT--STTEEEEEESSSEEEEEEESS----TT--SEEEE-TTS-EEEEEEES-SHHHHHHHHHHH-HHHHHHHHHHTS-HHHHHHHHHHHHS-TTGGG-EEE--BTBB-TTT-BTT--EEEEEE-TT--HHHHHHHHHHHHHHHHHHHHHHHHHTTPPP-SEEEEESGGGGSHHHHHHHHHHHTSEEEEES-S-HHHHHHHHHHHHHTTSSSSHHHHHHHH--EEEEEPPPHHHHHHHHHHHHHHHHHHHHHTTTHHHHHHHHHHHT-/-PPP-EEEEEEE-SSEEEEEEEETTS-EEEEEEEE--EE--STT--EE-HHHHHHHHHHHHHHHHHHHT--GGGEEEEEEEE-SS-EEEE-TTS-BSSPEEPTT--GGGGGHHHHHHHHHHTT--HHHHHHHHSS---TT-HHHHHHHHHHH-HHHHHH-SEEEEHHHHHHHHHTBSS--EETT-TTTTB-SSSS--B-HHHHHHTT--GGGBPPEE-TT-EEEE--HHHHHHH-PPTTPEEEEEEEHHHHHHHHTT--STTEEEEEESSSEEEEEEESS----TT--SEEEE-TTS-EEEEEEES-SHHHHHHHHHHH-HHHHHHHHHHTS-HHHHHHHHHHHHS-TTGGG-EEE--BTBB-TTT-BTT--EEEEEE-TT--HHHHHHHHHHHHHHHHHHHHHHHHHTTPPP-SEEEEESGGGGSHHHHHHHHHHHTSEEEEES-S-HHHHHHHHHHHHHTTSSSSHHHHHHHH--EEEEEPPPHHHHHHHHHHHHHHHHHHHHHTTTHHHHHHHHHHHT-

pLDDT: mean 92.02, std 8.41, range [46.25, 98.75]

InterPro domains:
  IPR000577 Carbohydrate kinase, FGGY [PIRSF000538] (5-506)
  IPR018483 Carbohydrate kinase, FGGY, conserved site [PS00445] (373-393)
  IPR018484 Carbohydrate kinase FGGY, N-terminal [PF00370] (6-255)
  IPR018485 Carbohydrate kinase FGGY, C-terminal [PF02782] (297-461)
  IPR043129 ATPase, nucleotide binding domain [SSF53067] (5-258)
  IPR043129 ATPase, nucleotide binding domain [SSF53067] (260-503)
  IPR050406 FGGY Carbohydrate Kinase [PTHR43095] (1-506)

Radius of gyration: 36.01 Å; Cα contacts (8 Å, |Δi|>4): 2642; chains: 2; bounding box: 54×109×80 Å

Sequence (1044 aa):
MKEKKYVVGVDLGTTSTKTVIFDFEGNVVGAGQVENPLYYPAPGRQECDGDELIHVILDATRLAVKDADIDTEQIAGISVDCFRCTIALRDKDGGFTMPIIIWQDLRSSEMIPEIKKMLEEKGSSAEELYDRCGMPLGGVNPQSNLQWIKRNMPEAYENATTIHTMMGLVTKAFGADDYYDDYTDTPWLQLNGPDFQYDPEICDLLEIDINKLAPLRKPGEVIGAVSEEVAEFTGLTAGTPIIMGVGDQQAGCVGCGCVREGLGYACGGTAGITADKSFKLLRDPSRRCYVLGTPDGAWVMEGVANASGSAFKWFKEEFCNSANETAIGLKESVYDMLTRIADRSSRAGANGLFFLPYLAGAVTPNQNPNARGTYIGMTVGHTKTDFVRATMEGVCFDIKDMLEAMIEGGAAPFDTVRLTGGIFRSEVWCQMQADIFNRTCEVVAVEEATSLGCAMIAAVGAGIYKDLEEAEKHMVKIKKIYEPIPENAAIYEDAFKVWRQIYKNLAIDAYDMIAEFQEKHRMKEKKYVVGVDLGTTSTKTVIFDFEGNVVGAGQVENPLYYPAPGRQECDGDELIHVILDATRLAVKDADIDTEQIAGISVDCFRCTIALRDKDGGFTMPIIIWQDLRSSEMIPEIKKMLEEKGSSAEELYDRCGMPLGGVNPQSNLQWIKRNMPEAYENATTIHTMMGLVTKAFGADDYYDDYTDTPWLQLNGPDFQYDPEICDLLEIDINKLAPLRKPGEVIGAVSEEVAEFTGLTAGTPIIMGVGDQQAGCVGCGCVREGLGYACGGTAGITADKSFKLLRDPSRRCYVLGTPDGAWVMEGVANASGSAFKWFKEEFCNSANETAIGLKESVYDMLTRIADRSSRAGANGLFFLPYLAGAVTPNQNPNARGTYIGMTVGHTKTDFVRATMEGVCFDIKDMLEAMIEGGAAPFDTVRLTGGIFRSEVWCQMQADIFNRTCEVVAVEEATSLGCAMIAAVGAGIYKDLEEAEKHMVKIKKIYEPIPENAAIYEDAFKVWRQIYKNLAIDAYDMIAEFQEKHR

Solvent-accessible surface area (backbone atoms only — not comparable to full-atom values): 49247 Å² total; per-residue (Å²): 132,67,72,64,54,30,22,27,4,30,27,38,46,80,63,33,23,37,19,36,32,25,38,78,54,47,46,78,54,19,52,17,67,34,72,45,72,72,42,64,90,42,95,59,38,36,32,32,49,64,69,60,48,47,49,37,52,46,48,7,37,21,41,10,45,61,58,36,68,64,70,43,66,20,38,48,17,32,13,32,27,16,46,61,44,25,49,41,41,19,25,88,86,66,44,69,52,60,73,29,54,39,39,86,19,45,71,18,43,77,39,50,66,56,50,46,50,44,24,44,76,70,76,45,40,58,66,54,48,20,70,38,14,25,37,63,81,46,38,44,34,35,61,32,40,49,52,41,37,50,70,77,38,43,66,36,54,70,52,30,51,35,37,30,38,43,47,12,52,56,46,36,63,43,32,31,77,52,56,38,26,45,36,32,56,13,58,65,55,12,28,58,57,95,75,26,43,74,30,68,66,54,24,57,58,68,72,45,68,69,82,28,46,40,54,71,40,57,33,29,38,74,50,35,27,28,29,64,69,44,15,70,70,24,60,48,38,58,62,33,36,31,18,37,33,45,43,35,68,59,18,26,37,43,26,63,44,43,69,45,69,42,31,31,37,37,34,29,27,55,36,26,39,32,36,37,31,32,87,51,91,74,62,43,86,80,59,44,48,36,34,33,41,37,68,86,72,31,26,29,40,34,23,43,33,62,32,25,38,42,48,52,49,49,49,41,66,54,52,38,56,67,46,48,59,52,19,60,72,65,79,42,58,48,64,58,52,51,50,50,48,12,63,74,74,26,57,85,53,19,74,35,30,44,29,45,49,16,36,67,13,34,37,30,56,68,66,31,72,45,37,39,14,30,40,36,42,36,38,80,81,61,48,53,45,25,50,51,37,11,46,52,48,17,34,45,48,48,53,44,48,20,49,52,44,42,44,74,24,65,44,60,72,54,62,35,32,35,40,39,46,66,49,52,70,37,66,65,51,40,43,51,42,10,14,61,63,62,27,37,27,36,31,45,56,63,80,55,27,36,24,43,13,12,20,41,38,8,31,30,40,57,61,76,26,93,37,66,62,56,33,29,73,45,32,47,49,76,64,48,76,31,66,45,46,68,73,49,23,56,47,32,54,54,46,49,54,42,55,51,43,40,51,57,32,36,64,72,50,32,27,56,47,37,46,50,49,32,65,74,69,105,130,66,74,63,54,30,22,27,5,30,28,39,45,81,61,31,23,38,19,35,31,26,37,77,54,48,46,79,54,18,51,17,68,34,71,47,73,71,42,65,90,43,94,60,39,35,31,33,49,65,68,61,47,47,50,38,52,45,48,8,37,21,42,10,45,61,57,38,66,66,69,43,66,19,38,49,15,32,13,32,28,16,47,62,45,24,51,42,43,19,25,89,85,66,45,69,51,58,73,28,54,39,40,85,18,46,70,19,42,78,38,49,68,57,51,47,49,46,24,44,76,69,76,44,41,59,67,55,47,20,70,38,15,24,38,64,84,47,37,42,33,37,62,31,40,49,53,38,37,51,71,75,37,44,65,36,53,70,51,29,50,34,36,29,38,44,47,13,53,57,45,36,65,44,32,31,78,52,56,38,25,46,35,31,57,13,59,65,54,12,28,60,56,94,74,28,43,73,29,68,65,53,25,56,58,66,70,45,68,70,80,28,46,39,53,71,39,57,33,29,38,74,49,34,28,27,30,63,69,45,14,70,70,24,60,48,38,58,60,32,36,30,18,37,34,46,44,36,68,58,18,26,36,43,27,63,44,41,69,45,69,44,33,31,39,36,34,29,28,54,36,26,40,32,38,37,33,31,87,49,93,74,62,42,87,80,58,42,50,36,34,31,41,38,68,86,72,31,26,30,42,34,25,43,33,62,30,25,39,43,47,51,49,50,48,41,67,54,53,37,55,67,44,48,59,52,18,61,73,65,78,42,57,49,66,57,52,53,51,51,49,11,63,74,73,26,57,84,53,20,75,35,29,43,29,44,49,16,36,68,12,35,37,30,55,68,65,30,73,44,38,38,14,30,42,37,43,34,39,79,82,62,47,56,46,25,50,51,36,12,45,54,49,16,35,45,49,49,53,43,48,19,48,52,45,42,45,75,23,64,44,60,73,54,62,36,32,34,39,38,46,66,49,52,71,36,68,65,50,40,40,50,42,9,13,60,61,62,28,38,28,36,30,47,56,64,81,56,28,36,21,43,14,12,19,43,38,7,31,30,41,58,59,78,26,93,37,65,62,56,33,29,72,46,31,45,51,76,64,47,76,31,67,44,47,67,73,50,22,56,46,34,54,54,46,47,54,42,54,53,44,39,51,57,32,34,63,72,51,32,26,55,46,36,45,52,48,33,66,75,69,104

Nearest PDB structures (foldseek):
  3g25-assembly1_A  TM=8.539E-01  e=1.367E-42  Staphylococcus aureus subsp. aureus COL
  5gn5-assembly2_C  TM=8.926E-01  e=2.718E-40  Trypanosoma brucei gambiense
  3ezw-assembly1_G  TM=8.715E-01  e=5.016E-40  Escherichia coli K-12
  6zq6-assembly2_B-3  TM=8.745E-01  e=9.606E-39  Thermochaetoides thermophila DSM 1495
  6zq8-assembly1_A  TM=8.425E-01  e=7.545E-38  Thermochaetoides thermophila DSM 1495

Foldseek 3Di:
DDAAFWEKFWEAEDQKIKIFIAGLLQDTLFIFMDTFDWDDPDVLFIFGALVSSLVRRLVRLLRRCVRNVDDLVNYLAYFYAHAWLWKFFAAPVGDTLDTTTALSRQVLQVCQVVLQVLQVVVPHGQVRVCQFQQAGDGRRHNLSVVLVCCVPPVVSVVRGQAMEICLQSSLVSQPFPHREDELFNRSNQFTLDQRSDRDPVSCVSSVHDPSRYHYYDFFLAFRGWGDPVSCVRRVHDTGHTYTYYYHLVLLLCLLQVLPDAQEKEWEAAQKIKIKGWDQDRFFQPLSQWGWTAHSVRTIMTMDIGNGAVNLLVVCCVPPVVVLVVVCVVVVHDSLQVLLVLLPVPADQCLQVKAWASQCQHGGPRPHGRLDHIDIDDDDPPHDPSSVSVNSLLNSLLSNLSNVVSRVSRPGHHHQEYEYAYDVVVHPSSQQLSQLLNQGKYWYKPDHSSSSSSRRLSGCCSSPVDVDSNRSCVRNIDTDDMHHHDPVSSVSSVVSSVVNVVVCVVCVPPVSVVVSVVVVVVD/DDAAFWEKFWEAEDQKIKIFIAGLLQDTLFIFMDTFDWDDPDVLFIFHALVSSLVRRLVRLLRRCVGNVDDLVNYLAYFYAHAWLWKFFAAPVGHTLDTTTALSRQPLQVCQVVLQVLQVVVPHGQVRVCQFQQAGDGRSHNLSVVLVCCVPPVVSLVRGQAMEIVLQSSLVSQPFPHREDELFNRSNQFTLDQPSDRDPVSCVSSVHDPRRYHYYDFFLAFRGWGDPVSCVRRVHDTGHTYTYYYHLVLLLCLLQVLPDAQEKEWEAAQKIKIKGWDQDRFFQPLSQWGWTAHSVRTIMTMDIGNGAVNLLVVCCVPPVVVLVVVCVVVVHDSLQVLLVLLPPPADQCLQVKAWASQCQHGGPRPHGRLDHIDIDDDDPPHDPSSVSVNSLLNSLLSNLSNVVSRVSRPGHHHQEYEYAYDVVVHPSSQQLSQLLNQHKYWYKPDHSSSSSSRRLSGCCSSPVDVDSNRSCVRNIHTDDMHHHDPVSSVSSVVSSVVNVVVCVVCVPPVSVVVSVVVVVPD

Organism: NCBI:txid39488